Protein AF-0000000078515546 (afdb_homodimer)

Secondary structure (DSSP, 8-state):
-----GGG-S--S-GGGGGS-S-GGGHHHHHHHHHHHHHTTTTS-HHHHHHHHHHHHHHHHHHS-HHHHHHIIIIIIHHHHHHHHHHHHHTHHHHHHHH-SS-EEHHHHHHHHT--HHHHHHHHHHHHHTTSSEEEETTEEEPPHHHHHTTSHHHHHHIIIIIITTHHHHHTHHHHHHHTTS-----TTS-HHHHHHT----HHHHHHHTT-HHHHHHHHTTTTTTPPPTTSTTT--HIIIIITT----TTSEEEEEET-TT-HHHHHHHHH-TT--SEEEEEE-HHHHHH--S--TTEEEEE--TTSPPSS-S-SEEEEES-GGGS-HHHHHHHHHHHHHHPPTTT-EEEEEE--B-SSS--HHHHHHHHHIIIIIS--PPBHHHHHIIIIIIT-EEEEEEEE--TTS-EEEEEEE-/-----GGG-S--S-GGGGGS-S-GGGHHHHHHHHHHHHHTTTTS-HHHHHHHHHHHHHHHHHHS-HHHHHHIIIIIIHHHHHHHHHHHHHTHHHHHHHH-SS-EEHHHHHHHHT--HHHHHHHHHHHHHTTSSEEEETTEEE--HHHHHTTSHHHHTHIIIIIITTHHHHHTHHHHHHHTTS-----TTS-HHHHHHT--S-HHHHHHHTT-HHHHHHHHTTTTTTPPPTTSTTT--HIIIIITT----TTSEEEEEET-TT-HHHHHHHHH-TT--SEEEEEE-HHHHHH--S--TTEEEEE--TTSPPSS-S-SEEEEES-GGGS-HHHHHHHHHHHHHHPPTTT-EEEEEE--B-SSS--HHHHHHHHHIIIIIS--PPBHHHHHIIIIIIT-EEEEEEEE--TTS-EEEEEEE-

Sequence (836 aa):
MAAENARYTSCPVDLLIATRPNSAEAIPDLLKEITKGVDNLTTRSEEDRKDLVVKCRALARAIETPRETMVDHCWGQVGAIGAIGFGVDSGLWVLMAQNGDGPQKVIDLAMSLGIDPRLLSRLMRHVSAMGLLIEVGEDEYQPTNYTKALSLPQIGHGYLGITACTGAANLKFHEFSRKRGWVNPKDPWDTSLMYAYGTDKHIFSWVHDSGYGTHLNDYLGGYNLGRPLWMDPGVYPVNERLIDGADSSPDAPFLVDIGGNVGHDLVRFQSRYPNAPGKLILQDLPMMIHQIKDLDPAIVRMEYDFNNEQPVKGARAYYIHSTLHNWSDDVCEIILVRVKEAMKPGYSRLLINENVVPNTGAHWETTGLDMLMLALFSSEQRTSTAWYDLVERRAGLKIVKVWSAGKGVESVIECELVMAAENARYTSCPVDLLIATRPNSAEAIPDLLKEITKGVDNLTTRSEEDRKDLVVKCRALARAIETPRETMVDHCWGQVGAIGAIGFGVDSGLWVLMAQNGDGPQKVIDLAMSLGIDPRLLSRLMRHVSAMGLLIEVGEDEYQPTNYTKALSLPQIGHGYLGITACTGAANLKFHEFSRKRGWVNPKDPWDTSLMYAYGTDKHIFSWVHDSGYGTHLNDYLGGYNLGRPLWMDPGVYPVNERLIDGADSSPDAPFLVDIGGNVGHDLVRFQSRYPNAPGKLILQDLPMMIHQIKDLDPAIVRMEYDFNNEQPVKGARAYYIHSTLHNWSDDVCEIILVRVKEAMKPGYSRLLINENVVPNTGAHWETTGLDMLMLALFSSEQRTSTAWYDLVERRAGLKIVKVWSAGKGVESVIECELV

Radius of gyration: 29.11 Å; Cα contacts (8 Å, |Δi|>4): 1709; chains: 2; bounding box: 59×93×64 Å

Organism: Penicillium expansum (NCBI:txid27334)

Nearest PDB structures (foldseek):
  8xte-assembly3_D  TM=9.065E-01  e=1.631E-32  Penicillium brevicompactum
  5w7s-assembly1_A-2  TM=8.600E-01  e=2.924E-27  Penicillium oxalicum
  5w7p-assembly1_A-2  TM=8.550E-01  e=5.383E-27  Penicillium oxalicum
  5w7r-assembly1_A-2  TM=8.543E-01  e=9.911E-27  Penicillium oxalicum
  7y3h-assembly1_A  TM=8.578E-01  e=3.754E-26  Apiospora montagnei NRRL 25634

Structure (mmCIF, N/CA/C/O backbone):
data_AF-0000000078515546-model_v1
#
loop_
_entity.id
_entity.type
_entity.pdbx_description
1 polymer 'O-methyltransferase, family 2'
#
loop_
_atom_site.group_PDB
_atom_site.id
_atom_site.type_symbol
_atom_site.label_atom_id
_atom_site.label_alt_id
_atom_site.label_comp_id
_atom_site.label_asym_id
_atom_site.label_entity_id
_atom_site.label_seq_id
_atom_site.pdbx_PDB_ins_code
_atom_site.Cartn_x
_atom_site.Cartn_y
_atom_site.Cartn_z
_atom_site.occupancy
_atom_site.B_iso_or_equiv
_atom_site.auth_seq_id
_atom_site.auth_comp_id
_atom_site.auth_asym_id
_atom_site.auth_atom_id
_atom_site.pdbx_PDB_model_num
ATOM 1 N N . MET A 1 1 ? -25.719 7.445 -14.164 1 22.53 1 MET A N 1
ATOM 2 C CA . MET A 1 1 ? -26.281 7.898 -12.891 1 22.53 1 MET A CA 1
ATOM 3 C C . MET A 1 1 ? -26 6.879 -11.789 1 22.53 1 MET A C 1
ATOM 5 O O . MET A 1 1 ? -26.5 5.75 -11.844 1 22.53 1 MET A O 1
ATOM 9 N N . ALA A 1 2 ? -24.859 6.887 -11.352 1 31.5 2 ALA A N 1
ATOM 10 C CA . ALA A 1 2 ? -24.531 5.852 -10.367 1 31.5 2 ALA A CA 1
ATOM 11 C C . ALA A 1 2 ? -25.672 5.676 -9.367 1 31.5 2 ALA A C 1
ATOM 13 O O . ALA A 1 2 ? -26.094 6.637 -8.719 1 31.5 2 ALA A O 1
ATOM 14 N N . ALA A 1 3 ? -26.469 4.863 -9.562 1 31.58 3 ALA A N 1
ATOM 15 C CA . ALA A 1 3 ? -27.484 4.535 -8.555 1 31.58 3 ALA A CA 1
ATOM 16 C C . ALA A 1 3 ? -26.875 4.488 -7.16 1 31.58 3 ALA A C 1
ATOM 18 O O . ALA A 1 3 ? -26.047 3.621 -6.863 1 31.58 3 ALA A O 1
ATOM 19 N N . GLU A 1 4 ? -26.391 5.504 -6.527 1 38.75 4 GLU A N 1
ATOM 20 C CA . GLU A 1 4 ? -25.953 5.66 -5.145 1 38.75 4 GLU A CA 1
ATOM 21 C C . GLU A 1 4 ? -26.797 4.824 -4.195 1 38.75 4 GLU A C 1
ATOM 23 O O . GLU A 1 4 ? -28.016 5.02 -4.105 1 38.75 4 GLU A O 1
ATOM 28 N N . ASN A 1 5 ? -26.656 3.564 -4.168 1 37.47 5 ASN A N 1
ATOM 29 C CA . ASN A 1 5 ? -27.453 2.826 -3.203 1 37.47 5 ASN A CA 1
ATOM 30 C C . ASN A 1 5 ? -27.625 3.6 -1.897 1 37.47 5 ASN A C 1
ATOM 32 O O . ASN A 1 5 ? -26.734 3.557 -1.035 1 37.47 5 ASN A O 1
ATOM 36 N N . ALA A 1 6 ? -28.344 4.629 -1.863 1 43.19 6 ALA A N 1
ATOM 37 C CA . ALA A 1 6 ? -28.797 5.547 -0.817 1 43.19 6 ALA A CA 1
ATOM 38 C C . ALA A 1 6 ? -29.062 4.801 0.487 1 43.19 6 ALA A C 1
ATOM 40 O O . ALA A 1 6 ? -29.141 5.41 1.554 1 43.19 6 ALA A O 1
ATOM 41 N N . ARG A 1 7 ? -29.453 3.635 0.302 1 46.84 7 ARG A N 1
ATOM 42 C CA . ARG A 1 7 ? -29.953 2.881 1.452 1 46.84 7 ARG A CA 1
ATOM 43 C C . ARG A 1 7 ? -28.859 2.697 2.494 1 46.84 7 ARG A C 1
ATOM 45 O O . ARG A 1 7 ? -29.141 2.443 3.666 1 46.84 7 ARG A O 1
ATOM 52 N N . TYR A 1 8 ? -27.594 2.666 2.129 1 49.03 8 TYR A N 1
ATOM 53 C CA . TYR A 1 8 ? -26.562 2.371 3.119 1 49.03 8 TYR A CA 1
ATOM 54 C C . TYR A 1 8 ? -25.703 3.598 3.393 1 49.03 8 TYR A C 1
ATOM 56 O O . TYR A 1 8 ? -24.469 3.521 3.348 1 49.03 8 TYR A O 1
ATOM 64 N N . THR A 1 9 ? -26.375 4.762 3.383 1 50.5 9 THR A N 1
ATOM 65 C CA . THR A 1 9 ? -25.688 6.023 3.621 1 50.5 9 THR A CA 1
ATOM 66 C C . THR A 1 9 ? -25.656 6.352 5.109 1 50.5 9 THR A C 1
ATOM 68 O O . THR A 1 9 ? -24.969 7.281 5.535 1 50.5 9 THR A O 1
ATOM 71 N N . SER A 1 10 ? -26.438 5.551 5.898 1 58.41 10 SER A N 1
ATOM 72 C CA . SER A 1 10 ? -26.469 5.949 7.301 1 58.41 10 SER A CA 1
ATOM 73 C C . SER A 1 10 ? -25.219 5.453 8.031 1 58.41 10 SER A C 1
ATOM 75 O O . SER A 1 10 ? -24.672 4.398 7.699 1 58.41 10 SER A O 1
ATOM 77 N N . CYS A 1 11 ? -24.578 6.312 8.828 1 65.56 11 CYS A N 1
ATOM 78 C CA . CYS A 1 11 ? -23.422 5.977 9.664 1 65.56 11 CYS A CA 1
ATOM 79 C C . CYS A 1 11 ? -23.859 5.207 10.906 1 65.56 11 CYS A C 1
ATOM 81 O O . CYS A 1 11 ? -24.25 5.809 11.906 1 65.56 11 CYS A O 1
ATOM 83 N N . PRO A 1 12 ? -23.719 3.869 10.812 1 77.94 12 PRO A N 1
ATOM 84 C CA . PRO A 1 12 ? -24.297 3.031 11.875 1 77.94 12 PRO A CA 1
ATOM 85 C C . PRO A 1 12 ? -23.406 2.975 13.117 1 77.94 12 PRO A C 1
ATOM 87 O O . PRO A 1 12 ? -23.766 2.312 14.102 1 77.94 12 PRO A O 1
ATOM 90 N N . VAL A 1 13 ? -22.297 3.635 13.023 1 88.19 13 VAL A N 1
ATOM 91 C CA . VAL A 1 13 ? -21.406 3.502 14.18 1 88.19 13 VAL A CA 1
ATOM 92 C C . VAL A 1 13 ? -21.016 4.887 14.695 1 88.19 13 VAL A C 1
ATOM 94 O O . VAL A 1 13 ? -21.125 5.875 13.961 1 88.19 13 VAL A O 1
ATOM 97 N N . ASP A 1 14 ? -20.594 4.84 15.945 1 89.81 14 ASP A N 1
ATOM 98 C CA . ASP A 1 14 ? -20.141 6.066 16.594 1 89.81 14 ASP A CA 1
ATOM 99 C C . ASP A 1 14 ? -18.75 6.465 16.094 1 89.81 14 ASP A C 1
ATOM 101 O O . ASP A 1 14 ? -17.891 5.602 15.883 1 89.81 14 ASP A O 1
ATOM 105 N N . LEU A 1 15 ? -18.578 7.742 16.031 1 88.81 15 LEU A N 1
ATOM 106 C CA . LEU A 1 15 ? -17.312 8.297 15.547 1 88.81 15 LEU A CA 1
ATOM 107 C C . LEU A 1 15 ? -16.156 7.859 16.422 1 88.81 15 LEU A C 1
ATOM 109 O O . LEU A 1 15 ? -15.016 7.754 15.961 1 88.81 15 LEU A O 1
ATOM 113 N N . LEU A 1 16 ? -16.438 7.559 17.625 1 89.44 16 LEU A N 1
ATOM 114 C CA . LEU A 1 16 ? -15.414 7.207 18.594 1 89.44 16 LEU A CA 1
ATOM 115 C C . LEU A 1 16 ? -14.742 5.887 18.234 1 89.44 16 LEU A C 1
ATOM 117 O O . LEU A 1 16 ? -13.625 5.613 18.656 1 89.44 16 LEU A O 1
ATOM 121 N N . ILE A 1 17 ? -15.414 5.098 17.422 1 93.38 17 ILE A N 1
ATOM 122 C CA . ILE A 1 17 ? -14.875 3.801 17.031 1 93.38 17 ILE A CA 1
ATOM 123 C C . ILE A 1 17 ? -13.578 3.994 16.266 1 93.38 17 ILE A C 1
ATOM 125 O O . ILE A 1 17 ? -12.703 3.127 16.281 1 93.38 17 ILE A O 1
ATOM 129 N N . ALA A 1 18 ? -13.453 5.156 15.602 1 92.12 18 ALA A N 1
AT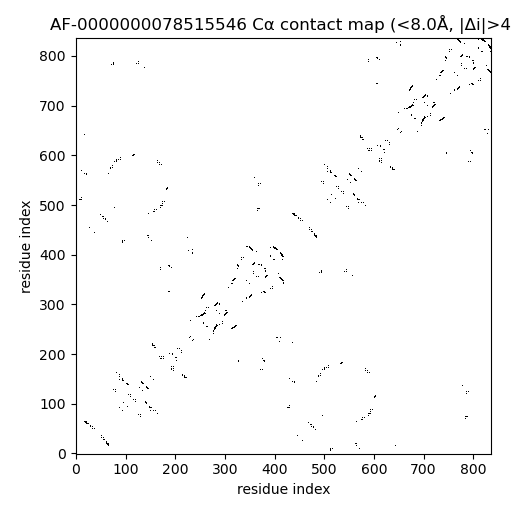OM 130 C CA . ALA A 1 18 ? -12.312 5.441 14.742 1 92.12 18 ALA A CA 1
ATOM 131 C C . ALA A 1 18 ? -11.039 5.617 15.562 1 92.12 18 ALA A C 1
ATOM 133 O O . ALA A 1 18 ? -9.93 5.551 15.023 1 92.12 18 ALA A O 1
ATOM 134 N N . THR A 1 19 ? -11.148 5.801 16.922 1 90.44 19 THR A N 1
ATOM 135 C CA . THR A 1 19 ? -9.992 6.148 17.75 1 90.44 19 THR A CA 1
ATOM 136 C C . THR A 1 19 ? -9.766 5.105 18.828 1 90.44 19 THR A C 1
ATOM 138 O O . THR A 1 19 ? -8.977 5.328 19.766 1 90.44 19 THR A O 1
ATOM 141 N N . ARG A 1 20 ? -10.477 4 18.734 1 91.88 20 ARG A N 1
ATOM 142 C CA . ARG A 1 20 ? -10.25 2.848 19.594 1 91.88 20 ARG A CA 1
ATOM 143 C C . ARG A 1 20 ? -9.461 1.765 18.875 1 91.88 20 ARG A C 1
ATOM 145 O O . ARG A 1 20 ? -9.508 1.674 17.641 1 91.88 20 ARG A O 1
ATOM 152 N N . PRO A 1 21 ? -8.734 0.963 19.703 1 93.44 21 PRO A N 1
ATOM 153 C CA . PRO A 1 21 ? -7.992 -0.11 19.031 1 93.44 21 PRO A CA 1
ATOM 154 C C . PRO A 1 21 ? -8.891 -1.02 18.203 1 93.44 21 PRO A C 1
ATOM 156 O O . PRO A 1 21 ? -10.055 -1.228 18.531 1 93.44 21 PRO A O 1
ATOM 159 N N . ASN A 1 22 ? -8.367 -1.566 17.156 1 95.31 22 ASN A N 1
ATOM 160 C CA . ASN A 1 22 ? -9.125 -2.404 16.234 1 95.31 22 ASN A CA 1
ATOM 161 C C . ASN A 1 22 ? -9.641 -3.668 16.922 1 95.31 22 ASN A C 1
ATOM 163 O O . ASN A 1 22 ? -10.742 -4.129 16.641 1 95.31 22 ASN A O 1
ATOM 167 N N . SER A 1 23 ? -8.82 -4.297 17.75 1 93.69 23 SER A N 1
ATOM 168 C CA . SER A 1 23 ? -9.172 -5.543 18.422 1 93.69 23 SER A CA 1
ATOM 169 C C . SER A 1 23 ? -8.375 -5.715 19.719 1 93.69 23 SER A C 1
ATOM 171 O O . SER A 1 23 ? -7.586 -6.656 19.844 1 93.69 23 SER A O 1
ATOM 173 N N . ALA A 1 24 ? -8.727 -4.922 20.734 1 91.38 24 ALA A N 1
ATOM 174 C CA . ALA A 1 24 ? -7.988 -4.91 22 1 91.38 24 ALA A CA 1
ATOM 175 C C . ALA A 1 24 ? -8.016 -6.285 22.656 1 91.38 24 ALA A C 1
ATOM 177 O O . ALA A 1 24 ? -7.047 -6.695 23.297 1 91.38 24 ALA A O 1
ATOM 178 N N . GLU A 1 25 ? -9.062 -6.961 22.484 1 91.94 25 GLU A N 1
ATOM 179 C CA . GLU A 1 25 ? -9.266 -8.242 23.156 1 91.94 25 GLU A CA 1
ATOM 180 C C . GLU A 1 25 ? -8.312 -9.305 22.625 1 91.94 25 GLU A C 1
ATOM 182 O O . GLU A 1 25 ? -8.07 -10.32 23.297 1 91.94 25 GLU A O 1
ATOM 187 N N . ALA A 1 26 ? -7.766 -9.125 21.453 1 94.62 26 ALA A N 1
ATOM 188 C CA . ALA A 1 26 ? -6.906 -10.117 20.812 1 94.62 26 ALA A CA 1
ATOM 189 C C . ALA A 1 26 ? -5.461 -9.969 21.266 1 94.62 26 ALA A C 1
ATOM 191 O O . ALA A 1 26 ? -4.637 -10.859 21.047 1 94.62 26 ALA A O 1
ATOM 192 N N . ILE A 1 27 ? -5.07 -8.883 21.938 1 95.69 27 ILE A N 1
ATOM 193 C CA . ILE A 1 27 ? -3.691 -8.461 22.156 1 95.69 27 ILE A CA 1
ATOM 194 C C . ILE A 1 27 ? -2.979 -9.461 23.062 1 95.69 27 ILE A C 1
ATOM 196 O O . ILE A 1 27 ? -1.901 -9.961 22.719 1 95.69 27 ILE A O 1
ATOM 200 N N . PRO A 1 28 ? -3.578 -9.938 24.188 1 94.69 28 PRO A N 1
ATOM 201 C CA . PRO A 1 28 ? -2.85 -10.844 25.078 1 94.69 28 PRO A CA 1
ATOM 202 C C . PRO A 1 28 ? -2.551 -12.195 24.438 1 94.69 28 PRO A C 1
ATOM 204 O O . PRO A 1 28 ? -1.434 -12.703 24.547 1 94.69 28 PRO A O 1
ATOM 207 N N . ASP A 1 29 ? -3.498 -12.727 23.734 1 96.56 29 ASP A N 1
ATOM 208 C CA . ASP A 1 29 ? -3.303 -14.023 23.094 1 96.56 29 ASP A CA 1
ATOM 209 C C . ASP A 1 29 ? -2.271 -13.93 21.984 1 96.56 29 ASP A C 1
ATOM 211 O O . ASP A 1 29 ? -1.454 -14.844 21.812 1 96.56 29 ASP A O 1
ATOM 215 N N . LEU A 1 30 ? -2.305 -12.891 21.219 1 96.88 30 LEU A N 1
ATOM 216 C CA . LEU A 1 30 ? -1.338 -12.695 20.141 1 96.88 30 LEU A CA 1
ATOM 217 C C . LEU A 1 30 ? 0.078 -12.578 20.703 1 96.88 30 LEU A C 1
ATOM 219 O O . LEU A 1 30 ? 1.013 -13.172 20.156 1 96.88 30 LEU A O 1
ATOM 223 N N . LEU A 1 31 ? 0.209 -11.852 21.797 1 97.06 31 LEU A N 1
ATOM 224 C CA . LEU A 1 31 ? 1.527 -11.703 22.391 1 97.06 31 LEU A CA 1
ATOM 225 C C . LEU A 1 31 ? 2.062 -13.047 22.875 1 97.06 31 LEU A C 1
ATOM 227 O O . LEU A 1 31 ? 3.244 -13.352 22.688 1 97.06 31 LEU A O 1
ATOM 231 N N . LYS A 1 32 ? 1.206 -13.828 23.484 1 96.75 32 LYS A N 1
ATOM 232 C CA . LYS A 1 32 ? 1.599 -15.148 23.953 1 96.75 32 LYS A CA 1
ATOM 233 C C . LYS A 1 32 ? 2.082 -16.016 22.781 1 96.75 32 LYS A C 1
ATOM 235 O O . LYS A 1 32 ? 3.117 -16.688 22.891 1 96.75 32 LYS A O 1
ATOM 240 N N . GLU A 1 33 ? 1.379 -16.031 21.703 1 96.44 33 GLU A N 1
ATOM 241 C CA . GLU A 1 33 ? 1.727 -16.828 20.531 1 96.44 33 GLU A CA 1
ATOM 242 C C . GLU A 1 33 ? 3.021 -16.344 19.891 1 96.44 33 GLU A C 1
ATOM 244 O O . GLU A 1 33 ? 3.834 -17.141 19.438 1 96.44 33 GLU A O 1
ATOM 249 N N . ILE A 1 34 ? 3.197 -15.055 19.859 1 97 34 ILE A N 1
ATOM 250 C CA . ILE A 1 34 ? 4.395 -14.469 19.266 1 97 34 ILE A CA 1
ATOM 251 C C . ILE A 1 34 ? 5.617 -14.828 20.109 1 97 34 ILE A C 1
ATOM 253 O O . ILE A 1 34 ? 6.66 -15.203 19.578 1 97 34 ILE A O 1
ATOM 257 N N . THR A 1 35 ? 5.449 -14.734 21.406 1 96 35 THR A N 1
ATOM 258 C CA . THR A 1 35 ? 6.551 -15.078 22.297 1 96 35 THR A CA 1
ATOM 259 C C . THR A 1 35 ? 6.973 -16.531 22.109 1 96 35 THR A C 1
ATOM 261 O O . THR A 1 35 ? 8.164 -16.828 21.969 1 96 35 THR A O 1
ATOM 264 N N . LYS A 1 36 ? 6.012 -17.375 22.031 1 93.88 36 LYS A N 1
ATOM 265 C CA . LYS A 1 36 ? 6.289 -18.781 21.781 1 93.88 36 LYS A CA 1
ATOM 266 C C . LYS A 1 36 ? 6.945 -19 20.422 1 93.88 36 LYS A C 1
ATOM 268 O O . LYS A 1 36 ? 7.855 -19.812 20.281 1 93.88 36 LYS A O 1
ATOM 273 N N . GLY A 1 37 ? 6.449 -18.297 19.422 1 93.06 37 GLY A N 1
ATOM 274 C CA . GLY A 1 37 ? 6.98 -18.422 18.078 1 93.06 37 GLY A CA 1
ATOM 275 C C . GLY A 1 37 ? 8.422 -17.953 17.953 1 93.06 37 GLY A C 1
ATOM 276 O O . GLY A 1 37 ? 9.227 -18.594 17.281 1 93.06 37 GLY A O 1
ATOM 277 N N . VAL A 1 38 ? 8.773 -16.859 18.578 1 92.25 38 VAL A N 1
ATOM 278 C CA . VAL A 1 38 ? 10.125 -16.312 18.516 1 92.25 38 VAL A CA 1
ATOM 279 C C . VAL A 1 38 ? 11.094 -17.266 19.219 1 92.25 38 VAL A C 1
ATOM 281 O O . VAL A 1 38 ? 12.219 -17.469 18.734 1 92.25 38 VAL A O 1
ATOM 284 N N . ASP A 1 39 ? 10.703 -17.844 20.25 1 87.81 39 ASP A N 1
ATOM 285 C CA . ASP A 1 39 ? 11.547 -18.766 21 1 87.81 39 ASP A CA 1
ATOM 286 C C . ASP A 1 39 ? 11.898 -20 20.172 1 87.81 39 ASP A C 1
ATOM 288 O O . ASP A 1 39 ? 12.953 -20.609 20.359 1 87.81 39 ASP A O 1
ATOM 292 N N . ASN A 1 40 ? 11.102 -20.281 19.172 1 83.31 40 ASN A N 1
ATOM 293 C CA . ASN A 1 40 ? 11.297 -21.5 18.391 1 83.31 40 ASN A CA 1
ATOM 294 C C . ASN A 1 40 ? 11.703 -21.172 16.953 1 83.31 40 ASN A C 1
ATOM 296 O O . ASN A 1 40 ? 11.617 -22.031 16.078 1 83.31 40 ASN A O 1
ATOM 300 N N . LEU A 1 41 ? 12.062 -19.953 16.672 1 82.5 41 LEU A N 1
ATOM 301 C CA . LEU A 1 41 ? 12.297 -19.484 15.312 1 82.5 41 LEU A CA 1
ATOM 302 C C . LEU A 1 41 ? 13.477 -20.219 14.688 1 82.5 41 LEU A C 1
ATOM 304 O O . LEU A 1 41 ? 13.484 -20.484 13.484 1 82.5 41 LEU A O 1
ATOM 308 N N . THR A 1 42 ? 14.477 -20.594 15.422 1 73.94 42 THR A N 1
ATOM 309 C CA . THR A 1 42 ? 15.68 -21.234 14.883 1 73.94 42 THR A CA 1
ATOM 310 C C . THR A 1 42 ? 15.445 -22.719 14.641 1 73.94 42 THR A C 1
ATOM 312 O O . THR A 1 42 ? 16.172 -23.359 13.875 1 73.94 42 THR A O 1
ATOM 315 N N . THR A 1 43 ? 14.531 -23.25 15.227 1 71.19 43 THR A N 1
ATOM 316 C CA . THR A 1 43 ? 14.336 -24.703 15.133 1 71.19 43 THR A CA 1
ATOM 317 C C . THR A 1 43 ? 13.109 -25.031 14.289 1 71.19 43 THR A C 1
ATOM 319 O O . THR A 1 43 ? 12.859 -26.188 13.977 1 71.19 43 THR A O 1
ATOM 322 N N . ARG A 1 44 ? 12.562 -24.016 13.812 1 68.38 44 ARG A N 1
ATOM 323 C CA . ARG A 1 44 ? 11.266 -24.297 13.211 1 68.38 44 ARG A CA 1
ATOM 324 C C . ARG A 1 44 ? 11.32 -24.141 11.695 1 68.38 44 ARG A C 1
ATOM 326 O O . ARG A 1 44 ? 12.344 -23.734 11.148 1 68.38 44 ARG A O 1
ATOM 333 N N . SER A 1 45 ? 10.227 -24.594 11.125 1 81 45 SER A N 1
ATOM 334 C CA . SER A 1 45 ? 10.047 -24.672 9.68 1 81 45 SER A CA 1
ATOM 335 C C . SER A 1 45 ? 9.75 -23.297 9.078 1 81 45 SER A C 1
ATOM 337 O O . SER A 1 45 ? 9.461 -22.359 9.812 1 81 45 SER A O 1
ATOM 339 N N . GLU A 1 46 ? 10.023 -23.141 7.848 1 86.19 46 GLU A N 1
ATOM 340 C CA . GLU A 1 46 ? 9.656 -21.953 7.086 1 86.19 46 GLU A CA 1
ATOM 341 C C . GLU A 1 46 ? 8.18 -21.625 7.266 1 86.19 46 GLU A C 1
ATOM 343 O O . GLU A 1 46 ? 7.805 -20.438 7.301 1 86.19 46 GLU A O 1
ATOM 348 N N . GLU A 1 47 ? 7.414 -22.562 7.445 1 85.56 47 GLU A N 1
ATOM 349 C CA . GLU A 1 47 ? 5.988 -22.359 7.672 1 85.56 47 GLU A CA 1
ATOM 350 C C . GLU A 1 47 ? 5.738 -21.688 9.023 1 85.56 47 GLU A C 1
ATOM 352 O O . GLU A 1 47 ? 4.859 -20.828 9.141 1 85.56 47 GLU A O 1
ATOM 357 N N . ASP A 1 48 ? 6.504 -22.109 9.961 1 90 48 ASP A N 1
ATOM 358 C CA . ASP A 1 48 ? 6.379 -21.5 11.281 1 90 48 ASP A CA 1
ATOM 359 C C . ASP A 1 48 ? 6.785 -20.031 11.25 1 90 48 ASP A C 1
ATOM 361 O O . ASP A 1 48 ? 6.16 -19.188 11.914 1 90 48 ASP A O 1
ATOM 365 N N . ARG A 1 49 ? 7.836 -19.797 10.508 1 92.75 49 ARG A N 1
ATOM 366 C CA . ARG A 1 49 ? 8.281 -18.422 10.383 1 92.75 49 ARG A CA 1
ATOM 367 C C . ARG A 1 49 ? 7.203 -17.562 9.727 1 92.75 49 ARG A C 1
ATOM 369 O O . ARG A 1 49 ? 6.914 -16.453 10.195 1 92.75 49 ARG A O 1
ATOM 376 N N . LYS A 1 50 ? 6.605 -18.062 8.688 1 92.44 50 LYS A N 1
ATOM 377 C CA . LYS A 1 50 ? 5.559 -17.344 7.977 1 92.44 50 LYS A CA 1
ATOM 378 C C . LYS A 1 50 ? 4.363 -17.078 8.883 1 92.44 50 LYS A C 1
ATOM 380 O O . LYS A 1 50 ? 3.783 -15.984 8.852 1 92.44 50 LYS A O 1
ATOM 385 N N . ASP A 1 51 ? 4.023 -18.047 9.695 1 93.31 51 ASP A N 1
ATOM 386 C CA . ASP A 1 51 ? 2.926 -17.875 10.641 1 93.31 51 ASP A CA 1
ATOM 387 C C . ASP A 1 51 ? 3.244 -16.797 11.672 1 93.31 51 ASP A C 1
ATOM 389 O O . ASP A 1 51 ? 2.365 -16.031 12.07 1 93.31 51 ASP A O 1
ATOM 393 N N . LEU A 1 52 ? 4.473 -16.859 12.117 1 95.25 52 LEU A N 1
ATOM 394 C CA . LEU A 1 52 ? 4.91 -15.867 13.102 1 95.25 52 LEU A CA 1
ATOM 395 C C . LEU A 1 52 ? 4.805 -14.453 12.531 1 95.25 52 LEU A C 1
ATOM 397 O O . LEU A 1 52 ? 4.367 -13.539 13.227 1 95.25 52 LEU A O 1
ATOM 401 N N . VAL A 1 53 ? 5.168 -14.25 11.25 1 96 53 VAL A N 1
ATOM 402 C CA . VAL A 1 53 ? 5.066 -12.945 10.602 1 96 53 VAL A CA 1
ATOM 403 C C . VAL A 1 53 ? 3.615 -12.477 10.602 1 96 53 VAL A C 1
ATOM 405 O O . VAL A 1 53 ? 3.328 -11.32 10.938 1 96 53 VAL A O 1
ATOM 408 N N . VAL A 1 54 ? 2.695 -13.359 10.281 1 95.88 54 VAL A N 1
ATOM 409 C CA . VAL A 1 54 ? 1.274 -13.039 10.219 1 95.88 54 VAL A CA 1
ATOM 410 C C . VAL A 1 54 ? 0.776 -12.617 11.602 1 95.88 54 VAL A C 1
ATOM 412 O O . VAL A 1 54 ? 0.012 -11.656 11.727 1 95.88 54 VAL A O 1
ATOM 415 N N . LYS A 1 55 ? 1.212 -13.312 12.625 1 96.75 55 LYS A N 1
ATOM 416 C CA . LYS A 1 55 ? 0.797 -13 13.992 1 96.75 55 LYS A CA 1
ATOM 417 C C . LYS A 1 55 ? 1.355 -11.648 14.438 1 96.75 55 LYS A C 1
ATOM 419 O O . LYS A 1 55 ? 0.686 -10.898 15.148 1 96.75 55 LYS A O 1
ATOM 424 N N . CYS A 1 56 ? 2.562 -11.359 14.078 1 97.56 56 CYS A N 1
ATOM 425 C CA . CYS A 1 56 ? 3.152 -10.062 14.398 1 97.56 56 CYS A CA 1
ATOM 426 C C . CYS A 1 56 ? 2.379 -8.93 13.734 1 97.56 56 CYS A C 1
ATOM 428 O O . CYS A 1 56 ? 2.096 -7.91 14.367 1 97.56 56 CYS A O 1
ATOM 430 N N . ARG A 1 57 ? 2.029 -9.094 12.477 1 97.62 57 ARG A N 1
ATOM 431 C CA . ARG A 1 57 ? 1.21 -8.102 11.781 1 97.62 57 ARG A CA 1
ATOM 432 C C . ARG A 1 57 ? -0.141 -7.938 12.469 1 97.62 57 ARG A C 1
ATOM 434 O O . ARG A 1 57 ? -0.645 -6.816 12.594 1 97.62 57 ARG A O 1
ATOM 441 N N . ALA A 1 58 ? -0.682 -9.078 12.867 1 97.19 58 ALA A N 1
ATOM 442 C CA . ALA A 1 58 ? -1.983 -9.055 13.523 1 97.19 58 ALA A CA 1
ATOM 443 C C . ALA A 1 58 ? -1.92 -8.273 14.836 1 97.19 58 ALA A C 1
ATOM 445 O O . ALA A 1 58 ? -2.871 -7.578 15.203 1 97.19 58 ALA A O 1
ATOM 446 N N . LEU A 1 59 ? -0.866 -8.438 15.578 1 97.69 59 LEU A N 1
ATOM 447 C CA . LEU A 1 59 ? -0.71 -7.715 16.828 1 97.69 59 LEU A CA 1
ATOM 448 C C . LEU A 1 59 ? -0.664 -6.211 16.594 1 97.69 59 LEU A C 1
ATOM 450 O O . LEU A 1 59 ? -1.326 -5.445 17.312 1 97.69 59 LEU A O 1
ATOM 454 N N . ALA A 1 60 ? 0.123 -5.785 15.633 1 97.56 60 ALA A N 1
ATOM 455 C CA . ALA A 1 60 ? 0.164 -4.367 15.281 1 97.56 60 ALA A CA 1
ATOM 456 C C . ALA A 1 60 ? -1.227 -3.848 14.93 1 97.56 60 ALA A C 1
ATOM 458 O O . ALA A 1 60 ? -1.646 -2.797 15.422 1 97.56 60 ALA A O 1
ATOM 459 N N . ARG A 1 61 ? -1.943 -4.598 14.102 1 97.25 61 ARG A N 1
ATOM 460 C CA . ARG A 1 61 ? -3.279 -4.207 13.672 1 97.25 61 ARG A CA 1
ATOM 461 C C . ARG A 1 61 ? -4.238 -4.125 14.852 1 97.25 61 ARG A C 1
ATOM 463 O O . ARG A 1 61 ? -5.09 -3.234 14.906 1 97.25 61 ARG A O 1
ATOM 470 N N . ALA A 1 62 ? -4.078 -5.051 15.711 1 96.81 62 ALA A N 1
ATOM 471 C CA . ALA A 1 62 ? -4.969 -5.09 16.875 1 96.81 62 ALA A CA 1
ATOM 472 C C . ALA A 1 62 ? -4.816 -3.834 17.719 1 96.81 62 ALA A C 1
ATOM 474 O O . ALA A 1 62 ? -5.793 -3.336 18.281 1 96.81 62 ALA A O 1
ATOM 475 N N . ILE A 1 63 ? -3.652 -3.303 17.797 1 96.44 63 ILE A N 1
ATOM 476 C CA . ILE A 1 63 ? -3.346 -2.176 18.672 1 96.44 63 ILE A CA 1
ATOM 477 C C . ILE A 1 63 ? -3.672 -0.865 17.969 1 96.44 63 ILE A C 1
ATOM 479 O O . ILE A 1 63 ? -4.062 0.115 18.609 1 96.44 63 ILE A O 1
ATOM 483 N N . GLU A 1 64 ? -3.6 -0.809 16.672 1 96 64 GLU A N 1
ATOM 484 C CA . GLU A 1 64 ? -3.898 0.372 15.867 1 96 64 GLU A CA 1
ATOM 485 C C . GLU A 1 64 ? -5.359 0.784 16.016 1 96 64 GLU A C 1
ATOM 487 O O . GLU A 1 64 ? -6.219 -0.052 16.297 1 96 64 GLU A O 1
ATOM 492 N N . THR A 1 65 ? -5.559 2.088 15.797 1 95 65 THR A N 1
ATOM 493 C CA . THR A 1 65 ? -6.93 2.555 15.641 1 95 65 THR A CA 1
ATOM 494 C C . THR A 1 65 ? -7.352 2.512 14.172 1 95 65 THR A C 1
ATOM 496 O O . THR A 1 65 ? -6.504 2.504 13.273 1 95 65 THR A O 1
ATOM 499 N N . PRO A 1 66 ? -8.703 2.443 13.906 1 96 66 PRO A N 1
ATOM 500 C CA . PRO A 1 66 ? -9.188 2.492 12.516 1 96 66 PRO A CA 1
ATOM 501 C C . PRO A 1 66 ? -8.648 3.699 11.75 1 96 66 PRO A C 1
ATOM 503 O O . PRO A 1 66 ? -8.297 3.58 10.578 1 96 66 PRO A O 1
ATOM 506 N N . ARG A 1 67 ? -8.531 4.828 12.375 1 94.81 67 ARG A N 1
ATOM 507 C CA . ARG A 1 67 ? -7.98 6.02 11.727 1 94.81 67 ARG A CA 1
ATOM 508 C C . ARG A 1 67 ? -6.523 5.801 11.336 1 94.81 67 ARG A C 1
ATOM 510 O O . ARG A 1 67 ? -6.121 6.141 10.219 1 94.81 67 ARG A O 1
ATOM 517 N N . GLU A 1 68 ? -5.77 5.238 12.219 1 94.81 68 GLU A N 1
ATOM 518 C CA . GLU A 1 68 ? -4.355 4.984 11.945 1 94.81 68 GLU A CA 1
ATOM 519 C C . GLU A 1 68 ? -4.191 3.98 10.805 1 94.81 68 GLU A C 1
ATOM 521 O O . GLU A 1 68 ? -3.297 4.125 9.969 1 94.81 68 GLU A O 1
ATOM 526 N N . THR A 1 69 ? -5.043 2.912 10.766 1 96.88 69 THR A N 1
ATOM 527 C CA . THR A 1 69 ? -4.996 1.932 9.688 1 96.88 69 THR A CA 1
ATOM 528 C C . THR A 1 69 ? -5.293 2.592 8.344 1 96.88 69 THR A C 1
ATOM 530 O O . THR A 1 69 ? -4.598 2.34 7.355 1 96.88 69 THR A O 1
ATOM 533 N N . MET A 1 70 ? -6.312 3.443 8.336 1 96.5 70 MET A N 1
ATOM 534 C CA . MET A 1 70 ? -6.672 4.16 7.117 1 96.5 70 MET A CA 1
ATOM 535 C C . MET A 1 70 ? -5.523 5.059 6.656 1 96.5 70 MET A C 1
ATOM 537 O O . MET A 1 70 ? -5.18 5.07 5.477 1 96.5 70 MET A O 1
ATOM 541 N N . VAL A 1 71 ? -4.875 5.754 7.551 1 95.69 71 VAL A N 1
ATOM 542 C CA . VAL A 1 71 ? -3.785 6.668 7.227 1 95.69 71 VAL A CA 1
ATOM 543 C C . VAL A 1 71 ? -2.57 5.875 6.75 1 95.69 71 VAL A C 1
ATOM 545 O O . VAL A 1 71 ? -1.862 6.301 5.836 1 95.69 71 VAL A O 1
ATOM 548 N N . ASP A 1 72 ? -2.348 4.766 7.406 1 96.69 72 ASP A N 1
ATOM 549 C CA . ASP A 1 72 ? -1.24 3.916 6.977 1 96.69 72 ASP A CA 1
ATOM 550 C C . ASP A 1 72 ? -1.423 3.465 5.531 1 96.69 72 ASP A C 1
ATOM 552 O O . ASP A 1 72 ? -0.469 3.467 4.75 1 96.69 72 ASP A O 1
ATOM 556 N N . HIS A 1 73 ? -2.639 3.088 5.168 1 97.19 73 HIS A N 1
ATOM 557 C CA . HIS A 1 73 ? -2.939 2.645 3.811 1 97.19 73 HIS A CA 1
ATOM 558 C C . HIS A 1 73 ? -2.824 3.795 2.816 1 97.19 73 HIS A C 1
ATOM 560 O O . HIS A 1 73 ? -2.148 3.672 1.792 1 97.19 73 HIS A O 1
ATOM 566 N N . CYS A 1 74 ? -3.418 4.922 3.18 1 95.88 74 CYS A N 1
ATOM 567 C CA . CYS A 1 74 ? -3.635 5.992 2.213 1 95.88 74 CYS A CA 1
ATOM 568 C C . CYS A 1 74 ? -2.387 6.855 2.07 1 95.88 74 CYS A C 1
ATOM 570 O O . CYS A 1 74 ? -2.143 7.43 1.008 1 95.88 74 CYS A O 1
ATOM 572 N N . TRP A 1 75 ? -1.597 6.965 3.188 1 96.12 75 TRP A N 1
ATOM 573 C CA . TRP A 1 75 ? -0.41 7.812 3.18 1 96.12 75 TRP A CA 1
ATOM 574 C C . TRP A 1 75 ? 0.861 6.977 3.256 1 96.12 75 TRP A C 1
ATOM 576 O O . TRP A 1 75 ? 1.701 7.027 2.354 1 96.12 75 TRP A O 1
ATOM 586 N N . GLY A 1 76 ? 0.928 6.203 4.32 1 97 76 GLY A N 1
ATOM 587 C CA . GLY A 1 76 ? 2.152 5.496 4.66 1 97 76 GLY A CA 1
ATOM 588 C C . GLY A 1 76 ? 2.605 4.535 3.574 1 97 76 GLY A C 1
ATOM 589 O O . GLY A 1 76 ? 3.689 4.695 3.012 1 97 76 GLY A O 1
ATOM 590 N N . GLN A 1 77 ? 1.723 3.596 3.234 1 97.62 77 GLN A N 1
ATOM 591 C CA . GLN A 1 77 ? 2.094 2.51 2.332 1 97.62 77 GLN A CA 1
ATOM 592 C C . GLN A 1 77 ? 2.271 3.018 0.904 1 97.62 77 GLN A C 1
ATOM 594 O O . GLN A 1 77 ? 3.277 2.727 0.255 1 97.62 77 GLN A O 1
ATOM 599 N N . VAL A 1 78 ? 1.369 3.809 0.408 1 97 78 VAL A N 1
ATOM 600 C CA . VAL A 1 78 ? 1.446 4.316 -0.957 1 97 78 VAL A CA 1
ATOM 601 C C . VAL A 1 78 ? 2.688 5.195 -1.112 1 97 78 VAL A C 1
ATOM 603 O O . VAL A 1 78 ? 3.395 5.105 -2.119 1 97 78 VAL A O 1
ATOM 606 N N . GLY A 1 79 ? 2.943 5.98 -0.086 1 98 79 GLY A N 1
ATOM 607 C CA . GLY A 1 79 ? 4.141 6.809 -0.095 1 98 79 GLY A CA 1
ATOM 608 C C . GLY A 1 79 ? 5.422 6 -0.096 1 98 79 GLY A C 1
ATOM 609 O O . GLY A 1 79 ? 6.367 6.32 -0.823 1 98 79 GLY A O 1
ATOM 610 N N . ALA A 1 80 ? 5.449 4.957 0.692 1 98.44 80 ALA A N 1
ATOM 611 C CA . ALA A 1 80 ? 6.645 4.117 0.787 1 98.44 80 ALA A CA 1
ATOM 612 C C . ALA A 1 80 ? 6.922 3.408 -0.536 1 98.44 80 ALA A C 1
ATOM 614 O O . ALA A 1 80 ? 8.07 3.344 -0.983 1 98.44 80 ALA A O 1
ATOM 615 N N . ILE A 1 81 ? 5.887 2.908 -1.154 1 98.19 81 ILE A N 1
ATOM 616 C CA . ILE A 1 81 ? 6.031 2.201 -2.422 1 98.19 81 ILE A CA 1
ATOM 617 C C . ILE A 1 81 ? 6.59 3.15 -3.48 1 98.19 81 ILE A C 1
ATOM 619 O O . ILE A 1 81 ? 7.508 2.791 -4.223 1 98.19 81 ILE A O 1
ATOM 623 N N . GLY A 1 82 ? 6.066 4.355 -3.52 1 98.12 82 GLY A N 1
ATOM 624 C CA . GLY A 1 82 ? 6.586 5.355 -4.438 1 98.12 82 GLY A CA 1
ATOM 625 C C . GLY A 1 82 ? 8.039 5.711 -4.18 1 98.12 82 GLY A C 1
ATOM 626 O O . GLY A 1 82 ? 8.836 5.816 -5.113 1 98.12 82 GLY A O 1
ATOM 627 N N . ALA A 1 83 ? 8.375 5.891 -2.91 1 98.62 83 ALA A N 1
ATOM 628 C CA . ALA A 1 83 ? 9.734 6.27 -2.535 1 98.62 83 ALA A CA 1
ATOM 629 C C . ALA A 1 83 ? 10.727 5.156 -2.871 1 98.62 83 ALA A C 1
ATOM 631 O O . ALA A 1 83 ? 11.844 5.426 -3.309 1 98.62 83 ALA A O 1
ATOM 632 N N . ILE A 1 84 ? 10.336 3.957 -2.641 1 98.62 84 ILE A N 1
ATOM 633 C CA . ILE A 1 84 ? 11.18 2.814 -2.969 1 98.62 84 ILE A CA 1
ATOM 634 C C . ILE A 1 84 ? 11.391 2.746 -4.48 1 98.62 84 ILE A C 1
ATOM 636 O O . ILE A 1 84 ? 12.516 2.533 -4.945 1 98.62 84 ILE A O 1
ATOM 640 N N . GLY A 1 85 ? 10.281 2.902 -5.242 1 98.12 85 GLY A N 1
ATOM 641 C CA . GLY A 1 85 ? 10.414 2.943 -6.691 1 98.12 85 GLY A CA 1
ATOM 642 C C . GLY A 1 85 ? 11.352 4.027 -7.176 1 98.12 85 GLY A C 1
ATOM 643 O O . GLY A 1 85 ? 12.141 3.809 -8.102 1 98.12 85 GLY A O 1
ATOM 644 N N . PHE A 1 86 ? 11.297 5.184 -6.551 1 98.5 86 PHE A N 1
ATOM 645 C CA . PHE A 1 86 ? 12.211 6.273 -6.848 1 98.5 86 PHE A CA 1
ATOM 646 C C . PHE A 1 86 ? 13.656 5.832 -6.656 1 98.5 86 PHE A C 1
ATOM 648 O O . PHE A 1 86 ? 14.523 6.125 -7.488 1 98.5 86 PHE A O 1
ATOM 655 N N . GLY A 1 87 ? 13.922 5.172 -5.551 1 98.31 87 GLY A N 1
ATOM 656 C CA . GLY A 1 87 ? 15.266 4.68 -5.273 1 98.31 87 GLY A CA 1
ATOM 657 C C . GLY A 1 87 ? 15.742 3.662 -6.289 1 98.31 87 GLY A C 1
ATOM 658 O O . GLY A 1 87 ? 16.922 3.633 -6.633 1 98.31 87 GLY A O 1
ATOM 659 N N . VAL A 1 88 ? 14.836 2.822 -6.742 1 97.5 88 VAL A N 1
ATOM 660 C CA . VAL A 1 88 ? 15.18 1.841 -7.766 1 97.5 88 VAL A CA 1
ATOM 661 C C . VAL A 1 88 ? 15.562 2.557 -9.062 1 97.5 88 VAL A C 1
ATOM 663 O O . VAL A 1 88 ? 16.609 2.266 -9.648 1 97.5 88 VAL A O 1
ATOM 666 N N . ASP A 1 89 ? 14.758 3.475 -9.453 1 97.31 89 ASP A N 1
ATOM 667 C CA . ASP A 1 89 ? 14.969 4.18 -10.719 1 97.31 89 ASP A CA 1
ATOM 668 C C . ASP A 1 89 ? 16.234 5.027 -10.672 1 97.31 89 ASP A C 1
ATOM 670 O O . ASP A 1 89 ? 16.953 5.121 -11.664 1 97.31 89 ASP A O 1
ATOM 674 N N . SER A 1 90 ? 16.547 5.633 -9.539 1 97.81 90 SER A N 1
ATOM 675 C CA . SER A 1 90 ? 17.656 6.574 -9.422 1 97.81 90 SER A CA 1
ATOM 676 C C . SER A 1 90 ? 18.984 5.848 -9.164 1 97.81 90 SER A C 1
ATOM 678 O O . SER A 1 90 ? 20.047 6.438 -9.281 1 97.81 90 SER A O 1
ATOM 680 N N . GLY A 1 91 ? 18.875 4.578 -8.719 1 97.19 91 GLY A N 1
ATOM 681 C CA . GLY A 1 91 ? 20.078 3.82 -8.406 1 97.19 91 GLY A CA 1
ATOM 682 C C . GLY A 1 91 ? 20.469 3.904 -6.945 1 97.19 91 GLY A C 1
ATOM 683 O O . GLY A 1 91 ? 21.547 3.438 -6.559 1 97.19 91 GLY A O 1
ATOM 684 N N . LEU A 1 92 ? 19.641 4.43 -6.105 1 98.19 92 LEU A N 1
ATOM 685 C CA . LEU A 1 92 ? 19.938 4.672 -4.699 1 98.19 92 LEU A CA 1
ATOM 686 C C . LEU A 1 92 ? 20.266 3.367 -3.982 1 98.19 92 LEU A C 1
ATOM 688 O O . LEU A 1 92 ? 21.281 3.279 -3.275 1 98.19 92 LEU A O 1
ATOM 692 N N . TRP A 1 93 ? 19.453 2.389 -4.172 1 97.94 93 TRP A N 1
ATOM 693 C CA . TRP A 1 93 ? 19.609 1.145 -3.426 1 97.94 93 TRP A CA 1
ATOM 694 C C . TRP A 1 93 ? 20.875 0.408 -3.859 1 97.94 93 TRP A C 1
ATOM 696 O O . TRP A 1 93 ? 21.562 -0.188 -3.033 1 97.94 93 TRP A O 1
ATOM 706 N N . VAL A 1 94 ? 21.141 0.432 -5.145 1 97.19 94 VAL A N 1
ATOM 707 C CA . VAL A 1 94 ? 22.359 -0.176 -5.656 1 97.19 94 VAL A CA 1
ATOM 708 C C . VAL A 1 94 ? 23.578 0.517 -5.043 1 97.19 94 VAL A C 1
ATOM 710 O O . VAL A 1 94 ? 24.5 -0.145 -4.566 1 97.19 94 VAL A O 1
ATOM 713 N N . LEU A 1 95 ? 23.578 1.831 -5.043 1 97.69 95 LEU A N 1
ATOM 714 C CA . LEU A 1 95 ? 24.688 2.596 -4.473 1 97.69 95 LEU A CA 1
ATOM 715 C C . LEU A 1 95 ? 24.875 2.268 -2.994 1 97.69 95 LEU A C 1
ATOM 717 O O . LEU A 1 95 ? 26 2.064 -2.535 1 97.69 95 LEU A O 1
ATOM 721 N N . MET A 1 96 ? 23.781 2.254 -2.254 1 97.62 96 MET A N 1
ATOM 722 C CA . MET A 1 96 ? 23.875 1.971 -0.824 1 97.62 96 MET A CA 1
ATOM 723 C C . MET A 1 96 ? 24.438 0.579 -0.58 1 97.62 96 MET A C 1
ATOM 725 O O . MET A 1 96 ? 25.266 0.388 0.324 1 97.62 96 MET A O 1
ATOM 729 N N . ALA A 1 97 ? 23.969 -0.356 -1.357 1 96.75 97 ALA A N 1
ATOM 730 C CA . ALA A 1 97 ? 24.484 -1.715 -1.216 1 96.75 97 ALA A CA 1
ATOM 731 C C . ALA A 1 97 ? 25.969 -1.768 -1.507 1 96.75 97 ALA A C 1
ATOM 733 O O . ALA A 1 97 ? 26.734 -2.447 -0.805 1 96.75 97 ALA A O 1
ATOM 734 N N . GLN A 1 98 ? 26.422 -1.088 -2.525 1 96.19 98 GLN A N 1
ATOM 735 C CA . GLN A 1 98 ? 27.828 -1.035 -2.898 1 96.19 98 GLN A CA 1
ATOM 736 C C . GLN A 1 98 ? 28.672 -0.411 -1.79 1 96.19 98 GLN A C 1
ATOM 738 O O . GLN A 1 98 ? 29.828 -0.804 -1.579 1 96.19 98 GLN A O 1
ATOM 743 N N . ASN A 1 99 ? 28.078 0.542 -1.116 1 96.25 99 ASN A N 1
ATOM 744 C CA . ASN A 1 99 ? 28.781 1.261 -0.063 1 96.25 99 ASN A CA 1
ATOM 745 C C . ASN A 1 99 ? 28.938 0.409 1.194 1 96.25 99 ASN A C 1
ATOM 747 O O . ASN A 1 99 ? 29.672 0.768 2.109 1 96.25 99 ASN A O 1
ATOM 751 N N . GLY A 1 100 ? 28.219 -0.67 1.323 1 94.06 100 GLY A N 1
ATOM 752 C CA . GLY A 1 100 ? 28.375 -1.572 2.453 1 94.06 100 GLY A CA 1
ATOM 753 C C . GLY A 1 100 ? 27.328 -1.35 3.539 1 94.06 100 GLY A C 1
ATOM 754 O O . GLY A 1 100 ? 26.328 -0.674 3.314 1 94.06 100 GLY A O 1
ATOM 755 N N . ASP A 1 101 ? 27.562 -1.881 4.715 1 94.25 101 ASP A N 1
ATOM 756 C CA . ASP A 1 101 ? 26.547 -2 5.754 1 94.25 101 ASP A CA 1
ATOM 757 C C . ASP A 1 101 ? 26.609 -0.827 6.727 1 94.25 101 ASP A C 1
ATOM 759 O O . ASP A 1 101 ? 25.688 -0.607 7.508 1 94.25 101 ASP A O 1
ATOM 763 N N . GLY A 1 102 ? 27.594 -0.067 6.66 1 96.19 102 GLY A N 1
ATOM 764 C CA . GLY A 1 102 ? 27.797 1.018 7.609 1 96.19 102 GLY A CA 1
ATOM 765 C C . GLY A 1 102 ? 26.875 2.197 7.359 1 96.19 102 GLY A C 1
ATOM 766 O O . GLY A 1 102 ? 26.125 2.211 6.379 1 96.19 102 GLY A O 1
ATOM 767 N N . PRO A 1 103 ? 26.906 3.184 8.273 1 98.12 103 PRO A N 1
ATOM 768 C CA . PRO A 1 103 ? 26.094 4.395 8.117 1 98.12 103 PRO A CA 1
ATOM 769 C C . PRO A 1 103 ? 26.438 5.188 6.863 1 98.12 103 PRO A C 1
ATOM 771 O O . PRO A 1 103 ? 27.625 5.312 6.516 1 98.12 103 PRO A O 1
ATOM 774 N N . GLN A 1 104 ? 25.469 5.664 6.234 1 98.62 104 GLN A N 1
ATOM 775 C CA . GLN A 1 104 ? 25.625 6.453 5.02 1 98.62 104 GLN A CA 1
ATOM 776 C C . GLN A 1 104 ? 24.844 7.762 5.102 1 98.62 104 GLN A C 1
ATOM 778 O O . GLN A 1 104 ? 23.656 7.762 5.441 1 98.62 104 GLN A O 1
ATOM 783 N N . LYS A 1 105 ? 25.453 8.812 4.77 1 98.75 105 LYS A N 1
ATOM 784 C CA . LYS A 1 105 ? 24.844 10.133 4.848 1 98.75 105 LYS A CA 1
ATOM 785 C C . LYS A 1 105 ? 24.078 10.453 3.57 1 98.75 105 LYS A C 1
ATOM 787 O O . LYS A 1 105 ? 24.531 10.164 2.467 1 98.75 105 LYS A O 1
ATOM 792 N N . VAL A 1 106 ? 23 11.125 3.727 1 98.75 106 VAL A N 1
ATOM 793 C CA . VAL A 1 106 ? 22.125 11.469 2.611 1 98.75 106 VAL A CA 1
ATOM 794 C C . VAL A 1 106 ? 22.859 12.406 1.654 1 98.75 106 VAL A C 1
ATOM 796 O O . VAL A 1 106 ? 22.75 12.266 0.434 1 98.75 106 VAL A O 1
ATOM 799 N N . ILE A 1 107 ? 23.578 13.32 2.195 1 98.56 107 ILE A N 1
ATOM 800 C CA . ILE A 1 107 ? 24.25 14.32 1.368 1 98.56 107 ILE A CA 1
ATOM 801 C C . ILE A 1 107 ? 25.25 13.641 0.448 1 98.56 107 ILE A C 1
ATOM 803 O O . ILE A 1 107 ? 25.406 14.031 -0.712 1 98.56 107 ILE A O 1
ATOM 807 N N . ASP A 1 108 ? 25.969 12.648 0.878 1 98.69 108 ASP A N 1
ATOM 808 C CA . ASP A 1 108 ? 26.938 11.922 0.069 1 98.69 108 ASP A CA 1
ATOM 809 C C . ASP A 1 108 ? 26.25 11.102 -1.021 1 98.69 108 ASP A C 1
ATOM 811 O O . ASP A 1 108 ? 26.703 11.07 -2.164 1 98.69 108 ASP A O 1
ATOM 815 N N . LEU A 1 109 ? 25.203 10.477 -0.64 1 98.69 109 LEU A N 1
ATOM 816 C CA . LEU A 1 109 ? 24.422 9.703 -1.604 1 98.69 109 LEU A CA 1
ATOM 817 C C . LEU A 1 109 ? 23.844 10.609 -2.686 1 98.69 109 LEU A C 1
ATOM 819 O O . LEU A 1 109 ? 23.906 10.289 -3.873 1 98.69 109 LEU A O 1
ATOM 823 N N . ALA A 1 110 ? 23.297 11.719 -2.262 1 98.75 110 ALA A N 1
ATOM 824 C CA . ALA A 1 110 ? 22.688 12.68 -3.18 1 98.75 110 ALA A CA 1
ATOM 825 C C . ALA A 1 110 ? 23.719 13.188 -4.191 1 98.75 110 ALA A C 1
ATOM 827 O O . ALA A 1 110 ? 23.422 13.266 -5.391 1 98.75 110 ALA A O 1
ATOM 828 N N . MET A 1 111 ? 24.844 13.508 -3.742 1 98.31 111 MET A N 1
ATOM 829 C CA . MET A 1 111 ? 25.906 14.008 -4.609 1 98.31 111 MET A CA 1
ATOM 830 C C . MET A 1 111 ? 26.344 12.945 -5.617 1 98.31 111 MET A C 1
ATOM 832 O O . MET A 1 111 ? 26.5 13.242 -6.801 1 98.31 111 MET A O 1
ATOM 836 N N . SER A 1 112 ? 26.5 11.766 -5.176 1 97.75 112 SER A N 1
ATOM 837 C CA . SER A 1 112 ? 26.938 10.672 -6.043 1 97.75 112 SER A CA 1
ATOM 838 C C . SER A 1 112 ? 25.906 10.406 -7.141 1 97.75 112 SER A C 1
ATOM 840 O O . SER A 1 112 ? 26.266 10.031 -8.258 1 97.75 112 SER A O 1
ATOM 842 N N . LEU A 1 113 ? 24.656 10.656 -6.84 1 97.94 113 LEU A N 1
ATOM 843 C CA . LEU A 1 113 ? 23.594 10.266 -7.75 1 97.94 113 LEU A CA 1
ATOM 844 C C . LEU A 1 113 ? 23.094 11.461 -8.547 1 97.94 113 LEU A C 1
ATOM 846 O O . LEU A 1 113 ? 22.297 11.305 -9.484 1 97.94 113 LEU A O 1
ATOM 850 N N . GLY A 1 114 ? 23.547 12.625 -8.18 1 98.12 114 GLY A N 1
ATOM 851 C CA . GLY A 1 114 ? 23.031 13.828 -8.812 1 98.12 114 GLY A CA 1
ATOM 852 C C . GLY A 1 114 ? 21.609 14.133 -8.438 1 98.12 114 GLY A C 1
ATOM 853 O O . GLY A 1 114 ? 20.812 14.555 -9.281 1 98.12 114 GLY A O 1
ATOM 854 N N . ILE A 1 115 ? 21.203 13.828 -7.238 1 98.62 115 ILE A N 1
ATOM 855 C CA . ILE A 1 115 ? 19.859 14.094 -6.719 1 98.62 115 ILE A CA 1
ATOM 856 C C . ILE A 1 115 ? 19.906 15.266 -5.75 1 98.62 115 ILE A C 1
ATOM 858 O O . ILE A 1 115 ? 20.844 15.398 -4.957 1 98.62 115 ILE A O 1
ATOM 862 N N . ASP A 1 116 ? 18.875 16.141 -5.824 1 98.56 116 ASP A N 1
ATOM 863 C CA . ASP A 1 116 ? 18.734 17.203 -4.832 1 98.56 116 ASP A CA 1
ATOM 864 C C . ASP A 1 116 ? 18.734 16.625 -3.416 1 98.56 116 ASP A C 1
ATOM 866 O O . ASP A 1 116 ? 17.906 15.758 -3.094 1 98.56 116 ASP A O 1
ATOM 870 N N . PRO A 1 117 ? 19.656 17.109 -2.551 1 98.19 117 PRO A N 1
ATOM 871 C CA . PRO A 1 117 ? 19.75 16.531 -1.207 1 98.19 117 PRO A CA 1
ATOM 872 C C . PRO A 1 117 ? 18.453 16.672 -0.409 1 98.19 117 PRO A C 1
ATOM 874 O O . PRO A 1 117 ? 18.125 15.781 0.386 1 98.19 117 PRO A O 1
ATOM 877 N N . ARG A 1 118 ? 17.734 17.719 -0.557 1 97.06 118 ARG A N 1
ATOM 878 C CA . ARG A 1 118 ? 16.469 17.906 0.153 1 97.06 118 ARG A CA 1
ATOM 879 C C . ARG A 1 118 ? 15.453 16.844 -0.267 1 97.06 118 ARG A C 1
ATOM 881 O O . ARG A 1 118 ? 14.75 16.281 0.577 1 97.06 118 ARG A O 1
ATOM 888 N N . LEU A 1 119 ? 15.391 16.672 -1.534 1 98.38 119 LEU A N 1
ATOM 889 C CA . LEU A 1 119 ? 14.484 15.664 -2.055 1 98.38 119 LEU A CA 1
ATOM 890 C C . LEU A 1 119 ? 14.828 14.281 -1.502 1 98.38 119 LEU A C 1
ATOM 892 O O . LEU A 1 119 ? 13.953 13.57 -1.008 1 98.38 119 LEU A O 1
ATOM 896 N N . LEU A 1 120 ? 16.109 13.922 -1.61 1 98.81 120 LEU A N 1
ATOM 897 C CA . LEU A 1 120 ? 16.516 12.594 -1.165 1 98.81 120 LEU A CA 1
ATOM 898 C C . LEU A 1 120 ? 16.297 12.43 0.334 1 98.81 120 LEU A C 1
ATOM 900 O O . LEU A 1 120 ? 15.922 11.352 0.796 1 98.81 120 LEU A O 1
ATOM 904 N N . SER A 1 121 ? 16.531 13.469 1.096 1 98.62 121 SER A N 1
ATOM 905 C CA . SER A 1 121 ? 16.312 13.453 2.537 1 98.62 121 SER A CA 1
ATOM 906 C C . SER A 1 121 ? 14.859 13.102 2.869 1 98.62 121 SER A C 1
ATOM 908 O O . SER A 1 121 ? 14.602 12.273 3.74 1 98.62 121 SER A O 1
ATOM 910 N N . ARG A 1 122 ? 13.93 13.711 2.248 1 98.5 122 ARG A N 1
ATOM 911 C CA . ARG A 1 122 ? 12.508 13.5 2.494 1 98.5 122 ARG A CA 1
ATOM 912 C C . ARG A 1 122 ? 12.109 12.062 2.189 1 98.5 122 ARG A C 1
ATOM 914 O O . ARG A 1 122 ? 11.398 11.43 2.973 1 98.5 122 ARG A O 1
ATOM 921 N N . LEU A 1 123 ? 12.578 11.562 1.041 1 98.75 123 LEU A N 1
ATOM 922 C CA . LEU A 1 123 ? 12.242 10.203 0.627 1 98.75 123 LEU A CA 1
ATOM 923 C C . LEU A 1 123 ? 12.82 9.18 1.599 1 98.75 123 LEU A C 1
ATOM 925 O O . LEU A 1 123 ? 12.109 8.273 2.049 1 98.75 123 LEU A O 1
ATOM 929 N N . MET A 1 124 ? 14.07 9.367 1.976 1 98.81 124 MET A N 1
ATOM 930 C CA . MET A 1 124 ? 14.734 8.406 2.855 1 98.81 124 MET A CA 1
ATOM 931 C C . MET A 1 124 ? 14.18 8.492 4.273 1 98.81 124 MET A C 1
ATOM 933 O O . MET A 1 124 ? 14.102 7.488 4.98 1 98.81 124 MET A O 1
ATOM 937 N N . ARG A 1 125 ? 13.781 9.688 4.684 1 98.56 125 ARG A N 1
ATOM 938 C CA . ARG A 1 125 ? 13.141 9.859 5.984 1 98.56 125 ARG A CA 1
ATOM 939 C C . ARG A 1 125 ? 11.867 9.023 6.078 1 98.56 125 ARG A C 1
ATOM 941 O O . ARG A 1 125 ? 11.625 8.367 7.098 1 98.56 125 ARG A O 1
ATOM 948 N N . HIS A 1 126 ? 11.062 9.039 5.047 1 98.69 126 HIS A N 1
ATOM 949 C CA . HIS A 1 126 ? 9.828 8.25 5.07 1 98.69 126 HIS A CA 1
ATOM 950 C C . HIS A 1 126 ? 10.133 6.758 5.039 1 98.69 126 HIS A C 1
ATOM 952 O O . HIS A 1 126 ? 9.516 5.98 5.773 1 98.69 126 HIS A O 1
ATOM 958 N N . VAL A 1 127 ? 11.062 6.336 4.164 1 98.75 127 VAL A N 1
ATOM 959 C CA . VAL A 1 127 ? 11.438 4.93 4.086 1 98.75 127 VAL A CA 1
ATOM 960 C C . VAL A 1 127 ? 11.922 4.441 5.449 1 98.75 127 VAL A C 1
ATOM 962 O O . VAL A 1 127 ? 11.562 3.344 5.887 1 98.75 127 VAL A O 1
ATOM 965 N N . SER A 1 128 ? 12.648 5.273 6.117 1 98.31 128 SER A N 1
ATOM 966 C CA . SER A 1 128 ? 13.133 4.945 7.453 1 98.31 128 SER A CA 1
ATOM 967 C C . SER A 1 128 ? 11.984 4.902 8.461 1 98.31 128 SER A C 1
ATOM 969 O O . SER A 1 128 ? 11.906 3.98 9.273 1 98.31 128 SER A O 1
ATOM 971 N N . ALA A 1 129 ? 11.102 5.902 8.414 1 97.75 129 ALA A N 1
ATOM 972 C CA . ALA A 1 129 ? 9.977 5.973 9.344 1 97.75 129 ALA A CA 1
ATOM 973 C C . ALA A 1 129 ? 9.07 4.75 9.203 1 97.75 129 ALA A C 1
ATOM 975 O O . ALA A 1 129 ? 8.453 4.316 10.172 1 97.75 129 ALA A O 1
ATOM 976 N N . MET A 1 130 ? 9.047 4.16 8.023 1 97.81 130 MET A N 1
ATOM 977 C CA . MET A 1 130 ? 8.242 2.969 7.758 1 97.81 130 MET A CA 1
ATOM 978 C C . MET A 1 130 ? 8.992 1.705 8.164 1 97.81 130 MET A C 1
ATOM 980 O O . MET A 1 130 ? 8.508 0.593 7.957 1 97.81 130 MET A O 1
ATOM 984 N N . GLY A 1 131 ? 10.188 1.854 8.656 1 96.5 131 GLY A N 1
ATOM 985 C CA . GLY A 1 131 ? 10.93 0.74 9.227 1 96.5 131 GLY A CA 1
ATOM 986 C C . GLY A 1 131 ? 11.766 -0.007 8.211 1 96.5 131 GLY A C 1
ATOM 987 O O . GLY A 1 131 ? 12.172 -1.146 8.445 1 96.5 131 GLY A O 1
ATOM 988 N N . LEU A 1 132 ? 12.086 0.596 7.074 1 97.69 132 LEU A N 1
ATOM 989 C CA . LEU A 1 132 ? 12.75 -0.122 5.992 1 97.69 132 LEU A CA 1
ATOM 990 C C . LEU A 1 132 ? 14.234 0.233 5.926 1 97.69 132 LEU A C 1
ATOM 992 O O . LEU A 1 132 ? 15.016 -0.464 5.273 1 97.69 132 LEU A O 1
ATOM 996 N N . LEU A 1 133 ? 14.641 1.297 6.57 1 97.19 133 LEU A N 1
ATOM 997 C CA . LEU A 1 133 ? 16 1.734 6.828 1 97.19 133 LEU A CA 1
ATOM 998 C C . LEU A 1 133 ? 16.234 1.95 8.32 1 97.19 133 LEU A C 1
ATOM 1000 O O . LEU A 1 133 ? 15.289 2.182 9.07 1 97.19 133 LEU A O 1
ATOM 1004 N N . ILE A 1 134 ? 17.484 1.879 8.672 1 96.81 134 ILE A N 1
ATOM 1005 C CA . ILE A 1 134 ? 17.828 2.141 10.07 1 96.81 134 ILE A CA 1
ATOM 1006 C C . ILE A 1 134 ? 18.406 3.543 10.203 1 96.81 134 ILE A C 1
ATOM 1008 O O . ILE A 1 134 ? 19.484 3.83 9.664 1 96.81 134 ILE A O 1
ATOM 1012 N N . GLU A 1 135 ? 17.703 4.41 10.867 1 97.88 135 GLU A N 1
ATOM 1013 C CA . GLU A 1 135 ? 18.219 5.75 11.133 1 97.88 135 GLU A CA 1
ATOM 1014 C C . GLU A 1 135 ? 19.25 5.73 12.266 1 97.88 135 GLU A C 1
ATOM 1016 O O . GLU A 1 135 ? 18.969 5.207 13.344 1 97.88 135 GLU A O 1
ATOM 1021 N N . VAL A 1 136 ? 20.422 6.27 12.023 1 97.75 136 VAL A N 1
ATOM 1022 C CA . VAL A 1 136 ? 21.453 6.273 13.055 1 97.75 136 VAL A CA 1
ATOM 1023 C C . VAL A 1 136 ? 21.828 7.711 13.398 1 97.75 136 VAL A C 1
ATOM 1025 O O . VAL A 1 136 ? 22.625 7.945 14.312 1 97.75 136 VAL A O 1
ATOM 1028 N N . GLY A 1 137 ? 21.359 8.656 12.734 1 97.88 137 GLY A N 1
ATOM 1029 C CA . GLY A 1 137 ? 21.531 10.086 12.922 1 97.88 137 GLY A CA 1
ATOM 1030 C C . GLY A 1 137 ? 20.719 10.922 11.961 1 97.88 137 GLY A C 1
ATOM 1031 O O . GLY A 1 137 ? 19.969 10.375 11.148 1 97.88 137 GLY A O 1
ATOM 1032 N N . GLU A 1 138 ? 20.812 12.18 12.133 1 97.44 138 GLU A N 1
ATOM 1033 C CA . GLU A 1 138 ? 20.094 13.047 11.203 1 97.44 138 GLU A CA 1
ATOM 1034 C C . GLU A 1 138 ? 20.547 12.828 9.766 1 97.44 138 GLU A C 1
ATOM 1036 O O . GLU A 1 138 ? 21.734 12.992 9.461 1 97.44 138 GLU A O 1
ATOM 1041 N N . ASP A 1 139 ? 19.703 12.406 8.93 1 97.94 139 ASP A N 1
ATOM 1042 C CA . ASP A 1 139 ? 19.969 12.156 7.52 1 97.94 139 ASP A CA 1
ATOM 1043 C C . ASP A 1 139 ? 21.125 11.18 7.344 1 97.94 139 ASP A C 1
ATOM 1045 O O . ASP A 1 139 ? 22 11.383 6.496 1 97.94 139 ASP A O 1
ATOM 1049 N N . GLU A 1 140 ? 21.141 10.258 8.133 1 98.69 140 GLU A N 1
ATOM 1050 C CA . GLU A 1 140 ? 22.141 9.195 8.117 1 98.69 140 GLU A CA 1
ATOM 1051 C C . GLU A 1 140 ? 21.516 7.836 8.398 1 98.69 140 GLU A C 1
ATOM 1053 O O . GLU A 1 140 ? 20.859 7.652 9.43 1 98.69 140 GLU A O 1
ATOM 1058 N N . TYR A 1 141 ? 21.734 6.922 7.473 1 98.5 141 TYR A N 1
ATOM 1059 C CA . TYR A 1 141 ? 21 5.668 7.539 1 98.5 141 TYR A CA 1
ATOM 1060 C C . TYR A 1 141 ? 21.906 4.477 7.258 1 98.5 141 TYR A C 1
ATOM 1062 O O . TYR A 1 141 ? 22.906 4.609 6.543 1 98.5 141 TYR A O 1
ATOM 1070 N N . GLN A 1 142 ? 21.609 3.352 7.859 1 97.81 142 GLN A N 1
ATOM 1071 C CA . GLN A 1 142 ? 22.188 2.059 7.527 1 97.81 142 GLN A CA 1
ATOM 1072 C C . GLN A 1 142 ? 21.219 1.199 6.73 1 97.81 142 GLN A C 1
ATOM 1074 O O . GLN A 1 142 ? 20.016 1.203 7 1 97.81 142 GLN A O 1
ATOM 1079 N N . PRO A 1 143 ? 21.781 0.474 5.742 1 96.44 143 PRO A N 1
ATOM 1080 C CA . PRO A 1 143 ? 20.906 -0.403 4.969 1 96.44 143 PRO A CA 1
ATOM 1081 C C . PRO A 1 143 ? 20.453 -1.635 5.758 1 96.44 143 PRO A C 1
ATOM 1083 O O . PRO A 1 143 ? 21.078 -1.985 6.762 1 96.44 143 PRO A O 1
ATOM 1086 N N . THR A 1 144 ? 19.344 -2.207 5.441 1 96.69 144 THR A N 1
ATOM 1087 C CA . THR A 1 144 ? 18.859 -3.512 5.883 1 96.69 144 THR A CA 1
ATOM 1088 C C . THR A 1 144 ? 19.016 -4.547 4.77 1 96.69 144 THR A C 1
ATOM 1090 O O . THR A 1 144 ? 19.359 -4.203 3.637 1 96.69 144 THR A O 1
ATOM 1093 N N . ASN A 1 145 ? 18.781 -5.867 5.121 1 97 145 ASN A N 1
ATOM 1094 C CA . ASN A 1 145 ? 18.766 -6.859 4.055 1 97 145 ASN A CA 1
ATOM 1095 C C . ASN A 1 145 ? 17.766 -6.508 2.961 1 97 145 ASN A C 1
ATOM 1097 O O . ASN A 1 145 ? 18 -6.777 1.783 1 97 145 ASN A O 1
ATOM 1101 N N . TYR A 1 146 ? 16.719 -5.887 3.375 1 97.5 146 TYR A N 1
ATOM 1102 C CA . TYR A 1 146 ? 15.703 -5.52 2.404 1 97.5 146 TYR A CA 1
ATOM 1103 C C . TYR A 1 146 ? 16.219 -4.469 1.431 1 97.5 146 TYR A C 1
ATOM 1105 O O . TYR A 1 146 ? 16.125 -4.645 0.213 1 97.5 146 TYR A O 1
ATOM 1113 N N . THR A 1 147 ? 16.734 -3.377 1.949 1 97.5 147 THR A N 1
ATOM 1114 C CA . THR A 1 147 ? 17.172 -2.307 1.06 1 97.5 147 THR A CA 1
ATOM 1115 C C . THR A 1 147 ? 18.375 -2.752 0.231 1 97.5 147 THR A C 1
ATOM 1117 O O . THR A 1 147 ? 18.531 -2.326 -0.915 1 97.5 147 THR A O 1
ATOM 1120 N N . LYS A 1 148 ? 19.188 -3.637 0.754 1 97.12 148 LYS A N 1
ATOM 1121 C CA . LYS A 1 148 ? 20.25 -4.223 -0.052 1 97.12 148 LYS A CA 1
ATOM 1122 C C . LYS A 1 148 ? 19.688 -5.086 -1.174 1 97.12 148 LYS A C 1
ATOM 1124 O O . LYS A 1 148 ? 20.156 -5.016 -2.314 1 97.12 148 LYS A O 1
ATOM 1129 N N . ALA A 1 149 ? 18.656 -5.828 -0.845 1 96 149 ALA A N 1
ATOM 1130 C CA . ALA A 1 149 ? 18.047 -6.73 -1.817 1 96 149 ALA A CA 1
ATOM 1131 C C . ALA A 1 149 ? 17.375 -5.953 -2.945 1 96 149 ALA A C 1
ATOM 1133 O O . ALA A 1 149 ? 17.188 -6.473 -4.047 1 96 149 ALA A O 1
ATOM 1134 N N . LEU A 1 150 ? 17.031 -4.723 -2.709 1 97 150 LEU A N 1
ATOM 1135 C CA . LEU A 1 150 ? 16.438 -3.887 -3.746 1 97 150 LEU A CA 1
ATOM 1136 C C . LEU A 1 150 ? 17.422 -3.629 -4.875 1 97 150 LEU A C 1
ATOM 1138 O O . LEU A 1 150 ? 17.031 -3.199 -5.961 1 97 150 LEU A O 1
ATOM 1142 N N . SER A 1 151 ? 18.703 -3.859 -4.613 1 96.31 151 SER A N 1
ATOM 1143 C CA . SER A 1 151 ? 19.703 -3.734 -5.664 1 96.31 151 SER A CA 1
ATOM 1144 C C . SER A 1 151 ? 19.625 -4.891 -6.656 1 96.31 151 SER A C 1
ATOM 1146 O O . SER A 1 151 ? 20.172 -4.82 -7.754 1 96.31 151 SER A O 1
ATOM 1148 N N . LEU A 1 152 ? 18.984 -5.992 -6.246 1 94.31 152 LEU A N 1
ATOM 1149 C CA . LEU A 1 152 ? 18.719 -7.102 -7.16 1 94.31 152 LEU A CA 1
ATOM 1150 C C . LEU A 1 152 ? 17.594 -6.758 -8.133 1 94.31 152 LEU A C 1
ATOM 1152 O O . LEU A 1 152 ? 16.5 -6.406 -7.707 1 94.31 152 LEU A O 1
ATOM 1156 N N . PRO A 1 153 ? 17.797 -6.883 -9.414 1 92.44 153 PRO A N 1
ATOM 1157 C CA . PRO A 1 153 ? 16.734 -6.594 -10.375 1 92.44 153 PRO A CA 1
ATOM 1158 C C . PRO A 1 153 ? 15.469 -7.398 -10.102 1 92.44 153 PRO A C 1
ATOM 1160 O O . PRO A 1 153 ? 14.359 -6.875 -10.242 1 92.44 153 PRO A O 1
ATOM 1163 N 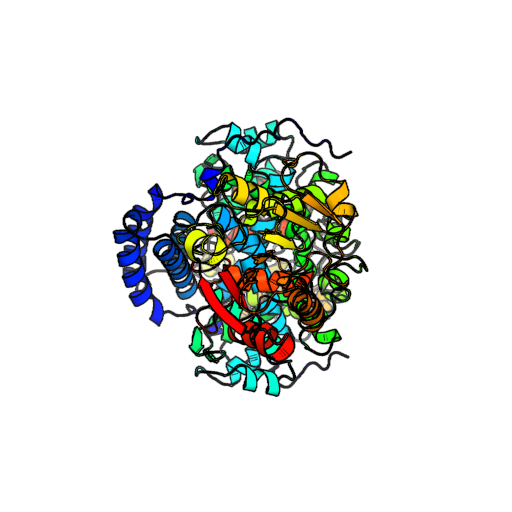N . GLN A 1 154 ? 15.594 -8.625 -9.648 1 90.38 154 GLN A N 1
ATOM 1164 C CA . GLN A 1 154 ? 14.461 -9.516 -9.391 1 90.38 154 GLN A CA 1
ATOM 1165 C C . GLN A 1 154 ? 13.57 -8.969 -8.281 1 90.38 154 GLN A C 1
ATOM 1167 O O . GLN A 1 154 ? 12.391 -9.305 -8.203 1 90.38 154 GLN A O 1
ATOM 1172 N N . ILE A 1 155 ? 14.172 -8.133 -7.426 1 94.62 155 ILE A N 1
ATOM 1173 C CA . ILE A 1 155 ? 13.43 -7.605 -6.285 1 94.62 155 ILE A CA 1
ATOM 1174 C C . ILE A 1 155 ? 13.031 -6.16 -6.559 1 94.62 155 ILE A C 1
ATOM 1176 O O . ILE A 1 155 ? 11.836 -5.84 -6.602 1 94.62 155 ILE A O 1
ATOM 1180 N N . GLY A 1 156 ? 14.008 -5.348 -6.891 1 95.94 156 GLY A N 1
ATOM 1181 C CA . GLY A 1 156 ? 13.75 -3.93 -7.082 1 95.94 156 GLY A CA 1
ATOM 1182 C C . GLY A 1 156 ? 12.844 -3.637 -8.258 1 95.94 156 GLY A C 1
ATOM 1183 O O . GLY A 1 156 ? 11.969 -2.773 -8.172 1 95.94 156 GLY A O 1
ATOM 1184 N N . HIS A 1 157 ? 12.938 -4.297 -9.32 1 94.75 157 HIS A N 1
ATOM 1185 C CA . HIS A 1 157 ? 12.227 -3.994 -10.555 1 94.75 157 HIS A CA 1
ATOM 1186 C C . HIS A 1 157 ? 10.742 -4.305 -10.43 1 94.75 157 HIS A C 1
ATOM 1188 O O . HIS A 1 157 ? 9.938 -3.863 -11.25 1 94.75 157 HIS A O 1
ATOM 1194 N N . GLY A 1 158 ? 10.383 -5.035 -9.406 1 94.38 158 GLY A N 1
ATOM 1195 C CA . GLY A 1 158 ? 8.961 -5.23 -9.141 1 94.38 158 GLY A CA 1
ATOM 1196 C C . GLY A 1 158 ? 8.219 -3.93 -8.891 1 94.38 158 GLY A C 1
ATOM 1197 O O . GLY A 1 158 ? 7.078 -3.768 -9.328 1 94.38 158 GLY A O 1
ATOM 1198 N N . TYR A 1 159 ? 8.859 -2.971 -8.266 1 97.12 159 TYR A N 1
ATOM 1199 C CA . TYR A 1 159 ? 8.234 -1.697 -7.93 1 97.12 159 TYR A CA 1
ATOM 1200 C C . TYR A 1 159 ? 7.996 -0.857 -9.18 1 97.12 159 TYR A C 1
ATOM 1202 O O . TYR A 1 159 ? 7.098 -0.012 -9.203 1 97.12 159 TYR A O 1
ATOM 1210 N N . LEU A 1 160 ? 8.773 -1.079 -10.203 1 96.12 160 LEU A N 1
ATOM 1211 C CA . LEU A 1 160 ? 8.625 -0.332 -11.445 1 96.12 160 LEU A CA 1
ATOM 1212 C C . LEU A 1 160 ? 7.75 -1.099 -12.438 1 96.12 160 LEU A C 1
ATOM 1214 O O . LEU A 1 160 ? 6.832 -0.531 -13.031 1 96.12 160 LEU A O 1
ATOM 1218 N N . GLY A 1 161 ? 7.941 -2.375 -12.508 1 93.38 161 GLY A N 1
ATOM 1219 C CA . GLY A 1 161 ? 7.266 -3.191 -13.5 1 93.38 161 GLY A CA 1
ATOM 1220 C C . GLY A 1 161 ? 5.852 -3.568 -13.102 1 93.38 161 GLY A C 1
ATOM 1221 O O . GLY A 1 161 ? 5.012 -3.855 -13.953 1 93.38 161 GLY A O 1
ATOM 1222 N N . ILE A 1 162 ? 5.52 -3.547 -11.82 1 93.38 162 ILE A N 1
ATOM 1223 C CA . ILE A 1 162 ? 4.215 -4.012 -11.359 1 93.38 162 ILE A CA 1
ATOM 1224 C C . ILE A 1 162 ? 3.441 -2.846 -10.75 1 93.38 162 ILE A C 1
ATOM 1226 O O . ILE A 1 162 ? 2.221 -2.754 -10.898 1 93.38 162 ILE A O 1
ATOM 1230 N N . THR A 1 163 ? 4.062 -1.905 -10.031 1 94.69 163 THR A N 1
ATOM 1231 C CA . THR A 1 163 ? 3.322 -0.883 -9.297 1 94.69 163 THR A CA 1
ATOM 1232 C C . THR A 1 163 ? 3.285 0.424 -10.086 1 94.69 163 THR A C 1
ATOM 1234 O O . THR A 1 163 ? 2.209 0.931 -10.406 1 94.69 163 THR A O 1
ATOM 1237 N N . ALA A 1 164 ? 4.402 0.885 -10.57 1 95.06 164 ALA A N 1
ATOM 1238 C CA . ALA A 1 164 ? 4.496 2.201 -11.203 1 95.06 164 ALA A CA 1
ATOM 1239 C C . ALA A 1 164 ? 3.588 2.291 -12.422 1 95.06 164 ALA A C 1
ATOM 1241 O O . ALA A 1 164 ? 2.928 3.311 -12.641 1 95.06 164 ALA A O 1
ATOM 1242 N N . CYS A 1 165 ? 3.479 1.225 -13.164 1 92.88 165 CYS A N 1
ATOM 1243 C CA . CYS A 1 165 ? 2.781 1.338 -14.438 1 92.88 165 CYS A CA 1
ATOM 1244 C C . CYS A 1 165 ? 1.449 0.6 -14.398 1 92.88 165 CYS A C 1
ATOM 1246 O O . CYS A 1 165 ? 0.682 0.644 -15.367 1 92.88 165 CYS A O 1
ATOM 1248 N N . THR A 1 166 ? 1.122 -0.111 -13.336 1 95.62 166 THR A N 1
ATOM 1249 C CA . THR A 1 166 ? -0.122 -0.873 -13.344 1 95.62 166 THR A CA 1
ATOM 1250 C C . THR A 1 166 ? -0.909 -0.646 -12.055 1 95.62 166 THR A C 1
ATOM 1252 O O . THR A 1 166 ? -2.053 -1.089 -11.938 1 95.62 166 THR A O 1
ATOM 1255 N N . GLY A 1 167 ? -0.325 0.011 -11.094 1 94.69 167 GLY A N 1
ATOM 1256 C CA . GLY A 1 167 ? -0.897 0.112 -9.758 1 94.69 167 GLY A CA 1
ATOM 1257 C C . GLY A 1 167 ? -2.293 0.707 -9.75 1 94.69 167 GLY A C 1
ATOM 1258 O O . GLY A 1 167 ? -3.119 0.355 -8.906 1 94.69 167 GLY A O 1
ATOM 1259 N N . ALA A 1 168 ? -2.602 1.614 -10.719 1 94.44 168 ALA A N 1
ATOM 1260 C CA . ALA A 1 168 ? -3.916 2.248 -10.773 1 94.44 168 ALA A CA 1
ATOM 1261 C C . ALA A 1 168 ? -5.004 1.227 -11.086 1 94.44 168 ALA A C 1
ATOM 1263 O O . ALA A 1 168 ? -6.184 1.461 -10.812 1 94.44 168 ALA A O 1
ATOM 1264 N N . ALA A 1 169 ? -4.648 0.116 -11.664 1 96.81 169 ALA A N 1
ATOM 1265 C CA . ALA A 1 169 ? -5.625 -0.915 -12.016 1 96.81 169 ALA A CA 1
ATOM 1266 C C . ALA A 1 169 ? -6.363 -1.41 -10.773 1 96.81 169 ALA A C 1
ATOM 1268 O O . ALA A 1 169 ? -7.594 -1.521 -10.781 1 96.81 169 ALA A O 1
ATOM 1269 N N . ASN A 1 170 ? -5.621 -1.668 -9.711 1 97.12 170 ASN A N 1
ATOM 1270 C CA . ASN A 1 170 ? -6.234 -2.117 -8.469 1 97.12 170 ASN A CA 1
ATOM 1271 C C . ASN A 1 170 ? -6.984 -0.986 -7.773 1 97.12 170 ASN A C 1
ATOM 1273 O O . ASN A 1 170 ? -8.094 -1.185 -7.27 1 97.12 170 ASN A O 1
ATOM 1277 N N . LEU A 1 171 ? -6.402 0.175 -7.766 1 96.5 171 LEU A N 1
ATOM 1278 C CA . LEU A 1 171 ? -6.938 1.301 -7.008 1 96.5 171 LEU A CA 1
ATOM 1279 C C . LEU A 1 171 ? -8.258 1.781 -7.609 1 96.5 171 LEU A C 1
ATOM 1281 O O . LEU A 1 171 ? -9.125 2.287 -6.891 1 96.5 171 LEU A O 1
ATOM 1285 N N . LYS A 1 172 ? -8.453 1.566 -8.898 1 95.44 172 LYS A N 1
ATOM 1286 C CA . LYS A 1 172 ? -9.656 2.023 -9.594 1 95.44 172 LYS A CA 1
ATOM 1287 C C . LYS A 1 172 ? -10.578 0.853 -9.914 1 95.44 172 LYS A C 1
ATOM 1289 O O . LYS A 1 172 ? -11.547 1.008 -10.664 1 95.44 172 LYS A O 1
ATOM 1294 N N . PHE A 1 173 ? -10.336 -0.269 -9.367 1 98.19 173 PHE A N 1
ATOM 1295 C CA . PHE A 1 173 ? -11.102 -1.456 -9.719 1 98.19 173 PHE A CA 1
ATOM 1296 C C . PHE A 1 173 ? -12.586 -1.248 -9.422 1 98.19 173 PHE A C 1
ATOM 1298 O O . PHE A 1 173 ? -13.445 -1.738 -10.156 1 98.19 173 PHE A O 1
ATOM 1305 N N . HIS A 1 174 ? -12.922 -0.513 -8.344 1 98.06 174 HIS A N 1
ATOM 1306 C CA . HIS A 1 174 ? -14.312 -0.288 -7.961 1 98.06 174 HIS A CA 1
ATOM 1307 C C . HIS A 1 174 ? -15.094 0.378 -9.094 1 98.06 174 HIS A C 1
ATOM 1309 O O . HIS A 1 174 ? -16.234 0.008 -9.367 1 98.06 174 HIS A O 1
ATOM 1315 N N . GLU A 1 175 ? -14.523 1.333 -9.781 1 97.31 175 GLU A N 1
ATOM 1316 C CA . GLU A 1 175 ? -15.195 2.006 -10.898 1 97.31 175 GLU A CA 1
ATOM 1317 C C . GLU A 1 175 ? -15.43 1.045 -12.062 1 97.31 175 GLU A C 1
ATOM 1319 O O . GLU A 1 175 ? -16.516 1.013 -12.633 1 97.31 175 GLU A O 1
ATOM 1324 N N . PHE A 1 176 ? -14.352 0.355 -12.398 1 98.12 176 PHE A N 1
ATOM 1325 C CA . PHE A 1 176 ? -14.445 -0.652 -13.445 1 98.12 176 PHE A CA 1
ATOM 1326 C C . PHE A 1 176 ? -15.57 -1.635 -13.156 1 98.12 176 PHE A C 1
ATOM 1328 O O . PHE A 1 176 ? -16.406 -1.904 -14.031 1 98.12 176 PHE A O 1
ATOM 1335 N N . SER A 1 177 ? -15.586 -2.109 -11.93 1 98.5 177 SER A N 1
ATOM 1336 C CA . SER A 1 177 ? -16.578 -3.1 -11.523 1 98.5 177 SER A CA 1
ATOM 1337 C C . SER A 1 177 ? -17.984 -2.518 -11.562 1 98.5 177 SER A C 1
ATOM 1339 O O . SER A 1 177 ? -18.906 -3.152 -12.07 1 98.5 177 SER A O 1
ATOM 1341 N N . ARG A 1 178 ? -18.172 -1.343 -10.984 1 97.88 178 ARG A N 1
ATOM 1342 C CA . ARG A 1 178 ? -19.484 -0.684 -10.984 1 97.88 178 ARG A CA 1
ATOM 1343 C C . ARG A 1 178 ? -20.016 -0.533 -12.406 1 97.88 178 ARG A C 1
ATOM 1345 O O . ARG A 1 178 ? -21.172 -0.847 -12.672 1 97.88 178 ARG A O 1
ATOM 1352 N N . LYS A 1 179 ? -19.203 -0.114 -13.32 1 97.5 179 LYS A N 1
ATOM 1353 C CA . LYS A 1 179 ? -19.594 0.108 -14.711 1 97.5 179 LYS A CA 1
ATOM 1354 C C . LYS A 1 179 ? -19.953 -1.209 -15.398 1 97.5 179 LYS A C 1
ATOM 1356 O O . LYS A 1 179 ? -20.688 -1.223 -16.391 1 97.5 179 LYS A O 1
ATOM 1361 N N . ARG A 1 180 ? -19.469 -2.285 -14.875 1 97.75 180 ARG A N 1
ATOM 1362 C CA . ARG A 1 180 ? -19.719 -3.594 -15.469 1 97.75 180 ARG A CA 1
ATOM 1363 C C . ARG A 1 180 ? -20.781 -4.355 -14.672 1 97.75 180 ARG A C 1
ATOM 1365 O O . ARG A 1 180 ? -21 -5.551 -14.906 1 97.75 180 ARG A O 1
ATOM 1372 N N . GLY A 1 181 ? -21.406 -3.715 -13.688 1 97.69 181 GLY A N 1
ATOM 1373 C CA . GLY A 1 181 ? -22.516 -4.297 -12.969 1 97.69 181 GLY A CA 1
ATOM 1374 C C . GLY A 1 181 ? -22.094 -5.211 -11.836 1 97.69 181 GLY A C 1
ATOM 1375 O O . GLY A 1 181 ? -22.797 -6.18 -11.523 1 97.69 181 GLY A O 1
ATOM 1376 N N . TRP A 1 182 ? -20.906 -5.055 -11.266 1 98.25 182 TRP A N 1
ATOM 1377 C CA . TRP A 1 182 ? -20.406 -5.754 -10.086 1 98.25 182 TRP A CA 1
ATOM 1378 C C . TRP A 1 182 ? -20.344 -7.258 -10.328 1 98.25 182 TRP A C 1
ATOM 1380 O O . TRP A 1 182 ? -20.75 -8.047 -9.461 1 98.25 182 TRP A O 1
ATOM 1390 N N . VAL A 1 183 ? -19.891 -7.605 -11.508 1 98.12 183 VAL A N 1
ATOM 1391 C CA . VAL A 1 183 ? -19.75 -9.016 -11.844 1 98.12 183 VAL A CA 1
ATOM 1392 C C . VAL A 1 183 ? -18.266 -9.414 -11.781 1 98.12 183 VAL A C 1
ATOM 1394 O O . VAL A 1 183 ? -17.391 -8.57 -11.906 1 98.12 183 VAL A O 1
ATOM 1397 N N . ASN A 1 184 ? -18 -10.711 -11.562 1 97.81 184 ASN A N 1
ATOM 1398 C CA . ASN A 1 184 ? -16.625 -11.211 -11.664 1 97.81 184 ASN A CA 1
ATOM 1399 C C . ASN A 1 184 ? -16.125 -11.18 -13.109 1 97.81 184 ASN A C 1
ATOM 1401 O O . ASN A 1 184 ? -16.672 -11.859 -13.977 1 97.81 184 ASN A O 1
ATOM 1405 N N . PRO A 1 185 ? -15.117 -10.391 -13.375 1 97.25 185 PRO A N 1
ATOM 1406 C CA . PRO A 1 185 ? -14.695 -10.25 -14.766 1 97.25 185 PRO A CA 1
ATOM 1407 C C . PRO A 1 185 ? -14 -11.508 -15.305 1 97.25 185 PRO A C 1
ATOM 1409 O O . PRO A 1 185 ? -13.289 -12.188 -14.562 1 97.25 185 PRO A O 1
ATOM 1412 N N . LYS A 1 186 ? -14.188 -11.758 -16.578 1 94.94 186 LYS A N 1
ATOM 1413 C CA . LYS A 1 186 ? -13.672 -12.992 -17.172 1 94.94 186 LYS A CA 1
ATOM 1414 C C . LYS A 1 186 ? -13.008 -12.719 -18.516 1 94.94 186 LYS A C 1
ATOM 1416 O O . LYS A 1 186 ? -12.453 -13.633 -19.141 1 94.94 186 LYS A O 1
ATOM 1421 N N . ASP A 1 187 ? -13.055 -11.484 -19.062 1 94.38 187 ASP A N 1
ATOM 1422 C CA . ASP A 1 187 ? -12.531 -11.141 -20.375 1 94.38 187 ASP A CA 1
ATOM 1423 C C . ASP A 1 187 ? -11.156 -10.484 -20.266 1 94.38 187 ASP A C 1
ATOM 1425 O O . ASP A 1 187 ? -11.047 -9.336 -19.828 1 94.38 187 ASP A O 1
ATOM 1429 N N . PRO A 1 188 ? -10.117 -11.156 -20.719 1 90.81 188 PRO A N 1
ATOM 1430 C CA . PRO A 1 188 ? -8.766 -10.586 -20.625 1 90.81 188 PRO A CA 1
ATOM 1431 C C . PRO A 1 188 ? -8.578 -9.352 -21.484 1 90.81 188 PRO A C 1
ATOM 1433 O O . PRO A 1 188 ? -7.57 -8.648 -21.359 1 90.81 188 PRO A O 1
ATOM 1436 N N . TRP A 1 189 ? -9.547 -9.047 -22.328 1 93.06 189 TRP A N 1
ATOM 1437 C CA . TRP A 1 189 ? -9.469 -7.863 -23.172 1 93.06 189 TRP A CA 1
ATOM 1438 C C . TRP A 1 189 ? -10.336 -6.738 -22.609 1 93.06 189 TRP A C 1
ATOM 1440 O O . TRP A 1 189 ? -10.547 -5.719 -23.266 1 93.06 189 TRP A O 1
ATOM 1450 N N . ASP A 1 190 ? -10.906 -6.988 -21.516 1 96.94 190 ASP A N 1
ATOM 1451 C CA . ASP A 1 190 ? -11.625 -6 -20.719 1 96.94 190 ASP A CA 1
ATOM 1452 C C . ASP A 1 190 ? -11.219 -6.078 -19.25 1 96.94 190 ASP A C 1
ATOM 1454 O O . ASP A 1 190 ? -11.836 -6.801 -18.469 1 96.94 190 ASP A O 1
ATOM 1458 N N . THR A 1 191 ? -10.219 -5.281 -18.875 1 97.56 191 THR A N 1
ATOM 1459 C CA . THR A 1 191 ? -9.641 -5.355 -17.547 1 97.56 191 THR A CA 1
ATOM 1460 C C . THR A 1 191 ? -9.664 -3.988 -16.875 1 97.56 191 THR A C 1
ATOM 1462 O O . THR A 1 191 ? -9.828 -2.965 -17.531 1 97.56 191 THR A O 1
ATOM 1465 N N . SER A 1 192 ? -9.523 -4.031 -15.562 1 98 192 SER A N 1
ATOM 1466 C CA . SER A 1 192 ? -9.391 -2.793 -14.797 1 98 192 SER A CA 1
ATOM 1467 C C . SER A 1 192 ? -8.156 -2.008 -15.227 1 98 192 SER A C 1
ATOM 1469 O O . SER A 1 192 ? -8.164 -0.774 -15.219 1 98 192 SER A O 1
ATOM 1471 N N . LEU A 1 193 ? -7.082 -2.678 -15.617 1 97.31 193 LEU A N 1
ATOM 1472 C CA . LEU A 1 193 ? -5.902 -2.01 -16.156 1 97.31 193 LEU A CA 1
ATOM 1473 C C . LEU A 1 193 ? -6.266 -1.175 -17.391 1 97.31 193 LEU A C 1
ATOM 1475 O O . LEU A 1 193 ? -5.918 0.005 -17.469 1 97.31 193 LEU A O 1
ATOM 1479 N N . MET A 1 194 ? -6.938 -1.784 -18.328 1 96.94 194 MET A N 1
ATOM 1480 C CA . MET A 1 194 ? -7.34 -1.097 -19.547 1 96.94 194 MET A CA 1
ATOM 1481 C C . MET A 1 194 ? -8.234 0.099 -19.234 1 96.94 194 MET A C 1
ATOM 1483 O O . MET A 1 194 ? -8.062 1.175 -19.812 1 96.94 194 MET A O 1
ATOM 1487 N N . TYR A 1 195 ? -9.07 -0.105 -18.344 1 96.62 195 TYR A N 1
ATOM 1488 C CA . TYR A 1 195 ? -9.961 0.971 -17.922 1 96.62 195 TYR A CA 1
ATOM 1489 C C . TYR A 1 195 ? -9.18 2.109 -17.281 1 96.62 195 TYR A C 1
ATOM 1491 O O . TYR A 1 195 ? -9.352 3.273 -17.656 1 96.62 195 TYR A O 1
ATOM 1499 N N . ALA A 1 196 ? -8.344 1.776 -16.312 1 95.06 196 ALA A N 1
ATOM 1500 C CA . ALA A 1 196 ? -7.637 2.764 -15.5 1 95.06 196 ALA A CA 1
ATOM 1501 C C . ALA A 1 196 ? -6.707 3.615 -16.359 1 95.06 196 ALA A C 1
ATOM 1503 O O . ALA A 1 196 ? -6.5 4.797 -16.078 1 95.06 196 ALA A O 1
ATOM 1504 N N . TYR A 1 197 ? -6.207 3.047 -17.406 1 93.5 197 TYR A N 1
ATOM 1505 C CA . TYR A 1 197 ? -5.199 3.762 -18.172 1 93.5 197 TYR A CA 1
ATOM 1506 C C . TYR A 1 197 ? -5.727 4.109 -19.562 1 93.5 197 TYR A C 1
ATOM 1508 O O . TYR A 1 197 ? -4.996 4.66 -20.391 1 93.5 197 TYR A O 1
ATOM 1516 N N . GLY A 1 198 ? -6.969 3.811 -19.812 1 93.88 198 GLY A N 1
ATOM 1517 C CA . GLY A 1 198 ? -7.578 4.148 -21.094 1 93.88 198 GLY A CA 1
ATOM 1518 C C . GLY A 1 198 ? -6.879 3.504 -22.281 1 93.88 198 GLY A C 1
ATOM 1519 O O . GLY A 1 198 ? -6.648 4.152 -23.297 1 93.88 198 GLY A O 1
ATOM 1520 N N . THR A 1 199 ? -6.453 2.279 -22.109 1 95.5 199 THR A N 1
ATOM 1521 C CA . THR A 1 199 ? -5.719 1.582 -23.156 1 95.5 199 THR A CA 1
ATOM 1522 C C . THR A 1 199 ? -6.48 0.346 -23.625 1 95.5 199 THR A C 1
ATOM 1524 O O . THR A 1 199 ? -7.387 -0.126 -22.938 1 95.5 199 THR A O 1
ATOM 1527 N N . ASP A 1 200 ? -6.148 -0.085 -24.812 1 95.75 200 ASP A N 1
ATOM 1528 C CA . ASP A 1 200 ? -6.715 -1.328 -25.328 1 95.75 200 ASP A CA 1
ATOM 1529 C C . ASP A 1 200 ? -5.684 -2.453 -25.297 1 95.75 200 ASP A C 1
ATOM 1531 O O . ASP A 1 200 ? -5.93 -3.541 -25.828 1 95.75 200 ASP A O 1
ATOM 1535 N N . LYS A 1 201 ? -4.594 -2.141 -24.672 1 93.81 201 LYS A N 1
ATOM 1536 C CA . LYS A 1 201 ? -3.502 -3.107 -24.672 1 93.81 201 LYS A CA 1
ATOM 1537 C C . LYS A 1 201 ? -3.607 -4.062 -23.484 1 93.81 201 LYS A C 1
ATOM 1539 O O . LYS A 1 201 ? -4 -3.656 -22.391 1 93.81 201 LYS A O 1
ATOM 1544 N N . HIS A 1 202 ? -3.117 -5.258 -23.781 1 91.25 202 HIS A N 1
ATOM 1545 C CA . HIS A 1 202 ? -2.957 -6.211 -22.703 1 91.25 202 HIS A CA 1
ATOM 1546 C C . HIS A 1 202 ? -1.769 -5.848 -21.812 1 91.25 202 HIS A C 1
ATOM 1548 O O . HIS A 1 202 ? -0.925 -5.035 -22.203 1 91.25 202 HIS A O 1
ATOM 1554 N N . ILE A 1 203 ? -1.718 -6.445 -20.641 1 92.19 203 ILE A N 1
ATOM 1555 C CA . ILE A 1 203 ? -0.782 -6.035 -19.609 1 92.19 203 ILE A CA 1
ATOM 1556 C C . ILE A 1 203 ? 0.645 -6.07 -20.156 1 92.19 203 ILE A C 1
ATOM 1558 O O . ILE A 1 203 ? 1.411 -5.125 -19.969 1 92.19 203 ILE A O 1
ATOM 1562 N N . PHE A 1 204 ? 1.089 -7.09 -20.812 1 87.69 204 PHE A N 1
ATOM 1563 C CA . PHE A 1 204 ? 2.471 -7.242 -21.25 1 87.69 204 PHE A CA 1
ATOM 1564 C C . PHE A 1 204 ? 2.828 -6.18 -22.281 1 87.69 204 PHE A C 1
ATOM 1566 O O . PHE A 1 204 ? 3.883 -5.547 -22.188 1 87.69 204 PHE A O 1
ATOM 1573 N N . SER A 1 205 ? 1.956 -5.984 -23.266 1 90.94 205 SER A N 1
ATOM 1574 C CA . SER A 1 205 ? 2.18 -4.934 -24.25 1 90.94 205 SER A CA 1
ATOM 1575 C C . SER A 1 205 ? 2.172 -3.553 -23.609 1 90.94 205 SER A C 1
ATOM 1577 O O . SER A 1 205 ? 2.986 -2.695 -23.953 1 90.94 205 SER A O 1
ATOM 1579 N N . TRP A 1 206 ? 1.287 -3.398 -22.703 1 94.62 206 TRP A N 1
ATOM 1580 C CA . TRP A 1 206 ? 1.183 -2.115 -22.016 1 94.62 206 TRP A CA 1
ATOM 1581 C C . TRP A 1 206 ? 2.463 -1.803 -21.25 1 94.62 206 TRP A C 1
ATOM 1583 O O . TRP A 1 206 ? 3.027 -0.714 -21.391 1 94.62 206 TRP A O 1
ATOM 1593 N N . VAL A 1 207 ? 2.926 -2.713 -20.469 1 94.12 207 VAL A N 1
ATOM 1594 C CA . VAL A 1 207 ? 4.102 -2.504 -19.641 1 94.12 207 VAL A CA 1
ATOM 1595 C C . VAL A 1 207 ? 5.332 -2.289 -20.516 1 94.12 207 VAL A C 1
ATOM 1597 O O . VAL A 1 207 ? 6.176 -1.442 -20.219 1 94.12 207 VAL A O 1
ATOM 1600 N N . HIS A 1 208 ? 5.402 -3.012 -21.578 1 90.56 208 HIS A N 1
ATOM 1601 C CA . HIS A 1 208 ? 6.504 -2.848 -22.531 1 90.56 208 HIS A CA 1
ATOM 1602 C C . HIS A 1 208 ? 6.484 -1.464 -23.172 1 90.56 208 HIS A C 1
ATOM 1604 O O . HIS A 1 208 ? 7.504 -0.771 -23.188 1 90.56 208 HIS A O 1
ATOM 1610 N N . ASP A 1 209 ? 5.344 -1.096 -23.641 1 93.19 209 ASP A N 1
ATOM 1611 C CA . ASP A 1 209 ? 5.207 0.199 -24.312 1 93.19 209 ASP A CA 1
ATOM 1612 C C . ASP A 1 209 ? 5.441 1.345 -23.328 1 93.19 209 ASP A C 1
ATOM 1614 O O . ASP A 1 209 ? 5.828 2.443 -23.719 1 93.19 209 ASP A O 1
ATOM 1618 N N . SER A 1 210 ? 5.211 1.06 -22.109 1 93.56 210 SER A N 1
ATOM 1619 C CA . SER A 1 210 ? 5.395 2.076 -21.078 1 93.56 210 SER A CA 1
ATOM 1620 C C . SER A 1 210 ? 6.859 2.182 -20.656 1 93.56 210 SER A C 1
ATOM 1622 O O . SER A 1 210 ? 7.211 2.994 -19.797 1 93.56 210 SER A O 1
ATOM 1624 N N . GLY A 1 211 ? 7.699 1.322 -21.203 1 93.75 211 GLY A N 1
ATOM 1625 C CA . GLY A 1 211 ? 9.133 1.414 -20.953 1 93.75 211 GLY A CA 1
ATOM 1626 C C . GLY A 1 211 ? 9.594 0.529 -19.812 1 93.75 211 GLY A C 1
ATOM 1627 O O . GLY A 1 211 ? 10.742 0.636 -19.375 1 93.75 211 GLY A O 1
ATOM 1628 N N . TYR A 1 212 ? 8.695 -0.44 -19.359 1 94.94 212 TYR A N 1
ATOM 1629 C CA . TYR A 1 212 ? 9.047 -1.212 -18.172 1 94.94 212 TYR A CA 1
ATOM 1630 C C . TYR A 1 212 ? 9.094 -2.703 -18.484 1 94.94 212 TYR A C 1
ATOM 1632 O O . TYR A 1 212 ? 9.008 -3.537 -17.594 1 94.94 212 TYR A O 1
ATOM 1640 N N . GLY A 1 213 ? 9.172 -3.051 -19.719 1 90.25 213 GLY A N 1
ATOM 1641 C CA . GLY A 1 213 ? 9.203 -4.449 -20.109 1 90.25 213 GLY A CA 1
ATOM 1642 C C . GLY A 1 213 ? 10.305 -5.238 -19.422 1 90.25 213 GLY A C 1
ATOM 1643 O O . GLY A 1 213 ? 10.062 -6.32 -18.891 1 90.25 213 GLY A O 1
ATOM 1644 N N . THR A 1 214 ? 11.531 -4.66 -19.422 1 89.19 214 THR A N 1
ATOM 1645 C CA . THR A 1 214 ? 12.672 -5.32 -18.781 1 89.19 214 THR A CA 1
ATOM 1646 C C . THR A 1 214 ? 12.445 -5.453 -17.281 1 89.19 214 THR A C 1
ATOM 1648 O O . THR A 1 214 ? 12.789 -6.473 -16.688 1 89.19 214 THR A O 1
ATOM 1651 N N . HIS A 1 215 ? 11.852 -4.465 -16.703 1 93.38 215 HIS A N 1
ATOM 1652 C CA . HIS A 1 215 ? 11.57 -4.488 -15.273 1 93.38 215 HIS A CA 1
ATOM 1653 C C . HIS A 1 215 ? 10.609 -5.613 -14.922 1 93.38 215 HIS A C 1
ATOM 1655 O O . HIS A 1 215 ? 10.844 -6.363 -13.969 1 93.38 215 HIS A O 1
ATOM 1661 N N . LEU A 1 216 ? 9.555 -5.691 -15.703 1 91.31 216 LEU A N 1
ATOM 1662 C CA . LEU A 1 216 ? 8.586 -6.75 -15.461 1 91.31 216 LEU A CA 1
ATOM 1663 C C . LEU A 1 216 ? 9.227 -8.125 -15.625 1 91.31 216 LEU A C 1
ATOM 1665 O O . LEU A 1 216 ? 9.016 -9.023 -14.805 1 91.31 216 LEU A O 1
ATOM 1669 N N . ASN A 1 217 ? 10.016 -8.25 -16.625 1 84.19 217 ASN A N 1
ATOM 1670 C CA . ASN A 1 217 ? 10.68 -9.523 -16.891 1 84.19 217 ASN A CA 1
ATOM 1671 C C . ASN A 1 217 ? 11.602 -9.914 -15.734 1 84.19 217 ASN A C 1
ATOM 1673 O O . ASN A 1 217 ? 11.641 -11.078 -15.336 1 84.19 217 ASN A O 1
ATOM 1677 N N . ASP A 1 218 ? 12.414 -8.977 -15.281 1 87.94 218 ASP A N 1
ATOM 1678 C CA . ASP A 1 218 ? 13.297 -9.234 -14.148 1 87.94 218 ASP A CA 1
ATOM 1679 C C . ASP A 1 218 ? 12.508 -9.672 -12.922 1 87.94 218 ASP A C 1
ATOM 1681 O O . ASP A 1 218 ? 12.883 -10.633 -12.242 1 87.94 218 ASP A O 1
ATOM 1685 N N . TYR A 1 219 ? 11.438 -9.031 -12.719 1 90.75 219 TYR A N 1
ATOM 1686 C CA . TYR A 1 219 ? 10.578 -9.352 -11.586 1 90.75 219 TYR A CA 1
ATOM 1687 C C . TYR A 1 219 ? 10.016 -10.766 -11.711 1 90.75 219 TYR A C 1
ATOM 1689 O O . TYR A 1 219 ? 10.023 -11.531 -10.742 1 90.75 219 TYR A O 1
ATOM 1697 N N . LEU A 1 220 ? 9.469 -11.07 -12.812 1 81.88 220 LEU A N 1
ATOM 1698 C CA . LEU A 1 220 ? 8.883 -12.391 -13.031 1 81.88 220 LEU A CA 1
ATOM 1699 C C . LEU A 1 220 ? 9.922 -13.484 -12.844 1 81.88 220 LEU A C 1
ATOM 1701 O O . LEU A 1 220 ? 9.586 -14.609 -12.469 1 81.88 220 LEU A O 1
ATOM 1705 N N . GLY A 1 221 ? 11.164 -13.125 -13.055 1 74.88 221 GLY A N 1
ATOM 1706 C CA . GLY A 1 221 ? 12.25 -14.078 -12.859 1 74.88 221 GLY A CA 1
ATOM 1707 C C . GLY A 1 221 ? 12.602 -14.281 -11.398 1 74.88 221 GLY A C 1
ATOM 1708 O O . GLY A 1 221 ? 13.297 -15.242 -11.055 1 74.88 221 GLY A O 1
ATOM 1709 N N . GLY A 1 222 ? 12.094 -13.375 -10.508 1 76.44 222 GLY A N 1
ATOM 1710 C CA . GLY A 1 222 ? 12.555 -13.406 -9.125 1 76.44 222 GLY A CA 1
ATOM 1711 C C . GLY A 1 222 ? 11.43 -13.516 -8.117 1 76.44 222 GLY A C 1
ATOM 1712 O O . GLY A 1 222 ? 11.672 -13.75 -6.934 1 76.44 222 GLY A O 1
ATOM 1713 N N . TYR A 1 223 ? 10.164 -13.406 -8.562 1 75.5 223 TYR A N 1
ATOM 1714 C CA . TYR A 1 223 ? 9.078 -13.289 -7.594 1 75.5 223 TYR A CA 1
ATOM 1715 C C . TYR A 1 223 ? 8.914 -14.578 -6.797 1 75.5 223 TYR A C 1
ATOM 1717 O O . TYR A 1 223 ? 8.344 -14.57 -5.707 1 75.5 223 TYR A O 1
ATOM 1725 N N . ASN A 1 224 ? 9.492 -15.711 -7.324 1 77.25 224 ASN A N 1
ATOM 1726 C CA . ASN A 1 224 ? 9.352 -17 -6.652 1 77.25 224 ASN A CA 1
ATOM 1727 C C . ASN A 1 224 ? 10.664 -17.453 -6.02 1 77.25 224 ASN A C 1
ATOM 1729 O O . ASN A 1 224 ? 10.828 -18.625 -5.699 1 77.25 224 ASN A O 1
ATOM 1733 N N . LEU A 1 225 ? 11.547 -16.5 -5.836 1 82.44 225 LEU A N 1
ATOM 1734 C CA . LEU A 1 225 ? 12.812 -16.812 -5.188 1 82.44 225 LEU A CA 1
ATOM 1735 C C . LEU A 1 225 ? 12.578 -17.438 -3.816 1 82.44 225 LEU A C 1
ATOM 1737 O O . LEU A 1 225 ? 11.742 -16.969 -3.049 1 82.44 225 LEU A O 1
ATOM 1741 N N . GLY A 1 226 ? 13.281 -18.5 -3.611 1 78.75 226 GLY A N 1
ATOM 1742 C CA . GLY A 1 226 ? 13.234 -19.141 -2.307 1 78.75 226 GLY A CA 1
ATOM 1743 C C . GLY A 1 226 ? 12.078 -20.125 -2.164 1 78.75 226 GLY A C 1
ATOM 1744 O O . GLY A 1 226 ? 11.945 -20.781 -1.138 1 78.75 226 GLY A O 1
ATOM 1745 N N . ARG A 1 227 ? 11.305 -20.25 -3.164 1 84.5 227 ARG A N 1
ATOM 1746 C CA . ARG A 1 227 ? 10.18 -21.188 -3.111 1 84.5 227 ARG A CA 1
ATOM 1747 C C . ARG A 1 227 ? 10.594 -22.562 -3.605 1 84.5 227 ARG A C 1
ATOM 1749 O O . ARG A 1 227 ? 11.484 -22.688 -4.441 1 84.5 227 ARG A O 1
ATOM 1756 N N . PRO A 1 228 ? 9.922 -23.531 -3.053 1 88.31 228 PRO A N 1
ATOM 1757 C CA . PRO A 1 228 ? 10.203 -24.875 -3.553 1 88.31 228 PRO A CA 1
ATOM 1758 C C . PRO A 1 228 ? 9.812 -25.062 -5.02 1 88.31 228 PRO A C 1
ATOM 1760 O O . PRO A 1 228 ? 8.859 -24.422 -5.488 1 88.31 228 PRO A O 1
ATOM 1763 N N . LEU A 1 229 ? 10.633 -25.891 -5.641 1 90.19 229 LEU A N 1
ATOM 1764 C CA . LEU A 1 229 ? 10.305 -26.266 -7.016 1 90.19 229 LEU A CA 1
ATOM 1765 C C . LEU A 1 229 ? 9.336 -27.438 -7.047 1 90.19 229 LEU A C 1
ATOM 1767 O O . LEU A 1 229 ? 9.336 -28.281 -6.145 1 90.19 229 LEU A O 1
ATOM 1771 N N . TRP A 1 230 ? 8.578 -27.484 -8.125 1 94.19 230 TRP A N 1
ATOM 1772 C CA . TRP A 1 230 ? 7.57 -28.531 -8.219 1 94.19 230 TRP A CA 1
ATOM 1773 C C . TRP A 1 230 ? 8.219 -29.906 -8.172 1 94.19 230 TRP A C 1
ATOM 1775 O O . TRP A 1 230 ? 7.629 -30.859 -7.656 1 94.19 230 TRP A O 1
ATOM 1785 N N . MET A 1 231 ? 9.461 -29.969 -8.641 1 95 231 MET A N 1
ATOM 1786 C CA . MET A 1 231 ? 10.133 -31.25 -8.828 1 95 231 MET A CA 1
ATOM 1787 C C . MET A 1 231 ? 10.938 -31.625 -7.582 1 95 231 MET A C 1
ATOM 1789 O O . MET A 1 231 ? 11.578 -32.688 -7.547 1 95 231 MET A O 1
ATOM 1793 N N . ASP A 1 232 ? 10.906 -30.734 -6.598 1 92.56 232 ASP A N 1
ATOM 1794 C CA . ASP A 1 232 ? 11.547 -31.094 -5.336 1 92.56 232 ASP A CA 1
ATOM 1795 C C . ASP A 1 232 ? 10.867 -32.312 -4.715 1 92.56 232 ASP A C 1
ATOM 1797 O O . ASP A 1 232 ? 9.633 -32.406 -4.688 1 92.56 232 ASP A O 1
ATOM 1801 N N . PRO A 1 233 ? 11.719 -33.281 -4.227 1 89.56 233 PRO A N 1
ATOM 1802 C CA . PRO A 1 233 ? 11.141 -34.5 -3.648 1 89.56 233 PRO A CA 1
ATOM 1803 C C . PRO A 1 233 ? 10.164 -34.219 -2.512 1 89.56 233 PRO A C 1
ATOM 1805 O O . PRO A 1 233 ? 9.227 -34.969 -2.285 1 89.56 233 PRO A O 1
ATOM 1808 N N . GLY A 1 234 ? 10.352 -33.188 -1.869 1 88.44 234 GLY A N 1
ATOM 1809 C CA . GLY A 1 234 ? 9.461 -32.812 -0.781 1 88.44 234 GLY A CA 1
ATOM 1810 C C . GLY A 1 234 ? 8.156 -32.219 -1.258 1 88.44 234 GLY A C 1
ATOM 1811 O O . GLY A 1 234 ? 7.227 -32.031 -0.469 1 88.44 234 GLY A O 1
ATOM 1812 N N . VAL A 1 235 ? 8.039 -31.984 -2.529 1 94.12 235 VAL A N 1
ATOM 1813 C CA . VAL A 1 235 ? 6.836 -31.391 -3.105 1 94.12 235 VAL A CA 1
ATOM 1814 C C . VAL A 1 235 ? 6.098 -32.438 -3.943 1 94.12 235 VAL A C 1
ATOM 1816 O O . VAL A 1 235 ? 5.094 -33 -3.504 1 94.12 235 VAL A O 1
ATOM 1819 N N . TYR A 1 236 ? 6.703 -32.906 -4.926 1 97 236 TYR A N 1
ATOM 1820 C CA . TYR A 1 236 ? 6.133 -33.906 -5.824 1 97 236 TYR A CA 1
ATOM 1821 C C . TYR A 1 236 ? 7.102 -35.062 -6.043 1 97 236 TYR A C 1
ATOM 1823 O O . TYR A 1 236 ? 8.258 -34.844 -6.41 1 97 236 TYR A O 1
ATOM 1831 N N . PRO A 1 237 ? 6.695 -36.25 -5.824 1 97.06 237 PRO A N 1
ATOM 1832 C CA . PRO A 1 237 ? 7.586 -37.406 -5.965 1 97.06 237 PRO A CA 1
ATOM 1833 C C . PRO A 1 237 ? 7.77 -37.844 -7.418 1 97.06 237 PRO A C 1
ATOM 1835 O O . PRO A 1 237 ? 7.215 -38.875 -7.84 1 97.06 237 PRO A O 1
ATOM 1838 N N . VAL A 1 238 ? 8.648 -37.219 -8.086 1 97.75 238 VAL A N 1
ATOM 1839 C CA . VAL A 1 238 ? 8.875 -37.375 -9.516 1 97.75 238 VAL A CA 1
ATOM 1840 C C . VAL A 1 238 ? 9.281 -38.812 -9.812 1 97.75 238 VAL A C 1
ATOM 1842 O O . VAL A 1 238 ? 8.781 -39.438 -10.766 1 97.75 238 VAL A O 1
ATOM 1845 N N . ASN A 1 239 ? 10.195 -39.406 -9.047 1 96.69 239 ASN A N 1
ATOM 1846 C CA . ASN A 1 239 ? 10.672 -40.75 -9.289 1 96.69 239 ASN A CA 1
ATOM 1847 C C . ASN A 1 239 ? 9.523 -41.75 -9.25 1 96.69 239 ASN A C 1
ATOM 1849 O O . ASN A 1 239 ? 9.305 -42.5 -10.211 1 96.69 239 ASN A O 1
ATOM 1853 N N . GLU A 1 240 ? 8.781 -41.656 -8.234 1 96.31 240 GLU A N 1
ATOM 1854 C CA . GLU A 1 240 ? 7.715 -42.625 -8.008 1 96.31 240 GLU A CA 1
ATOM 1855 C C . GLU A 1 240 ? 6.547 -42.375 -8.961 1 96.31 240 GLU A C 1
ATOM 1857 O O . GLU A 1 240 ? 5.934 -43.344 -9.438 1 96.31 240 GLU A O 1
ATOM 1862 N N . ARG A 1 241 ? 6.289 -41.156 -9.289 1 96.69 241 ARG A N 1
ATOM 1863 C CA . ARG A 1 241 ? 5.047 -40.844 -9.992 1 96.69 241 ARG A CA 1
ATOM 1864 C C . ARG A 1 241 ? 5.27 -40.75 -11.492 1 96.69 241 ARG A C 1
ATOM 1866 O O . ARG A 1 241 ? 4.344 -40.969 -12.281 1 96.69 241 ARG A O 1
ATOM 1873 N N . LEU A 1 242 ? 6.496 -40.469 -11.922 1 97.69 242 LEU A N 1
ATOM 1874 C CA . LEU A 1 242 ? 6.719 -40.219 -13.344 1 97.69 242 LEU A CA 1
ATOM 1875 C C . LEU A 1 242 ? 7.773 -41.188 -13.891 1 97.69 242 LEU A C 1
ATOM 1877 O O . LEU A 1 242 ? 7.535 -41.875 -14.883 1 97.69 242 LEU A O 1
ATOM 1881 N N . ILE A 1 243 ? 8.859 -41.25 -13.273 1 97.19 243 ILE A N 1
ATOM 1882 C CA . ILE A 1 243 ? 9.984 -42 -13.836 1 97.19 243 ILE A CA 1
ATOM 1883 C C . ILE A 1 243 ? 9.703 -43.5 -13.766 1 97.19 243 ILE A C 1
ATOM 1885 O O . ILE A 1 243 ? 9.906 -44.219 -14.75 1 97.19 243 ILE A O 1
ATOM 1889 N N . ASP A 1 244 ? 9.234 -43.875 -12.617 1 96.19 244 ASP A N 1
ATOM 1890 C CA . ASP A 1 244 ? 8.898 -45.281 -12.484 1 96.19 244 ASP A CA 1
ATOM 1891 C C . ASP A 1 244 ? 7.777 -45.656 -13.445 1 96.19 244 ASP A C 1
ATOM 1893 O O . ASP A 1 244 ? 6.703 -45.062 -13.422 1 96.19 244 ASP A O 1
ATOM 1897 N N . GLY A 1 245 ? 8.008 -46.625 -14.344 1 95 245 GLY A N 1
ATOM 1898 C CA . GLY A 1 245 ? 6.992 -47.125 -15.258 1 95 245 GLY A CA 1
ATOM 1899 C C . GLY A 1 245 ? 6.938 -46.375 -16.562 1 95 245 GLY A C 1
ATOM 1900 O O . GLY A 1 245 ? 6.145 -46.688 -17.453 1 95 245 GLY A O 1
ATOM 1901 N N . ALA A 1 246 ? 7.789 -45.438 -16.688 1 97.31 246 ALA A N 1
ATOM 1902 C CA . ALA A 1 246 ? 7.801 -44.656 -17.922 1 97.31 246 ALA A CA 1
ATOM 1903 C C . ALA A 1 246 ? 8.383 -45.469 -19.078 1 97.31 246 ALA A C 1
ATOM 1905 O O . ALA A 1 246 ? 9.234 -46.344 -18.875 1 97.31 246 ALA A O 1
ATOM 1906 N N . ASP A 1 247 ? 7.883 -45.156 -20.234 1 96.5 247 ASP A N 1
ATOM 1907 C CA . ASP A 1 247 ? 8.5 -45.688 -21.453 1 96.5 247 ASP A CA 1
ATOM 1908 C C . ASP A 1 247 ? 9.953 -45.219 -21.578 1 96.5 247 ASP A C 1
ATOM 1910 O O . ASP A 1 247 ? 10.234 -44.031 -21.641 1 96.5 247 ASP A O 1
ATOM 1914 N N . SER A 1 248 ? 10.859 -46.156 -21.625 1 92.81 248 SER A N 1
ATOM 1915 C CA . SER A 1 248 ? 12.281 -45.844 -21.562 1 92.81 248 SER A CA 1
ATOM 1916 C C . SER A 1 248 ? 12.852 -45.625 -22.969 1 92.81 248 SER A C 1
ATOM 1918 O O . SER A 1 248 ? 14.055 -45.406 -23.125 1 92.81 248 SER A O 1
ATOM 1920 N N . SER A 1 249 ? 12.008 -45.719 -23.938 1 94.69 249 SER A N 1
ATOM 1921 C CA . SER A 1 249 ? 12.492 -45.469 -25.297 1 94.69 249 SER A CA 1
ATOM 1922 C C . SER A 1 249 ? 13.016 -44.031 -25.422 1 94.69 249 SER A C 1
ATOM 1924 O O . SER A 1 249 ? 12.414 -43.094 -24.906 1 94.69 249 SER A O 1
ATOM 1926 N N . PRO A 1 250 ? 14.109 -43.906 -26.109 1 91.81 250 PRO A N 1
ATOM 1927 C CA . PRO A 1 250 ? 14.734 -42.594 -26.219 1 91.81 250 PRO A CA 1
ATOM 1928 C C . PRO A 1 250 ? 13.844 -41.562 -26.938 1 91.81 250 PRO A C 1
ATOM 1930 O O . PRO A 1 250 ? 13.961 -40.375 -26.703 1 91.81 250 PRO A O 1
ATOM 1933 N N . ASP A 1 251 ? 12.961 -42.062 -27.719 1 93.81 251 ASP A N 1
ATOM 1934 C CA . ASP A 1 251 ? 12.141 -41.125 -28.516 1 93.81 251 ASP A CA 1
ATOM 1935 C C . ASP A 1 251 ? 10.789 -40.906 -27.844 1 93.81 251 ASP A C 1
ATOM 1937 O O . ASP A 1 251 ? 10.008 -40.062 -28.297 1 93.81 251 ASP A O 1
ATOM 1941 N N . ALA A 1 252 ? 10.539 -41.625 -26.734 1 97.06 252 ALA A N 1
ATOM 1942 C CA . ALA A 1 252 ? 9.258 -41.469 -26.047 1 97.06 252 ALA A CA 1
ATOM 1943 C C . ALA A 1 252 ? 9.148 -40.094 -25.406 1 97.06 252 ALA A C 1
ATOM 1945 O O . ALA A 1 252 ? 10.102 -39.594 -24.797 1 97.06 252 ALA A O 1
ATOM 1946 N N . PRO A 1 253 ? 8.039 -39.438 -25.672 1 98.25 253 PRO A N 1
ATOM 1947 C CA . PRO A 1 253 ? 7.859 -38.156 -24.969 1 98.25 253 PRO A CA 1
ATOM 1948 C C . PRO A 1 253 ? 7.68 -38.344 -23.453 1 98.25 253 PRO A C 1
ATOM 1950 O O . PRO A 1 253 ? 6.695 -38.938 -23.016 1 98.25 253 PRO A O 1
ATOM 1953 N N . PHE A 1 254 ? 8.586 -37.812 -22.703 1 98.31 254 PHE A N 1
ATOM 1954 C CA . PHE A 1 254 ? 8.539 -37.969 -21.25 1 98.31 254 PHE A CA 1
ATOM 1955 C C . PHE A 1 254 ? 7.812 -36.812 -20.594 1 98.31 254 PHE A C 1
ATOM 1957 O O . PHE A 1 254 ? 6.789 -37 -19.938 1 98.31 254 PHE A O 1
ATOM 1964 N N . LEU A 1 255 ? 8.266 -35.594 -20.719 1 98.62 255 LEU A N 1
ATOM 1965 C CA . LEU A 1 255 ? 7.703 -34.406 -20.125 1 98.62 255 LEU A CA 1
ATOM 1966 C C . LEU A 1 255 ? 7.484 -33.312 -21.172 1 98.62 255 LEU A C 1
ATOM 1968 O O . LEU A 1 255 ? 8.438 -32.875 -21.828 1 98.62 255 LEU A O 1
ATOM 1972 N N . VAL A 1 256 ? 6.277 -32.969 -21.391 1 98.69 256 VAL A N 1
ATOM 1973 C CA . VAL A 1 256 ? 5.906 -31.906 -22.312 1 98.69 256 VAL A CA 1
ATOM 1974 C C . VAL A 1 256 ? 5.516 -30.656 -21.516 1 98.69 256 VAL A C 1
ATOM 1976 O O . VAL A 1 256 ? 4.457 -30.625 -20.891 1 98.69 256 VAL A O 1
ATOM 1979 N N . ASP A 1 257 ? 6.32 -29.656 -21.531 1 98.44 257 ASP A N 1
ATOM 1980 C CA . ASP A 1 257 ? 6.07 -28.391 -20.859 1 98.44 257 ASP A CA 1
ATOM 1981 C C . ASP A 1 257 ? 5.281 -27.438 -21.766 1 98.44 257 ASP A C 1
ATOM 1983 O O . ASP A 1 257 ? 5.848 -26.797 -22.656 1 98.44 257 ASP A O 1
ATOM 1987 N N . ILE A 1 258 ? 4.016 -27.344 -21.5 1 98 258 ILE A N 1
ATOM 1988 C CA . ILE A 1 258 ? 3.109 -26.547 -22.328 1 98 258 ILE A CA 1
ATOM 1989 C C . ILE A 1 258 ? 3.105 -25.109 -21.828 1 98 258 ILE A C 1
ATOM 1991 O O . ILE A 1 258 ? 2.809 -24.844 -20.656 1 98 258 ILE A O 1
ATOM 1995 N N . GLY A 1 259 ? 3.332 -24.156 -22.734 1 94.5 259 GLY A N 1
ATOM 1996 C CA . GLY A 1 259 ? 3.469 -22.766 -22.328 1 94.5 259 GLY A CA 1
ATOM 1997 C C . GLY A 1 259 ? 4.688 -22.516 -21.453 1 94.5 259 GLY A C 1
ATOM 1998 O O . GLY A 1 259 ? 4.609 -21.797 -20.453 1 94.5 259 GLY A O 1
ATOM 1999 N N . GLY A 1 260 ? 5.816 -23.125 -21.781 1 92.69 260 GLY A N 1
ATOM 2000 C CA . GLY A 1 260 ? 6.977 -23.172 -20.906 1 92.69 260 GLY A CA 1
ATOM 2001 C C . GLY A 1 260 ? 7.902 -21.984 -21.078 1 92.69 260 GLY A C 1
ATOM 2002 O O . GLY A 1 260 ? 8.953 -21.922 -20.438 1 92.69 260 GLY A O 1
ATOM 2003 N N . ASN A 1 261 ? 7.488 -21.031 -21.953 1 88.81 261 ASN A N 1
ATOM 2004 C CA . ASN A 1 261 ? 8.281 -19.844 -22.188 1 88.81 261 ASN A CA 1
ATOM 2005 C C . ASN A 1 261 ? 9.688 -20.188 -22.688 1 88.81 261 ASN A C 1
ATOM 2007 O O . ASN A 1 261 ? 9.844 -20.938 -23.656 1 88.81 261 ASN A O 1
ATOM 2011 N N . VAL A 1 262 ? 10.797 -19.812 -21.922 1 86.5 262 VAL A N 1
ATOM 2012 C CA . VAL A 1 262 ? 12.148 -20.031 -22.422 1 86.5 262 VAL A CA 1
ATOM 2013 C C . VAL A 1 262 ? 12.703 -21.344 -21.859 1 86.5 262 VAL A C 1
ATOM 2015 O O . VAL A 1 262 ? 13.883 -21.656 -22.031 1 86.5 262 VAL A O 1
ATOM 2018 N N . GLY A 1 263 ? 11.938 -22.062 -21.109 1 91.19 263 GLY A N 1
ATOM 2019 C CA . GLY A 1 263 ? 12.258 -23.453 -20.797 1 91.19 263 GLY A CA 1
ATOM 2020 C C . GLY A 1 263 ? 12.969 -23.609 -19.469 1 91.19 263 GLY A C 1
ATOM 2021 O O . GLY A 1 263 ? 13.617 -24.625 -19.219 1 91.19 263 GLY A O 1
ATOM 2022 N N . HIS A 1 264 ? 12.789 -22.688 -18.484 1 87.19 264 HIS A N 1
ATOM 2023 C CA . HIS A 1 264 ? 13.484 -22.75 -17.203 1 87.19 264 HIS A CA 1
ATOM 2024 C C . HIS A 1 264 ? 13.117 -24 -16.438 1 87.19 264 HIS A C 1
ATOM 2026 O O . HIS A 1 264 ? 13.984 -24.641 -15.836 1 87.19 264 HIS A O 1
ATOM 2032 N N . ASP A 1 265 ? 11.875 -24.391 -16.453 1 93 265 ASP A N 1
ATOM 2033 C CA . ASP A 1 265 ? 11.438 -25.562 -15.695 1 93 265 ASP A CA 1
ATOM 2034 C C . ASP A 1 265 ? 12.086 -26.828 -16.234 1 93 265 ASP A C 1
ATOM 2036 O O . ASP A 1 265 ? 12.516 -27.688 -15.461 1 93 265 ASP A O 1
ATOM 2040 N N . LEU A 1 266 ? 12.188 -26.922 -17.516 1 96.19 266 LEU A N 1
ATOM 2041 C CA . LEU A 1 266 ? 12.766 -28.125 -18.109 1 96.19 266 LEU A CA 1
ATOM 2042 C C . LEU A 1 266 ? 14.266 -28.188 -17.875 1 96.19 266 LEU A C 1
ATOM 2044 O O . LEU A 1 266 ? 14.828 -29.266 -17.656 1 96.19 266 LEU A O 1
ATOM 2048 N N . VAL A 1 267 ? 14.898 -27.031 -17.922 1 94.19 267 VAL A N 1
ATOM 2049 C CA . VAL A 1 267 ? 16.328 -26.969 -17.641 1 94.19 267 VAL A CA 1
ATOM 2050 C C . VAL A 1 267 ? 16.594 -27.438 -16.219 1 94.19 267 VAL A C 1
ATOM 2052 O O . VAL A 1 267 ? 17.5 -28.234 -15.977 1 94.19 267 VAL A O 1
ATOM 2055 N N . ARG A 1 268 ? 15.844 -26.938 -15.305 1 92.75 268 ARG A N 1
ATOM 2056 C CA . ARG A 1 268 ? 15.992 -27.344 -13.914 1 92.75 268 ARG A CA 1
ATOM 2057 C C . ARG A 1 268 ? 15.695 -28.828 -13.742 1 92.75 268 ARG A C 1
ATOM 2059 O O . ARG A 1 268 ? 16.375 -29.516 -12.984 1 92.75 268 ARG A O 1
ATOM 2066 N N . PHE A 1 269 ? 14.68 -29.297 -14.438 1 96.38 269 PHE A N 1
ATOM 2067 C CA . PHE A 1 269 ? 14.32 -30.703 -14.367 1 96.38 269 PHE A CA 1
ATOM 2068 C C . PHE A 1 269 ? 15.453 -31.578 -14.891 1 96.38 269 PHE A C 1
ATOM 2070 O O . PHE A 1 269 ? 15.82 -32.562 -14.258 1 96.38 269 PHE A O 1
ATOM 2077 N N . GLN A 1 270 ? 15.938 -31.188 -16.016 1 95.94 270 GLN A N 1
ATOM 2078 C CA . GLN A 1 270 ? 17.047 -31.922 -16.625 1 95.94 270 GLN A CA 1
ATOM 2079 C C . GLN A 1 270 ? 18.234 -31.984 -15.68 1 95.94 270 GLN A C 1
ATOM 2081 O O . GLN A 1 270 ? 18.906 -33.031 -15.578 1 95.94 270 GLN A O 1
ATOM 2086 N N . SER A 1 271 ? 18.484 -30.875 -15.078 1 94.56 271 SER A N 1
ATOM 2087 C CA . SER A 1 271 ? 19.594 -30.812 -14.125 1 94.56 271 SER A CA 1
ATOM 2088 C C . SER A 1 271 ? 19.344 -31.719 -12.922 1 94.56 271 SER A C 1
ATOM 2090 O O . SER A 1 271 ? 20.266 -32.375 -12.438 1 94.56 271 SER A O 1
ATOM 2092 N N . ARG A 1 272 ? 18.172 -31.797 -12.453 1 94.56 272 ARG A N 1
ATOM 2093 C CA . ARG A 1 272 ? 17.828 -32.531 -11.25 1 94.56 272 ARG A CA 1
ATOM 2094 C C . ARG A 1 272 ? 17.672 -34.031 -11.555 1 94.56 272 ARG A C 1
ATOM 2096 O O . ARG A 1 272 ? 17.984 -34.875 -10.719 1 94.56 272 ARG A O 1
ATOM 2103 N N . TYR A 1 273 ? 17.172 -34.312 -12.703 1 95.44 273 TYR A N 1
ATOM 2104 C CA . TYR A 1 273 ? 16.938 -35.688 -13.133 1 95.44 273 TYR A CA 1
ATOM 2105 C C . TYR A 1 273 ? 17.609 -35.969 -14.477 1 95.44 273 TYR A C 1
ATOM 2107 O O . TYR A 1 273 ? 16.922 -36.281 -15.453 1 95.44 273 TYR A O 1
ATOM 2115 N N . PRO A 1 274 ? 18.906 -35.969 -14.469 1 93.44 274 PRO A N 1
ATOM 2116 C CA . PRO A 1 274 ? 19.641 -36.094 -15.734 1 93.44 274 PRO A CA 1
ATOM 2117 C C . PRO A 1 274 ? 19.406 -37.438 -16.406 1 93.44 274 PRO A C 1
ATOM 2119 O O . PRO A 1 274 ? 19.609 -37.562 -17.625 1 93.44 274 PRO A O 1
ATOM 2122 N N . ASN A 1 275 ? 18.938 -38.406 -15.664 1 91.69 275 ASN A N 1
ATOM 2123 C CA . ASN A 1 275 ? 18.781 -39.75 -16.219 1 91.69 275 ASN A CA 1
ATOM 2124 C C . ASN A 1 275 ? 17.312 -40.062 -16.516 1 91.69 275 ASN A C 1
ATOM 2126 O O . ASN A 1 275 ? 16.953 -41.219 -16.734 1 91.69 275 ASN A O 1
ATOM 2130 N N . ALA A 1 276 ? 16.438 -39.031 -16.438 1 93.56 276 ALA A N 1
ATOM 2131 C CA . ALA A 1 276 ? 15.031 -39.281 -16.797 1 93.56 276 ALA A CA 1
ATOM 2132 C C . ALA A 1 276 ? 14.906 -39.812 -18.219 1 93.56 276 ALA A C 1
ATOM 2134 O O . ALA A 1 276 ? 15.648 -39.375 -19.109 1 93.56 276 ALA A O 1
ATOM 2135 N N . PRO A 1 277 ? 14 -40.719 -18.344 1 93.75 277 PRO A N 1
ATOM 2136 C CA . PRO A 1 277 ? 13.859 -41.312 -19.688 1 93.75 277 PRO A CA 1
ATOM 2137 C C . PRO A 1 277 ? 13.172 -40.375 -20.672 1 93.75 277 PRO A C 1
ATOM 2139 O O . PRO A 1 277 ? 12.508 -39.438 -20.25 1 93.75 277 PRO A O 1
ATOM 2142 N N . GLY A 1 278 ? 13.391 -40.688 -21.953 1 93.81 278 GLY A N 1
ATOM 2143 C CA . GLY A 1 278 ? 12.609 -40.094 -23.016 1 93.81 278 GLY A CA 1
ATOM 2144 C C . GLY A 1 278 ? 12.984 -38.625 -23.281 1 93.81 278 GLY A C 1
ATOM 2145 O O . GLY A 1 278 ? 14.102 -38.219 -22.969 1 93.81 278 GLY A O 1
ATOM 2146 N N . LYS A 1 279 ? 12.062 -37.938 -23.969 1 97 279 LYS A N 1
ATOM 2147 C CA . LYS A 1 279 ? 12.336 -36.594 -24.453 1 97 279 LYS A CA 1
ATOM 2148 C C . LYS A 1 279 ? 11.664 -35.531 -23.594 1 97 279 LYS A C 1
ATOM 2150 O O . LYS A 1 279 ? 10.539 -35.719 -23.125 1 97 279 LYS A O 1
ATOM 2155 N N . LEU A 1 280 ? 12.391 -34.5 -23.344 1 98.06 280 LEU A N 1
ATOM 2156 C CA . LEU A 1 280 ? 11.836 -33.281 -22.781 1 98.06 280 LEU A CA 1
ATOM 2157 C C . LEU A 1 280 ? 11.438 -32.281 -23.891 1 98.06 280 LEU A C 1
ATOM 2159 O O . LEU A 1 280 ? 12.25 -31.984 -24.766 1 98.06 280 LEU A O 1
ATOM 2163 N N . ILE A 1 281 ? 10.234 -31.891 -23.891 1 98.5 281 ILE A N 1
ATOM 2164 C CA . ILE A 1 281 ? 9.719 -31.078 -24.984 1 98.5 281 ILE A CA 1
ATOM 2165 C C . ILE A 1 281 ? 9.18 -29.75 -24.438 1 98.5 281 ILE A C 1
ATOM 2167 O O . ILE A 1 281 ? 8.359 -29.734 -23.531 1 98.5 281 ILE A O 1
ATOM 2171 N N . LEU A 1 282 ? 9.656 -28.656 -24.969 1 98.38 282 LEU A N 1
ATOM 2172 C CA . LEU A 1 282 ? 9.211 -27.312 -24.625 1 98.38 282 LEU A CA 1
ATOM 2173 C C . LEU A 1 282 ? 8.242 -26.781 -25.672 1 98.38 282 LEU A C 1
ATOM 2175 O O . LEU A 1 282 ? 8.586 -26.672 -26.844 1 98.38 282 LEU A O 1
ATOM 2179 N N . GLN A 1 283 ? 7.062 -26.484 -25.25 1 98.06 283 GLN A N 1
ATOM 2180 C CA . GLN A 1 283 ? 6.062 -25.938 -26.156 1 98.06 283 GLN A CA 1
ATOM 2181 C C . GLN A 1 283 ? 5.695 -24.5 -25.766 1 98.06 283 GLN A C 1
ATOM 2183 O O . GLN A 1 283 ? 5.492 -24.203 -24.578 1 98.06 283 GLN A O 1
ATOM 2188 N N . ASP A 1 284 ? 5.668 -23.609 -26.641 1 95.56 284 ASP A N 1
ATOM 2189 C CA . ASP A 1 284 ? 5.141 -22.266 -26.516 1 95.56 284 ASP A CA 1
ATOM 2190 C C . ASP A 1 284 ? 4.84 -21.656 -27.891 1 95.56 284 ASP A C 1
ATOM 2192 O O . ASP A 1 284 ? 5.043 -22.312 -28.922 1 95.56 284 ASP A O 1
ATOM 2196 N N . LEU A 1 285 ? 4.242 -20.469 -27.922 1 92.69 285 LEU A N 1
ATOM 2197 C CA . LEU A 1 285 ? 3.961 -19.797 -29.172 1 92.69 285 LEU A CA 1
ATOM 2198 C C . LEU A 1 285 ? 5.246 -19.547 -29.969 1 92.69 285 LEU A C 1
ATOM 2200 O O . LEU A 1 285 ? 6.328 -19.453 -29.375 1 92.69 285 LEU A O 1
ATOM 2204 N N . PRO A 1 286 ? 5.141 -19.375 -31.266 1 92.94 286 PRO A N 1
ATOM 2205 C CA . PRO A 1 286 ? 6.316 -19.203 -32.125 1 92.94 286 PRO A CA 1
ATOM 2206 C C . PRO A 1 286 ? 7.207 -18.047 -31.672 1 92.94 286 PRO A C 1
ATOM 2208 O O . PRO A 1 286 ? 8.43 -18.188 -31.609 1 92.94 286 PRO A O 1
ATOM 2211 N N . MET A 1 287 ? 6.629 -16.984 -31.328 1 85.62 287 MET A N 1
ATOM 2212 C CA . MET A 1 287 ? 7.41 -15.812 -30.938 1 85.62 287 MET A CA 1
ATOM 2213 C C . MET A 1 287 ? 8.289 -16.109 -29.734 1 85.62 287 MET A C 1
ATOM 2215 O O . MET A 1 287 ? 9.398 -15.586 -29.625 1 85.62 287 MET A O 1
ATOM 2219 N N . MET A 1 288 ? 7.805 -16.906 -28.844 1 85.62 288 MET A N 1
ATOM 2220 C CA . MET A 1 288 ? 8.57 -17.266 -27.656 1 85.62 288 MET A CA 1
ATOM 2221 C C . MET A 1 288 ? 9.664 -18.266 -28 1 85.62 288 MET A C 1
ATOM 2223 O O . MET A 1 288 ? 10.805 -18.125 -27.562 1 85.62 288 MET A O 1
ATOM 2227 N N . ILE A 1 289 ? 9.336 -19.25 -28.781 1 92.19 289 ILE A N 1
ATOM 2228 C CA . ILE A 1 289 ? 10.273 -20.312 -29.125 1 92.19 289 ILE A CA 1
ATOM 2229 C C . ILE A 1 289 ? 11.438 -19.719 -29.922 1 92.19 289 ILE A C 1
ATOM 2231 O O . ILE A 1 289 ? 12.594 -20.078 -29.688 1 92.19 289 ILE A O 1
ATOM 2235 N N . HIS A 1 290 ? 11.141 -18.75 -30.75 1 90.75 290 HIS A N 1
ATOM 2236 C CA . HIS A 1 290 ? 12.148 -18.188 -31.656 1 90.75 290 HIS A CA 1
ATOM 2237 C C . HIS A 1 290 ? 13.125 -17.297 -30.891 1 90.75 290 HIS A C 1
ATOM 223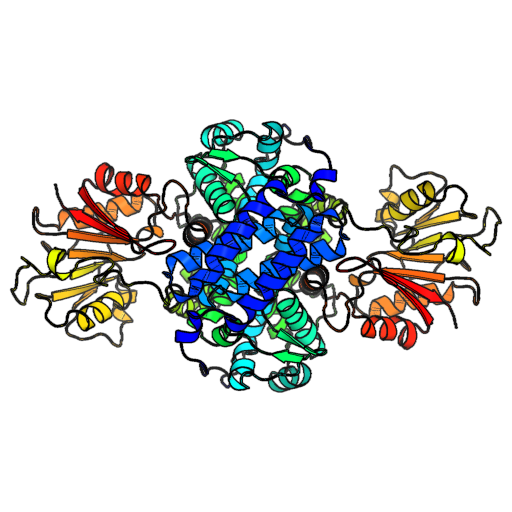9 O O . HIS A 1 290 ? 14.258 -17.094 -31.344 1 90.75 290 HIS A O 1
ATOM 2245 N N . GLN A 1 291 ? 12.703 -16.844 -29.812 1 83.69 291 GLN A N 1
ATOM 2246 C CA . GLN A 1 291 ? 13.555 -15.914 -29.094 1 83.69 291 GLN A CA 1
ATOM 2247 C C . GLN A 1 291 ? 14.547 -16.656 -28.203 1 83.69 291 GLN A C 1
ATOM 2249 O O . GLN A 1 291 ? 15.492 -16.062 -27.672 1 83.69 291 GLN A O 1
ATOM 2254 N N . ILE A 1 292 ? 14.391 -17.969 -28.094 1 89.38 292 ILE A N 1
ATOM 2255 C CA . ILE A 1 292 ? 15.258 -18.766 -27.234 1 89.38 292 ILE A CA 1
ATOM 2256 C C . ILE A 1 292 ? 16.641 -18.891 -27.859 1 89.38 292 ILE A C 1
ATOM 2258 O O . ILE A 1 292 ? 16.797 -19.422 -28.953 1 89.38 292 ILE A O 1
ATOM 2262 N N . LYS A 1 293 ? 17.609 -18.312 -27.219 1 86.06 293 LYS A N 1
ATOM 2263 C CA . LYS A 1 293 ? 18.969 -18.359 -27.75 1 86.06 293 LYS A CA 1
ATOM 2264 C C . LYS A 1 293 ? 19.766 -19.516 -27.141 1 86.06 293 LYS A C 1
ATOM 2266 O O . LYS A 1 293 ? 20.469 -20.234 -27.844 1 86.06 293 LYS A O 1
ATOM 2271 N N . ASP A 1 294 ? 19.594 -19.641 -25.844 1 88.06 294 ASP A N 1
ATOM 2272 C CA . ASP A 1 294 ? 20.391 -20.641 -25.109 1 88.06 294 ASP A CA 1
ATOM 2273 C C . ASP A 1 294 ? 19.469 -21.672 -24.438 1 88.06 294 ASP A C 1
ATOM 2275 O O . ASP A 1 294 ? 18.734 -21.328 -23.516 1 88.06 294 ASP A O 1
ATOM 2279 N N . LEU A 1 295 ? 19.328 -22.891 -24.984 1 92.12 295 LEU A N 1
ATOM 2280 C CA . LEU A 1 295 ? 18.625 -24.031 -24.422 1 92.12 295 LEU A CA 1
ATOM 2281 C C . LEU A 1 295 ? 19.328 -25.328 -24.781 1 92.12 295 LEU A C 1
ATOM 2283 O O . LEU A 1 295 ? 19.781 -25.5 -25.906 1 92.12 295 LEU A O 1
ATOM 2287 N N . ASP A 1 296 ? 19.531 -26.125 -23.797 1 93.06 296 ASP A N 1
ATOM 2288 C CA . ASP A 1 296 ? 20.141 -27.422 -24.031 1 93.06 296 ASP A CA 1
ATOM 2289 C C . ASP A 1 296 ? 19.531 -28.109 -25.25 1 93.06 296 ASP A C 1
ATOM 2291 O O . ASP A 1 296 ? 18.297 -28.234 -25.344 1 93.06 296 ASP A O 1
ATOM 2295 N N . PRO A 1 297 ? 20.312 -28.484 -26.156 1 91.31 297 PRO A N 1
ATOM 2296 C CA . PRO A 1 297 ? 19.797 -29.109 -27.391 1 91.31 297 PRO A CA 1
ATOM 2297 C C . PRO A 1 297 ? 19 -30.375 -27.125 1 91.31 297 PRO A C 1
ATOM 2299 O O . PRO A 1 297 ? 18.203 -30.797 -27.969 1 91.31 297 PRO A O 1
ATOM 2302 N N . ALA A 1 298 ? 19.234 -30.969 -26.016 1 91.94 298 ALA A N 1
ATOM 2303 C CA . ALA A 1 298 ? 18.5 -32.188 -25.656 1 91.94 298 ALA A CA 1
ATOM 2304 C C . ALA A 1 298 ? 17.031 -31.859 -25.406 1 91.94 298 ALA A C 1
ATOM 2306 O O . ALA A 1 298 ? 16.188 -32.75 -25.453 1 91.94 298 ALA A O 1
ATOM 2307 N N . ILE A 1 299 ? 16.703 -30.641 -25.125 1 96.94 299 ILE A N 1
ATOM 2308 C CA . ILE A 1 299 ? 15.32 -30.203 -24.938 1 96.94 299 ILE A CA 1
ATOM 2309 C C . ILE A 1 299 ? 14.719 -29.812 -26.281 1 96.94 299 ILE A C 1
ATOM 2311 O O . ILE A 1 299 ? 15.203 -28.891 -26.938 1 96.94 299 ILE A O 1
ATOM 2315 N N . VAL A 1 300 ? 13.727 -30.516 -26.688 1 97.31 300 VAL A N 1
ATOM 2316 C CA . VAL A 1 300 ? 13.117 -30.312 -27.984 1 97.31 300 VAL A CA 1
ATOM 2317 C C . VAL A 1 300 ? 12.227 -29.062 -27.953 1 97.31 300 VAL A C 1
ATOM 2319 O O . VAL A 1 300 ? 11.312 -28.969 -27.141 1 97.31 300 VAL A O 1
ATOM 2322 N N . ARG A 1 301 ? 12.477 -28.094 -28.781 1 97.12 301 ARG A N 1
ATOM 2323 C CA . ARG A 1 301 ? 11.648 -26.906 -28.938 1 97.12 301 ARG A CA 1
ATOM 2324 C C . ARG A 1 301 ? 10.5 -27.172 -29.906 1 97.12 301 ARG A C 1
ATOM 2326 O O . ARG A 1 301 ? 10.711 -27.719 -31 1 97.12 301 ARG A O 1
ATOM 2333 N N . MET A 1 302 ? 9.383 -26.781 -29.547 1 97.88 302 MET A N 1
ATOM 2334 C CA . MET A 1 302 ? 8.234 -27.016 -30.406 1 97.88 302 MET A CA 1
ATOM 2335 C C . MET A 1 302 ? 7.266 -25.844 -30.359 1 97.88 302 MET A C 1
ATOM 2337 O O . MET A 1 302 ? 6.801 -25.453 -29.281 1 97.88 302 MET A O 1
ATOM 2341 N N . GLU A 1 303 ? 6.992 -25.219 -31.516 1 97.38 303 GLU A N 1
ATOM 2342 C CA . GLU A 1 303 ? 5.949 -24.203 -31.609 1 97.38 303 GLU A CA 1
ATOM 2343 C C . GLU A 1 303 ? 4.562 -24.812 -31.391 1 97.38 303 GLU A C 1
ATOM 2345 O O . GLU A 1 303 ? 4.227 -25.828 -31.984 1 97.38 303 GLU A O 1
ATOM 2350 N N . TYR A 1 304 ? 3.789 -24.172 -30.484 1 97.25 304 TYR A N 1
ATOM 2351 C CA . TYR A 1 304 ? 2.484 -24.75 -30.172 1 97.25 304 TYR A CA 1
ATOM 2352 C C . TYR A 1 304 ? 1.568 -23.703 -29.547 1 97.25 304 TYR A C 1
ATOM 2354 O O . TYR A 1 304 ? 1.996 -22.922 -28.703 1 97.25 304 TYR A O 1
ATOM 2362 N N . ASP A 1 305 ? 0.407 -23.625 -30.109 1 95.44 305 ASP A N 1
ATOM 2363 C CA . ASP A 1 305 ? -0.72 -22.906 -29.531 1 95.44 305 ASP A CA 1
ATOM 2364 C C . ASP A 1 305 ? -1.688 -23.859 -28.844 1 95.44 305 ASP A C 1
ATOM 2366 O O . ASP A 1 305 ? -2.295 -24.719 -29.484 1 95.44 305 ASP A O 1
ATOM 2370 N N . PHE A 1 306 ? -1.896 -23.672 -27.562 1 94.81 306 PHE A N 1
ATOM 2371 C CA . PHE A 1 306 ? -2.627 -24.656 -26.766 1 94.81 306 PHE A CA 1
ATOM 2372 C C . PHE A 1 306 ? -4.102 -24.672 -27.156 1 94.81 306 PHE A C 1
ATOM 2374 O O . PHE A 1 306 ? -4.863 -25.516 -26.688 1 94.81 306 PHE A O 1
ATOM 2381 N N . ASN A 1 307 ? -4.555 -23.812 -28.031 1 92.75 307 ASN A N 1
ATOM 2382 C CA . ASN A 1 307 ? -5.906 -23.875 -28.578 1 92.75 307 ASN A CA 1
ATOM 2383 C C . ASN A 1 307 ? -6.023 -24.938 -29.656 1 92.75 307 ASN A C 1
ATOM 2385 O O . ASN A 1 307 ? -7.133 -25.344 -30.031 1 92.75 307 ASN A O 1
ATOM 2389 N N . ASN A 1 308 ? -4.934 -25.344 -30.125 1 96.06 308 ASN A N 1
ATOM 2390 C CA . ASN A 1 308 ? -4.902 -26.359 -31.172 1 96.06 308 ASN A CA 1
ATOM 2391 C C . ASN A 1 308 ? -4.742 -27.75 -30.578 1 96.06 308 ASN A C 1
ATOM 2393 O O . ASN A 1 308 ? -4.484 -27.906 -29.391 1 96.06 308 ASN A O 1
ATOM 2397 N N . GLU A 1 309 ? -4.91 -28.656 -31.5 1 97.44 309 GLU A N 1
ATOM 2398 C CA . GLU A 1 309 ? -4.688 -30.031 -31.094 1 97.44 309 GLU A CA 1
ATOM 2399 C C . GLU A 1 309 ? -3.256 -30.234 -30.594 1 97.44 309 GLU A C 1
ATOM 2401 O O . GLU A 1 309 ? -2.309 -29.734 -31.203 1 97.44 309 GLU A O 1
ATOM 2406 N N . GLN A 1 310 ? -3.141 -30.938 -29.453 1 98.38 310 GLN A N 1
ATOM 2407 C CA . GLN A 1 310 ? -1.823 -31.266 -28.906 1 98.38 310 GLN A CA 1
ATOM 2408 C C . GLN A 1 310 ? -1.095 -32.25 -29.812 1 98.38 310 GLN A C 1
ATOM 2410 O O . GLN A 1 310 ? -1.536 -33.406 -29.969 1 98.38 310 GLN A O 1
ATOM 2415 N N . PRO A 1 311 ? -0.008 -31.828 -30.359 1 98.06 311 PRO A N 1
ATOM 2416 C CA . PRO A 1 311 ? 0.666 -32.688 -31.344 1 98.06 311 PRO A CA 1
ATOM 2417 C C . PRO A 1 311 ? 1.417 -33.844 -30.703 1 98.06 311 PRO A C 1
ATOM 2419 O O . PRO A 1 311 ? 1.658 -34.875 -31.359 1 98.06 311 PRO A O 1
ATOM 2422 N N . VAL A 1 312 ? 1.888 -33.719 -29.516 1 98.56 312 VAL A N 1
ATOM 2423 C CA . VAL A 1 312 ? 2.605 -34.781 -28.828 1 98.56 312 VAL A CA 1
ATOM 2424 C C . VAL A 1 312 ? 1.613 -35.719 -28.109 1 98.56 312 VAL A C 1
ATOM 2426 O O . VAL A 1 312 ? 0.957 -35.281 -27.156 1 98.56 312 VAL A O 1
ATOM 2429 N N . LYS A 1 313 ? 1.562 -36.906 -28.578 1 98.12 313 LYS A N 1
ATOM 2430 C CA . LYS A 1 313 ? 0.589 -37.875 -28.031 1 98.12 313 LYS A CA 1
ATOM 2431 C C . LYS A 1 313 ? 1.25 -38.844 -27.047 1 98.12 313 LYS A C 1
ATOM 2433 O O . LYS A 1 313 ? 2.41 -39.219 -27.234 1 98.12 313 LYS A O 1
ATOM 2438 N N . GLY A 1 314 ? 0.495 -39.156 -25.969 1 98 314 GLY A N 1
ATOM 2439 C CA . GLY A 1 314 ? 0.867 -40.25 -25.062 1 98 314 GLY A CA 1
ATOM 2440 C C . GLY A 1 314 ? 2.111 -39.938 -24.25 1 98 314 GLY A C 1
ATOM 2441 O O . GLY A 1 314 ? 2.879 -40.844 -23.922 1 98 314 GLY A O 1
ATOM 2442 N N . ALA A 1 315 ? 2.355 -38.719 -23.984 1 98.44 315 ALA A N 1
ATOM 2443 C CA . ALA A 1 315 ? 3.498 -38.375 -23.125 1 98.44 315 ALA A CA 1
ATOM 2444 C C . ALA A 1 315 ? 3.318 -38.938 -21.719 1 98.44 315 ALA A C 1
ATOM 2446 O O . ALA A 1 315 ? 2.189 -39.156 -21.281 1 98.44 315 ALA A O 1
ATOM 2447 N N . ARG A 1 316 ? 4.5 -39.219 -21.031 1 98.44 316 ARG A N 1
ATOM 2448 C CA . ARG A 1 316 ? 4.418 -39.625 -19.641 1 98.44 316 ARG A CA 1
ATOM 2449 C C . ARG A 1 316 ? 3.73 -38.562 -18.797 1 98.44 316 ARG A C 1
ATOM 2451 O O . ARG A 1 316 ? 2.906 -38.875 -17.938 1 98.44 316 ARG A O 1
ATOM 2458 N N . ALA A 1 317 ? 4.141 -37.25 -19.062 1 98.62 317 ALA A N 1
ATOM 2459 C CA . ALA A 1 317 ? 3.521 -36.156 -18.344 1 98.62 317 ALA A CA 1
ATOM 2460 C C . ALA A 1 317 ? 3.385 -34.938 -19.234 1 98.62 317 ALA A C 1
ATOM 2462 O O . ALA A 1 317 ? 4.289 -34.625 -20.016 1 98.62 317 ALA A O 1
ATOM 2463 N N . TYR A 1 318 ? 2.256 -34.344 -19.203 1 98.75 318 TYR A N 1
ATOM 2464 C CA . TYR A 1 318 ? 2.035 -32.969 -19.641 1 98.75 318 TYR A CA 1
ATOM 2465 C C . TYR A 1 318 ? 2.076 -32 -18.469 1 98.75 318 TYR A C 1
ATOM 2467 O O . TYR A 1 318 ? 1.537 -32.281 -17.406 1 98.75 318 TYR A O 1
ATOM 2475 N N . TYR A 1 319 ? 2.787 -30.891 -18.641 1 98.56 319 TYR A N 1
ATOM 2476 C CA . TYR A 1 319 ? 3.076 -29.984 -17.547 1 98.56 319 TYR A CA 1
ATOM 2477 C C . TYR A 1 319 ? 2.678 -28.562 -17.906 1 98.56 319 TYR A C 1
ATOM 2479 O O . TYR A 1 319 ? 3.047 -28.047 -18.969 1 98.56 319 TYR A O 1
ATOM 2487 N N . ILE A 1 320 ? 1.854 -27.969 -17.078 1 97.81 320 ILE A N 1
ATOM 2488 C CA . ILE A 1 320 ? 1.453 -26.578 -17.219 1 97.81 320 ILE A CA 1
ATOM 2489 C C . ILE A 1 320 ? 1.775 -25.812 -15.945 1 97.81 320 ILE A C 1
ATOM 2491 O O . ILE A 1 320 ? 1.303 -26.172 -14.867 1 97.81 320 ILE A O 1
ATOM 2495 N N . HIS A 1 321 ? 2.625 -24.797 -16.125 1 95.19 321 HIS A N 1
ATOM 2496 C CA . HIS A 1 321 ? 3.09 -24.047 -14.961 1 95.19 321 HIS A CA 1
ATOM 2497 C C . HIS A 1 321 ? 2.709 -22.578 -15.062 1 95.19 321 HIS A C 1
ATOM 2499 O O . HIS A 1 321 ? 3.143 -21.875 -15.984 1 95.19 321 HIS A O 1
ATOM 2505 N N . SER A 1 322 ? 1.905 -22.062 -14.062 1 91.38 322 SER A N 1
ATOM 2506 C CA . SER A 1 322 ? 1.569 -20.641 -13.953 1 91.38 322 SER A CA 1
ATOM 2507 C C . SER A 1 322 ? 1.058 -20.078 -15.273 1 91.38 322 SER A C 1
ATOM 2509 O O . SER A 1 322 ? 1.545 -19.062 -15.75 1 91.38 322 SER A O 1
ATOM 2511 N N . THR A 1 323 ? 0.2 -20.766 -15.914 1 93.19 323 THR A N 1
ATOM 2512 C CA . THR A 1 323 ? -0.384 -20.391 -17.203 1 93.19 323 THR A CA 1
ATOM 2513 C C . THR A 1 323 ? -1.901 -20.266 -17.094 1 93.19 323 THR A C 1
ATOM 2515 O O . THR A 1 323 ? -2.49 -19.297 -17.562 1 93.19 323 THR A O 1
ATOM 2518 N N . LEU A 1 324 ? -2.508 -21.188 -16.406 1 95.88 324 LEU A N 1
ATOM 2519 C CA . LEU A 1 324 ? -3.963 -21.266 -16.375 1 95.88 324 LEU A CA 1
ATOM 2520 C C . LEU A 1 324 ? -4.559 -20.109 -15.57 1 95.88 324 LEU A C 1
ATOM 2522 O O . LEU A 1 324 ? -5.68 -19.672 -15.836 1 95.88 324 LEU A O 1
ATOM 2526 N N . HIS A 1 325 ? -3.832 -19.594 -14.594 1 94.62 325 HIS A N 1
ATOM 2527 C CA . HIS A 1 325 ? -4.336 -18.484 -13.789 1 94.62 325 HIS A CA 1
ATOM 2528 C C . HIS A 1 325 ? -4.48 -17.219 -14.625 1 94.62 325 HIS A C 1
ATOM 2530 O O . HIS A 1 325 ? -5.129 -16.266 -14.195 1 94.62 325 HIS A O 1
ATOM 2536 N N . ASN A 1 326 ? -3.967 -17.172 -15.805 1 92.19 326 ASN A N 1
ATOM 2537 C CA . ASN A 1 326 ? -4.082 -16.016 -16.688 1 92.19 326 ASN A CA 1
ATOM 2538 C C . ASN A 1 326 ? -5.402 -16.031 -17.453 1 92.19 326 ASN A C 1
ATOM 2540 O O . ASN A 1 326 ? -5.738 -15.055 -18.125 1 92.19 326 ASN A O 1
ATOM 2544 N N . TRP A 1 327 ? -6.156 -17.094 -17.344 1 94 327 TRP A N 1
ATOM 2545 C CA . TRP A 1 327 ? -7.289 -17.297 -18.234 1 94 327 TRP A CA 1
ATOM 2546 C C . TRP A 1 327 ? -8.555 -17.609 -17.453 1 94 327 TRP A C 1
ATOM 2548 O O . TRP A 1 327 ? -8.492 -18.141 -16.328 1 94 327 TRP A O 1
ATOM 2558 N N . SER A 1 328 ? -9.695 -17.328 -18.109 1 93.38 328 SER A N 1
ATOM 2559 C CA . SER A 1 328 ? -10.992 -17.703 -17.547 1 93.38 328 SER A CA 1
ATOM 2560 C C . SER A 1 328 ? -11.18 -19.219 -17.578 1 93.38 328 SER A C 1
ATOM 2562 O O . SER A 1 328 ? -10.453 -19.938 -18.281 1 93.38 328 SER A O 1
ATOM 2564 N N . ASP A 1 329 ? -12.148 -19.703 -16.859 1 95 329 ASP A N 1
ATOM 2565 C CA . ASP A 1 329 ? -12.445 -21.141 -16.828 1 95 329 ASP A CA 1
ATOM 2566 C C . ASP A 1 329 ? -12.805 -21.656 -18.219 1 95 329 ASP A C 1
ATOM 2568 O O . ASP A 1 329 ? -12.492 -22.797 -18.562 1 95 329 ASP A O 1
ATOM 2572 N N . ASP A 1 330 ? -13.438 -20.812 -18.984 1 94.12 330 ASP A N 1
ATOM 2573 C CA . ASP A 1 330 ? -13.82 -21.219 -20.344 1 94.12 330 ASP A CA 1
ATOM 2574 C C . ASP A 1 330 ? -12.586 -21.516 -21.203 1 94.12 330 ASP A C 1
ATOM 2576 O O . ASP A 1 330 ? -12.539 -22.516 -21.906 1 94.12 330 ASP A O 1
ATOM 2580 N N . VAL A 1 331 ? -11.641 -20.688 -21.109 1 93.69 331 VAL A N 1
ATOM 2581 C CA . VAL A 1 331 ? -10.406 -20.859 -21.875 1 93.69 331 VAL A CA 1
ATOM 2582 C C . VAL A 1 331 ? -9.609 -22.031 -21.297 1 93.69 331 VAL A C 1
ATOM 2584 O O . VAL A 1 331 ? -9.055 -22.844 -22.031 1 93.69 331 VAL A O 1
ATOM 2587 N N . CYS A 1 332 ? -9.547 -22.156 -20.016 1 97.06 332 CYS A N 1
ATOM 2588 C CA . CYS A 1 332 ? -8.828 -23.234 -19.375 1 97.06 332 CYS A CA 1
ATOM 2589 C C . CYS A 1 332 ? -9.414 -24.594 -19.75 1 97.06 332 CYS A C 1
ATOM 2591 O O . CYS A 1 332 ? -8.68 -25.562 -19.922 1 97.06 332 CYS A O 1
ATOM 2593 N N . GLU A 1 333 ? -10.719 -24.625 -19.859 1 97.06 333 GLU A N 1
ATOM 2594 C CA . GLU A 1 333 ? -11.375 -25.859 -20.281 1 97.06 333 GLU A CA 1
ATOM 2595 C C . GLU A 1 333 ? -10.875 -26.297 -21.656 1 97.06 333 GLU A C 1
ATOM 2597 O O . GLU A 1 333 ? -10.602 -27.469 -21.875 1 97.06 333 GLU A O 1
ATOM 2602 N N . ILE A 1 334 ? -10.773 -25.359 -22.562 1 96.38 334 ILE A N 1
ATOM 2603 C CA . ILE A 1 334 ? -10.281 -25.656 -23.906 1 96.38 334 ILE A CA 1
ATOM 2604 C C . ILE A 1 334 ? -8.875 -26.234 -23.828 1 96.38 334 ILE A C 1
ATOM 2606 O O . ILE A 1 334 ? -8.594 -27.281 -24.422 1 96.38 334 ILE A O 1
ATOM 2610 N N . ILE A 1 335 ? -8.031 -25.625 -23.031 1 97 335 ILE A N 1
ATOM 2611 C CA . ILE A 1 335 ? -6.641 -26.047 -22.891 1 97 335 ILE A CA 1
ATOM 2612 C C . ILE A 1 335 ? -6.59 -27.469 -22.312 1 97 335 ILE A C 1
ATOM 2614 O O . ILE A 1 335 ? -5.891 -28.328 -22.859 1 97 335 ILE A O 1
ATOM 2618 N N . LEU A 1 336 ? -7.324 -27.703 -21.281 1 98.19 336 LEU A N 1
ATOM 2619 C CA . LEU A 1 336 ? -7.285 -28.984 -20.562 1 98.19 336 LEU A CA 1
ATOM 2620 C C . LEU A 1 336 ? -7.867 -30.094 -21.422 1 98.19 336 LEU A C 1
ATOM 2622 O O . LEU A 1 336 ? -7.383 -31.234 -21.391 1 98.19 336 LEU A O 1
ATOM 2626 N N . VAL A 1 337 ? -8.875 -29.797 -22.188 1 97.5 337 VAL A N 1
ATOM 2627 C CA . VAL A 1 337 ? -9.484 -30.797 -23.078 1 97.5 337 VAL A CA 1
ATOM 2628 C C . VAL A 1 337 ? -8.5 -31.188 -24.172 1 97.5 337 VAL A C 1
ATOM 2630 O O . VAL A 1 337 ? -8.398 -32.375 -24.531 1 97.5 337 VAL A O 1
ATOM 2633 N N . ARG A 1 338 ? -7.785 -30.188 -24.703 1 97.62 338 ARG A N 1
ATOM 2634 C CA . ARG A 1 338 ? -6.777 -30.484 -25.703 1 97.62 338 ARG A CA 1
ATOM 2635 C C . ARG A 1 338 ? -5.703 -31.422 -25.156 1 97.62 338 ARG A C 1
ATOM 2637 O O . ARG A 1 338 ? -5.23 -32.312 -25.844 1 97.62 338 ARG A O 1
ATOM 2644 N N . VAL A 1 339 ? -5.289 -31.234 -23.922 1 98.25 339 VAL A N 1
ATOM 2645 C CA . VAL A 1 339 ? -4.301 -32.094 -23.281 1 98.25 339 VAL A CA 1
ATOM 2646 C C . VAL A 1 339 ? -4.895 -33.469 -23.062 1 98.25 339 VAL A C 1
ATOM 2648 O O . VAL A 1 339 ? -4.246 -34.5 -23.344 1 98.25 339 VAL A O 1
ATOM 2651 N N . LYS A 1 340 ? -6.094 -33.5 -22.562 1 98.12 340 LYS A N 1
ATOM 2652 C CA . LYS A 1 340 ? -6.797 -34.75 -22.297 1 98.12 340 LYS A CA 1
ATOM 2653 C C . LYS A 1 340 ? -6.82 -35.625 -23.531 1 98.12 340 LYS A C 1
ATOM 2655 O O . LYS A 1 340 ? -6.582 -36.844 -23.453 1 98.12 340 LYS A O 1
ATOM 2660 N N . GLU A 1 341 ? -7.098 -35.031 -24.656 1 98 341 GLU A N 1
ATOM 2661 C CA . GLU A 1 341 ? -7.188 -35.75 -25.922 1 98 341 GLU A CA 1
ATOM 2662 C C . GLU A 1 341 ? -5.863 -36.406 -26.281 1 98 341 GLU A C 1
ATOM 2664 O O . GLU A 1 341 ? -5.836 -37.406 -26.984 1 98 341 GLU A O 1
ATOM 2669 N N . ALA A 1 342 ? -4.809 -35.875 -25.797 1 98.44 342 ALA A N 1
ATOM 2670 C CA . ALA A 1 342 ? -3.479 -36.375 -26.156 1 98.44 342 ALA A CA 1
ATOM 2671 C C . ALA A 1 342 ? -2.984 -37.375 -25.141 1 98.44 342 ALA A C 1
ATOM 2673 O O . ALA A 1 342 ? -2.016 -38.094 -25.406 1 98.44 342 ALA A O 1
ATOM 2674 N N . MET A 1 343 ? -3.6 -37.531 -24.031 1 98.5 343 MET A N 1
ATOM 2675 C CA . MET A 1 343 ? -3.162 -38.375 -22.938 1 98.5 343 MET A CA 1
ATOM 2676 C C . MET A 1 343 ? -3.453 -39.844 -23.25 1 98.5 343 MET A C 1
ATOM 2678 O O . MET A 1 343 ? -4.426 -40.156 -23.938 1 98.5 343 MET A O 1
ATOM 2682 N N . LYS A 1 344 ? -2.572 -40.656 -22.75 1 97.88 344 LYS A N 1
ATOM 2683 C CA . LYS A 1 344 ? -2.775 -42.125 -22.797 1 97.88 344 LYS A CA 1
ATOM 2684 C C . LYS A 1 344 ? -3.365 -42.625 -21.484 1 97.88 344 LYS A C 1
ATOM 2686 O O . LYS A 1 344 ? -2.744 -42.5 -20.422 1 97.88 344 LYS A O 1
ATOM 2691 N N . PRO A 1 345 ? -4.605 -43.219 -21.594 1 96.38 345 PRO A N 1
ATOM 2692 C CA . PRO A 1 345 ? -5.227 -43.719 -20.359 1 96.38 345 PRO A CA 1
ATOM 2693 C C . PRO A 1 345 ? -4.32 -44.656 -19.578 1 96.38 345 PRO A C 1
ATOM 2695 O O . PRO A 1 345 ? -3.68 -45.531 -20.172 1 96.38 345 PRO A O 1
ATOM 2698 N N . GLY A 1 346 ? -4.234 -44.469 -18.297 1 95.56 346 GLY A N 1
ATOM 2699 C CA . GLY A 1 346 ? -3.475 -45.344 -17.422 1 95.56 346 GLY A CA 1
ATOM 2700 C C . GLY A 1 346 ? -1.984 -45.062 -17.438 1 95.56 346 GLY A C 1
ATOM 2701 O O . GLY A 1 346 ? -1.222 -45.656 -16.688 1 95.56 346 GLY A O 1
ATOM 2702 N N . TYR A 1 347 ? -1.605 -44.125 -18.203 1 97.5 347 TYR A N 1
ATOM 2703 C CA . TYR A 1 347 ? -0.176 -43.875 -18.359 1 97.5 347 TYR A CA 1
ATOM 2704 C C . TYR A 1 347 ? 0.135 -42.406 -18.188 1 97.5 347 TYR A C 1
ATOM 2706 O O . TYR A 1 347 ? 0.897 -42 -17.297 1 97.5 347 TYR A O 1
ATOM 2714 N N . SER A 1 348 ? -0.481 -41.594 -19 1 98.44 348 SER A N 1
ATOM 2715 C CA . SER A 1 348 ? -0.182 -40.156 -19.016 1 98.44 348 SER A CA 1
ATOM 2716 C C . SER A 1 348 ? -0.682 -39.469 -17.766 1 98.44 348 SER A C 1
ATOM 2718 O O . SER A 1 348 ? -1.735 -39.844 -17.219 1 98.44 348 SER A O 1
ATOM 2720 N N . ARG A 1 349 ? 0.09 -38.5 -17.297 1 98.25 349 ARG A N 1
ATOM 2721 C CA . ARG A 1 349 ? -0.314 -37.562 -16.234 1 98.25 349 ARG A CA 1
ATOM 2722 C C . ARG A 1 349 ? -0.333 -36.125 -16.734 1 98.25 349 ARG A C 1
ATOM 2724 O O . ARG A 1 349 ? 0.456 -35.75 -17.609 1 98.25 349 ARG A O 1
ATOM 2731 N N . LEU A 1 350 ? -1.279 -35.438 -16.25 1 98.75 350 LEU A N 1
ATOM 2732 C CA . LEU A 1 350 ? -1.236 -33.969 -16.375 1 98.75 350 LEU A CA 1
ATOM 2733 C C . LEU A 1 350 ? -0.868 -33.344 -15.031 1 98.75 350 LEU A C 1
ATOM 2735 O O . LEU A 1 350 ? -1.514 -33.594 -14.016 1 98.75 350 LEU A O 1
ATOM 2739 N N . LEU A 1 351 ? 0.217 -32.594 -15.039 1 98.69 351 LEU A N 1
ATOM 2740 C CA . LEU A 1 351 ? 0.659 -31.844 -13.867 1 98.69 351 LEU A CA 1
ATOM 2741 C C . LEU A 1 351 ? 0.38 -30.359 -14.031 1 98.69 351 LEU A C 1
ATOM 2743 O O . LEU A 1 351 ? 0.938 -29.719 -14.922 1 98.69 351 LEU A O 1
ATOM 2747 N N . ILE A 1 352 ? -0.48 -29.875 -13.188 1 98.31 352 ILE A N 1
ATOM 2748 C CA . ILE A 1 352 ? -0.777 -28.453 -13.133 1 98.31 352 ILE A CA 1
ATOM 2749 C C . ILE A 1 352 ? -0.088 -27.828 -11.922 1 98.31 352 ILE A C 1
ATOM 2751 O O . ILE A 1 352 ? -0.453 -28.109 -10.781 1 98.31 352 ILE A O 1
ATOM 2755 N N . ASN A 1 353 ? 0.984 -27.047 -12.211 1 96.56 353 ASN A N 1
ATOM 2756 C CA . ASN A 1 353 ? 1.713 -26.344 -11.156 1 96.56 353 ASN A CA 1
ATOM 2757 C C . ASN A 1 353 ? 1.206 -24.922 -10.984 1 96.56 353 ASN A C 1
ATOM 2759 O O . ASN A 1 353 ? 1.681 -24 -11.648 1 96.56 353 ASN A O 1
ATOM 2763 N N . GLU A 1 354 ? 0.271 -24.734 -10.102 1 95.62 354 GLU A N 1
ATOM 2764 C CA . GLU A 1 354 ? -0.446 -23.484 -9.852 1 95.62 354 GLU A CA 1
ATOM 2765 C C . GLU A 1 354 ? -0.705 -23.297 -8.359 1 95.62 354 GLU A C 1
ATOM 2767 O O . GLU A 1 354 ? -0.589 -24.234 -7.574 1 95.62 354 GLU A O 1
ATOM 2772 N N . ASN A 1 355 ? -1.067 -22.016 -8.055 1 94.81 355 ASN A N 1
ATOM 2773 C CA . ASN A 1 355 ? -1.57 -21.766 -6.707 1 94.81 355 ASN A CA 1
ATOM 2774 C C . ASN A 1 355 ? -2.936 -22.422 -6.492 1 94.81 355 ASN A C 1
ATOM 2776 O O . ASN A 1 355 ? -3.781 -22.406 -7.387 1 94.81 355 ASN A O 1
ATOM 2780 N N . VAL A 1 356 ? -3.074 -23.062 -5.383 1 96.5 356 VAL A N 1
ATOM 2781 C CA . VAL A 1 356 ? -4.363 -23.562 -4.93 1 96.5 356 VAL A CA 1
ATOM 2782 C C . VAL A 1 356 ? -4.797 -22.828 -3.664 1 96.5 356 VAL A C 1
ATOM 2784 O O . VAL A 1 356 ? -4.238 -23.062 -2.586 1 96.5 356 VAL A O 1
ATOM 2787 N N . VAL A 1 357 ? -5.766 -22 -3.799 1 96.5 357 VAL A N 1
ATOM 2788 C CA . VAL A 1 357 ? -6.242 -21.234 -2.658 1 96.5 357 VAL A CA 1
ATOM 2789 C C . VAL A 1 357 ? -7.105 -22.109 -1.76 1 96.5 357 VAL A C 1
ATOM 2791 O O . VAL A 1 357 ? -8.117 -22.656 -2.203 1 96.5 357 VAL A O 1
ATOM 2794 N N . PRO A 1 358 ? -6.727 -22.281 -0.512 1 95.56 358 PRO A N 1
ATOM 2795 C CA . PRO A 1 358 ? -7.609 -23.031 0.38 1 95.56 358 PRO A CA 1
ATOM 2796 C C . PRO A 1 358 ? -8.938 -22.328 0.635 1 95.56 358 PRO A C 1
ATOM 2798 O O . PRO A 1 358 ? -9.016 -21.094 0.544 1 95.56 358 PRO A O 1
ATOM 2801 N N . ASN A 1 359 ? -9.906 -23.109 0.983 1 94.38 359 ASN A N 1
ATOM 2802 C CA . ASN A 1 359 ? -11.234 -22.531 1.191 1 94.38 359 ASN A CA 1
ATOM 2803 C C . ASN A 1 359 ? -11.289 -21.703 2.463 1 94.38 359 ASN A C 1
ATOM 2805 O O . ASN A 1 359 ? -12.164 -20.844 2.613 1 94.38 359 ASN A O 1
ATOM 2809 N N . THR A 1 360 ? -10.469 -21.969 3.426 1 96 360 THR A N 1
ATOM 2810 C CA . THR A 1 360 ? -10.289 -21.172 4.629 1 96 360 THR A CA 1
ATOM 2811 C C . THR A 1 360 ? -8.805 -20.984 4.938 1 96 360 THR A C 1
ATOM 2813 O O . THR A 1 360 ? -7.973 -21.781 4.504 1 96 360 THR A O 1
ATOM 2816 N N . GLY A 1 361 ? -8.547 -19.891 5.566 1 95.38 361 GLY A N 1
ATOM 2817 C CA . GLY A 1 361 ? -7.184 -19.672 6.02 1 95.38 361 GLY A CA 1
ATOM 2818 C C . GLY A 1 361 ? -6.215 -19.406 4.887 1 95.38 361 GLY A C 1
ATOM 2819 O O . GLY A 1 361 ? -5.051 -19.812 4.941 1 95.38 361 GLY A O 1
ATOM 2820 N N . ALA A 1 362 ? -6.676 -18.812 3.777 1 96.44 362 ALA A N 1
ATOM 2821 C CA . ALA A 1 362 ? -5.816 -18.516 2.637 1 96.44 362 ALA A CA 1
ATOM 2822 C C . ALA A 1 362 ? -4.691 -17.562 3.033 1 96.44 362 ALA A C 1
ATOM 2824 O O . ALA A 1 362 ? -4.906 -16.625 3.805 1 96.44 362 ALA A O 1
ATOM 2825 N N . HIS A 1 363 ? -3.475 -17.812 2.533 1 96.19 363 HIS A N 1
ATOM 2826 C CA . HIS A 1 363 ? -2.307 -16.984 2.809 1 96.19 363 HIS A CA 1
ATOM 2827 C C . HIS A 1 363 ? -2.367 -15.68 2.037 1 96.19 363 HIS A C 1
ATOM 2829 O O . HIS A 1 363 ? -2.814 -15.648 0.888 1 96.19 363 HIS A O 1
ATOM 2835 N N . TRP A 1 364 ? -1.859 -14.625 2.592 1 97.25 364 TRP A N 1
ATOM 2836 C CA . TRP A 1 364 ? -1.988 -13.281 2.031 1 97.25 364 TRP A CA 1
ATOM 2837 C C . TRP A 1 364 ? -1.253 -13.172 0.7 1 97.25 364 TRP A C 1
ATOM 2839 O O . TRP A 1 364 ? -1.658 -12.414 -0.181 1 97.25 364 TRP A O 1
ATOM 2849 N N . GLU A 1 365 ? -0.171 -13.867 0.531 1 95.38 365 GLU A N 1
ATOM 2850 C CA . GLU A 1 365 ? 0.571 -13.812 -0.725 1 95.38 365 GLU A CA 1
ATOM 2851 C C . GLU A 1 365 ? -0.273 -14.336 -1.886 1 95.38 365 GLU A C 1
ATOM 2853 O O . GLU A 1 365 ? -0.295 -13.734 -2.961 1 95.38 365 GLU A O 1
ATOM 2858 N N . THR A 1 366 ? -0.944 -15.43 -1.655 1 95.94 366 THR A N 1
ATOM 2859 C CA . THR A 1 366 ? -1.77 -16.031 -2.695 1 95.94 366 THR A CA 1
ATOM 2860 C C . THR A 1 366 ? -2.982 -15.156 -3 1 95.94 366 THR A C 1
ATOM 2862 O O . THR A 1 366 ? -3.352 -14.984 -4.164 1 95.94 366 THR A O 1
ATOM 2865 N N . THR A 1 367 ? -3.609 -14.656 -1.961 1 98 367 THR A N 1
ATOM 2866 C CA . THR A 1 367 ? -4.773 -13.812 -2.191 1 98 367 THR A CA 1
ATOM 2867 C C . THR A 1 367 ? -4.359 -12.469 -2.793 1 98 367 THR A C 1
ATOM 2869 O O . THR A 1 367 ? -5.105 -11.875 -3.574 1 98 367 THR A O 1
ATOM 2872 N N . GLY A 1 368 ? -3.168 -11.969 -2.434 1 97.62 368 GLY A N 1
ATOM 2873 C CA . GLY A 1 368 ? -2.631 -10.797 -3.094 1 97.62 368 GLY A CA 1
ATOM 2874 C C . GLY A 1 368 ? -2.393 -11 -4.578 1 97.62 368 GLY A C 1
ATOM 2875 O O . GLY A 1 368 ? -2.699 -10.117 -5.387 1 97.62 368 GLY A O 1
ATOM 2876 N N . LEU A 1 369 ? -1.835 -12.109 -4.895 1 96.38 369 LEU A N 1
ATOM 2877 C CA . LEU A 1 369 ? -1.661 -12.469 -6.297 1 96.38 369 LEU A CA 1
ATOM 2878 C C . LEU A 1 369 ? -3.004 -12.516 -7.016 1 96.38 369 LEU A C 1
ATOM 2880 O O . LEU A 1 369 ? -3.105 -12.125 -8.18 1 96.38 369 LEU A O 1
ATOM 2884 N N . ASP A 1 370 ? -4 -13.008 -6.332 1 97.88 370 ASP A N 1
ATOM 2885 C CA . ASP A 1 370 ? -5.336 -13.047 -6.926 1 97.88 370 ASP A CA 1
ATOM 2886 C C . ASP A 1 370 ? -5.84 -11.641 -7.246 1 97.88 370 ASP A C 1
ATOM 2888 O O . ASP A 1 370 ? -6.535 -11.445 -8.242 1 97.88 370 ASP A O 1
ATOM 2892 N N . MET A 1 371 ? -5.531 -10.672 -6.402 1 98.25 371 MET A N 1
ATOM 2893 C CA . MET A 1 371 ? -5.918 -9.297 -6.688 1 98.25 371 MET A CA 1
ATOM 2894 C C . MET A 1 371 ? -5.254 -8.797 -7.969 1 98.25 371 MET A C 1
ATOM 2896 O O . MET A 1 371 ? -5.867 -8.07 -8.75 1 98.25 371 MET A O 1
ATOM 2900 N N . LEU A 1 372 ? -4.047 -9.188 -8.156 1 96.56 372 LEU A N 1
ATOM 2901 C CA . LEU A 1 372 ? -3.35 -8.82 -9.383 1 96.56 372 LEU A CA 1
ATOM 2902 C C . LEU A 1 372 ? -4.012 -9.461 -10.602 1 96.56 372 LEU A C 1
ATOM 2904 O O . LEU A 1 372 ? -4.238 -8.797 -11.617 1 96.56 372 LEU A O 1
ATOM 2908 N N . MET A 1 373 ? -4.316 -10.719 -10.453 1 96.94 373 MET A N 1
ATOM 2909 C CA . MET A 1 373 ? -4.965 -11.414 -11.555 1 96.94 373 MET A CA 1
ATOM 2910 C C . MET A 1 373 ? -6.312 -10.781 -11.883 1 96.94 373 MET A C 1
ATOM 2912 O O . MET A 1 373 ? -6.68 -10.664 -13.055 1 96.94 373 MET A O 1
ATOM 2916 N N . LEU A 1 374 ? -7.016 -10.438 -10.875 1 97.94 374 LEU A N 1
ATOM 2917 C CA . LEU A 1 374 ? -8.312 -9.797 -11.016 1 97.94 374 LEU A CA 1
ATOM 2918 C C . LEU A 1 374 ? -8.195 -8.484 -11.789 1 97.94 374 LEU A C 1
ATOM 2920 O O . LEU A 1 374 ? -8.922 -8.266 -12.766 1 97.94 374 LEU A O 1
ATOM 2924 N N . ALA A 1 375 ? -7.266 -7.645 -11.414 1 97.56 375 ALA A N 1
ATOM 2925 C CA . ALA A 1 375 ? -7.164 -6.281 -11.938 1 97.56 375 ALA A CA 1
ATOM 2926 C C . ALA A 1 375 ? -6.465 -6.262 -13.297 1 97.56 375 ALA A C 1
ATOM 2928 O O . ALA A 1 375 ? -6.852 -5.504 -14.188 1 97.56 375 ALA A O 1
ATOM 2929 N N . LEU A 1 376 ? -5.492 -7.129 -13.492 1 96.56 376 LEU A N 1
ATOM 2930 C CA . LEU A 1 376 ? -4.613 -7.004 -14.656 1 96.56 376 LEU A CA 1
ATOM 2931 C C . LEU A 1 376 ? -5.039 -7.965 -15.758 1 96.56 376 LEU A C 1
ATOM 2933 O O . LEU A 1 376 ? -4.785 -7.707 -16.938 1 96.56 376 LEU A O 1
ATOM 2937 N N . PHE A 1 377 ? -5.742 -9.078 -15.352 1 95.88 377 PHE A N 1
ATOM 2938 C CA . PHE A 1 377 ? -5.977 -10.125 -16.328 1 95.88 377 PHE A CA 1
ATOM 2939 C C . PHE A 1 377 ? -7.457 -10.469 -16.422 1 95.88 377 PHE A C 1
ATOM 2941 O O . PHE A 1 377 ? -7.879 -11.219 -17.297 1 95.88 377 PHE A O 1
ATOM 2948 N N . SER A 1 378 ? -8.289 -9.859 -15.516 1 96.88 378 SER A N 1
ATOM 2949 C CA . SER A 1 378 ? -9.672 -10.328 -15.398 1 96.88 378 SER A CA 1
ATOM 2950 C C . SER A 1 378 ? -9.727 -11.852 -15.297 1 96.88 378 SER A C 1
ATOM 2952 O O . SER A 1 378 ? -10.508 -12.492 -16 1 96.88 378 SER A O 1
ATOM 2954 N N . SER A 1 379 ? -8.875 -12.336 -14.477 1 96.81 379 SER A N 1
ATOM 2955 C CA . SER A 1 379 ? -8.758 -13.758 -14.172 1 96.81 379 SER A CA 1
ATOM 2956 C C . SER A 1 379 ? -8.625 -13.992 -12.672 1 96.81 379 SER A C 1
ATOM 2958 O O . SER A 1 379 ? -9.047 -13.156 -11.867 1 96.81 379 SER A O 1
ATOM 2960 N N . GLU A 1 380 ? -8.133 -15.273 -12.281 1 96.88 380 GLU A N 1
ATOM 2961 C CA . GLU A 1 380 ? -8.227 -15.555 -10.852 1 96.88 380 GLU A CA 1
ATOM 2962 C C . GLU A 1 380 ? -7.227 -16.625 -10.43 1 96.88 380 GLU A C 1
ATOM 2964 O O . GLU A 1 380 ? -6.762 -17.406 -11.266 1 96.88 380 GLU A O 1
ATOM 2969 N N . GLN A 1 381 ? -6.809 -16.547 -9.156 1 97 381 GLN A N 1
ATOM 2970 C CA . GLN A 1 381 ? -6.301 -17.734 -8.477 1 97 381 GLN A CA 1
ATOM 2971 C C . GLN A 1 381 ? -7.445 -18.609 -7.984 1 97 381 GLN A C 1
ATOM 2973 O O . GLN A 1 381 ? -8.352 -18.125 -7.305 1 97 381 GLN A O 1
ATOM 2978 N N . ARG A 1 382 ? -7.363 -19.828 -8.242 1 97.38 382 ARG A N 1
ATOM 2979 C CA . ARG A 1 382 ? -8.516 -20.688 -8.016 1 97.38 382 ARG A CA 1
ATOM 2980 C C . ARG A 1 382 ? -8.422 -21.391 -6.668 1 97.38 382 ARG A C 1
ATOM 2982 O O . ARG A 1 382 ? -7.336 -21.797 -6.246 1 97.38 382 ARG A O 1
ATOM 2989 N N . THR A 1 383 ? -9.57 -21.5 -6.027 1 96.5 383 THR A N 1
ATOM 2990 C CA . THR A 1 383 ? -9.672 -22.297 -4.809 1 96.5 383 THR A CA 1
ATOM 2991 C C . THR A 1 383 ? -9.578 -23.781 -5.133 1 96.5 383 THR A C 1
ATOM 2993 O O . THR A 1 383 ? -9.68 -24.188 -6.293 1 96.5 383 THR A O 1
ATOM 2996 N N . SER A 1 384 ? -9.391 -24.562 -4.066 1 95.25 384 SER A N 1
ATOM 2997 C CA . SER A 1 384 ? -9.414 -26.016 -4.227 1 95.25 384 SER A CA 1
ATOM 2998 C C . SER A 1 384 ? -10.711 -26.484 -4.883 1 95.25 384 SER A C 1
ATOM 3000 O O . SER A 1 384 ? -10.688 -27.281 -5.824 1 95.25 384 SER A O 1
ATOM 3002 N N . THR A 1 385 ? -11.82 -25.938 -4.461 1 95.94 385 THR A N 1
ATOM 3003 C CA . THR A 1 385 ? -13.125 -26.281 -5.008 1 95.94 385 THR A CA 1
ATOM 3004 C C . THR A 1 385 ? -13.211 -25.922 -6.488 1 95.94 385 THR A C 1
ATOM 3006 O O . THR A 1 385 ? -13.711 -26.703 -7.301 1 95.94 385 THR A O 1
ATOM 3009 N N . ALA A 1 386 ? -12.703 -24.781 -6.809 1 96.19 386 ALA A N 1
ATOM 3010 C CA . ALA A 1 386 ? -12.75 -24.312 -8.195 1 96.19 386 ALA A CA 1
ATOM 3011 C C . ALA A 1 386 ? -11.883 -25.188 -9.094 1 96.19 386 ALA A C 1
ATOM 3013 O O . ALA A 1 386 ? -12.234 -25.422 -10.25 1 96.19 386 ALA A O 1
ATOM 3014 N N . TRP A 1 387 ? -10.758 -25.641 -8.602 1 97.44 387 TRP A N 1
ATOM 3015 C CA . TRP A 1 387 ? -9.898 -26.516 -9.375 1 97.44 387 TRP A CA 1
ATOM 3016 C C . TRP A 1 387 ? -10.594 -27.844 -9.656 1 97.44 387 TRP A C 1
ATOM 3018 O O . TRP A 1 387 ? -10.547 -28.359 -10.781 1 97.44 387 TRP A O 1
ATOM 3028 N N . TYR A 1 388 ? -11.195 -28.406 -8.664 1 97.44 388 TYR A N 1
ATOM 3029 C CA . TYR A 1 388 ? -11.922 -29.656 -8.867 1 97.44 388 TYR A CA 1
ATOM 3030 C C . TYR A 1 388 ? -13.031 -29.484 -9.898 1 97.44 388 TYR A C 1
ATOM 3032 O O . TYR A 1 388 ? -13.219 -30.344 -10.758 1 97.44 388 TYR A O 1
ATOM 3040 N N . ASP A 1 389 ? -13.711 -28.391 -9.766 1 97.19 389 ASP A N 1
ATOM 3041 C CA . ASP A 1 389 ? -14.773 -28.109 -10.734 1 97.19 389 ASP A CA 1
ATOM 3042 C C . ASP A 1 389 ? -14.211 -28.016 -12.148 1 97.19 389 ASP A C 1
ATOM 3044 O O . ASP A 1 389 ? -14.734 -28.625 -13.078 1 97.19 389 ASP A O 1
ATOM 3048 N N . LEU A 1 390 ? -13.133 -27.234 -12.312 1 97.88 390 LEU A N 1
ATOM 3049 C CA . LEU A 1 390 ? -12.539 -27 -13.625 1 97.88 390 LEU A CA 1
ATOM 3050 C C . LEU A 1 390 ? -11.969 -28.297 -14.211 1 97.88 390 LEU A C 1
ATOM 3052 O O . LEU A 1 390 ? -12.242 -28.625 -15.367 1 97.88 390 LEU A O 1
ATOM 3056 N N . VAL A 1 391 ? -11.25 -29.062 -13.422 1 98.31 391 VAL A N 1
ATOM 3057 C CA . VAL A 1 391 ? -10.484 -30.203 -13.914 1 98.31 391 VAL A CA 1
ATOM 3058 C C . VAL A 1 391 ? -11.414 -31.406 -14.094 1 98.31 391 VAL A C 1
ATOM 3060 O O . VAL A 1 391 ? -11.375 -32.062 -15.133 1 98.31 391 VAL A O 1
ATOM 3063 N N . GLU A 1 392 ? -12.242 -31.672 -13.094 1 98 392 GLU A N 1
ATOM 3064 C CA . GLU A 1 392 ? -13.039 -32.906 -13.133 1 98 392 GLU A CA 1
ATOM 3065 C C . GLU A 1 392 ? -14.359 -32.688 -13.859 1 98 392 GLU A C 1
ATOM 3067 O O . GLU A 1 392 ? -14.68 -33.375 -14.812 1 98 392 GLU A O 1
ATOM 3072 N N . ARG A 1 393 ? -15.047 -31.688 -13.484 1 96.75 393 ARG A N 1
ATOM 3073 C CA . ARG A 1 393 ? -16.375 -31.5 -14.039 1 96.75 393 ARG A CA 1
ATOM 3074 C C . ARG A 1 393 ? -16.297 -30.938 -15.461 1 96.75 393 ARG A C 1
ATOM 3076 O O . ARG A 1 393 ? -16.969 -31.438 -16.375 1 96.75 393 ARG A O 1
ATOM 3083 N N . ARG A 1 394 ? -15.539 -29.969 -15.656 1 96.69 394 ARG A N 1
ATOM 3084 C CA . ARG A 1 394 ? -15.523 -29.297 -16.953 1 96.69 394 ARG A CA 1
ATOM 3085 C C . ARG A 1 394 ? -14.633 -30.031 -17.938 1 96.69 394 ARG A C 1
ATOM 3087 O O . ARG A 1 394 ? -15.055 -30.328 -19.062 1 96.69 394 ARG A O 1
ATOM 3094 N N . ALA A 1 395 ? -13.43 -30.359 -17.516 1 97.31 395 ALA A N 1
ATOM 3095 C CA . ALA A 1 395 ? -12.453 -30.906 -18.453 1 97.31 395 ALA A CA 1
ATOM 3096 C C . ALA A 1 395 ? -12.57 -32.438 -18.531 1 97.31 395 ALA A C 1
ATOM 3098 O O . ALA A 1 395 ? -12.062 -33.062 -19.469 1 97.31 395 ALA A O 1
ATOM 3099 N N . GLY A 1 396 ? -13.156 -33.031 -17.531 1 97.31 396 GLY A N 1
ATOM 3100 C CA . GLY A 1 396 ? -13.375 -34.469 -17.562 1 97.31 396 GLY A CA 1
ATOM 3101 C C . GLY A 1 396 ? -12.133 -35.25 -17.188 1 97.31 396 GLY A C 1
ATOM 3102 O O . GLY A 1 396 ? -11.93 -36.375 -17.703 1 97.31 396 GLY A O 1
ATOM 3103 N N . LEU A 1 397 ? -11.242 -34.75 -16.484 1 98.38 397 LEU A N 1
ATOM 3104 C CA . LEU A 1 397 ? -10.086 -35.438 -15.93 1 98.38 397 LEU A CA 1
ATOM 3105 C C . LEU A 1 397 ? -10.312 -35.75 -14.453 1 98.38 397 LEU A C 1
ATOM 3107 O O . LEU A 1 397 ? -11.281 -35.281 -13.852 1 98.38 397 LEU A O 1
ATOM 3111 N N . LYS A 1 398 ? -9.492 -36.562 -13.938 1 98.12 398 LYS A N 1
ATOM 3112 C CA . LYS A 1 398 ? -9.555 -36.875 -12.516 1 98.12 398 LYS A CA 1
ATOM 3113 C C . LYS A 1 398 ? -8.344 -36.344 -11.773 1 98.12 398 LYS A C 1
ATOM 3115 O O . LYS A 1 398 ? -7.203 -36.531 -12.195 1 98.12 398 LYS A O 1
ATOM 3120 N N . ILE A 1 399 ? -8.586 -35.656 -10.711 1 98.5 399 ILE A N 1
ATOM 3121 C CA . ILE A 1 399 ? -7.492 -35.219 -9.844 1 98.5 399 ILE A CA 1
ATOM 3122 C C . ILE A 1 399 ? -7.07 -36.375 -8.945 1 98.5 399 ILE A C 1
ATOM 3124 O O . ILE A 1 399 ? -7.855 -36.844 -8.117 1 98.5 399 ILE A O 1
ATOM 3128 N N . VAL A 1 400 ? -5.871 -36.781 -9.133 1 98 400 VAL A N 1
ATOM 3129 C CA . VAL A 1 400 ? -5.316 -37.875 -8.32 1 98 400 VAL A CA 1
ATOM 3130 C C . VAL A 1 400 ? -4.973 -37.344 -6.93 1 98 400 VAL A C 1
ATOM 3132 O O . VAL A 1 400 ? -5.305 -37.969 -5.922 1 98 400 VAL A O 1
ATOM 3135 N N . LYS A 1 401 ? -4.289 -36.281 -6.906 1 97.44 401 LYS A N 1
ATOM 3136 C CA . LYS A 1 401 ? -3.844 -35.656 -5.66 1 97.44 401 LYS A CA 1
ATOM 3137 C C . LYS A 1 401 ? -3.324 -34.25 -5.902 1 97.44 401 LYS A C 1
ATOM 3139 O O . LYS A 1 401 ? -2.797 -33.938 -6.977 1 97.44 401 LYS A O 1
ATOM 3144 N N . VAL A 1 402 ? -3.531 -33.375 -4.992 1 97.25 402 VAL A N 1
ATOM 3145 C CA . VAL A 1 402 ? -2.908 -32.062 -4.965 1 97.25 402 VAL A CA 1
ATOM 3146 C C . VAL A 1 402 ? -1.73 -32.062 -3.992 1 97.25 402 VAL A C 1
ATOM 3148 O O . VAL A 1 402 ? -1.921 -32.188 -2.779 1 97.25 402 VAL A O 1
ATOM 3151 N N . TRP A 1 403 ? -0.544 -31.984 -4.547 1 96.25 403 TRP A N 1
ATOM 3152 C CA . TRP A 1 403 ? 0.663 -31.922 -3.727 1 96.25 403 TRP A CA 1
ATOM 3153 C C . TRP A 1 403 ? 0.992 -30.484 -3.346 1 96.25 403 TRP A C 1
ATOM 3155 O O . TRP A 1 403 ? 1.374 -29.688 -4.199 1 96.25 403 TRP A O 1
ATOM 3165 N N . SER A 1 404 ? 0.876 -30.234 -2.107 1 90.5 404 SER A N 1
ATOM 3166 C CA . SER A 1 404 ? 1.094 -28.875 -1.647 1 90.5 404 SER A CA 1
ATOM 3167 C C . SER A 1 404 ? 2.541 -28.656 -1.212 1 90.5 404 SER A C 1
ATOM 3169 O O . SER A 1 404 ? 3.145 -29.531 -0.598 1 90.5 404 SER A O 1
ATOM 3171 N N . ALA A 1 405 ? 3.1 -27.484 -1.574 1 85 405 ALA A N 1
ATOM 3172 C CA . ALA A 1 405 ? 4.441 -27.109 -1.126 1 85 405 ALA A CA 1
ATOM 3173 C C . ALA A 1 405 ? 4.375 -26.188 0.084 1 85 405 ALA A C 1
ATOM 3175 O O . ALA A 1 405 ? 5.395 -25.641 0.516 1 85 405 ALA A O 1
ATOM 3176 N N . GLY A 1 406 ? 3.199 -25.969 0.627 1 84.19 406 GLY A N 1
ATOM 3177 C CA . GLY A 1 406 ? 3.061 -25.109 1.79 1 84.19 406 GLY A CA 1
ATOM 3178 C C . GLY A 1 406 ? 2.268 -23.844 1.506 1 84.19 406 GLY A C 1
ATOM 3179 O O . GLY A 1 406 ? 1.661 -23.703 0.44 1 84.19 406 GLY A O 1
ATOM 3180 N N . LYS A 1 407 ? 2.312 -22.875 2.457 1 81.25 407 LYS A N 1
ATOM 3181 C CA . LYS A 1 407 ? 1.497 -21.672 2.381 1 81.25 407 LYS A CA 1
ATOM 3182 C C . LYS A 1 407 ? 2.111 -20.656 1.424 1 81.25 407 LYS A C 1
ATOM 3184 O O . LYS A 1 407 ? 3.32 -20.422 1.45 1 81.25 407 LYS A O 1
ATOM 3189 N N . GLY A 1 408 ? 1.199 -20.141 0.559 1 82.5 408 GLY A N 1
ATOM 3190 C CA . GLY A 1 408 ? 1.604 -19.031 -0.279 1 82.5 408 GLY A CA 1
ATOM 3191 C C . GLY A 1 408 ? 2.416 -19.453 -1.487 1 82.5 408 GLY A C 1
ATOM 3192 O O . GLY A 1 408 ? 2.984 -18.609 -2.188 1 82.5 408 GLY A O 1
ATOM 3193 N N . VAL A 1 409 ? 2.52 -20.734 -1.647 1 86.75 409 VAL A N 1
ATOM 3194 C CA . VAL A 1 409 ? 3.312 -21.219 -2.777 1 86.75 409 VAL A CA 1
ATOM 3195 C C . VAL A 1 409 ? 2.461 -22.125 -3.66 1 86.75 409 VAL A C 1
ATOM 3197 O O . VAL A 1 409 ? 1.362 -22.516 -3.271 1 86.75 409 VAL A O 1
ATOM 3200 N N . GLU A 1 410 ? 2.951 -22.359 -4.82 1 91.88 410 GLU A N 1
ATOM 3201 C CA . GLU A 1 410 ? 2.236 -23.188 -5.793 1 91.88 410 GLU A CA 1
ATOM 3202 C C . GLU A 1 410 ? 2.168 -24.641 -5.336 1 91.88 410 GLU A C 1
ATOM 3204 O O . GLU A 1 410 ? 2.98 -25.078 -4.52 1 91.88 410 GLU A O 1
ATOM 3209 N N . SER A 1 411 ? 1.19 -25.297 -5.824 1 95.38 411 SER A N 1
ATOM 3210 C CA . SER A 1 411 ? 0.985 -26.734 -5.652 1 95.38 411 SER A CA 1
ATOM 3211 C C . SER A 1 411 ? 1.034 -27.453 -6.988 1 95.38 411 SER A C 1
ATOM 3213 O O . SER A 1 411 ? 0.979 -26.828 -8.047 1 95.38 411 SER A O 1
ATOM 3215 N N . VAL A 1 412 ? 1.265 -28.75 -6.883 1 97.62 412 VAL A N 1
ATOM 3216 C CA . VAL A 1 412 ? 1.179 -29.594 -8.07 1 97.62 412 VAL A CA 1
ATOM 3217 C C . VAL A 1 412 ? -0.123 -30.391 -8.047 1 97.62 412 VAL A C 1
ATOM 3219 O O . VAL A 1 412 ? -0.324 -31.234 -7.168 1 97.62 412 VAL A O 1
ATOM 3222 N N . ILE A 1 413 ? -0.994 -30.094 -8.961 1 98.31 413 ILE A N 1
ATOM 3223 C CA . ILE A 1 413 ? -2.215 -30.875 -9.148 1 98.31 413 ILE A CA 1
ATOM 3224 C C . ILE A 1 413 ? -1.968 -31.984 -10.172 1 98.31 413 ILE A C 1
ATOM 3226 O O . ILE A 1 413 ? -1.766 -31.703 -11.352 1 98.31 413 ILE A O 1
ATOM 3230 N N . GLU A 1 414 ? -1.918 -33.219 -9.695 1 98.62 414 GLU A N 1
ATOM 3231 C CA . GLU A 1 414 ? -1.767 -34.344 -10.609 1 98.62 414 GLU A CA 1
ATOM 3232 C C . GLU A 1 414 ? -3.123 -34.844 -11.094 1 98.62 414 GLU A C 1
ATOM 3234 O O . GLU A 1 414 ? -3.992 -35.188 -10.281 1 98.62 414 GLU A O 1
ATOM 3239 N N . CYS A 1 415 ? -3.219 -34.906 -12.391 1 98.62 415 CYS A N 1
ATOM 3240 C CA . CYS A 1 415 ? -4.457 -35.344 -13.008 1 98.62 415 CYS A CA 1
ATOM 3241 C C . CYS A 1 415 ? -4.215 -36.562 -13.898 1 98.62 415 CYS A C 1
ATOM 3243 O O . CYS A 1 415 ? -3.1 -36.781 -14.383 1 98.62 415 CYS A O 1
ATOM 3245 N N . GLU A 1 416 ? -5.227 -37.344 -14.078 1 98.12 416 GLU A N 1
ATOM 3246 C CA . GLU A 1 416 ? -5.152 -38.469 -14.984 1 98.12 416 GLU A CA 1
ATOM 3247 C C . GLU A 1 416 ? -6.445 -38.625 -15.781 1 98.12 416 GLU A C 1
ATOM 3249 O O . GLU A 1 416 ? -7.457 -38 -15.461 1 98.12 416 GLU A O 1
ATOM 3254 N N . LEU A 1 417 ? -6.297 -39.344 -16.875 1 95.38 417 LEU A N 1
ATOM 3255 C CA . LEU A 1 417 ? -7.453 -39.656 -17.703 1 95.38 417 LEU A CA 1
ATOM 3256 C C . LEU A 1 417 ? -8.266 -40.812 -17.078 1 95.38 417 LEU A C 1
ATOM 3258 O O . LEU A 1 417 ? -7.695 -41.812 -16.641 1 95.38 417 LEU A O 1
ATOM 3262 N N . VAL A 1 418 ? -9.656 -40.625 -16.828 1 82.44 418 VAL A N 1
ATOM 3263 C CA . VAL A 1 418 ? -10.555 -41.656 -16.344 1 82.44 418 VAL A CA 1
ATOM 3264 C C . VAL A 1 418 ? -11 -42.531 -17.5 1 82.44 418 VAL A C 1
ATOM 3266 O O . VAL A 1 418 ? -11.117 -42.062 -18.641 1 82.44 418 VAL A O 1
ATOM 3269 N N . MET B 1 1 ? 16.641 10.148 -23.719 1 22.75 1 MET B N 1
ATOM 3270 C CA . MET B 1 1 ? 17.562 9.031 -23.547 1 22.75 1 MET B CA 1
ATOM 3271 C C . MET B 1 1 ? 17.922 8.859 -22.078 1 22.75 1 MET B C 1
ATOM 3273 O O . MET B 1 1 ? 18.578 9.734 -21.484 1 22.75 1 MET B O 1
ATOM 3277 N N . ALA B 1 2 ? 17.016 8.367 -21.359 1 31.69 2 ALA B N 1
ATOM 3278 C CA . ALA B 1 2 ? 17.266 8.32 -19.922 1 31.69 2 ALA B CA 1
ATOM 3279 C C . ALA B 1 2 ? 18.688 7.875 -19.625 1 31.69 2 ALA B C 1
ATOM 3281 O O . ALA B 1 2 ? 19.141 6.824 -20.094 1 31.69 2 ALA B O 1
ATOM 3282 N N . ALA B 1 3 ? 19.469 8.727 -19.453 1 33 3 ALA B N 1
ATOM 3283 C CA . ALA B 1 3 ? 20.844 8.438 -19.062 1 33 3 ALA B CA 1
ATOM 3284 C C . ALA B 1 3 ? 20.891 7.32 -18.031 1 33 3 ALA B C 1
ATOM 3286 O O . ALA B 1 3 ? 20.484 7.508 -16.875 1 33 3 ALA B O 1
ATOM 3287 N N . GLU B 1 4 ? 20.562 6.078 -18.219 1 38.66 4 GLU B N 1
ATOM 3288 C CA . GLU B 1 4 ? 20.688 4.871 -17.406 1 38.66 4 GLU B CA 1
ATOM 3289 C C . GLU B 1 4 ? 21.984 4.871 -16.609 1 38.66 4 GLU B C 1
ATOM 3291 O O . GLU B 1 4 ? 23.078 4.895 -17.203 1 38.66 4 GLU B O 1
ATOM 3296 N N . ASN B 1 5 ? 22.094 5.637 -15.633 1 37.47 5 ASN B N 1
ATOM 3297 C CA . ASN B 1 5 ? 23.344 5.57 -14.883 1 37.47 5 ASN B CA 1
ATOM 3298 C C . ASN B 1 5 ? 23.859 4.133 -14.773 1 37.47 5 ASN B C 1
ATOM 3300 O O . ASN B 1 5 ? 23.406 3.379 -13.906 1 37.47 5 ASN B O 1
ATOM 3304 N N . ALA B 1 6 ? 24.312 3.543 -15.766 1 43.53 6 ALA B N 1
ATOM 3305 C CA . ALA B 1 6 ? 24.938 2.252 -16.016 1 43.53 6 ALA B CA 1
ATOM 3306 C C . ALA B 1 6 ? 25.844 1.846 -14.852 1 43.53 6 ALA B C 1
ATOM 3308 O O . ALA B 1 6 ? 26.219 0.676 -14.727 1 43.53 6 ALA B O 1
ATOM 3309 N N . ARG B 1 7 ? 26.359 2.83 -14.281 1 46.41 7 ARG B N 1
ATOM 3310 C CA . ARG B 1 7 ? 27.406 2.584 -13.297 1 46.41 7 ARG B CA 1
ATOM 3311 C C . ARG B 1 7 ? 26.875 1.748 -12.133 1 46.41 7 ARG B C 1
ATOM 3313 O O . ARG B 1 7 ? 27.656 1.122 -11.406 1 46.41 7 ARG B O 1
ATOM 3320 N N . TYR B 1 8 ? 25.609 1.8 -11.797 1 49.12 8 TYR B N 1
ATOM 3321 C CA . TYR B 1 8 ? 25.141 1.084 -10.617 1 49.12 8 TYR B CA 1
ATOM 3322 C C . TYR B 1 8 ? 24.25 -0.089 -11 1 49.12 8 TYR B C 1
ATOM 3324 O O . TYR B 1 8 ? 23.156 -0.25 -10.461 1 49.12 8 TYR B O 1
ATOM 3332 N N . THR B 1 9 ? 24.609 -0.728 -12.133 1 50.28 9 THR B N 1
ATOM 3333 C CA . THR B 1 9 ? 23.844 -1.864 -12.625 1 50.28 9 THR B CA 1
ATOM 3334 C C . THR B 1 9 ? 24.359 -3.168 -12.023 1 50.28 9 THR B C 1
ATOM 3336 O O . THR B 1 9 ? 23.734 -4.219 -12.188 1 50.28 9 THR B O 1
ATOM 3339 N N . SER B 1 10 ? 25.516 -3.064 -11.312 1 57.38 10 SER B N 1
ATOM 3340 C CA . SER B 1 10 ? 26.031 -4.344 -10.828 1 57.38 10 SER B CA 1
ATOM 3341 C C . SER B 1 10 ? 25.297 -4.789 -9.562 1 57.38 10 SER B C 1
ATOM 3343 O O . SER B 1 10 ? 24.859 -3.953 -8.766 1 57.38 10 SER B O 1
ATOM 3345 N N . CYS B 1 11 ? 24.859 -6.059 -9.492 1 64.81 11 CYS B N 1
ATOM 3346 C CA . CYS B 1 11 ? 24.219 -6.664 -8.336 1 64.81 11 CYS B CA 1
ATOM 3347 C C . CYS B 1 11 ? 25.25 -6.984 -7.25 1 64.81 11 CYS B C 1
ATOM 3349 O O . CYS B 1 11 ? 25.875 -8.039 -7.277 1 64.81 11 CYS B O 1
ATOM 3351 N N . PRO B 1 12 ? 25.328 -6.066 -6.266 1 76.69 12 PRO B N 1
ATOM 3352 C CA . PRO B 1 12 ? 26.422 -6.176 -5.297 1 76.69 12 PRO B CA 1
ATOM 3353 C C . PRO B 1 12 ? 26.141 -7.211 -4.211 1 76.69 12 PRO B C 1
ATOM 3355 O O . PRO B 1 12 ? 26.969 -7.426 -3.326 1 76.69 12 PRO B O 1
ATOM 3358 N N . VAL B 1 13 ? 24.969 -7.793 -4.305 1 87.62 13 VAL B N 1
ATOM 3359 C CA . VAL B 1 13 ? 24.672 -8.711 -3.209 1 87.62 13 VAL B CA 1
ATOM 3360 C C . VAL B 1 13 ? 24.266 -10.07 -3.771 1 87.62 13 VAL B C 1
ATOM 3362 O O . VAL B 1 13 ? 23.875 -10.172 -4.938 1 87.62 13 VAL B O 1
ATOM 3365 N N . ASP B 1 14 ? 24.391 -11.023 -2.867 1 89.62 14 ASP B N 1
ATOM 3366 C CA . ASP B 1 14 ? 24 -12.383 -3.215 1 89.62 14 ASP B CA 1
ATOM 3367 C C . ASP B 1 14 ? 22.484 -12.539 -3.232 1 89.62 14 ASP B C 1
ATOM 3369 O O . ASP B 1 14 ? 21.781 -11.961 -2.395 1 89.62 14 ASP B O 1
ATOM 3373 N N . LEU B 1 15 ? 22.047 -13.367 -4.137 1 88.75 15 LEU B N 1
ATOM 3374 C CA . LEU B 1 15 ? 20.625 -13.609 -4.312 1 88.75 15 LEU B CA 1
ATOM 3375 C C . LEU B 1 15 ? 20 -14.172 -3.037 1 88.75 15 LEU B C 1
ATOM 3377 O O . LEU B 1 15 ? 18.812 -13.969 -2.773 1 88.75 15 LEU B O 1
ATOM 3381 N N . LEU B 1 16 ? 20.797 -14.805 -2.26 1 89.38 16 LEU B N 1
ATOM 3382 C CA . LEU B 1 16 ? 20.312 -15.469 -1.052 1 89.38 16 LEU B CA 1
ATOM 3383 C C . LEU B 1 16 ? 19.812 -14.453 -0.032 1 89.38 16 LEU B C 1
ATOM 3385 O O . LEU B 1 16 ? 19.031 -14.789 0.853 1 89.38 16 LEU B O 1
ATOM 3389 N N . ILE B 1 17 ? 20.266 -13.227 -0.176 1 93.38 17 ILE B N 1
ATOM 3390 C CA . ILE B 1 17 ? 19.859 -12.188 0.768 1 93.38 17 ILE B CA 1
ATOM 3391 C C . ILE B 1 17 ? 18.359 -11.984 0.706 1 93.38 17 ILE B C 1
ATOM 3393 O O . ILE B 1 17 ? 17.734 -11.586 1.694 1 93.38 17 ILE B O 1
ATOM 3397 N N . ALA B 1 18 ? 17.766 -12.297 -0.462 1 92.06 18 ALA B N 1
ATOM 3398 C CA . ALA B 1 18 ? 16.344 -12.07 -0.695 1 92.06 18 ALA B CA 1
ATOM 3399 C C . ALA B 1 18 ? 15.492 -13.023 0.142 1 92.06 18 ALA B C 1
ATOM 3401 O O . ALA B 1 18 ? 14.297 -12.797 0.329 1 92.06 18 ALA B O 1
ATOM 3402 N N . THR B 1 19 ? 16.109 -14.117 0.718 1 90.44 19 THR B N 1
ATOM 3403 C CA . THR B 1 19 ? 15.328 -15.156 1.383 1 90.44 19 THR B CA 1
ATOM 3404 C C . THR B 1 19 ? 15.75 -15.289 2.844 1 90.44 19 THR B C 1
ATOM 3406 O O . THR B 1 19 ? 15.367 -16.25 3.516 1 90.44 19 THR B O 1
ATOM 3409 N N . ARG B 1 20 ? 16.562 -14.359 3.316 1 91.94 20 ARG B N 1
ATOM 3410 C CA . ARG B 1 20 ? 16.906 -14.266 4.727 1 91.94 20 ARG B CA 1
ATOM 3411 C C . ARG B 1 20 ? 16.109 -13.164 5.422 1 91.94 20 ARG B C 1
ATOM 3413 O O . ARG B 1 20 ? 15.68 -12.203 4.777 1 91.94 20 ARG B O 1
ATOM 3420 N N . PRO B 1 21 ? 15.93 -13.367 6.75 1 93.62 21 PRO B N 1
ATOM 3421 C CA . PRO B 1 21 ? 15.195 -12.312 7.453 1 93.62 21 PRO B CA 1
ATOM 3422 C C . PRO B 1 21 ? 15.836 -10.938 7.285 1 93.62 21 PRO B C 1
ATOM 3424 O O . PRO B 1 21 ? 17.062 -10.828 7.164 1 93.62 21 PRO B O 1
ATOM 3427 N N . ASN B 1 22 ? 15.055 -9.914 7.309 1 95.5 22 ASN B N 1
ATOM 3428 C CA . ASN B 1 22 ? 15.523 -8.555 7.098 1 95.5 22 ASN B CA 1
ATOM 3429 C C . ASN B 1 22 ? 16.484 -8.109 8.195 1 95.5 22 ASN B C 1
ATOM 3431 O O . ASN B 1 22 ? 17.453 -7.391 7.926 1 95.5 22 ASN B O 1
ATOM 3435 N N . SER B 1 23 ? 16.203 -8.453 9.445 1 93.75 23 SER B N 1
ATOM 3436 C CA . SER B 1 23 ? 17.016 -8.055 10.586 1 93.75 23 SER B CA 1
ATOM 3437 C C . SER B 1 23 ? 16.844 -9.031 11.75 1 93.75 23 SER B C 1
ATOM 3439 O O . SER B 1 23 ? 16.375 -8.641 12.82 1 93.75 23 SER B O 1
ATOM 3441 N N . ALA B 1 24 ? 17.422 -10.219 11.609 1 91.44 24 ALA B N 1
ATOM 3442 C CA . ALA B 1 24 ? 17.25 -11.281 12.594 1 91.44 24 ALA B CA 1
ATOM 3443 C C . ALA B 1 24 ? 17.797 -10.852 13.953 1 91.44 24 ALA B C 1
ATOM 3445 O O . ALA B 1 24 ? 17.25 -11.219 15 1 91.44 24 ALA B O 1
ATOM 3446 N N . GLU B 1 25 ? 18.797 -10.102 13.945 1 92 25 GLU B N 1
ATOM 3447 C CA . GLU B 1 25 ? 19.484 -9.711 15.172 1 92 25 GLU B CA 1
ATOM 3448 C C . GLU B 1 25 ? 18.609 -8.789 16.031 1 92 25 GLU B C 1
ATOM 3450 O O . GLU B 1 25 ? 18.844 -8.656 17.234 1 92 25 GLU B O 1
ATOM 3455 N N . ALA B 1 26 ? 17.625 -8.148 15.445 1 94.56 26 ALA B N 1
ATOM 3456 C CA . ALA B 1 26 ? 16.781 -7.188 16.156 1 94.56 26 ALA B CA 1
ATOM 3457 C C . ALA B 1 26 ? 15.633 -7.887 16.875 1 94.56 26 ALA B C 1
ATOM 3459 O O . ALA B 1 26 ? 14.977 -7.289 17.734 1 94.56 26 ALA B O 1
ATOM 3460 N N . ILE B 1 27 ? 15.344 -9.156 16.625 1 95.69 27 ILE B N 1
ATOM 3461 C CA . ILE B 1 27 ? 14.117 -9.852 16.984 1 95.69 27 ILE B CA 1
ATOM 3462 C C . ILE B 1 27 ? 14.023 -9.977 18.5 1 95.69 27 ILE B C 1
ATOM 3464 O O . ILE B 1 27 ? 13.008 -9.602 19.094 1 95.69 27 ILE B O 1
ATOM 3468 N N . PRO B 1 28 ? 15.094 -10.367 19.234 1 94.75 28 PRO B N 1
ATOM 3469 C CA . PRO B 1 28 ? 14.961 -10.547 20.688 1 94.75 28 PRO B CA 1
ATOM 3470 C C . PRO B 1 28 ? 14.68 -9.234 21.422 1 94.75 28 PRO B C 1
ATOM 3472 O O . PRO B 1 28 ? 13.82 -9.188 22.297 1 94.75 28 PRO B O 1
ATOM 3475 N N . ASP B 1 29 ? 15.359 -8.203 21.031 1 96.56 29 ASP B N 1
ATOM 3476 C CA . ASP B 1 29 ? 15.172 -6.918 21.703 1 96.56 29 ASP B CA 1
ATOM 3477 C C . ASP B 1 29 ? 13.781 -6.355 21.406 1 96.56 29 ASP B C 1
ATOM 3479 O O . ASP B 1 29 ? 13.141 -5.781 22.297 1 96.56 29 ASP B O 1
ATOM 3483 N N . LEU B 1 30 ? 13.312 -6.484 20.219 1 96.81 30 LEU B N 1
ATOM 3484 C CA . LEU B 1 30 ? 11.984 -6.016 19.859 1 96.81 30 LEU B CA 1
ATOM 3485 C C . LEU B 1 30 ? 10.906 -6.758 20.641 1 96.81 30 LEU B C 1
ATOM 3487 O O . LEU B 1 30 ? 9.961 -6.145 21.141 1 96.81 30 LEU B O 1
ATOM 3491 N N . LEU B 1 31 ? 11.094 -8.062 20.781 1 97 31 LEU B N 1
ATOM 3492 C CA . LEU B 1 31 ? 10.117 -8.852 21.547 1 97 31 LEU B CA 1
ATOM 3493 C C . LEU B 1 31 ? 10.078 -8.398 23 1 97 31 LEU B C 1
ATOM 3495 O O . LEU B 1 31 ? 9 -8.289 23.578 1 97 31 LEU B O 1
ATOM 3499 N N . LYS B 1 32 ? 11.227 -8.164 23.578 1 96.75 32 LYS B N 1
ATOM 3500 C CA . LYS B 1 32 ? 11.305 -7.699 24.953 1 96.75 32 LYS B CA 1
ATOM 3501 C C . LYS B 1 32 ? 10.57 -6.371 25.125 1 96.75 32 LYS B C 1
ATOM 3503 O O . LYS B 1 32 ? 9.805 -6.199 26.078 1 96.75 32 LYS B O 1
ATOM 3508 N N . GLU B 1 33 ? 10.773 -5.457 24.234 1 96.44 33 GLU B N 1
ATOM 3509 C CA . GLU B 1 33 ? 10.148 -4.141 24.312 1 96.44 33 GLU B CA 1
ATOM 3510 C C . GLU B 1 33 ? 8.641 -4.238 24.109 1 96.44 33 GLU B C 1
ATOM 3512 O O . GLU B 1 33 ? 7.871 -3.52 24.75 1 96.44 33 GLU B O 1
ATOM 3517 N N . ILE B 1 34 ? 8.227 -5.082 23.219 1 96.94 34 ILE B N 1
ATOM 3518 C CA . ILE B 1 34 ? 6.809 -5.27 22.938 1 96.94 34 ILE B CA 1
ATOM 3519 C C . ILE B 1 34 ? 6.113 -5.867 24.156 1 96.94 34 ILE B C 1
ATOM 3521 O O . ILE B 1 34 ? 5.027 -5.426 24.531 1 96.94 34 ILE B O 1
ATOM 3525 N N . THR B 1 35 ? 6.762 -6.84 24.75 1 95.94 35 THR B N 1
ATOM 3526 C CA . THR B 1 35 ? 6.188 -7.469 25.938 1 95.94 35 THR B CA 1
ATOM 3527 C C . THR B 1 35 ? 5.996 -6.445 27.047 1 95.94 35 THR B C 1
ATOM 3529 O O . THR B 1 35 ? 4.926 -6.371 27.656 1 95.94 35 THR B O 1
ATOM 3532 N N . LYS B 1 36 ? 6.988 -5.648 27.234 1 93.88 36 LYS B N 1
ATOM 3533 C CA . LYS B 1 36 ? 6.902 -4.594 28.234 1 93.88 36 LYS B CA 1
ATOM 3534 C C . LYS B 1 36 ? 5.809 -3.588 27.891 1 93.88 36 LYS B C 1
ATOM 3536 O O . LYS B 1 36 ? 5.086 -3.115 28.766 1 93.88 36 LYS B O 1
ATOM 3541 N N . GLY B 1 37 ? 5.73 -3.221 26.609 1 93.06 37 GLY B N 1
ATOM 3542 C CA . GLY B 1 37 ? 4.738 -2.26 26.156 1 93.06 37 GLY B CA 1
ATOM 3543 C C . GLY B 1 37 ? 3.312 -2.748 26.328 1 93.06 37 GLY B C 1
ATOM 3544 O O . GLY B 1 37 ? 2.434 -1.984 26.734 1 93.06 37 GLY B O 1
ATOM 3545 N N . VAL B 1 38 ? 3.047 -3.994 26.016 1 92.19 38 VAL B N 1
ATOM 3546 C CA . VAL B 1 38 ? 1.71 -4.57 26.125 1 92.19 38 VAL B CA 1
ATOM 3547 C C . VAL B 1 38 ? 1.286 -4.621 27.578 1 92.19 38 VAL B C 1
ATOM 3549 O O . VAL B 1 38 ? 0.127 -4.359 27.906 1 92.19 38 VAL B O 1
ATOM 3552 N N . ASP B 1 39 ? 2.166 -4.91 28.438 1 87.88 39 ASP B N 1
ATOM 3553 C CA . ASP B 1 39 ? 1.877 -5.008 29.859 1 87.88 39 ASP B CA 1
ATOM 3554 C C . ASP B 1 39 ? 1.459 -3.654 30.422 1 87.88 39 ASP B C 1
ATOM 3556 O O . ASP B 1 39 ? 0.698 -3.59 31.391 1 87.88 39 ASP B O 1
ATOM 3560 N N . ASN B 1 40 ? 1.827 -2.602 29.766 1 83.06 40 ASN B N 1
ATOM 3561 C CA . ASN B 1 40 ? 1.567 -1.262 30.281 1 83.06 40 ASN B CA 1
ATOM 3562 C C . ASN B 1 40 ? 0.565 -0.512 29.406 1 83.06 40 ASN B C 1
ATOM 3564 O O . ASN B 1 40 ? 0.442 0.71 29.5 1 83.06 40 ASN B O 1
ATOM 3568 N N . LEU B 1 41 ? -0.092 -1.184 28.5 1 82.25 41 LEU B N 1
ATOM 3569 C CA . LEU B 1 41 ? -0.938 -0.545 27.5 1 82.25 41 LEU B CA 1
ATOM 3570 C C . LEU B 1 41 ? -2.113 0.17 28.156 1 82.25 41 LEU B C 1
ATOM 3572 O O . LEU B 1 41 ? -2.547 1.224 27.688 1 82.25 41 LEU B O 1
ATOM 3576 N N . THR B 1 42 ? -2.639 -0.294 29.234 1 73.44 42 THR B N 1
ATOM 3577 C CA . THR B 1 42 ? -3.812 0.288 29.875 1 73.44 42 THR B CA 1
ATOM 3578 C C . THR B 1 42 ? -3.422 1.49 30.734 1 73.44 42 THR B C 1
ATOM 3580 O O . THR B 1 42 ? -4.262 2.334 31.047 1 73.44 42 THR B O 1
ATOM 3583 N N . THR B 1 43 ? -2.275 1.593 31.078 1 71.06 43 THR B N 1
ATOM 3584 C CA . THR B 1 43 ? -1.869 2.648 31.984 1 71.06 43 THR B CA 1
ATOM 3585 C C . THR B 1 43 ? -1.047 3.711 31.266 1 71.06 43 THR B C 1
ATOM 3587 O O . THR B 1 43 ? -0.72 4.75 31.844 1 71.06 43 THR B O 1
ATOM 3590 N N . ARG B 1 44 ? -0.95 3.506 30.031 1 68.38 44 ARG B N 1
ATOM 3591 C CA . ARG B 1 44 ? 0.025 4.375 29.391 1 68.38 44 ARG B CA 1
ATOM 3592 C C . ARG B 1 44 ? -0.661 5.363 28.453 1 68.38 44 ARG B C 1
ATOM 3594 O O . ARG B 1 44 ? -1.878 5.309 28.266 1 68.38 44 ARG B O 1
ATOM 3601 N N . SER B 1 45 ? 0.182 6.262 28.031 1 81.12 45 SER B N 1
ATOM 3602 C CA . SER B 1 45 ? -0.22 7.398 27.203 1 81.12 45 SER B CA 1
ATOM 3603 C C . SER B 1 45 ? -0.448 6.977 25.766 1 81.12 45 SER B C 1
ATOM 3605 O O . SER B 1 45 ? -0.066 5.875 25.359 1 81.12 45 SER B O 1
ATOM 3607 N N . GLU B 1 46 ? -1.213 7.715 25.078 1 86.06 46 GLU B N 1
ATOM 3608 C CA . GLU B 1 46 ? -1.406 7.547 23.641 1 86.06 46 GLU B CA 1
ATOM 3609 C C . GLU B 1 46 ? -0.069 7.469 22.906 1 86.06 46 GLU B C 1
ATOM 3611 O O . GLU B 1 46 ? 0.065 6.738 21.922 1 86.06 46 GLU B O 1
ATOM 3616 N N . GLU B 1 47 ? 0.865 8.109 23.391 1 85.44 47 GLU B N 1
ATOM 3617 C CA . GLU B 1 47 ? 2.199 8.07 22.797 1 85.44 47 GLU B CA 1
ATOM 3618 C C . GLU B 1 47 ? 2.836 6.695 22.969 1 85.44 47 GLU B C 1
ATOM 3620 O O . GLU B 1 47 ? 3.518 6.207 22.062 1 85.44 47 GLU B O 1
ATOM 3625 N N . ASP B 1 48 ? 2.596 6.152 24.094 1 89.94 48 ASP B N 1
ATOM 3626 C CA . ASP B 1 48 ? 3.123 4.816 24.344 1 89.94 48 ASP B CA 1
ATOM 3627 C C . ASP B 1 48 ? 2.477 3.787 23.422 1 89.94 48 ASP B C 1
ATOM 3629 O O . ASP B 1 48 ? 3.145 2.871 22.938 1 89.94 48 ASP B O 1
ATOM 3633 N N . ARG B 1 49 ? 1.202 3.977 23.266 1 92.69 49 ARG B N 1
ATOM 3634 C CA . ARG B 1 49 ? 0.498 3.072 22.359 1 92.69 49 ARG B CA 1
ATOM 3635 C C . ARG B 1 49 ? 1.046 3.178 20.938 1 92.69 49 ARG B C 1
ATOM 3637 O O . ARG B 1 49 ? 1.286 2.162 20.281 1 92.69 49 ARG B O 1
ATOM 3644 N N . LYS B 1 50 ? 1.262 4.383 20.484 1 92.38 50 LYS B N 1
ATOM 3645 C CA . LYS B 1 50 ? 1.786 4.609 19.156 1 92.38 50 LYS B CA 1
ATOM 3646 C C . LYS B 1 50 ? 3.174 3.994 18.984 1 92.38 50 LYS B C 1
ATOM 3648 O O . LYS B 1 50 ? 3.482 3.406 17.953 1 92.38 50 LYS B O 1
ATOM 3653 N N . ASP B 1 51 ? 3.977 4.113 20.016 1 93.25 51 ASP B N 1
ATOM 3654 C CA . ASP B 1 51 ? 5.312 3.523 20 1 93.25 51 ASP B CA 1
ATOM 3655 C C . ASP B 1 51 ? 5.238 2 19.922 1 93.25 51 ASP B C 1
ATOM 3657 O O . ASP B 1 51 ? 6.047 1.369 19.234 1 93.25 51 ASP B O 1
ATOM 3661 N N . LEU B 1 52 ? 4.32 1.485 20.688 1 95.25 52 LEU B N 1
ATOM 3662 C CA . LEU B 1 52 ? 4.133 0.038 20.688 1 95.25 52 LEU B CA 1
ATOM 3663 C C . LEU B 1 52 ? 3.746 -0.462 19.297 1 95.25 52 LEU B C 1
ATOM 3665 O O . LEU B 1 52 ? 4.246 -1.492 18.844 1 95.25 52 LEU B O 1
ATOM 3669 N N . VAL B 1 53 ? 2.871 0.253 18.578 1 96 53 VAL B N 1
ATOM 3670 C CA . VAL B 1 53 ? 2.463 -0.119 17.234 1 96 53 VAL B CA 1
ATOM 3671 C C . VAL B 1 53 ? 3.686 -0.164 16.312 1 96 53 VAL B C 1
ATOM 3673 O O . VAL B 1 53 ? 3.861 -1.115 15.555 1 96 53 VAL B O 1
ATOM 3676 N N . VAL B 1 54 ? 4.551 0.832 16.406 1 95.81 54 VAL B N 1
ATOM 3677 C CA . VAL B 1 54 ? 5.742 0.929 15.578 1 95.81 54 VAL B CA 1
ATOM 3678 C C . VAL B 1 54 ? 6.664 -0.258 15.852 1 95.81 54 VAL B C 1
ATOM 3680 O O . VAL B 1 54 ? 7.223 -0.843 14.922 1 95.81 54 VAL B O 1
ATOM 3683 N N . LYS B 1 55 ? 6.809 -0.622 17.094 1 96.75 55 LYS B N 1
ATOM 3684 C CA . LYS B 1 55 ? 7.664 -1.743 17.469 1 96.75 55 LYS B CA 1
ATOM 3685 C C . LYS B 1 55 ? 7.094 -3.064 16.969 1 96.75 55 LYS B C 1
ATOM 3687 O O . LYS B 1 55 ? 7.84 -3.955 16.562 1 96.75 55 LYS B O 1
ATOM 3692 N N . CYS B 1 56 ? 5.812 -3.227 17.031 1 97.56 56 CYS B N 1
ATOM 3693 C CA . CYS B 1 56 ? 5.172 -4.426 16.516 1 97.56 56 CYS B CA 1
ATOM 3694 C C . CYS B 1 56 ? 5.395 -4.551 15.008 1 97.56 56 CYS B C 1
ATOM 3696 O O . CYS B 1 56 ? 5.711 -5.633 14.508 1 97.56 56 CYS B O 1
ATOM 3698 N N . ARG B 1 57 ? 5.234 -3.459 14.281 1 97.62 57 ARG B N 1
ATOM 3699 C CA . ARG B 1 57 ? 5.516 -3.465 12.852 1 97.62 57 ARG B CA 1
ATOM 3700 C C . ARG B 1 57 ? 6.973 -3.828 12.578 1 97.62 57 ARG B C 1
ATOM 3702 O O . ARG B 1 57 ? 7.266 -4.57 11.633 1 97.62 57 ARG B O 1
ATOM 3709 N N . ALA B 1 58 ? 7.82 -3.258 13.414 1 97.12 58 ALA B N 1
ATOM 3710 C CA . ALA B 1 58 ? 9.25 -3.512 13.25 1 97.12 58 ALA B CA 1
ATOM 3711 C C . ALA B 1 58 ? 9.57 -4.992 13.445 1 97.12 58 ALA B C 1
ATOM 3713 O O . ALA B 1 58 ? 10.445 -5.539 12.766 1 97.12 58 ALA B O 1
ATOM 3714 N N . LEU B 1 59 ? 8.945 -5.613 14.391 1 97.62 59 LEU B N 1
ATOM 3715 C CA . LEU B 1 59 ? 9.172 -7.035 14.641 1 97.62 59 LEU B CA 1
ATOM 3716 C C . LEU B 1 59 ? 8.758 -7.867 13.43 1 97.62 59 LEU B C 1
ATOM 3718 O O . LEU B 1 59 ? 9.492 -8.766 13.008 1 97.62 59 LEU B O 1
ATOM 3722 N N . ALA B 1 60 ? 7.594 -7.594 12.883 1 97.5 60 ALA B N 1
ATOM 3723 C CA . ALA B 1 60 ? 7.152 -8.289 11.68 1 97.5 60 ALA B CA 1
ATOM 3724 C C . ALA B 1 60 ? 8.172 -8.117 10.547 1 97.5 60 ALA B C 1
ATOM 3726 O O . ALA B 1 60 ? 8.547 -9.094 9.898 1 97.5 60 ALA B O 1
ATOM 3727 N N . ARG B 1 61 ? 8.625 -6.887 10.352 1 97.19 61 ARG B N 1
ATOM 3728 C CA . ARG B 1 61 ? 9.578 -6.582 9.289 1 97.19 61 ARG B CA 1
ATOM 3729 C C . ARG B 1 61 ? 10.898 -7.32 9.516 1 97.19 61 ARG B C 1
ATOM 3731 O O . ARG B 1 61 ? 11.516 -7.797 8.562 1 97.19 61 ARG B O 1
ATOM 3738 N N . ALA B 1 62 ? 11.266 -7.363 10.734 1 96.81 62 ALA B N 1
ATOM 3739 C CA . ALA B 1 62 ? 12.531 -8.008 11.062 1 96.81 62 ALA B CA 1
ATOM 3740 C C . ALA B 1 62 ? 12.508 -9.492 10.688 1 96.81 62 ALA B C 1
ATOM 3742 O O . ALA B 1 62 ? 13.516 -10.047 10.258 1 96.81 62 ALA B O 1
ATOM 3743 N N . ILE B 1 63 ? 11.391 -10.109 10.812 1 96.44 63 ILE B N 1
ATOM 3744 C CA . ILE B 1 63 ? 11.258 -11.547 10.602 1 96.44 63 ILE B CA 1
ATOM 3745 C C . ILE B 1 63 ? 11.023 -11.844 9.125 1 96.44 63 ILE B C 1
ATOM 3747 O O . ILE B 1 63 ? 11.438 -12.883 8.617 1 96.44 63 ILE B O 1
ATOM 3751 N N . GLU B 1 64 ? 10.43 -10.961 8.391 1 95.94 64 GLU B N 1
ATOM 3752 C CA . GLU B 1 64 ? 10.156 -11.109 6.961 1 95.94 64 GLU B CA 1
ATOM 3753 C C . GLU B 1 64 ? 11.453 -11.211 6.16 1 95.94 64 GLU B C 1
ATOM 3755 O O . GLU B 1 64 ? 12.492 -10.703 6.582 1 95.94 64 GLU B O 1
ATOM 3760 N N . THR B 1 65 ? 11.297 -11.867 5.004 1 94.88 65 THR B N 1
ATOM 3761 C CA . THR B 1 65 ? 12.383 -11.812 4.031 1 94.88 65 THR B CA 1
ATOM 3762 C C . THR B 1 65 ? 12.188 -10.641 3.072 1 94.88 65 THR B C 1
ATOM 3764 O O . THR B 1 65 ? 11.078 -10.141 2.912 1 94.88 65 THR B O 1
ATOM 3767 N N . PRO B 1 66 ? 13.312 -10.148 2.438 1 95.88 66 PRO B N 1
ATOM 3768 C CA . PRO B 1 66 ? 13.188 -9.094 1.437 1 95.88 66 PRO B CA 1
ATOM 3769 C C . PRO B 1 66 ? 12.172 -9.43 0.343 1 95.88 66 PRO B C 1
ATOM 3771 O O . PRO B 1 66 ? 11.414 -8.555 -0.087 1 95.88 66 PRO B O 1
ATOM 3774 N N . ARG B 1 67 ? 12.109 -10.656 -0.079 1 94.69 67 ARG B N 1
ATOM 3775 C CA . ARG B 1 67 ? 11.141 -11.07 -1.087 1 94.69 67 ARG B CA 1
ATOM 3776 C C . ARG B 1 67 ? 9.711 -10.906 -0.575 1 94.69 67 ARG B C 1
ATOM 3778 O O . ARG B 1 67 ? 8.852 -10.391 -1.286 1 94.69 67 ARG B O 1
ATOM 3785 N N . GLU B 1 68 ? 9.484 -11.32 0.63 1 94.75 68 GLU B N 1
ATOM 3786 C CA . GLU B 1 68 ? 8.156 -11.211 1.22 1 94.75 68 GLU B CA 1
ATOM 3787 C C . GLU B 1 68 ? 7.738 -9.75 1.379 1 94.75 68 GLU B C 1
ATOM 3789 O O . GLU B 1 68 ? 6.578 -9.398 1.155 1 94.75 68 GLU B O 1
ATOM 3794 N N . THR B 1 69 ? 8.688 -8.859 1.797 1 96.81 69 THR B N 1
ATOM 3795 C CA . THR B 1 69 ? 8.398 -7.438 1.924 1 96.81 69 THR B CA 1
ATOM 3796 C C . THR B 1 69 ? 8.016 -6.84 0.574 1 96.81 69 THR B C 1
ATOM 3798 O O . THR B 1 69 ? 7.043 -6.082 0.48 1 96.81 69 THR B O 1
ATOM 3801 N N . MET B 1 70 ? 8.773 -7.207 -0.449 1 96.38 70 MET B N 1
ATOM 3802 C CA . MET B 1 70 ? 8.477 -6.727 -1.796 1 96.38 70 MET B CA 1
ATOM 3803 C C . MET B 1 70 ? 7.098 -7.195 -2.252 1 96.38 70 MET B C 1
ATOM 3805 O O . MET B 1 70 ? 6.316 -6.406 -2.783 1 96.38 70 MET B O 1
ATOM 3809 N N . VAL B 1 71 ? 6.742 -8.422 -2.004 1 95.62 71 VAL B N 1
ATOM 3810 C CA . VAL B 1 71 ? 5.465 -8.992 -2.418 1 95.62 71 VAL B CA 1
ATOM 3811 C C . VAL B 1 71 ? 4.332 -8.344 -1.624 1 95.62 71 VAL B C 1
ATOM 3813 O O . VAL B 1 71 ? 3.252 -8.094 -2.164 1 95.62 71 VAL B O 1
ATOM 3816 N N . ASP B 1 72 ? 4.594 -8.133 -0.366 1 96.62 72 ASP B N 1
ATOM 3817 C CA . ASP B 1 72 ? 3.586 -7.465 0.453 1 96.62 72 ASP B CA 1
ATOM 3818 C C . ASP B 1 72 ? 3.258 -6.078 -0.101 1 96.62 72 ASP B C 1
ATOM 3820 O O . ASP B 1 72 ? 2.09 -5.691 -0.163 1 96.62 72 ASP B O 1
ATOM 3824 N N . HIS B 1 73 ? 4.277 -5.344 -0.511 1 97.12 73 HIS B N 1
ATOM 3825 C CA . HIS B 1 73 ? 4.09 -4.008 -1.064 1 97.12 73 HIS B CA 1
ATOM 3826 C C . HIS B 1 73 ? 3.381 -4.062 -2.414 1 97.12 73 HIS B C 1
ATOM 3828 O O . HIS B 1 73 ? 2.387 -3.363 -2.627 1 97.12 73 HIS B O 1
ATOM 3834 N N . CYS B 1 74 ? 3.846 -4.957 -3.266 1 95.88 74 CYS B N 1
ATOM 3835 C CA . CYS B 1 74 ? 3.457 -4.922 -4.672 1 95.88 74 CYS B CA 1
ATOM 3836 C C . CYS B 1 74 ? 2.125 -5.625 -4.887 1 95.88 74 CYS B C 1
ATOM 3838 O O . CYS B 1 74 ? 1.377 -5.281 -5.805 1 95.88 74 CYS B O 1
ATOM 3840 N N . TRP B 1 75 ? 1.838 -6.652 -4.023 1 96.06 75 TRP B N 1
ATOM 3841 C CA . TRP B 1 75 ? 0.614 -7.43 -4.176 1 96.06 75 TRP B CA 1
ATOM 3842 C C . TRP B 1 75 ? -0.346 -7.168 -3.021 1 96.06 75 TRP B C 1
ATOM 3844 O O . TRP B 1 75 ? -1.469 -6.703 -3.232 1 96.06 75 TRP B O 1
ATOM 3854 N N . GLY B 1 76 ? 0.163 -7.445 -1.842 1 96.94 76 GLY B N 1
ATOM 3855 C CA . GLY B 1 76 ? -0.674 -7.449 -0.652 1 96.94 76 GLY B CA 1
ATOM 3856 C C . GLY B 1 76 ? -1.335 -6.109 -0.385 1 96.94 76 GLY B C 1
ATOM 3857 O O . GLY B 1 76 ? -2.562 -6.004 -0.392 1 96.94 76 GLY B O 1
ATOM 3858 N N . GLN B 1 77 ? -0.509 -5.078 -0.243 1 97.62 77 GLN B N 1
ATOM 3859 C CA . GLN B 1 77 ? -1.002 -3.773 0.188 1 97.62 77 GLN B CA 1
ATOM 3860 C C . GLN B 1 77 ? -1.818 -3.104 -0.913 1 97.62 77 GLN B C 1
ATOM 3862 O O . GLN B 1 77 ? -2.928 -2.625 -0.666 1 97.62 77 GLN B O 1
ATOM 3867 N N . VAL B 1 78 ? -1.344 -3.1 -2.121 1 96.94 78 VAL B N 1
ATOM 3868 C CA . VAL B 1 78 ? -2.049 -2.459 -3.225 1 96.94 78 VAL B CA 1
ATOM 3869 C C . VAL B 1 78 ? -3.389 -3.156 -3.457 1 96.94 78 VAL B C 1
ATOM 3871 O O . VAL B 1 78 ? -4.406 -2.498 -3.676 1 96.94 78 VAL B O 1
ATOM 3874 N N . GLY B 1 79 ? -3.357 -4.465 -3.352 1 97.94 79 GLY B N 1
ATOM 3875 C CA . GLY B 1 79 ? -4.59 -5.227 -3.484 1 97.94 79 GLY B CA 1
ATOM 3876 C C . GLY B 1 79 ? -5.598 -4.93 -2.391 1 97.94 79 GLY B C 1
ATOM 3877 O O . GLY B 1 79 ? -6.789 -4.785 -2.66 1 97.94 79 GLY B O 1
ATOM 3878 N N . ALA B 1 80 ? -5.113 -4.82 -1.173 1 98.38 80 ALA B N 1
ATOM 3879 C CA . ALA B 1 80 ? -5.996 -4.555 -0.039 1 98.38 80 ALA B CA 1
ATOM 3880 C C . ALA B 1 80 ? -6.641 -3.176 -0.155 1 98.38 80 ALA B C 1
ATOM 3882 O O . ALA B 1 80 ? -7.836 -3.018 0.096 1 98.38 80 ALA B O 1
ATOM 3883 N N . ILE B 1 81 ? -5.863 -2.205 -0.547 1 98.25 81 ILE B N 1
ATOM 3884 C CA . ILE B 1 81 ? -6.363 -0.841 -0.689 1 98.25 81 ILE B CA 1
ATOM 3885 C C . ILE B 1 81 ? -7.457 -0.802 -1.752 1 98.25 81 ILE B C 1
ATOM 3887 O O . ILE B 1 81 ? -8.508 -0.193 -1.547 1 98.25 81 ILE B O 1
ATOM 3891 N N . GLY B 1 82 ? -7.227 -1.481 -2.861 1 98.12 82 GLY B N 1
ATOM 3892 C CA . GLY B 1 82 ? -8.242 -1.568 -3.9 1 98.12 82 GLY B CA 1
ATOM 3893 C C . GLY B 1 82 ? -9.516 -2.258 -3.438 1 98.12 82 GLY B C 1
ATOM 3894 O O . GLY B 1 82 ? -10.617 -1.793 -3.723 1 98.12 82 GLY B O 1
ATOM 3895 N N . ALA B 1 83 ? -9.344 -3.357 -2.723 1 98.62 83 ALA B N 1
ATOM 3896 C CA . ALA B 1 83 ? -10.492 -4.129 -2.25 1 98.62 83 ALA B CA 1
ATOM 3897 C C . ALA B 1 83 ? -11.312 -3.332 -1.239 1 98.62 83 ALA B C 1
ATOM 3899 O O . ALA B 1 83 ? -12.539 -3.398 -1.238 1 98.62 83 ALA B O 1
ATOM 3900 N N . ILE B 1 84 ? -10.648 -2.635 -0.393 1 98.62 84 ILE B N 1
ATOM 3901 C CA . ILE B 1 84 ? -11.328 -1.796 0.587 1 98.62 84 ILE B CA 1
ATOM 3902 C C . ILE B 1 84 ? -12.102 -0.693 -0.128 1 98.62 84 ILE B C 1
ATOM 3904 O O . ILE B 1 84 ? -13.258 -0.42 0.209 1 98.62 84 ILE B O 1
ATOM 3908 N N . GLY B 1 85 ? -11.438 -0.04 -1.114 1 98.12 85 GLY B N 1
ATOM 3909 C CA . GLY B 1 85 ? -12.133 0.961 -1.907 1 98.12 85 GLY B CA 1
ATOM 3910 C C . GLY B 1 85 ? -13.375 0.422 -2.594 1 98.12 85 GLY B C 1
ATOM 3911 O O . GLY B 1 85 ? -14.406 1.096 -2.641 1 98.12 85 GLY B O 1
ATOM 3912 N N . PHE B 1 86 ? -13.289 -0.793 -3.096 1 98.5 86 PHE B N 1
ATOM 3913 C CA . PHE B 1 86 ? -14.438 -1.465 -3.691 1 98.5 86 PHE B CA 1
ATOM 3914 C C . PHE B 1 86 ? -15.578 -1.578 -2.689 1 98.5 86 PHE B C 1
ATOM 3916 O O . PHE B 1 86 ? -16.734 -1.324 -3.029 1 98.5 86 PHE B O 1
ATOM 3923 N N . GLY B 1 87 ? -15.25 -1.981 -1.481 1 98.31 87 GLY B N 1
ATOM 3924 C CA . GLY B 1 87 ? -16.266 -2.104 -0.441 1 98.31 87 GLY B CA 1
ATOM 3925 C C . 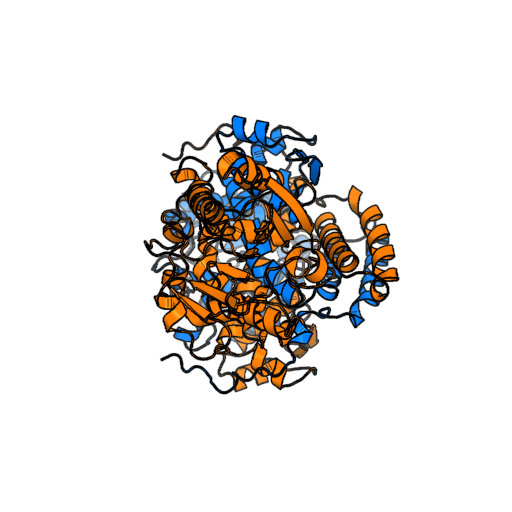GLY B 1 87 ? -16.906 -0.781 -0.077 1 98.31 87 GLY B C 1
ATOM 3926 O O . GLY B 1 87 ? -18.094 -0.728 0.22 1 98.31 87 GLY B O 1
ATOM 3927 N N . VAL B 1 88 ? -16.109 0.269 -0.083 1 97.5 88 VAL B N 1
ATOM 3928 C CA . VAL B 1 88 ? -16.641 1.599 0.193 1 97.5 88 VAL B CA 1
ATOM 3929 C C . VAL B 1 88 ? -17.625 1.998 -0.898 1 97.5 88 VAL B C 1
ATOM 3931 O O . VAL B 1 88 ? -18.75 2.426 -0.604 1 97.5 88 VAL B O 1
ATOM 3934 N N . ASP B 1 89 ? -17.234 1.824 -2.107 1 97.31 89 ASP B N 1
ATOM 3935 C CA . ASP B 1 89 ? -18.047 2.238 -3.244 1 97.31 89 ASP B CA 1
ATOM 3936 C C . ASP B 1 89 ? -19.328 1.408 -3.332 1 97.31 89 ASP B C 1
ATOM 3938 O O . ASP B 1 89 ? -20.391 1.932 -3.666 1 97.31 89 ASP B O 1
ATOM 3942 N N . SER B 1 90 ? -19.281 0.124 -3.014 1 97.75 90 SER B N 1
ATOM 3943 C CA . SER B 1 90 ? -20.422 -0.784 -3.189 1 97.75 90 SER B CA 1
ATOM 3944 C C . SER B 1 90 ? -21.359 -0.732 -1.993 1 97.75 90 SER B C 1
ATOM 3946 O O . SER B 1 90 ? -22.484 -1.237 -2.061 1 97.75 90 SER B O 1
ATOM 3948 N N . GLY B 1 91 ? -20.844 -0.198 -0.862 1 97.12 91 GLY B N 1
ATOM 3949 C CA . GLY B 1 91 ? -21.656 -0.143 0.342 1 97.12 91 GLY B CA 1
ATOM 3950 C C . GLY B 1 91 ? -21.453 -1.336 1.256 1 97.12 91 GLY B C 1
ATOM 3951 O O . GLY B 1 91 ? -22.188 -1.509 2.234 1 97.12 91 GLY B O 1
ATOM 3952 N N . LEU B 1 92 ? -20.469 -2.143 1.011 1 98.12 92 LEU B N 1
ATOM 3953 C CA . LEU B 1 92 ? -20.234 -3.381 1.742 1 98.12 92 LEU B CA 1
ATOM 3954 C C . LEU B 1 92 ? -20 -3.1 3.225 1 98.12 92 LEU B C 1
ATOM 3956 O O . LEU B 1 92 ? -20.609 -3.74 4.082 1 98.12 92 LEU B O 1
ATOM 3960 N N . TRP B 1 93 ? -19.156 -2.164 3.502 1 97.94 93 TRP B N 1
ATOM 3961 C CA . TRP B 1 93 ? -18.781 -1.914 4.891 1 97.94 93 TRP B CA 1
ATOM 3962 C C . TRP B 1 93 ? -19.953 -1.343 5.68 1 97.94 93 TRP B C 1
ATOM 3964 O O . TRP B 1 93 ? -20.141 -1.676 6.852 1 97.94 93 TRP B O 1
ATOM 3974 N N . VAL B 1 94 ? -20.719 -0.471 5.051 1 97.19 94 VAL B N 1
ATOM 3975 C CA . VAL B 1 94 ? -21.906 0.075 5.695 1 97.19 94 VAL B CA 1
ATOM 3976 C C . VAL B 1 94 ? -22.875 -1.053 6.016 1 97.19 94 VAL B C 1
ATOM 3978 O O . VAL B 1 94 ? -23.406 -1.132 7.129 1 97.19 94 VAL B O 1
ATOM 3981 N N . LEU B 1 95 ? -23.125 -1.929 5.07 1 97.69 95 LEU B N 1
ATOM 3982 C CA . LEU B 1 95 ? -24.031 -3.051 5.273 1 97.69 95 LEU B CA 1
ATOM 3983 C C . LEU B 1 95 ? -23.547 -3.941 6.414 1 97.69 95 LEU B C 1
ATOM 3985 O O . LEU B 1 95 ? -24.344 -4.348 7.266 1 97.69 95 LEU B O 1
ATOM 3989 N N . MET B 1 96 ? -22.266 -4.266 6.406 1 97.62 96 MET B N 1
ATOM 3990 C CA . MET B 1 96 ? -21.734 -5.137 7.449 1 97.62 96 MET B CA 1
ATOM 3991 C C . MET B 1 96 ? -21.891 -4.5 8.82 1 97.62 96 MET B C 1
ATOM 3993 O O . MET B 1 96 ? -22.234 -5.18 9.789 1 97.62 96 MET B O 1
ATOM 3997 N N . ALA B 1 97 ? -21.594 -3.227 8.875 1 96.75 97 ALA B N 1
ATOM 3998 C CA . ALA B 1 97 ? -21.75 -2.525 10.148 1 96.75 97 ALA B CA 1
ATOM 3999 C C . ALA B 1 97 ? -23.203 -2.553 10.617 1 96.75 97 ALA B C 1
ATOM 4001 O O . ALA B 1 97 ? -23.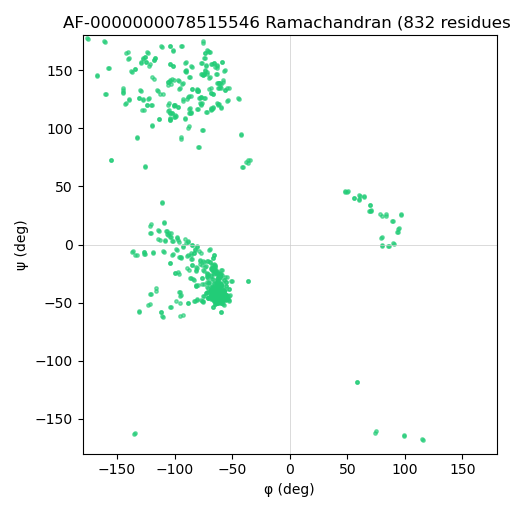484 -2.748 11.805 1 96.75 97 ALA B O 1
ATOM 4002 N N . GLN B 1 98 ? -24.141 -2.346 9.734 1 96.12 98 GLN B N 1
ATOM 4003 C CA . GLN B 1 98 ? -25.562 -2.367 10.047 1 96.12 98 GLN B CA 1
ATOM 4004 C C . GLN B 1 98 ? -26 -3.74 10.547 1 96.12 98 GLN B C 1
ATOM 4006 O O . GLN B 1 98 ? -26.875 -3.844 11.406 1 96.12 98 GLN B O 1
ATOM 4011 N N . ASN B 1 99 ? -25.359 -4.75 10 1 96.25 99 ASN B N 1
ATOM 4012 C CA . ASN B 1 99 ? -25.719 -6.121 10.352 1 96.25 99 ASN B CA 1
ATOM 4013 C C . ASN B 1 99 ? -25.188 -6.492 11.734 1 96.25 99 ASN B C 1
ATOM 4015 O O . ASN B 1 99 ? -25.578 -7.527 12.289 1 96.25 99 ASN B O 1
ATOM 4019 N N . GLY B 1 100 ? -24.297 -5.746 12.305 1 94 100 GLY B N 1
ATOM 4020 C CA . GLY B 1 100 ? -23.828 -5.996 13.656 1 94 100 GLY B CA 1
ATOM 4021 C C . GLY B 1 100 ? -22.5 -6.746 13.695 1 94 100 GLY B C 1
ATOM 4022 O O . GLY B 1 100 ? -21.812 -6.828 12.68 1 94 100 GLY B O 1
ATOM 4023 N N . ASP B 1 101 ? -22.156 -7.301 14.82 1 94.31 101 ASP B N 1
ATOM 4024 C CA . ASP B 1 101 ? -20.797 -7.793 15.086 1 94.31 101 ASP B CA 1
ATOM 4025 C C . ASP B 1 101 ? -20.703 -9.289 14.797 1 94.31 101 ASP B C 1
ATOM 4027 O O . ASP B 1 101 ? -19.594 -9.836 14.711 1 94.31 101 ASP B O 1
ATOM 4031 N N . GLY B 1 102 ? -21.75 -9.914 14.594 1 96.19 102 GLY B N 1
ATOM 4032 C CA . GLY B 1 102 ? -21.75 -11.359 14.414 1 96.19 102 GLY B CA 1
ATOM 4033 C C . GLY B 1 102 ? -21.234 -11.789 13.047 1 96.19 102 GLY B C 1
ATOM 4034 O O . GLY B 1 102 ? -20.969 -10.945 12.195 1 96.19 102 GLY B O 1
ATOM 4035 N N . PRO B 1 103 ? -21.109 -13.117 12.859 1 98.19 103 PRO B N 1
ATOM 4036 C CA . PRO B 1 103 ? -20.656 -13.656 11.578 1 98.19 103 PRO B CA 1
ATOM 4037 C C . PRO B 1 103 ? -21.609 -13.328 10.43 1 98.19 103 PRO B C 1
ATOM 4039 O O . PRO B 1 103 ? -22.828 -13.375 10.609 1 98.19 103 PRO B O 1
ATOM 4042 N N . GLN B 1 104 ? -21.062 -13 9.336 1 98.62 104 GLN B N 1
ATOM 4043 C CA . GLN B 1 104 ? -21.844 -12.672 8.148 1 98.62 104 GLN B CA 1
ATOM 4044 C C . GLN B 1 104 ? -21.344 -13.453 6.934 1 98.62 104 GLN B C 1
ATOM 4046 O O . GLN B 1 104 ? -20.141 -13.477 6.652 1 98.62 104 GLN B O 1
ATOM 4051 N N . LYS B 1 105 ? -22.219 -14.023 6.23 1 98.75 105 LYS B N 1
ATOM 4052 C CA . LYS B 1 105 ? -21.875 -14.844 5.066 1 98.75 105 LYS B CA 1
ATOM 4053 C C . LYS B 1 105 ? -21.75 -13.984 3.812 1 98.75 105 LYS B C 1
ATOM 4055 O O . LYS B 1 105 ? -22.547 -13.078 3.59 1 98.75 105 LYS B O 1
ATOM 4060 N N . VAL B 1 106 ? -20.844 -14.352 2.99 1 98.75 106 VAL B N 1
ATOM 4061 C CA . VAL B 1 106 ? -20.562 -13.602 1.769 1 98.75 106 VAL B CA 1
ATOM 4062 C C . VAL B 1 106 ? -21.766 -13.664 0.833 1 98.75 106 VAL B C 1
ATOM 4064 O O . VAL B 1 106 ? -22.125 -12.664 0.206 1 98.75 106 VAL B O 1
ATOM 4067 N N . ILE B 1 107 ? -22.375 -14.789 0.754 1 98.56 107 ILE B N 1
ATOM 4068 C CA . ILE B 1 107 ? -23.484 -14.977 -0.175 1 98.56 107 ILE B CA 1
ATOM 4069 C C . ILE B 1 107 ? -24.641 -14.039 0.203 1 98.56 107 ILE B C 1
ATOM 4071 O O . ILE B 1 107 ? -25.297 -13.484 -0.671 1 98.56 107 ILE B O 1
ATOM 4075 N N . ASP B 1 108 ? -24.922 -13.836 1.463 1 98.69 108 ASP B N 1
ATOM 4076 C CA . ASP B 1 108 ? -25.984 -12.945 1.923 1 98.69 108 ASP B CA 1
ATOM 4077 C C . ASP B 1 108 ? -25.641 -11.484 1.633 1 98.69 108 ASP B C 1
ATOM 4079 O O . ASP B 1 108 ? -26.5 -10.719 1.193 1 98.69 108 ASP B O 1
ATOM 4083 N N . LEU B 1 109 ? -24.438 -11.156 1.888 1 98.69 109 LEU B N 1
ATOM 4084 C CA . LEU B 1 109 ? -23.984 -9.797 1.601 1 98.69 109 LEU B CA 1
ATOM 4085 C C . LEU B 1 109 ? -24.047 -9.508 0.106 1 98.69 109 LEU B C 1
ATOM 4087 O O . LEU B 1 109 ? -24.516 -8.438 -0.299 1 98.69 109 LEU B O 1
ATOM 4091 N N . ALA B 1 110 ? -23.594 -10.438 -0.684 1 98.75 110 ALA B N 1
ATOM 4092 C CA . ALA B 1 110 ? -23.594 -10.297 -2.137 1 98.75 110 ALA B CA 1
ATOM 4093 C C . ALA B 1 110 ? -25 -10.086 -2.668 1 98.75 110 ALA B C 1
ATOM 4095 O O . ALA B 1 110 ? -25.234 -9.203 -3.504 1 98.75 110 ALA B O 1
ATOM 4096 N N . MET B 1 111 ? -25.906 -10.828 -2.189 1 98.31 111 MET B N 1
ATOM 4097 C CA . MET B 1 111 ? -27.297 -10.727 -2.617 1 98.31 111 MET B CA 1
ATOM 4098 C C . MET B 1 111 ? -27.875 -9.367 -2.242 1 98.31 111 MET B C 1
ATOM 4100 O O . MET B 1 111 ? -28.547 -8.727 -3.055 1 98.31 111 MET B O 1
ATOM 4104 N N . SER B 1 112 ? -27.625 -8.938 -1.073 1 97.75 112 SER B N 1
ATOM 4105 C CA . SER B 1 112 ? -28.156 -7.664 -0.596 1 97.75 112 SER B CA 1
ATOM 4106 C C . SER B 1 112 ? -27.625 -6.5 -1.421 1 97.75 112 SER B C 1
ATOM 4108 O O . SER B 1 112 ? -28.328 -5.504 -1.626 1 97.75 112 SER B O 1
ATOM 4110 N N . LEU B 1 113 ? -26.438 -6.66 -1.937 1 97.88 113 LEU B N 1
ATOM 4111 C CA . LEU B 1 113 ? -25.75 -5.539 -2.584 1 97.88 113 LEU B CA 1
ATOM 4112 C C . LEU B 1 113 ? -25.844 -5.656 -4.102 1 97.88 113 LEU B C 1
ATOM 4114 O O . LEU B 1 113 ? -25.469 -4.727 -4.824 1 97.88 113 LEU B O 1
ATOM 4118 N N . GLY B 1 114 ? -26.328 -6.781 -4.562 1 98.12 114 GLY B N 1
ATOM 4119 C CA . GLY B 1 114 ? -26.344 -7.02 -5.996 1 98.12 114 GLY B CA 1
ATOM 4120 C C . GLY B 1 114 ? -24.953 -7.238 -6.578 1 98.12 114 GLY B C 1
ATOM 4121 O O . GLY B 1 114 ? -24.656 -6.758 -7.672 1 98.12 114 GLY B O 1
ATOM 4122 N N . ILE B 1 115 ? -24.078 -7.836 -5.848 1 98.56 115 ILE B N 1
ATOM 4123 C CA . ILE B 1 115 ? -22.719 -8.141 -6.273 1 98.56 115 ILE B CA 1
ATOM 4124 C C . ILE B 1 115 ? -22.578 -9.633 -6.57 1 98.56 115 ILE B C 1
ATOM 4126 O O . ILE B 1 115 ? -23.141 -10.461 -5.848 1 98.56 115 ILE B O 1
ATOM 4130 N N . ASP B 1 116 ? -21.844 -9.961 -7.637 1 98.56 116 ASP B N 1
ATOM 4131 C CA . ASP B 1 116 ? -21.516 -11.359 -7.906 1 98.56 116 ASP B CA 1
ATOM 4132 C C . ASP B 1 116 ? -20.844 -12.008 -6.699 1 98.56 116 ASP B C 1
ATOM 4134 O O . ASP B 1 116 ? -19.828 -11.523 -6.215 1 98.56 116 ASP B O 1
ATOM 4138 N N . PRO B 1 117 ? -21.422 -13.125 -6.199 1 98.19 117 PRO B N 1
ATOM 4139 C CA . PRO B 1 117 ? -20.859 -13.734 -4.988 1 98.19 117 PRO B CA 1
ATOM 4140 C C . PRO B 1 117 ? -19.406 -14.172 -5.156 1 98.19 117 PRO B C 1
ATOM 4142 O O . PRO B 1 117 ? -18.625 -14.102 -4.203 1 98.19 117 PRO B O 1
ATOM 4145 N N . ARG B 1 118 ? -19.031 -14.625 -6.285 1 97.12 118 ARG B N 1
ATOM 4146 C CA . ARG B 1 118 ? -17.641 -15.023 -6.523 1 97.12 118 ARG B CA 1
ATOM 4147 C C . ARG B 1 118 ? -16.703 -13.836 -6.398 1 97.12 118 ARG B C 1
ATOM 4149 O O . ARG B 1 118 ? -15.625 -13.953 -5.793 1 97.12 118 ARG B O 1
ATOM 4156 N N . LEU B 1 119 ? -17.109 -12.789 -7.012 1 98.38 119 LEU B N 1
ATOM 4157 C CA . LEU B 1 119 ? -16.297 -11.57 -6.926 1 98.38 119 LEU B CA 1
ATOM 4158 C C . LEU B 1 119 ? -16.141 -11.125 -5.477 1 98.38 119 LEU B C 1
ATOM 4160 O O . LEU B 1 119 ? -15.023 -10.852 -5.027 1 98.38 119 LEU B O 1
ATOM 4164 N N . LEU B 1 120 ? -17.266 -11.039 -4.766 1 98.81 120 LEU B N 1
ATOM 4165 C CA . LEU B 1 120 ? -17.219 -10.562 -3.387 1 98.81 120 LEU B CA 1
ATOM 4166 C C . LEU B 1 120 ? -16.391 -11.508 -2.516 1 98.81 120 LEU B C 1
ATOM 4168 O O . LEU B 1 120 ? -15.672 -11.055 -1.62 1 98.81 120 LEU B O 1
ATOM 4172 N N . SER B 1 121 ? -16.5 -12.789 -2.756 1 98.62 121 SER B N 1
ATOM 4173 C CA . SER B 1 121 ? -15.727 -13.781 -2.023 1 98.62 121 SER B CA 1
ATOM 4174 C C . SER B 1 121 ? -14.227 -13.531 -2.158 1 98.62 121 SER B C 1
ATOM 4176 O O . SER B 1 121 ? -13.492 -13.562 -1.167 1 98.62 121 SER B O 1
ATOM 4178 N N . ARG B 1 122 ? -13.742 -13.312 -3.316 1 98.5 122 ARG B N 1
ATOM 4179 C CA . ARG B 1 122 ? -12.328 -13.078 -3.59 1 98.5 122 ARG B CA 1
ATOM 4180 C C . ARG B 1 122 ? -11.828 -11.836 -2.871 1 98.5 122 ARG B C 1
ATOM 4182 O O . ARG B 1 122 ? -10.758 -11.859 -2.252 1 98.5 122 ARG B O 1
ATOM 4189 N N . LEU B 1 123 ? -12.609 -10.758 -2.965 1 98.75 123 LEU B N 1
ATOM 4190 C CA . LEU B 1 123 ? -12.219 -9.5 -2.344 1 98.75 123 LEU B CA 1
ATOM 4191 C C . LEU B 1 123 ? -12.164 -9.633 -0.826 1 98.75 123 LEU B C 1
ATOM 4193 O O . LEU B 1 123 ? -11.188 -9.234 -0.197 1 98.75 123 LEU B O 1
ATOM 4197 N N . MET B 1 124 ? -13.18 -10.258 -0.247 1 98.81 124 MET B N 1
ATOM 4198 C CA . MET B 1 124 ? -13.25 -10.391 1.206 1 98.81 124 MET B CA 1
ATOM 4199 C C . MET B 1 124 ? -12.203 -11.375 1.715 1 98.81 124 MET B C 1
ATOM 4201 O O . MET B 1 124 ? -11.664 -11.211 2.812 1 98.81 124 MET B O 1
ATOM 4205 N N . ARG B 1 125 ? -11.898 -12.391 0.922 1 98.56 125 ARG B N 1
ATOM 4206 C CA . ARG B 1 125 ? -10.836 -13.328 1.273 1 98.56 125 ARG B CA 1
ATOM 4207 C C . ARG B 1 125 ? -9.5 -12.609 1.43 1 98.56 125 ARG B C 1
ATOM 4209 O O . ARG B 1 125 ? -8.758 -12.875 2.373 1 98.56 125 ARG B O 1
ATOM 4216 N N . HIS B 1 126 ? -9.195 -11.727 0.52 1 98.69 126 HIS B N 1
ATOM 4217 C CA . HIS B 1 126 ? -7.934 -10.992 0.615 1 98.69 126 HIS B CA 1
ATOM 4218 C C . HIS B 1 126 ? -7.941 -10.039 1.804 1 98.69 126 HIS B C 1
ATOM 4220 O O . HIS B 1 126 ? -6.953 -9.945 2.537 1 98.69 126 HIS B O 1
ATOM 4226 N N . VAL B 1 127 ? -9.055 -9.289 1.986 1 98.75 127 VAL B N 1
ATOM 4227 C CA . VAL B 1 127 ? -9.164 -8.375 3.113 1 98.75 127 VAL B CA 1
ATOM 4228 C C . VAL B 1 127 ? -8.961 -9.133 4.422 1 98.75 127 VAL B C 1
ATOM 4230 O O . VAL B 1 127 ? -8.266 -8.656 5.324 1 98.75 127 VAL B O 1
ATOM 4233 N N . SER B 1 128 ? -9.492 -10.297 4.48 1 98.38 128 SER B N 1
ATOM 4234 C CA . SER B 1 128 ? -9.336 -11.141 5.66 1 98.38 128 SER B CA 1
ATOM 4235 C C . SER B 1 128 ? -7.902 -11.633 5.805 1 98.38 128 SER B C 1
ATOM 4237 O O . SER B 1 128 ? -7.336 -11.602 6.898 1 98.38 128 SER B O 1
ATOM 4239 N N . ALA B 1 129 ? -7.316 -12.102 4.691 1 97.81 129 ALA B N 1
ATOM 4240 C CA . ALA B 1 129 ? -5.949 -12.617 4.719 1 97.81 129 ALA B CA 1
ATOM 4241 C C . ALA B 1 129 ? -4.969 -11.539 5.172 1 97.81 129 ALA B C 1
ATOM 4243 O O . ALA B 1 129 ? -3.941 -11.844 5.785 1 97.81 129 ALA B O 1
ATOM 4244 N N . MET B 1 130 ? -5.297 -10.289 4.938 1 97.88 130 MET B N 1
ATOM 4245 C CA . MET B 1 130 ? -4.461 -9.164 5.34 1 97.88 130 MET B CA 1
ATOM 4246 C C . MET B 1 130 ? -4.742 -8.758 6.781 1 97.88 130 MET B C 1
ATOM 4248 O O . MET B 1 130 ? -4.184 -7.781 7.277 1 97.88 130 MET B O 1
ATOM 4252 N N . GLY B 1 131 ? -5.656 -9.43 7.422 1 96.62 131 GLY B N 1
ATOM 4253 C CA . GLY B 1 131 ? -5.887 -9.242 8.844 1 96.62 131 GLY B CA 1
ATOM 4254 C C . GLY B 1 131 ? -6.91 -8.164 9.148 1 96.62 131 GLY B C 1
ATOM 4255 O O . GLY B 1 131 ? -6.969 -7.66 10.273 1 96.62 131 GLY B O 1
ATOM 4256 N N . LEU B 1 132 ? -7.758 -7.805 8.203 1 97.75 132 LEU B N 1
ATOM 4257 C CA . LEU B 1 132 ? -8.648 -6.66 8.375 1 97.75 132 LEU B CA 1
ATOM 4258 C C . LEU B 1 132 ? -10.078 -7.125 8.664 1 97.75 132 LEU B C 1
ATOM 4260 O O . LEU B 1 132 ? -10.906 -6.332 9.109 1 97.75 132 LEU B O 1
ATOM 4264 N N . LEU B 1 133 ? -10.383 -8.375 8.406 1 97.25 133 LEU B N 1
ATOM 4265 C CA . LEU B 1 133 ? -11.594 -9.102 8.773 1 97.25 133 LEU B CA 1
ATOM 4266 C C . LEU B 1 133 ? -11.25 -10.367 9.547 1 97.25 133 LEU B C 1
ATOM 4268 O O . LEU B 1 133 ? -10.148 -10.898 9.422 1 97.25 133 LEU B O 1
ATOM 4272 N N . ILE B 1 134 ? -12.219 -10.805 10.297 1 96.94 134 ILE B N 1
ATOM 4273 C CA . ILE B 1 134 ? -12.023 -12.055 11.023 1 96.94 134 ILE B CA 1
ATOM 4274 C C . ILE B 1 134 ? -12.758 -13.188 10.312 1 96.94 134 ILE B C 1
ATOM 4276 O O . ILE B 1 134 ? -13.984 -13.18 10.219 1 96.94 134 ILE B O 1
ATOM 4280 N N . GLU B 1 135 ? -12.016 -14.117 9.773 1 97.88 135 GLU B N 1
ATOM 4281 C CA . GLU B 1 135 ? -12.625 -15.289 9.156 1 97.88 135 GLU B CA 1
ATOM 4282 C C . GLU B 1 135 ? -13.094 -16.297 10.211 1 97.88 135 GLU B C 1
ATOM 4284 O O . GLU B 1 135 ? -12.32 -16.672 11.094 1 97.88 135 GLU B O 1
ATOM 4289 N N . VAL B 1 136 ? -14.344 -16.688 10.141 1 97.75 136 VAL B N 1
ATOM 4290 C CA . VAL B 1 136 ? -14.867 -17.625 11.133 1 97.75 136 VAL B CA 1
ATOM 4291 C C . VAL B 1 136 ? -15.336 -18.906 10.43 1 97.75 136 VAL B C 1
ATOM 4293 O O . VAL B 1 136 ? -15.75 -19.859 11.086 1 97.75 136 VAL B O 1
ATOM 4296 N N . GLY B 1 137 ? -15.352 -18.953 9.188 1 97.94 137 GLY B N 1
ATOM 4297 C CA . GLY B 1 137 ? -15.703 -20.062 8.328 1 97.94 137 GLY B CA 1
ATOM 4298 C C . GLY B 1 137 ? -15.5 -19.766 6.852 1 97.94 137 GLY B C 1
ATOM 4299 O O . GLY B 1 137 ? -15.039 -18.672 6.492 1 97.94 137 GLY B O 1
ATOM 4300 N N . GLU B 1 138 ? -15.742 -20.75 6.078 1 97.5 138 GLU B N 1
ATOM 4301 C CA . GLU B 1 138 ? -15.617 -20.516 4.641 1 97.5 138 GLU B CA 1
ATOM 4302 C C . GLU B 1 138 ? -16.562 -19.422 4.176 1 97.5 138 GLU B C 1
ATOM 4304 O O . GLU B 1 138 ? -17.781 -19.516 4.352 1 97.5 138 GLU B O 1
ATOM 4309 N N . ASP B 1 139 ? -16.047 -18.375 3.674 1 98 139 ASP B N 1
ATOM 4310 C CA . ASP B 1 139 ? -16.797 -17.234 3.164 1 98 139 ASP B CA 1
ATOM 4311 C C . ASP B 1 139 ? -17.734 -16.672 4.234 1 98 139 ASP B C 1
ATOM 4313 O O . ASP B 1 139 ? -18.891 -16.359 3.955 1 98 139 ASP B O 1
ATOM 4317 N N . GLU B 1 140 ? -17.266 -16.641 5.359 1 98.69 140 GLU B N 1
ATOM 4318 C CA . GLU B 1 140 ? -17.984 -16.094 6.516 1 98.69 140 GLU B CA 1
ATOM 4319 C C . GLU B 1 140 ? -17.047 -15.289 7.414 1 98.69 140 GLU B C 1
ATOM 4321 O O . GLU B 1 140 ? -16.016 -15.797 7.867 1 98.69 140 GLU B O 1
ATOM 4326 N N . TYR B 1 141 ? -17.453 -14.047 7.652 1 98.5 141 TYR B N 1
ATOM 4327 C CA . TYR B 1 141 ? -16.531 -13.133 8.312 1 98.5 141 TYR B CA 1
ATOM 4328 C C . TYR B 1 141 ? -17.25 -12.305 9.375 1 98.5 141 TYR B C 1
ATOM 4330 O O . TYR B 1 141 ? -18.453 -12.062 9.273 1 98.5 141 TYR B O 1
ATOM 4338 N N . GLN B 1 142 ? -16.516 -11.953 10.414 1 97.81 142 GLN B N 1
ATOM 4339 C CA . GLN B 1 142 ? -16.938 -10.969 11.398 1 97.81 142 GLN B CA 1
ATOM 4340 C C . GLN B 1 142 ? -16.219 -9.641 11.188 1 97.81 142 GLN B C 1
ATOM 4342 O O . GLN B 1 142 ? -15.031 -9.617 10.852 1 97.81 142 GLN B O 1
ATOM 4347 N N . PRO B 1 143 ? -16.984 -8.547 11.383 1 96.38 143 PRO B N 1
ATOM 4348 C CA . PRO B 1 143 ? -16.344 -7.242 11.234 1 96.38 143 PRO B CA 1
ATOM 4349 C C . PRO B 1 143 ? -15.398 -6.918 12.391 1 96.38 143 PRO B C 1
ATOM 4351 O O . PRO B 1 143 ? -15.484 -7.535 13.453 1 96.38 143 PRO B O 1
ATOM 4354 N N . THR B 1 144 ? -14.414 -6.102 12.188 1 96.69 144 THR B N 1
ATOM 4355 C CA . THR B 1 144 ? -13.562 -5.473 13.195 1 96.69 144 THR B CA 1
ATOM 4356 C C . THR B 1 144 ? -13.938 -4.004 13.383 1 96.69 144 THR B C 1
ATOM 4358 O O . THR B 1 144 ? -14.766 -3.471 12.633 1 96.69 144 THR B O 1
ATOM 4361 N N . ASN B 1 145 ? -13.352 -3.348 14.438 1 97 145 ASN B N 1
ATOM 4362 C CA . ASN B 1 145 ? -13.578 -1.912 14.562 1 97 145 ASN B CA 1
ATOM 4363 C C . ASN B 1 145 ? -13.172 -1.167 13.289 1 97 145 ASN B C 1
ATOM 4365 O O . ASN B 1 145 ? -13.805 -0.178 12.922 1 97 145 ASN B O 1
ATOM 4369 N N . TYR B 1 146 ? -12.188 -1.688 12.664 1 97.56 146 TYR B N 1
ATOM 4370 C CA . TYR B 1 146 ? -11.719 -1.033 11.445 1 97.56 146 TYR B CA 1
ATOM 4371 C C . TYR B 1 146 ? -12.766 -1.112 10.344 1 97.56 146 TYR B C 1
ATOM 4373 O O . TYR B 1 146 ? -13.133 -0.094 9.75 1 97.56 146 TYR B O 1
ATOM 4381 N N . THR B 1 147 ? -13.227 -2.303 10.047 1 97.5 147 THR B N 1
ATOM 4382 C CA . THR B 1 147 ? -14.172 -2.443 8.938 1 97.5 147 THR B CA 1
ATOM 4383 C C . THR B 1 147 ? -15.5 -1.771 9.281 1 97.5 147 THR B C 1
ATOM 4385 O O . THR B 1 147 ? -16.172 -1.244 8.391 1 97.5 147 THR B O 1
ATOM 4388 N N . LYS B 1 148 ? -15.859 -1.716 10.539 1 97.12 148 LYS B N 1
ATOM 4389 C CA . LYS B 1 148 ? -17.031 -0.938 10.938 1 97.12 148 LYS B CA 1
ATOM 4390 C C . LYS B 1 148 ? -16.797 0.553 10.711 1 97.12 148 LYS B C 1
ATOM 4392 O O . LYS B 1 148 ? -17.688 1.252 10.203 1 97.12 148 LYS B O 1
ATOM 4397 N N . ALA B 1 149 ? -15.609 0.995 11.031 1 96.06 149 ALA B N 1
ATOM 4398 C CA . ALA B 1 149 ? -15.281 2.412 10.906 1 96.06 149 ALA B CA 1
ATOM 4399 C C . ALA B 1 149 ? -15.266 2.844 9.438 1 96.06 149 ALA B C 1
ATOM 4401 O O . ALA B 1 149 ? -15.445 4.023 9.133 1 96.06 149 ALA B O 1
ATOM 4402 N N . LEU B 1 150 ? -15.102 1.919 8.539 1 97 150 LEU B N 1
ATOM 4403 C CA . LEU B 1 150 ? -15.125 2.234 7.117 1 97 150 LEU B CA 1
ATOM 4404 C C . LEU B 1 150 ? -16.516 2.703 6.691 1 97 150 LEU B C 1
ATOM 4406 O O . LEU B 1 150 ? -16.672 3.283 5.613 1 97 150 LEU B O 1
ATOM 4410 N N . SER B 1 151 ? -17.516 2.438 7.512 1 96.25 151 SER B N 1
ATOM 4411 C CA . SER B 1 151 ? -18.844 2.936 7.234 1 96.25 151 SER B CA 1
ATOM 4412 C C . SER B 1 151 ? -18.953 4.438 7.484 1 96.25 151 SER B C 1
ATOM 4414 O O . SER B 1 151 ? -19.891 5.086 7.035 1 96.25 151 SER B O 1
ATOM 4416 N N . LEU B 1 152 ? -18.016 4.984 8.258 1 94.31 152 LEU B N 1
ATOM 4417 C CA . LEU B 1 152 ? -17.922 6.43 8.453 1 94.31 152 LEU B CA 1
ATOM 4418 C C . LEU B 1 152 ? -17.359 7.113 7.207 1 94.31 152 LEU B C 1
ATOM 4420 O O . LEU B 1 152 ? -16.266 6.777 6.754 1 94.31 152 LEU B O 1
ATOM 4424 N N . PRO B 1 153 ? -18.031 8.094 6.664 1 92.38 153 PRO B N 1
ATOM 4425 C CA . PRO B 1 153 ? -17.516 8.789 5.488 1 92.38 153 PRO B CA 1
ATOM 4426 C C . PRO B 1 153 ? -16.109 9.359 5.711 1 92.38 153 PRO B C 1
ATOM 4428 O O . PRO B 1 153 ? -15.273 9.312 4.812 1 92.38 153 PRO B O 1
ATOM 4431 N N . GLN B 1 154 ? -15.812 9.828 6.906 1 90.38 154 GLN B N 1
ATOM 4432 C CA . GLN B 1 154 ? -14.531 10.438 7.246 1 90.38 154 GLN B CA 1
ATOM 4433 C C . GLN B 1 154 ? -13.391 9.422 7.117 1 90.38 154 GLN B C 1
ATOM 4435 O O . GLN B 1 154 ? -12.234 9.805 6.926 1 90.38 154 GLN B O 1
ATOM 4440 N N . ILE B 1 155 ? -13.75 8.141 7.238 1 94.62 155 ILE B N 1
ATOM 4441 C CA . ILE B 1 155 ? -12.734 7.094 7.203 1 94.62 155 ILE B CA 1
ATOM 4442 C C . ILE B 1 155 ? -12.75 6.41 5.836 1 94.62 155 ILE B C 1
ATOM 4444 O O . ILE B 1 155 ? -11.75 6.445 5.109 1 94.62 155 ILE B O 1
ATOM 4448 N N . GLY B 1 156 ? -13.906 5.945 5.441 1 96.06 156 GLY B N 1
ATOM 4449 C CA . GLY B 1 156 ? -14.023 5.188 4.207 1 96.06 156 GLY B CA 1
ATOM 4450 C C . GLY B 1 156 ? -13.719 6.016 2.971 1 96.06 156 GLY B C 1
ATOM 4451 O O . GLY B 1 156 ? -13.055 5.539 2.045 1 96.06 156 GLY B O 1
ATOM 4452 N N . HIS B 1 157 ? -14.102 7.203 2.889 1 94.69 157 HIS B N 1
ATOM 4453 C CA . HIS B 1 157 ? -14.016 8.023 1.688 1 94.69 157 HIS B CA 1
ATOM 4454 C C . HIS B 1 157 ? -12.57 8.414 1.39 1 94.69 157 HIS B C 1
ATOM 4456 O O . HIS B 1 157 ? -12.258 8.867 0.287 1 94.69 157 HIS B O 1
ATOM 4462 N N . GLY B 1 158 ? -11.695 8.227 2.35 1 94.38 158 GLY B N 1
ATOM 4463 C CA . GLY B 1 158 ? -10.281 8.414 2.072 1 94.38 158 GLY B CA 1
ATOM 4464 C C . GLY B 1 158 ? -9.758 7.508 0.975 1 94.38 158 GLY B C 1
ATOM 4465 O O . GLY B 1 158 ? -8.93 7.922 0.162 1 94.38 158 GLY B O 1
ATOM 4466 N N . TYR B 1 159 ? -10.273 6.305 0.87 1 97.19 159 TYR B N 1
ATOM 4467 C CA . TYR B 1 159 ? -9.812 5.328 -0.11 1 97.19 159 TYR B CA 1
ATOM 4468 C C . TYR B 1 159 ? -10.25 5.715 -1.516 1 97.19 159 TYR B C 1
ATOM 4470 O O . TYR B 1 159 ? -9.641 5.301 -2.502 1 97.19 159 TYR B O 1
ATOM 4478 N N . LEU B 1 160 ? -11.305 6.488 -1.617 1 96.19 160 LEU B N 1
ATOM 4479 C CA . LEU B 1 160 ? -11.797 6.93 -2.918 1 96.19 160 LEU B CA 1
ATOM 4480 C C . LEU B 1 160 ? -11.266 8.32 -3.256 1 96.19 160 LEU B C 1
ATOM 4482 O O . LEU B 1 160 ? -10.758 8.547 -4.359 1 96.19 160 LEU B O 1
ATOM 4486 N N . GLY B 1 161 ? -11.234 9.188 -2.297 1 93.31 161 GLY B N 1
ATOM 4487 C CA . GLY B 1 161 ? -10.867 10.578 -2.521 1 93.31 161 GLY B CA 1
ATOM 4488 C C . GLY B 1 161 ? -9.367 10.789 -2.576 1 93.31 161 GLY B C 1
ATOM 4489 O O . GLY B 1 161 ? -8.891 11.766 -3.172 1 93.31 161 GLY B O 1
ATOM 4490 N N . ILE B 1 162 ? -8.57 9.914 -2.01 1 93.5 162 ILE B N 1
ATOM 4491 C CA . ILE B 1 162 ? -7.129 10.109 -1.936 1 93.5 162 ILE B CA 1
ATOM 4492 C C . ILE B 1 162 ? -6.418 9.023 -2.74 1 93.5 162 ILE B C 1
ATOM 4494 O O . ILE B 1 162 ? -5.434 9.305 -3.43 1 93.5 162 ILE B O 1
ATOM 4498 N N . THR B 1 163 ? -6.836 7.77 -2.713 1 94.81 163 THR B N 1
ATOM 4499 C CA . THR B 1 163 ? -6.074 6.688 -3.326 1 94.81 163 THR B CA 1
ATOM 4500 C C . THR B 1 163 ? -6.578 6.402 -4.738 1 94.81 163 THR B C 1
ATOM 4502 O O . THR B 1 163 ? -5.82 6.512 -5.707 1 94.81 163 THR B O 1
ATOM 4505 N N . ALA B 1 164 ? -7.852 6.23 -4.906 1 95.25 164 ALA B N 1
ATOM 4506 C CA . ALA B 1 164 ? -8.414 5.805 -6.184 1 95.25 164 ALA B CA 1
ATOM 4507 C C . ALA B 1 164 ? -8.117 6.828 -7.281 1 95.25 164 ALA B C 1
ATOM 4509 O O . ALA B 1 164 ? -7.809 6.457 -8.414 1 95.25 164 ALA B O 1
ATOM 4510 N N . CYS B 1 165 ? -8.125 8.078 -6.938 1 93.38 165 CYS B N 1
ATOM 4511 C CA . CYS B 1 165 ? -8.062 9.086 -7.988 1 93.38 165 CYS B CA 1
ATOM 4512 C C . CYS B 1 165 ? -6.707 9.789 -7.984 1 93.38 165 CYS B C 1
ATOM 4514 O O . CYS B 1 165 ? -6.418 10.594 -8.875 1 93.38 165 CYS B O 1
ATOM 4516 N N . THR B 1 166 ? -5.836 9.531 -7.02 1 95.75 166 THR B N 1
ATOM 4517 C CA . THR B 1 166 ? -4.582 10.273 -6.988 1 95.75 166 THR B CA 1
ATOM 4518 C C . THR B 1 166 ? -3.404 9.336 -6.75 1 95.75 166 THR B C 1
ATOM 4520 O O . THR B 1 166 ? -2.246 9.75 -6.824 1 95.75 166 THR B O 1
ATOM 4523 N N . GLY B 1 167 ? -3.66 8.086 -6.441 1 94.88 167 GLY B N 1
ATOM 4524 C CA . GLY B 1 167 ? -2.631 7.156 -6 1 94.88 167 GLY B CA 1
ATOM 4525 C C . GLY B 1 167 ? -1.492 7.012 -6.988 1 94.88 167 GLY B C 1
ATOM 4526 O O . GLY B 1 167 ? -0.345 6.785 -6.598 1 94.88 167 GLY B O 1
ATOM 4527 N N . ALA B 1 168 ? -1.781 7.168 -8.312 1 94.56 168 ALA B N 1
ATOM 4528 C CA . ALA B 1 168 ? -0.743 7.027 -9.328 1 94.56 168 ALA B CA 1
ATOM 4529 C C . ALA B 1 168 ? 0.302 8.133 -9.203 1 94.56 168 ALA B C 1
ATOM 4531 O O . ALA B 1 168 ? 1.428 7.988 -9.688 1 94.56 168 ALA B O 1
ATOM 4532 N N . ALA B 1 169 ? -0.038 9.227 -8.586 1 96.88 169 ALA B N 1
ATOM 4533 C CA . ALA B 1 169 ? 0.891 10.344 -8.422 1 96.88 169 ALA B CA 1
ATOM 4534 C C . ALA B 1 169 ? 2.141 9.906 -7.664 1 96.88 169 ALA B C 1
ATOM 4536 O O . ALA B 1 169 ? 3.264 10.211 -8.07 1 96.88 169 ALA B O 1
ATOM 4537 N N . ASN B 1 170 ? 1.938 9.164 -6.582 1 97.19 170 ASN B N 1
ATOM 4538 C CA . ASN B 1 170 ? 3.07 8.672 -5.805 1 97.19 170 ASN B CA 1
ATOM 4539 C C . ASN B 1 170 ? 3.809 7.551 -6.535 1 97.19 170 ASN B C 1
ATOM 4541 O O . ASN B 1 170 ? 5.039 7.523 -6.551 1 97.19 170 ASN B O 1
ATOM 4545 N N . LEU B 1 171 ? 3.08 6.672 -7.141 1 96.5 171 LEU B N 1
ATOM 4546 C CA . LEU B 1 171 ? 3.65 5.477 -7.746 1 96.5 171 LEU B CA 1
ATOM 4547 C C . LEU B 1 171 ? 4.508 5.832 -8.953 1 96.5 171 LEU B C 1
ATOM 4549 O O . LEU B 1 171 ? 5.477 5.133 -9.266 1 96.5 171 LEU B O 1
ATOM 4553 N N . LYS B 1 172 ? 4.215 6.957 -9.594 1 95.38 172 LYS B N 1
ATOM 4554 C CA . LYS B 1 172 ? 4.938 7.379 -10.789 1 95.38 172 LYS B CA 1
ATOM 4555 C C . LYS B 1 172 ? 5.859 8.555 -10.492 1 95.38 172 LYS B C 1
ATOM 4557 O O . LYS B 1 172 ? 6.406 9.172 -11.406 1 95.38 172 LYS B O 1
ATOM 4562 N N . PHE B 1 173 ? 6.059 8.852 -9.273 1 98.19 173 PHE B N 1
ATOM 4563 C CA . PHE B 1 173 ? 6.832 10.031 -8.914 1 98.19 173 PHE B CA 1
ATOM 4564 C C . PHE B 1 173 ? 8.242 9.953 -9.484 1 98.19 173 PHE B C 1
ATOM 4566 O O . PHE B 1 173 ? 8.82 10.969 -9.883 1 98.19 173 PHE B O 1
ATOM 4573 N N . HIS B 1 174 ? 8.844 8.758 -9.547 1 98.06 174 HIS B N 1
ATOM 4574 C CA . HIS B 1 174 ? 10.203 8.586 -10.039 1 98.06 174 HIS B CA 1
ATOM 4575 C C . HIS B 1 174 ? 10.336 9.109 -11.469 1 98.06 174 HIS B C 1
ATOM 4577 O O . HIS B 1 174 ? 11.328 9.758 -11.812 1 98.06 174 HIS B O 1
ATOM 4583 N N . GLU B 1 175 ? 9.391 8.875 -12.328 1 97.31 175 GLU B N 1
ATOM 4584 C CA . GLU B 1 175 ? 9.43 9.359 -13.711 1 97.31 175 GLU B CA 1
ATOM 4585 C C . GLU B 1 175 ? 9.352 10.883 -13.758 1 97.31 175 GLU B C 1
ATOM 4587 O O . GLU B 1 175 ? 10.117 11.523 -14.492 1 97.31 175 GLU B O 1
ATOM 4592 N N . PHE B 1 176 ? 8.375 11.391 -13.023 1 98.06 176 PHE B N 1
ATOM 4593 C CA . PHE B 1 176 ? 8.219 12.836 -12.914 1 98.06 176 PHE B CA 1
ATOM 4594 C C . PHE B 1 176 ? 9.531 13.484 -12.492 1 98.06 176 PHE B C 1
ATOM 4596 O O . PHE B 1 176 ? 9.984 14.453 -13.109 1 98.06 176 PHE B O 1
ATOM 4603 N N . SER B 1 177 ? 10.109 12.906 -11.461 1 98.5 177 SER B N 1
ATOM 4604 C CA . SER B 1 177 ? 11.344 13.445 -10.906 1 98.5 177 SER B CA 1
ATOM 4605 C C . SER B 1 177 ? 12.492 13.352 -11.906 1 98.5 177 SER B C 1
ATOM 4607 O O . SER B 1 177 ? 13.242 14.312 -12.094 1 98.5 177 SER B O 1
ATOM 4609 N N . ARG B 1 178 ? 12.672 12.195 -12.508 1 97.94 178 ARG B N 1
ATOM 4610 C CA . ARG B 1 178 ? 13.719 11.992 -13.508 1 97.94 178 ARG B CA 1
ATOM 4611 C C . ARG B 1 178 ? 13.617 13.023 -14.625 1 97.94 178 ARG B C 1
ATOM 4613 O O . ARG B 1 178 ? 14.609 13.641 -15.008 1 97.94 178 ARG B O 1
ATOM 4620 N N . LYS B 1 179 ? 12.453 13.258 -15.125 1 97.56 179 LYS B N 1
ATOM 4621 C CA . LYS B 1 179 ? 12.219 14.188 -16.219 1 97.56 179 LYS B CA 1
ATOM 4622 C C . LYS B 1 179 ? 12.492 15.625 -15.797 1 97.56 179 LYS B C 1
ATOM 4624 O O . LYS B 1 179 ? 12.766 16.484 -16.641 1 97.56 179 LYS B O 1
ATOM 4629 N N . ARG B 1 180 ? 12.477 15.875 -14.531 1 97.75 180 ARG B N 1
ATOM 4630 C CA . ARG B 1 180 ? 12.711 17.219 -14.023 1 97.75 180 ARG B CA 1
ATOM 4631 C C . ARG B 1 180 ? 14.109 17.359 -13.438 1 97.75 180 ARG B C 1
ATOM 4633 O O . ARG B 1 180 ? 14.43 18.359 -12.797 1 97.75 180 ARG B O 1
ATOM 4640 N N . GLY B 1 181 ? 14.945 16.328 -13.586 1 97.69 181 GLY B N 1
ATOM 4641 C CA . GLY B 1 181 ? 16.344 16.391 -13.203 1 97.69 181 GLY B CA 1
ATOM 4642 C C . GLY B 1 181 ? 16.578 16.109 -11.727 1 97.69 181 GLY B C 1
ATOM 4643 O O . GLY B 1 181 ? 17.5 16.656 -11.117 1 97.69 181 GLY B O 1
ATOM 4644 N N . TRP B 1 182 ? 15.703 15.359 -11.055 1 98.25 182 TRP B N 1
ATOM 4645 C CA . TRP B 1 182 ? 15.852 14.875 -9.688 1 98.25 182 TRP B CA 1
ATOM 4646 C C . TRP B 1 182 ? 15.984 16.031 -8.703 1 98.25 182 TRP B C 1
ATOM 4648 O O . TRP B 1 182 ? 16.828 16 -7.809 1 98.25 182 TRP B O 1
ATOM 4658 N N . VAL B 1 183 ? 15.164 17.031 -8.922 1 98.12 183 VAL B N 1
ATOM 4659 C CA . VAL B 1 183 ? 15.156 18.188 -8.023 1 98.12 183 VAL B CA 1
ATOM 4660 C C . VAL B 1 183 ? 13.93 18.125 -7.117 1 98.12 183 VAL B C 1
ATOM 4662 O O . VAL B 1 183 ? 12.93 17.484 -7.453 1 98.12 183 VAL B O 1
ATOM 4665 N N . ASN B 1 184 ? 14.008 18.766 -5.953 1 97.81 184 ASN B N 1
ATOM 4666 C CA . ASN B 1 184 ? 12.828 18.922 -5.105 1 97.81 184 ASN B CA 1
ATOM 4667 C C . ASN B 1 184 ? 11.797 19.859 -5.742 1 97.81 184 ASN B C 1
ATOM 4669 O O . ASN B 1 184 ? 12.07 21.047 -5.953 1 97.81 184 ASN B O 1
ATOM 4673 N N . PRO B 1 185 ? 10.641 19.344 -6.055 1 97.25 185 PRO B N 1
ATOM 4674 C CA . PRO B 1 185 ? 9.68 20.188 -6.773 1 97.25 185 PRO B CA 1
ATOM 4675 C C . PRO B 1 185 ? 9.078 21.281 -5.895 1 97.25 185 PRO B C 1
ATOM 4677 O O . PRO B 1 185 ? 8.867 21.062 -4.695 1 97.25 185 PRO B O 1
ATOM 4680 N N . LYS B 1 186 ? 8.766 22.406 -6.504 1 94.94 186 LYS B N 1
ATOM 4681 C CA . LYS B 1 186 ? 8.297 23.562 -5.738 1 94.94 186 LYS B CA 1
ATOM 4682 C C . LYS B 1 186 ? 7.117 24.234 -6.43 1 94.94 186 LYS B C 1
ATOM 4684 O O . LYS B 1 186 ? 6.539 25.188 -5.895 1 94.94 186 LYS B O 1
ATOM 4689 N N . ASP B 1 187 ? 6.73 23.828 -7.648 1 94.38 187 ASP B N 1
ATOM 4690 C CA . ASP B 1 187 ? 5.676 24.453 -8.438 1 94.38 187 ASP B CA 1
ATOM 4691 C C . ASP B 1 187 ? 4.359 23.688 -8.312 1 94.38 187 ASP B C 1
ATOM 4693 O O . ASP B 1 187 ? 4.227 22.594 -8.836 1 94.38 187 ASP B O 1
ATOM 4697 N N . PRO B 1 188 ? 3.369 24.266 -7.664 1 90.81 188 PRO B N 1
ATOM 4698 C CA . PRO B 1 188 ? 2.094 23.578 -7.48 1 90.81 188 PRO B CA 1
ATOM 4699 C C . PRO B 1 188 ? 1.35 23.344 -8.797 1 90.81 188 PRO B C 1
ATOM 4701 O O . PRO B 1 188 ? 0.364 22.609 -8.836 1 90.81 188 PRO B O 1
ATOM 4704 N N . TRP B 1 189 ? 1.835 23.938 -9.867 1 93.12 189 TRP B N 1
ATOM 4705 C CA . TRP B 1 189 ? 1.215 23.75 -11.172 1 93.12 189 TRP B CA 1
ATOM 4706 C C . TRP B 1 189 ? 2.01 22.75 -12.016 1 93.12 189 TRP B C 1
ATOM 4708 O O . TRP B 1 189 ? 1.756 22.609 -13.211 1 93.12 189 TRP B O 1
ATOM 4718 N N . ASP B 1 190 ? 2.994 22.234 -11.453 1 96.94 190 ASP B N 1
ATOM 4719 C CA . ASP B 1 190 ? 3.777 21.141 -12.008 1 96.94 190 ASP B CA 1
ATOM 4720 C C . ASP B 1 190 ? 4.004 20.047 -10.961 1 96.94 190 ASP B C 1
ATOM 4722 O O . ASP B 1 190 ? 5.004 20.062 -10.242 1 96.94 190 ASP B O 1
ATOM 4726 N N . THR B 1 191 ? 3.109 19.062 -10.938 1 97.56 191 THR B N 1
ATOM 4727 C CA . THR B 1 191 ? 3.135 18.031 -9.898 1 97.56 191 THR B CA 1
ATOM 4728 C C . THR B 1 191 ? 3.17 16.641 -10.523 1 97.56 191 THR B C 1
ATOM 4730 O O . THR B 1 191 ? 2.859 16.484 -11.703 1 97.56 191 THR B O 1
ATOM 4733 N N . SER B 1 192 ? 3.572 15.695 -9.703 1 98 192 SER B N 1
ATOM 4734 C CA . SER B 1 192 ? 3.527 14.297 -10.117 1 98 192 SER B CA 1
ATOM 4735 C C . SER B 1 192 ? 2.102 13.867 -10.438 1 98 192 SER B C 1
ATOM 4737 O O . SER B 1 192 ? 1.885 13.039 -11.328 1 98 192 SER B O 1
ATOM 4739 N N . LEU B 1 193 ? 1.106 14.398 -9.742 1 97.38 193 LEU B N 1
ATOM 4740 C CA . LEU B 1 193 ? -0.291 14.133 -10.062 1 97.38 193 LEU B CA 1
ATOM 4741 C C . LEU B 1 193 ? -0.608 14.531 -11.5 1 97.38 193 LEU B C 1
ATOM 4743 O O . LEU B 1 193 ? -1.168 13.742 -12.258 1 97.38 193 LEU B O 1
ATOM 4747 N N . MET B 1 194 ? -0.267 15.75 -11.859 1 97 194 MET B N 1
ATOM 4748 C CA . MET B 1 194 ? -0.521 16.25 -13.203 1 97 194 MET B CA 1
ATOM 4749 C C . MET B 1 194 ? 0.182 15.391 -14.25 1 97 194 MET B C 1
ATOM 4751 O O . MET B 1 194 ? -0.399 15.062 -15.281 1 97 194 MET B O 1
ATOM 4755 N N . TYR B 1 195 ? 1.329 15.023 -13.938 1 96.62 195 TYR B N 1
ATOM 4756 C CA . TYR B 1 195 ? 2.096 14.172 -14.836 1 96.62 195 TYR B CA 1
ATOM 4757 C C . TYR B 1 195 ? 1.433 12.805 -14.984 1 96.62 195 TYR B C 1
ATOM 4759 O O . TYR B 1 195 ? 1.214 12.328 -16.109 1 96.62 195 TYR B O 1
ATOM 4767 N N . ALA B 1 196 ? 1.128 12.164 -13.867 1 95.06 196 ALA B N 1
ATOM 4768 C CA . ALA B 1 196 ? 0.63 10.797 -13.844 1 95.06 196 ALA B CA 1
ATOM 4769 C C . ALA B 1 196 ? -0.707 10.68 -14.57 1 95.06 196 ALA B C 1
ATOM 4771 O O . ALA B 1 196 ? -1.002 9.656 -15.188 1 95.06 196 ALA B O 1
ATOM 4772 N N . TYR B 1 197 ? -1.468 11.727 -14.531 1 93.5 197 TYR B N 1
ATOM 4773 C CA . TYR B 1 197 ? -2.816 11.633 -15.078 1 93.5 197 TYR B CA 1
ATOM 4774 C C . TYR B 1 197 ? -2.957 12.5 -16.328 1 93.5 197 TYR B C 1
ATOM 4776 O O . TYR B 1 197 ? -4.043 12.602 -16.906 1 93.5 197 TYR B O 1
ATOM 4784 N N . GLY B 1 198 ? -1.883 13.109 -16.75 1 94 198 GLY B N 1
ATOM 4785 C CA . GLY B 1 198 ? -1.905 13.93 -17.953 1 94 198 GLY B CA 1
ATOM 4786 C C . GLY B 1 198 ? -2.879 15.086 -17.875 1 94 198 GLY B C 1
ATOM 4787 O O . GLY B 1 198 ? -3.613 15.352 -18.828 1 94 198 GLY B O 1
ATOM 4788 N N . THR B 1 199 ? -2.963 15.695 -16.719 1 95.5 199 THR B N 1
ATOM 4789 C CA . THR B 1 199 ? -3.91 16.781 -16.516 1 95.5 199 THR B CA 1
ATOM 4790 C C . THR B 1 199 ? -3.176 18.078 -16.188 1 95.5 199 THR B C 1
ATOM 4792 O O . THR B 1 199 ? -1.998 18.062 -15.82 1 95.5 199 THR B O 1
ATOM 4795 N N . ASP B 1 200 ? -3.865 19.172 -16.406 1 95.75 200 ASP B N 1
ATOM 4796 C CA . ASP B 1 200 ? -3.326 20.469 -16.016 1 95.75 200 ASP B CA 1
ATOM 4797 C C . ASP B 1 200 ? -4.035 21.016 -14.781 1 95.75 200 ASP B C 1
ATOM 4799 O O . ASP B 1 200 ? -3.824 22.172 -14.391 1 95.75 200 ASP B O 1
ATOM 4803 N N . LYS B 1 201 ? -4.82 20.156 -14.219 1 93.81 201 LYS B N 1
ATOM 4804 C CA . LYS B 1 201 ? -5.621 20.609 -13.086 1 93.81 201 LYS B CA 1
ATOM 4805 C C . LYS B 1 201 ? -4.879 20.391 -11.766 1 93.81 201 LYS B C 1
ATOM 4807 O O . LYS B 1 201 ? -4.168 19.406 -11.602 1 93.81 201 LYS B O 1
ATOM 4812 N N . HIS B 1 202 ? -5.215 21.312 -10.883 1 91.31 202 HIS B N 1
ATOM 4813 C CA . HIS B 1 202 ? -4.754 21.125 -9.516 1 91.31 202 HIS B CA 1
ATOM 4814 C C . HIS B 1 202 ? -5.539 20.016 -8.812 1 91.31 202 HIS B C 1
ATOM 4816 O O . HIS B 1 202 ? -6.602 19.609 -9.289 1 91.31 202 HIS B O 1
ATOM 4822 N N . ILE B 1 203 ? -5.012 19.562 -7.703 1 92.12 203 ILE B N 1
ATOM 4823 C CA . ILE B 1 203 ? -5.52 18.359 -7.047 1 92.12 203 ILE B CA 1
ATOM 4824 C C . ILE B 1 203 ? -7.012 18.516 -6.762 1 92.12 203 ILE B C 1
ATOM 4826 O O . ILE B 1 203 ? -7.801 17.609 -7.043 1 92.12 203 ILE B O 1
ATOM 4830 N N . PHE B 1 204 ? -7.488 19.594 -6.215 1 87.56 204 PHE B N 1
ATOM 4831 C CA . PHE B 1 204 ? -8.883 19.75 -5.805 1 87.56 204 PHE B CA 1
ATOM 4832 C C . PHE B 1 204 ? -9.805 19.734 -7.012 1 87.56 204 PHE B C 1
ATOM 4834 O O . PHE B 1 204 ? -10.836 19.062 -7 1 87.56 204 PHE B O 1
ATOM 4841 N N . SER B 1 205 ? -9.445 20.484 -8.047 1 90.88 205 SER B N 1
ATOM 4842 C CA . SER B 1 205 ? -10.234 20.469 -9.281 1 90.88 205 SER B CA 1
ATOM 4843 C C . SER B 1 205 ? -10.227 19.078 -9.922 1 90.88 205 SER B C 1
ATOM 4845 O O . SER B 1 205 ? -11.25 18.609 -10.414 1 90.88 205 SER B O 1
ATOM 4847 N N . TRP B 1 206 ? -9.102 18.469 -9.883 1 94.62 206 TRP B N 1
ATOM 4848 C CA . TRP B 1 206 ? -8.977 17.141 -10.469 1 94.62 206 TRP B CA 1
ATOM 4849 C C . TRP B 1 206 ? -9.883 16.141 -9.75 1 94.62 206 TRP B C 1
ATOM 4851 O O . TRP B 1 206 ? -10.648 15.422 -10.398 1 94.62 206 TRP B O 1
ATOM 4861 N N . VAL B 1 207 ? -9.82 16.094 -8.477 1 94.12 207 VAL B N 1
ATOM 4862 C CA . VAL B 1 207 ? -10.594 15.133 -7.691 1 94.12 207 VAL B CA 1
ATOM 4863 C C . VAL B 1 207 ? -12.086 15.414 -7.855 1 94.12 207 VAL B C 1
ATOM 4865 O O . VAL B 1 207 ? -12.891 14.484 -7.969 1 94.12 207 VAL B O 1
ATOM 4868 N N . HIS B 1 208 ? -12.43 16.656 -7.895 1 90.44 208 HIS B N 1
ATOM 4869 C CA . HIS B 1 208 ? -13.82 17.047 -8.102 1 90.44 208 HIS B CA 1
ATOM 4870 C C . HIS B 1 208 ? -14.312 16.594 -9.469 1 90.44 208 HIS B C 1
ATOM 4872 O O . HIS B 1 208 ? -15.367 15.961 -9.578 1 90.44 208 HIS B O 1
ATOM 4878 N N . ASP B 1 209 ? -13.555 16.891 -10.461 1 93.12 209 ASP B N 1
ATOM 4879 C CA . ASP B 1 209 ? -13.938 16.547 -11.82 1 93.12 209 ASP B CA 1
ATOM 4880 C C . ASP B 1 209 ? -13.969 15.031 -12.016 1 93.12 209 ASP B C 1
ATOM 4882 O O . ASP B 1 209 ? -14.68 14.531 -12.891 1 93.12 209 ASP B O 1
ATOM 4886 N N . SER B 1 210 ? -13.234 14.367 -11.219 1 93.5 210 SER B N 1
ATOM 4887 C CA . SER B 1 210 ? -13.188 12.914 -11.305 1 93.5 210 SER B CA 1
ATOM 4888 C C . SER B 1 210 ? -14.359 12.273 -10.57 1 93.5 210 SER B C 1
ATOM 4890 O O . SER B 1 210 ? -14.484 11.047 -10.547 1 93.5 210 SER B O 1
ATOM 4892 N N . GLY B 1 211 ? -15.164 13.094 -9.906 1 93.56 211 GLY B N 1
ATOM 4893 C CA . GLY B 1 211 ? -16.375 12.594 -9.266 1 93.56 211 GLY B CA 1
ATOM 4894 C C . GLY B 1 211 ? -16.172 12.258 -7.801 1 93.56 211 GLY B C 1
ATOM 4895 O O . GLY B 1 211 ? -17.047 11.664 -7.172 1 93.56 211 GLY B O 1
ATOM 4896 N N . TYR B 1 212 ? -15.008 12.734 -7.211 1 94.81 212 TYR B N 1
ATOM 4897 C CA . TYR B 1 212 ? -14.703 12.312 -5.848 1 94.81 212 TYR B CA 1
ATOM 4898 C C . TYR B 1 212 ? -14.586 13.523 -4.922 1 94.81 212 TYR B C 1
ATOM 4900 O O . TYR B 1 212 ? -13.984 13.43 -3.846 1 94.81 212 TYR B O 1
ATOM 4908 N N . GLY B 1 213 ? -15.062 14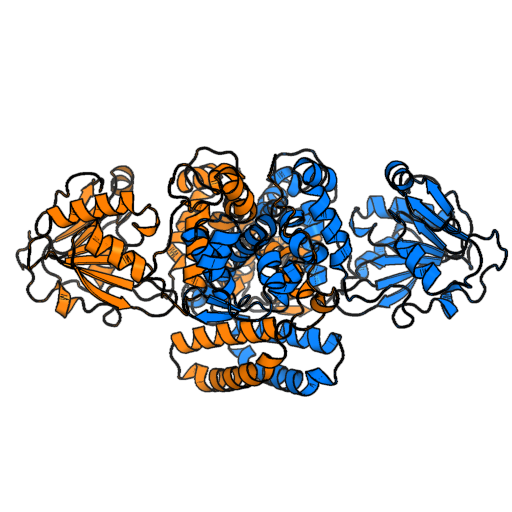.641 -5.336 1 90.12 213 GLY B N 1
ATOM 4909 C CA . GLY B 1 213 ? -14.984 15.852 -4.527 1 90.12 213 GLY B CA 1
ATOM 4910 C C . GLY B 1 213 ? -15.547 15.672 -3.129 1 90.12 213 GLY B C 1
ATOM 4911 O O . GLY B 1 213 ? -14.906 16.047 -2.145 1 90.12 213 GLY B O 1
ATOM 4912 N N . THR B 1 214 ? -16.766 15.055 -3.045 1 88.94 214 THR B N 1
ATOM 4913 C CA . THR B 1 214 ? -17.406 14.828 -1.757 1 88.94 214 THR B CA 1
ATOM 4914 C C . THR B 1 214 ? -16.594 13.859 -0.908 1 88.94 214 THR B C 1
ATOM 4916 O O . THR B 1 214 ? -16.484 14.031 0.308 1 88.94 214 THR B O 1
ATOM 4919 N N . HIS B 1 215 ? -16.016 12.898 -1.544 1 93.25 215 HIS B N 1
ATOM 4920 C CA . HIS B 1 215 ? -15.203 11.922 -0.837 1 93.25 215 HIS B CA 1
ATOM 4921 C C . HIS B 1 215 ? -13.977 12.586 -0.206 1 93.25 215 HIS B C 1
ATOM 4923 O O . HIS B 1 215 ? -13.672 12.344 0.963 1 93.25 215 HIS B O 1
ATOM 4929 N N . LEU B 1 216 ? -13.328 13.398 -1.007 1 91.12 216 LEU B N 1
ATOM 4930 C CA . LEU B 1 216 ? -12.164 14.102 -0.484 1 91.12 216 LEU B CA 1
ATOM 4931 C C . LEU B 1 216 ? -12.555 15.016 0.673 1 91.12 216 LEU B C 1
ATOM 4933 O O . LEU B 1 216 ? -11.875 15.047 1.699 1 91.12 216 LEU B O 1
ATOM 4937 N N . ASN B 1 217 ? -13.625 15.68 0.519 1 84.12 217 ASN B N 1
ATOM 4938 C CA . ASN B 1 217 ? -14.086 16.594 1.561 1 84.12 217 ASN B CA 1
ATOM 4939 C C . ASN B 1 217 ? -14.391 15.844 2.859 1 84.12 217 ASN B C 1
ATOM 4941 O O . ASN B 1 217 ? -14.055 16.328 3.943 1 84.12 217 ASN B O 1
ATOM 4945 N N . ASP B 1 218 ? -15.109 14.734 2.752 1 87.94 218 ASP B N 1
ATOM 4946 C CA . ASP B 1 218 ? -15.414 13.922 3.926 1 87.94 218 ASP B CA 1
ATOM 4947 C C . ASP B 1 218 ? -14.133 13.461 4.621 1 87.94 218 ASP B C 1
ATOM 4949 O O . ASP B 1 218 ? -14.023 13.539 5.848 1 87.94 218 ASP B O 1
ATOM 4953 N N . TYR B 1 219 ? -13.219 13.078 3.836 1 90.62 219 TYR B N 1
ATOM 4954 C CA . TYR B 1 219 ? -11.938 12.625 4.359 1 90.62 219 TYR B CA 1
ATOM 4955 C C . TYR B 1 219 ? -11.219 13.75 5.094 1 90.62 219 TYR B C 1
ATOM 4957 O O . TYR B 1 219 ? -10.695 13.555 6.195 1 90.62 219 TYR B O 1
ATOM 4965 N N . LEU B 1 220 ? -11.109 14.867 4.492 1 81.94 220 LEU B N 1
ATOM 4966 C CA . LEU B 1 220 ? -10.422 16.016 5.09 1 81.94 220 LEU B CA 1
ATOM 4967 C C . LEU B 1 220 ? -11.086 16.422 6.406 1 81.94 220 LEU B C 1
ATOM 4969 O O . LEU B 1 220 ? -10.43 16.953 7.297 1 81.94 220 LEU B O 1
ATOM 4973 N N . GLY B 1 221 ? -12.352 16.094 6.52 1 74.88 221 GLY B N 1
ATOM 4974 C CA . GLY B 1 221 ? -13.078 16.391 7.75 1 74.88 221 GLY B CA 1
ATOM 4975 C C . GLY B 1 221 ? -12.773 15.406 8.859 1 74.88 221 GLY B C 1
ATOM 4976 O O . GLY B 1 221 ? -13.086 15.664 10.031 1 74.88 221 GLY B O 1
ATOM 4977 N N . GLY B 1 222 ? -12.125 14.234 8.492 1 76.69 222 GLY B N 1
ATOM 4978 C CA . GLY B 1 222 ? -11.992 13.172 9.477 1 76.69 222 GLY B CA 1
ATOM 4979 C C . GLY B 1 222 ? -10.562 12.703 9.672 1 76.69 222 GLY B C 1
ATOM 4980 O O . GLY B 1 222 ? -10.273 11.953 10.602 1 76.69 222 GLY B O 1
ATOM 4981 N N . TYR B 1 223 ? -9.633 13.164 8.844 1 75.94 223 TYR B N 1
ATOM 4982 C CA . TYR B 1 223 ? -8.297 12.578 8.859 1 75.94 223 TYR B CA 1
ATOM 4983 C C . TYR B 1 223 ? -7.586 12.875 10.18 1 75.94 223 TYR B C 1
ATOM 4985 O O . TYR B 1 223 ? -6.641 12.18 10.555 1 75.94 223 TYR B O 1
ATOM 4993 N N . ASN B 1 224 ? -8.086 13.898 10.945 1 77.5 224 ASN B N 1
ATOM 4994 C CA . ASN B 1 224 ? -7.445 14.281 12.195 1 77.5 224 ASN B CA 1
ATOM 4995 C C . ASN B 1 224 ? -8.289 13.891 13.406 1 77.5 224 ASN B C 1
ATOM 4997 O O . ASN B 1 224 ? -8.086 14.406 14.508 1 77.5 224 ASN B O 1
ATOM 5001 N N . LEU B 1 225 ? -9.203 12.961 13.164 1 82.69 225 LEU B N 1
ATOM 5002 C CA . LEU B 1 225 ? -10.023 12.477 14.266 1 82.69 225 LEU B CA 1
ATOM 5003 C C . LEU B 1 225 ? -9.156 11.93 15.398 1 82.69 225 LEU B C 1
ATOM 5005 O O . LEU B 1 225 ? -8.18 11.219 15.148 1 82.69 225 LEU B O 1
ATOM 5009 N N . GLY B 1 226 ? -9.508 12.352 16.578 1 79 226 GLY B N 1
ATOM 5010 C CA . GLY B 1 226 ? -8.82 11.836 17.75 1 79 226 GLY B CA 1
ATOM 5011 C C . GLY B 1 226 ? -7.551 12.594 18.078 1 79 226 GLY B C 1
ATOM 5012 O O . GLY B 1 226 ? -6.902 12.328 19.094 1 79 226 GLY B O 1
ATOM 5013 N N . ARG B 1 227 ? -7.227 13.555 17.297 1 84.62 227 ARG B N 1
ATOM 5014 C CA . ARG B 1 227 ? -6.027 14.344 17.547 1 84.62 227 ARG B CA 1
ATOM 5015 C C . ARG B 1 227 ? -6.344 15.539 18.438 1 84.62 227 ARG B C 1
ATOM 5017 O O . ARG B 1 227 ? -7.461 16.062 18.422 1 84.62 227 ARG B O 1
ATOM 5024 N N . PRO B 1 228 ? -5.348 15.906 19.203 1 88.38 228 PRO B N 1
ATOM 5025 C CA . PRO B 1 228 ? -5.555 17.109 20 1 88.38 228 PRO B CA 1
ATOM 5026 C C . PRO B 1 228 ? -5.754 18.359 19.156 1 88.38 228 PRO B C 1
ATOM 5028 O O . PRO B 1 228 ? -5.203 18.469 18.062 1 88.38 228 PRO B O 1
ATOM 5031 N N . LEU B 1 229 ? -6.598 19.219 19.734 1 90.12 229 LEU B N 1
ATOM 5032 C CA . LEU B 1 229 ? -6.781 20.516 19.094 1 90.12 229 LEU B CA 1
ATOM 5033 C C . LEU B 1 229 ? -5.711 21.5 19.547 1 90.12 229 LEU B C 1
ATOM 5035 O O . LEU B 1 229 ? -5.207 21.406 20.656 1 90.12 229 LEU B O 1
ATOM 5039 N N . TRP B 1 230 ? -5.449 22.453 18.672 1 94.25 230 TRP B N 1
ATOM 5040 C CA . TRP B 1 230 ? -4.391 23.406 18.984 1 94.25 230 TRP B CA 1
ATOM 5041 C C . TRP B 1 230 ? -4.703 24.172 20.266 1 94.25 230 TRP B C 1
ATOM 5043 O O . TRP B 1 230 ? -3.795 24.531 21.031 1 94.25 230 TRP B O 1
ATOM 5053 N N . MET B 1 231 ? -6.004 24.312 20.547 1 94.94 231 MET B N 1
ATOM 5054 C CA . MET B 1 231 ? -6.445 25.172 21.641 1 94.94 231 MET B CA 1
ATOM 5055 C C . MET B 1 231 ? -6.602 24.359 22.938 1 94.94 231 MET B C 1
ATOM 5057 O O . MET B 1 231 ? -6.969 24.922 23.969 1 94.94 231 MET B O 1
ATOM 5061 N N . ASP B 1 232 ? -6.352 23.062 22.812 1 92.44 232 ASP B N 1
ATOM 5062 C CA . ASP B 1 232 ? -6.348 22.266 24.047 1 92.44 232 ASP B CA 1
ATOM 5063 C C . ASP B 1 232 ? -5.266 22.75 25 1 92.44 232 ASP B C 1
ATOM 5065 O O . ASP B 1 232 ? -4.133 23.016 24.594 1 92.44 232 ASP B O 1
ATOM 5069 N N . PRO B 1 233 ? -5.668 22.891 26.328 1 89.62 233 PRO B N 1
ATOM 5070 C CA . PRO B 1 233 ? -4.695 23.375 27.312 1 89.62 233 PRO B CA 1
ATOM 5071 C C . PRO B 1 233 ? -3.418 22.547 27.344 1 89.62 233 PRO B C 1
ATOM 5073 O O . PRO B 1 233 ? -2.346 23.062 27.656 1 89.62 233 PRO B O 1
ATOM 5076 N N . GLY B 1 234 ? -3.516 21.359 27.016 1 88.5 234 GLY B N 1
ATOM 5077 C CA . GLY B 1 234 ? -2.35 20.5 27 1 88.5 234 GLY B CA 1
ATOM 5078 C C . GLY B 1 234 ? -1.477 20.688 25.781 1 88.5 234 GLY B C 1
ATOM 5079 O O . GLY B 1 234 ? -0.362 20.172 25.719 1 88.5 234 GLY B O 1
ATOM 5080 N N . VAL B 1 235 ? -1.919 21.484 24.875 1 94.19 235 VAL B N 1
ATOM 5081 C CA . VAL B 1 235 ? -1.171 21.734 23.641 1 94.19 235 VAL B CA 1
ATOM 5082 C C . VAL B 1 235 ? -0.654 23.172 23.641 1 94.19 235 VAL B C 1
ATOM 5084 O O . VAL B 1 235 ? 0.527 23.422 23.906 1 94.19 235 VAL B O 1
ATOM 5087 N N . TYR B 1 236 ? -1.503 24.078 23.672 1 97 236 TYR B N 1
ATOM 5088 C CA . TYR B 1 236 ? -1.166 25.5 23.656 1 97 236 TYR B CA 1
ATOM 5089 C C . TYR B 1 236 ? -1.915 26.25 24.766 1 97 236 TYR B C 1
ATOM 5091 O O . TYR B 1 236 ? -3.141 26.141 24.859 1 97 236 TYR B O 1
ATOM 5099 N N . PRO B 1 237 ? -1.248 26.969 25.609 1 97.06 237 PRO B N 1
ATOM 5100 C CA . PRO B 1 237 ? -1.892 27.672 26.719 1 97.06 237 PRO B CA 1
ATOM 5101 C C . PRO B 1 237 ? -2.561 28.969 26.281 1 97.06 237 PRO B C 1
ATOM 5103 O O . PRO B 1 237 ? -2.041 30.062 26.562 1 97.06 237 PRO B O 1
ATOM 5106 N N . VAL B 1 238 ? -3.729 28.875 25.797 1 97.75 238 VAL B N 1
ATOM 5107 C CA . VAL B 1 238 ? -4.48 29.969 25.203 1 97.75 238 VAL B CA 1
ATOM 5108 C C . VAL B 1 238 ? -4.703 31.062 26.25 1 97.75 238 VAL B C 1
ATOM 5110 O O . VAL B 1 238 ? -4.531 32.25 25.953 1 97.75 238 VAL B O 1
ATOM 5113 N N . ASN B 1 239 ? -5.109 30.719 27.453 1 96.69 239 ASN B N 1
ATOM 5114 C CA . ASN B 1 239 ? -5.383 31.719 28.5 1 96.69 239 ASN B CA 1
ATOM 5115 C C . ASN B 1 239 ? -4.156 32.562 28.797 1 96.69 239 ASN B C 1
ATOM 5117 O O . ASN B 1 239 ? -4.207 33.781 28.703 1 96.69 239 ASN B O 1
ATOM 5121 N N . GLU B 1 240 ? -3.102 31.891 28.969 1 96.31 240 GLU B N 1
ATOM 5122 C CA . GLU B 1 240 ? -1.874 32.562 29.391 1 96.31 240 GLU B CA 1
ATOM 5123 C C . GLU B 1 240 ? -1.247 33.312 28.219 1 96.31 240 GLU B C 1
ATOM 5125 O O . GLU B 1 240 ? -0.708 34.406 28.406 1 96.31 240 GLU B O 1
ATOM 5130 N N . ARG B 1 241 ? -1.376 32.781 27.047 1 96.75 241 ARG B N 1
ATOM 5131 C CA . ARG B 1 241 ? -0.594 33.312 25.922 1 96.75 241 ARG B CA 1
ATOM 5132 C C . ARG B 1 241 ? -1.413 34.312 25.109 1 96.75 241 ARG B C 1
ATOM 5134 O O . ARG B 1 241 ? -0.856 35.188 24.438 1 96.75 241 ARG B O 1
ATOM 5141 N N . LEU B 1 242 ? -2.736 34.188 25.141 1 97.69 242 LEU B N 1
ATOM 5142 C CA . LEU B 1 242 ? -3.549 35.031 24.266 1 97.69 242 LEU B CA 1
ATOM 5143 C C . LEU B 1 242 ? -4.539 35.875 25.062 1 97.69 242 LEU B C 1
ATOM 5145 O O . LEU B 1 242 ? -4.586 37.094 24.922 1 97.69 242 LEU B O 1
ATOM 5149 N N . ILE B 1 243 ? -5.254 35.25 25.891 1 97.19 243 ILE B N 1
ATOM 5150 C CA . ILE B 1 243 ? -6.355 35.938 26.562 1 97.19 243 ILE B CA 1
ATOM 5151 C C . ILE B 1 243 ? -5.801 36.938 27.578 1 97.19 243 ILE B C 1
ATOM 5153 O O . ILE B 1 243 ? -6.242 38.094 27.641 1 97.19 243 ILE B O 1
ATOM 5157 N N . ASP B 1 244 ? -4.855 36.438 28.312 1 96.25 244 ASP B N 1
ATOM 5158 C CA . ASP B 1 244 ? -4.238 37.344 29.281 1 96.25 244 ASP B CA 1
ATOM 5159 C C . ASP B 1 244 ? -3.545 38.531 28.578 1 96.25 244 ASP B C 1
ATOM 5161 O O . ASP B 1 244 ? -2.676 38.312 27.719 1 96.25 244 ASP B O 1
ATOM 5165 N N . GLY B 1 245 ? -3.936 39.781 28.859 1 95.06 245 GLY B N 1
ATOM 5166 C CA . GLY B 1 245 ? -3.295 40.938 28.312 1 95.06 245 GLY B CA 1
ATOM 5167 C C . GLY B 1 245 ? -3.906 41.406 27 1 95.06 245 GLY B C 1
ATOM 5168 O O . GLY B 1 245 ? -3.484 42.406 26.422 1 95.06 245 GLY B O 1
ATOM 5169 N N . ALA B 1 246 ? -4.891 40.719 26.594 1 97.31 246 ALA B N 1
ATOM 5170 C CA . ALA B 1 246 ? -5.535 41.094 25.328 1 97.31 246 ALA B CA 1
ATOM 5171 C C . ALA B 1 246 ? -6.371 42.375 25.5 1 97.31 246 ALA B C 1
ATOM 5173 O O . ALA B 1 246 ? -6.887 42.625 26.594 1 97.31 246 ALA B O 1
ATOM 5174 N N . ASP B 1 247 ? -6.441 43.062 24.406 1 96.56 247 ASP B N 1
ATOM 5175 C CA . ASP B 1 247 ? -7.383 44.188 24.359 1 96.56 247 ASP B CA 1
ATOM 5176 C C . ASP B 1 247 ? -8.82 43.719 24.531 1 96.56 247 ASP B C 1
ATOM 5178 O O . ASP B 1 247 ? -9.32 42.906 23.719 1 96.56 247 ASP B O 1
ATOM 5182 N N . SER B 1 248 ? -9.492 44.188 25.547 1 92.88 248 SER B N 1
ATOM 5183 C CA . SER B 1 248 ? -10.812 43.656 25.891 1 92.88 248 SER B CA 1
ATOM 5184 C C . SER B 1 248 ? -11.914 44.438 25.188 1 92.88 248 SER B C 1
ATOM 5186 O O . SER B 1 248 ? -13.102 44.156 25.406 1 92.88 248 SER B O 1
ATOM 5188 N N . SER B 1 249 ? -11.523 45.344 24.359 1 94.75 249 SER B N 1
ATOM 5189 C CA . SER B 1 249 ? -12.539 46.094 23.609 1 94.75 249 SER B CA 1
ATOM 5190 C C . SER B 1 249 ? -13.328 45.125 22.703 1 94.75 249 SER B C 1
ATOM 5192 O O . SER B 1 249 ? -12.75 44.25 22.062 1 94.75 249 SER B O 1
ATOM 5194 N N . PRO B 1 250 ? -14.609 45.344 22.656 1 91.81 250 PRO B N 1
ATOM 5195 C CA . PRO B 1 250 ? -15.445 44.438 21.875 1 91.81 250 PRO B CA 1
ATOM 5196 C C . PRO B 1 250 ? -15.117 44.438 20.391 1 91.81 250 PRO B C 1
ATOM 5198 O O . PRO B 1 250 ? -15.344 43.469 19.688 1 91.81 250 PRO B O 1
ATOM 5201 N N . ASP B 1 251 ? -14.547 45.5 19.953 1 93.69 251 ASP B N 1
ATOM 5202 C CA . ASP B 1 251 ? -14.273 45.625 18.531 1 93.69 251 ASP B CA 1
ATOM 5203 C C . ASP B 1 251 ? -12.836 45.25 18.203 1 93.69 251 ASP B C 1
ATOM 5205 O O . ASP B 1 251 ? -12.461 45.156 17.031 1 93.69 251 ASP B O 1
ATOM 5209 N N . ALA B 1 252 ? -12.047 44.969 19.266 1 97.06 252 ALA B N 1
ATOM 5210 C CA . ALA B 1 252 ? -10.648 44.594 19.031 1 97.06 252 ALA B CA 1
ATOM 5211 C C . ALA B 1 252 ? -10.539 43.25 18.359 1 97.06 252 ALA B C 1
ATOM 5213 O O . ALA B 1 252 ? -11.25 42.312 18.719 1 97.06 252 ALA B O 1
ATOM 5214 N N . PRO B 1 253 ? -9.766 43.188 17.297 1 98.19 253 PRO B N 1
ATOM 5215 C CA . PRO B 1 253 ? -9.555 41.875 16.688 1 98.19 253 PRO B CA 1
ATOM 5216 C C . PRO B 1 253 ? -8.766 40.938 17.594 1 98.19 253 PRO B C 1
ATOM 5218 O O . PRO B 1 253 ? -7.598 41.188 17.891 1 98.19 253 PRO B O 1
ATOM 5221 N N . PHE B 1 254 ? -9.375 39.844 17.984 1 98.31 254 PHE B N 1
ATOM 5222 C CA . PHE B 1 254 ? -8.727 38.938 18.906 1 98.31 254 PHE B CA 1
ATOM 5223 C C . PHE B 1 254 ? -8.031 37.812 18.125 1 98.31 254 PHE B C 1
ATOM 5225 O O . PHE B 1 254 ? -6.809 37.656 18.219 1 98.31 254 PHE B O 1
ATOM 5232 N N . LEU B 1 255 ? -8.703 37 17.375 1 98.56 255 LEU B N 1
ATOM 5233 C CA . LEU B 1 255 ? -8.18 35.875 16.625 1 98.56 255 LEU B CA 1
ATOM 5234 C C . LEU B 1 255 ? -8.602 35.969 15.156 1 98.56 255 LEU B C 1
ATOM 5236 O O . LEU B 1 255 ? -9.789 35.969 14.844 1 98.56 255 LEU B O 1
ATOM 5240 N N . VAL B 1 256 ? -7.664 36.125 14.305 1 98.69 256 VAL B N 1
ATOM 5241 C CA . VAL B 1 256 ? -7.891 36.156 12.867 1 98.69 256 VAL B CA 1
ATOM 5242 C C . VAL B 1 256 ? -7.453 34.812 12.25 1 98.69 256 VAL B C 1
ATOM 5244 O O . VAL B 1 256 ? -6.254 34.531 12.164 1 98.69 256 VAL B O 1
ATOM 5247 N N . ASP B 1 257 ? -8.359 34.031 11.828 1 98.44 257 ASP B N 1
ATOM 5248 C CA . ASP B 1 257 ? -8.102 32.75 11.188 1 98.44 257 ASP B CA 1
ATOM 5249 C C . ASP B 1 257 ? -7.918 32.906 9.68 1 98.44 257 ASP B C 1
ATOM 5251 O O . ASP B 1 257 ? -8.898 33.031 8.938 1 98.44 257 ASP B O 1
ATOM 5255 N N . ILE B 1 258 ? -6.688 32.906 9.266 1 98 258 ILE B N 1
ATOM 5256 C CA . ILE B 1 258 ? -6.344 33.125 7.863 1 98 258 ILE B CA 1
ATOM 5257 C C . ILE B 1 258 ? -6.406 31.812 7.094 1 98 258 ILE B C 1
ATOM 5259 O O . ILE B 1 258 ? -5.727 30.859 7.449 1 98 258 ILE B O 1
ATOM 5263 N N . GLY B 1 259 ? -7.133 31.812 5.988 1 94.38 259 GLY B N 1
ATOM 5264 C CA . GLY B 1 259 ? -7.344 30.562 5.27 1 94.38 259 GLY B CA 1
ATOM 5265 C C . GLY B 1 259 ? -8.141 29.547 6.059 1 94.38 259 GLY B C 1
ATOM 5266 O O . GLY B 1 259 ? -7.809 28.359 6.07 1 94.38 259 GLY B O 1
ATOM 5267 N N . GLY B 1 260 ? -9.172 29.969 6.742 1 92.62 260 GLY B N 1
ATOM 5268 C CA . GLY B 1 260 ? -9.859 29.156 7.73 1 92.62 260 GLY B CA 1
ATOM 5269 C C . GLY B 1 260 ? -10.977 28.312 7.141 1 92.62 260 GLY B C 1
ATOM 5270 O O . GLY B 1 260 ? -11.688 27.609 7.867 1 92.62 260 GLY B O 1
ATOM 5271 N N . ASN B 1 261 ? -11.133 28.406 5.797 1 88.69 261 ASN B N 1
ATOM 5272 C CA . ASN B 1 261 ? -12.164 27.641 5.109 1 88.69 261 ASN B CA 1
ATOM 5273 C C . ASN B 1 261 ? -13.555 27.969 5.641 1 88.69 261 ASN B C 1
ATOM 5275 O O . ASN B 1 261 ? -13.938 29.125 5.699 1 88.69 261 ASN B O 1
ATOM 5279 N N . VAL B 1 262 ? -14.32 26.953 6.238 1 86.25 262 VAL B N 1
ATOM 5280 C CA . VAL B 1 262 ? -15.695 27.219 6.648 1 86.25 262 VAL B CA 1
ATOM 5281 C C . VAL B 1 262 ? -15.734 27.562 8.141 1 86.25 262 VAL B C 1
ATOM 5283 O O . VAL B 1 262 ? -16.812 27.688 8.727 1 86.25 262 VAL B O 1
ATOM 5286 N N . GLY B 1 263 ? -14.617 27.641 8.789 1 91 263 GLY B N 1
ATOM 5287 C CA . GLY B 1 263 ? -14.531 28.266 10.094 1 91 263 GLY B CA 1
ATOM 5288 C C . GLY B 1 263 ? -14.609 27.281 11.242 1 91 263 GLY B C 1
ATOM 5289 O O . GLY B 1 263 ? -14.906 27.656 12.375 1 91 263 GLY B O 1
ATOM 5290 N N . HIS B 1 264 ? -14.242 26 11.055 1 86.94 264 HIS B N 1
ATOM 5291 C CA . HIS B 1 264 ? -14.352 24.984 12.086 1 86.94 264 HIS B CA 1
ATOM 5292 C C . HIS B 1 264 ? -13.484 25.312 13.297 1 86.94 264 HIS B C 1
ATOM 5294 O O . HIS B 1 264 ? -13.898 25.141 14.438 1 86.94 264 HIS B O 1
ATOM 5300 N N . ASP B 1 265 ? -12.297 25.812 13.062 1 92.88 265 ASP B N 1
ATOM 5301 C CA . ASP B 1 265 ? -11.391 26.125 14.164 1 92.88 265 ASP B CA 1
ATOM 5302 C C . ASP B 1 265 ? -11.961 27.234 15.047 1 92.88 265 ASP B C 1
ATOM 5304 O O . ASP B 1 265 ? -11.883 27.156 16.281 1 92.88 265 ASP B O 1
ATOM 5308 N N . LEU B 1 266 ? -12.539 28.219 14.43 1 96.06 266 LEU B N 1
ATOM 5309 C CA . LEU B 1 266 ? -13.078 29.344 15.195 1 96.06 266 LEU B CA 1
ATOM 5310 C C . LEU B 1 266 ? -14.32 28.922 15.969 1 96.06 266 LEU B C 1
ATOM 5312 O O . LEU B 1 266 ? -14.547 29.375 17.094 1 96.06 266 LEU B O 1
ATOM 5316 N N . VAL B 1 267 ? -15.117 28.062 15.344 1 94 267 VAL B N 1
ATOM 5317 C CA . VAL B 1 267 ? -16.297 27.562 16.031 1 94 267 VAL B CA 1
ATOM 5318 C C . VAL B 1 267 ? -15.883 26.797 17.281 1 94 267 VAL B C 1
ATOM 5320 O O . VAL B 1 267 ? -16.469 26.969 18.359 1 94 267 VAL B O 1
ATOM 5323 N N . ARG B 1 268 ? -14.945 25.922 17.125 1 92.69 268 ARG B N 1
ATOM 5324 C CA . ARG B 1 268 ? -14.445 25.156 18.266 1 92.69 268 ARG B CA 1
ATOM 5325 C C . ARG B 1 268 ? -13.844 26.078 19.328 1 92.69 268 ARG B C 1
ATOM 5327 O O . ARG B 1 268 ? -14.023 25.859 20.516 1 92.69 268 ARG B O 1
ATOM 5334 N N . PHE B 1 269 ? -13.117 27.078 18.875 1 96.31 269 PHE B N 1
ATOM 5335 C CA . PHE B 1 269 ? -12.516 28.031 19.797 1 96.31 269 PHE B CA 1
ATOM 5336 C C . PHE B 1 269 ? -13.578 28.781 20.594 1 96.31 269 PHE B C 1
ATOM 5338 O O . PHE B 1 269 ? -13.477 28.922 21.812 1 96.31 269 PHE B O 1
ATOM 5345 N N . GLN B 1 270 ? -14.539 29.25 19.844 1 95.88 270 GLN B N 1
ATOM 5346 C CA . GLN B 1 270 ? -15.641 29.984 20.469 1 95.88 270 GLN B CA 1
ATOM 5347 C C . GLN B 1 270 ? -16.328 29.125 21.516 1 95.88 270 GLN B C 1
ATOM 5349 O O . GLN B 1 270 ? -16.703 29.609 22.594 1 95.88 270 GLN B O 1
ATOM 5354 N N . SER B 1 271 ? -16.5 27.906 21.172 1 94.44 271 SER B N 1
ATOM 5355 C CA . SER B 1 271 ? -17.141 26.969 22.094 1 94.44 271 SER B CA 1
ATOM 5356 C C . SER B 1 271 ? -16.281 26.75 23.328 1 94.44 271 SER B C 1
ATOM 5358 O O . SER B 1 271 ? -16.797 26.656 24.438 1 94.44 271 SER B O 1
ATOM 5360 N N . ARG B 1 272 ? -15.016 26.656 23.188 1 94.5 272 ARG B N 1
ATOM 5361 C CA . ARG B 1 272 ? -14.094 26.344 24.266 1 94.5 272 ARG B CA 1
ATOM 5362 C C . ARG B 1 272 ? -13.805 27.578 25.109 1 94.5 272 ARG B C 1
ATOM 5364 O O . ARG B 1 272 ? -13.602 27.484 26.328 1 94.5 272 ARG B O 1
ATOM 5371 N N . TYR B 1 273 ? -13.766 28.703 24.469 1 95.38 273 TYR B N 1
ATOM 5372 C CA . TYR B 1 273 ? -13.469 29.969 25.125 1 95.38 273 TYR B CA 1
ATOM 5373 C C . TYR B 1 273 ? -14.555 31 24.844 1 95.38 273 TYR B C 1
ATOM 5375 O O . TYR B 1 273 ? -14.281 32.031 24.25 1 95.38 273 TYR B O 1
ATOM 5383 N N . PRO B 1 274 ? -15.719 30.75 25.359 1 93.44 274 PRO B N 1
ATOM 5384 C CA . PRO B 1 274 ? -16.859 31.609 25.031 1 93.44 274 PRO B CA 1
ATOM 5385 C C . PRO B 1 274 ? -16.688 33.031 25.531 1 93.44 274 PRO B C 1
ATOM 5387 O O . PRO B 1 274 ? -17.328 33.969 25.016 1 93.44 274 PRO B O 1
ATOM 5390 N N . ASN B 1 275 ? -15.797 33.219 26.484 1 91.62 275 ASN B N 1
ATOM 5391 C CA . ASN B 1 275 ? -15.625 34.531 27.078 1 91.62 275 ASN B CA 1
ATOM 5392 C C . ASN B 1 275 ? -14.367 35.25 26.562 1 91.62 275 ASN B C 1
ATOM 5394 O O . ASN B 1 275 ? -13.922 36.219 27.125 1 91.62 275 ASN B O 1
ATOM 5398 N N . ALA B 1 276 ? -13.727 34.688 25.5 1 93.62 276 ALA B N 1
ATOM 5399 C CA . ALA B 1 276 ? -12.57 35.344 24.922 1 93.62 276 ALA B CA 1
ATOM 5400 C C . ALA B 1 276 ? -12.922 36.75 24.453 1 93.62 276 ALA B C 1
ATOM 5402 O O . ALA B 1 276 ? -14.023 37 23.953 1 93.62 276 ALA B O 1
ATOM 5403 N N . PRO B 1 277 ? -11.992 37.625 24.703 1 93.81 277 PRO B N 1
ATOM 5404 C CA . PRO B 1 277 ? -12.289 39.031 24.312 1 93.81 277 PRO B CA 1
ATOM 5405 C C . PRO B 1 277 ? -12.234 39.25 22.812 1 93.81 277 PRO B C 1
ATOM 5407 O O . PRO B 1 277 ? -11.664 38.438 22.078 1 93.81 277 PRO B O 1
ATOM 5410 N N . GLY B 1 278 ? -12.883 40.344 22.406 1 93.75 278 GLY B N 1
ATOM 5411 C CA . GLY B 1 278 ? -12.711 40.844 21.047 1 93.75 278 GLY B CA 1
ATOM 5412 C C . GLY B 1 278 ? -13.422 40.031 20 1 93.75 278 GLY B C 1
ATOM 5413 O O . GLY B 1 278 ? -14.383 39.312 20.312 1 93.75 278 GLY B O 1
ATOM 5414 N N . LYS B 1 279 ? -12.977 40.188 18.75 1 97 279 LYS B N 1
ATOM 5415 C CA . LYS B 1 279 ? -13.664 39.625 17.594 1 97 279 LYS B CA 1
ATOM 5416 C C . LYS B 1 279 ? -12.906 38.406 17.047 1 97 279 LYS B C 1
ATOM 5418 O O . LYS B 1 279 ? -11.672 38.406 17.016 1 97 279 LYS B O 1
ATOM 5423 N N . LEU B 1 280 ? -13.656 37.406 16.719 1 98.06 280 LEU B N 1
ATOM 5424 C CA . LEU B 1 280 ? -13.156 36.281 15.922 1 98.06 280 LEU B CA 1
ATOM 5425 C C . LEU B 1 280 ? -13.414 36.531 14.438 1 98.06 280 LEU B C 1
ATOM 5427 O O . LEU B 1 280 ? -14.547 36.812 14.039 1 98.06 280 LEU B O 1
ATOM 5431 N N . ILE B 1 281 ? -12.406 36.469 13.664 1 98.5 281 ILE B N 1
ATOM 5432 C CA . ILE B 1 281 ? -12.523 36.844 12.258 1 98.5 281 ILE B CA 1
ATOM 5433 C C . ILE B 1 281 ? -12.07 35.656 11.391 1 98.5 281 ILE B C 1
ATOM 5435 O O . ILE B 1 281 ? -10.969 35.156 11.57 1 98.5 281 ILE B O 1
ATOM 5439 N N . LEU B 1 282 ? -12.906 35.219 10.492 1 98.31 282 LEU B N 1
ATOM 5440 C CA . LEU B 1 282 ? -12.609 34.156 9.531 1 98.31 282 LEU B CA 1
ATOM 5441 C C . LEU B 1 282 ? -12.242 34.75 8.172 1 98.31 282 LEU B C 1
ATOM 5443 O O . LEU B 1 282 ? -13.047 35.469 7.566 1 98.31 282 LEU B O 1
ATOM 5447 N N . GLN B 1 283 ? -11.07 34.469 7.727 1 98.06 283 GLN B N 1
ATOM 5448 C CA . GLN B 1 283 ? -10.633 34.969 6.418 1 98.06 283 GLN B CA 1
ATOM 5449 C C . GLN B 1 283 ? -10.414 33.781 5.457 1 98.06 283 GLN B C 1
ATOM 5451 O O . GLN B 1 283 ? -9.812 32.781 5.828 1 98.06 283 GLN B O 1
ATOM 5456 N N . ASP B 1 284 ? -10.891 33.844 4.309 1 95.5 284 ASP B N 1
ATOM 5457 C CA . ASP B 1 284 ? -10.617 32.938 3.188 1 95.5 284 ASP B CA 1
ATOM 5458 C C . ASP B 1 284 ? -11 33.594 1.859 1 95.5 284 ASP B C 1
ATOM 5460 O O . ASP B 1 284 ? -11.477 34.75 1.833 1 95.5 284 ASP B O 1
ATOM 5464 N N . LEU B 1 285 ? -10.711 32.938 0.747 1 92.5 285 LEU B N 1
ATOM 5465 C CA . LEU B 1 285 ? -11.078 33.438 -0.57 1 92.5 285 LEU B CA 1
ATOM 5466 C C . LEU B 1 285 ? -12.586 33.625 -0.682 1 92.5 285 LEU B C 1
ATOM 5468 O O . LEU B 1 285 ? -13.352 32.938 0.006 1 92.5 285 LEU B O 1
ATOM 5472 N N . PRO B 1 286 ? -13.031 34.469 -1.578 1 92.75 286 PRO B N 1
ATOM 5473 C CA . PRO B 1 286 ? -14.461 34.781 -1.723 1 92.75 286 PRO B CA 1
ATOM 5474 C C . PRO B 1 286 ? -15.297 33.5 -1.959 1 92.75 286 PRO B C 1
ATOM 5476 O O . PRO B 1 286 ? -16.344 33.344 -1.332 1 92.75 286 PRO B O 1
ATOM 5479 N N . MET B 1 287 ? -14.836 32.656 -2.748 1 85.12 287 MET B N 1
ATOM 5480 C CA . MET B 1 287 ? -15.602 31.469 -3.082 1 85.12 287 MET B CA 1
ATOM 5481 C C . MET B 1 287 ? -15.859 30.625 -1.839 1 85.12 287 MET B C 1
ATOM 5483 O O . MET B 1 287 ? -16.891 29.969 -1.728 1 85.12 287 MET B O 1
ATOM 5487 N N . MET B 1 288 ? -14.922 30.594 -0.957 1 85.25 288 MET B N 1
ATOM 5488 C CA . MET B 1 288 ? -15.078 29.828 0.279 1 85.25 288 MET B CA 1
ATOM 5489 C C . MET B 1 288 ? -16.016 30.531 1.247 1 85.25 288 MET B C 1
ATOM 5491 O O . MET B 1 288 ? -16.891 29.906 1.841 1 85.25 288 MET B O 1
ATOM 5495 N N . ILE B 1 289 ? -15.844 31.812 1.391 1 91.94 289 ILE B N 1
ATOM 5496 C CA . ILE B 1 289 ? -16.625 32.594 2.33 1 91.94 289 ILE B CA 1
ATOM 5497 C C . ILE B 1 289 ? -18.109 32.562 1.918 1 91.94 289 ILE B C 1
ATOM 5499 O O . ILE B 1 289 ? -18.984 32.438 2.766 1 91.94 289 ILE B O 1
ATOM 5503 N N . HIS B 1 290 ? -18.359 32.562 0.62 1 90.5 290 HIS B N 1
ATOM 5504 C CA . HIS B 1 290 ? -19.719 32.656 0.114 1 90.5 290 HIS B CA 1
ATOM 5505 C C . HIS B 1 290 ? -20.453 31.344 0.279 1 90.5 290 HIS B C 1
ATOM 5507 O O . HIS B 1 290 ? -21.688 31.312 0.326 1 90.5 290 HIS B O 1
ATOM 5513 N N . GLN B 1 291 ? -19.734 30.344 0.394 1 83.75 291 GLN B N 1
ATOM 5514 C CA . GLN B 1 291 ? -20.375 29.031 0.474 1 83.75 291 GLN B CA 1
ATOM 5515 C C . GLN B 1 291 ? -20.781 28.703 1.909 1 83.75 291 GLN B C 1
ATOM 5517 O O . GLN B 1 291 ? -21.531 27.766 2.148 1 83.75 291 GLN B O 1
ATOM 5522 N N . ILE B 1 292 ? -20.344 29.531 2.861 1 89 292 ILE B N 1
ATOM 5523 C CA . ILE B 1 292 ? -20.625 29.281 4.27 1 89 292 ILE B CA 1
ATOM 5524 C C . ILE B 1 292 ? -22.109 29.547 4.551 1 89 292 ILE B C 1
ATOM 5526 O O . ILE B 1 292 ? -22.578 30.688 4.375 1 89 292 ILE B O 1
ATOM 5530 N N . LYS B 1 293 ? -22.844 28.531 4.887 1 85.75 293 LYS B N 1
ATOM 5531 C CA . LYS B 1 293 ? -24.266 28.688 5.16 1 85.75 293 LYS B CA 1
ATOM 5532 C C . LYS B 1 293 ? -24.516 28.859 6.656 1 85.75 293 LYS B C 1
ATOM 5534 O O . LYS B 1 293 ? -25.312 29.719 7.062 1 85.75 293 LYS B O 1
ATOM 5539 N N . ASP B 1 294 ? -23.828 28.031 7.41 1 87.75 294 ASP B N 1
ATOM 5540 C CA . ASP B 1 294 ? -24.062 28.016 8.852 1 87.75 294 ASP B CA 1
ATOM 5541 C C . ASP B 1 294 ? -22.797 28.359 9.617 1 87.75 294 ASP B C 1
ATOM 5543 O O . ASP B 1 294 ? -21.828 27.609 9.602 1 87.75 294 ASP B O 1
ATOM 5547 N N . LEU B 1 295 ? -22.672 29.609 10.125 1 92 295 LEU B N 1
ATOM 5548 C CA . LEU B 1 295 ? -21.594 30.078 10.992 1 92 295 LEU B CA 1
ATOM 5549 C C . LEU B 1 295 ? -22.125 31.094 12.016 1 92 295 LEU B C 1
ATOM 5551 O O . LEU B 1 295 ? -22.969 31.938 11.68 1 92 295 LEU B O 1
ATOM 5555 N N . ASP B 1 296 ? -21.781 30.859 13.227 1 93 296 ASP B N 1
ATOM 5556 C CA . ASP B 1 296 ? -22.203 31.781 14.281 1 93 296 ASP B CA 1
ATOM 5557 C C . ASP B 1 296 ? -22 33.25 13.844 1 93 296 ASP B C 1
ATOM 5559 O O . ASP B 1 296 ? -20.906 33.625 13.414 1 93 296 ASP B O 1
ATOM 5563 N N . PRO B 1 297 ? -22.984 34 13.914 1 91.25 297 PRO B N 1
ATOM 5564 C CA . PRO B 1 297 ? -22.906 35.375 13.461 1 91.25 297 PRO B CA 1
ATOM 5565 C C . PRO B 1 297 ? -21.844 36.188 14.219 1 91.25 297 PRO B C 1
ATOM 5567 O O . PRO B 1 297 ? -21.391 37.219 13.742 1 91.25 297 PRO B O 1
ATOM 5570 N N . ALA B 1 298 ? -21.516 35.719 15.367 1 91.81 298 ALA B N 1
ATOM 5571 C CA . ALA B 1 298 ? -20.484 36.406 16.156 1 91.81 298 ALA B CA 1
ATOM 5572 C C . ALA B 1 298 ? -19.125 36.312 15.484 1 91.81 298 ALA B C 1
ATOM 5574 O O . ALA B 1 298 ? -18.219 37.094 15.773 1 91.81 298 ALA B O 1
ATOM 5575 N N . ILE B 1 299 ? -18.938 35.344 14.641 1 96.94 299 ILE B N 1
ATOM 5576 C CA . ILE B 1 299 ? -17.703 35.188 13.883 1 96.94 299 ILE B CA 1
ATOM 5577 C C . ILE B 1 299 ? -17.766 36 12.602 1 96.94 299 ILE B C 1
ATOM 5579 O O . ILE B 1 299 ? -18.625 35.781 11.75 1 96.94 299 ILE B O 1
ATOM 5583 N N . VAL B 1 300 ? -16.906 36.938 12.484 1 97.31 300 VAL B N 1
ATOM 5584 C CA . VAL B 1 300 ? -16.922 37.875 11.359 1 97.31 300 VAL B CA 1
ATOM 5585 C C . VAL B 1 300 ? -16.328 37.188 10.125 1 97.31 300 VAL B C 1
ATOM 5587 O O . VAL B 1 300 ? -15.203 36.688 10.156 1 97.31 300 VAL B O 1
ATOM 5590 N N . ARG B 1 301 ? -17.062 37.094 9.062 1 97.06 301 ARG B N 1
ATOM 5591 C CA . ARG B 1 301 ? -16.594 36.562 7.773 1 97.06 301 ARG B CA 1
ATOM 5592 C C . ARG B 1 301 ? -15.898 37.656 6.965 1 97.06 301 ARG B C 1
ATOM 5594 O O . ARG B 1 301 ? -16.422 38.781 6.836 1 97.06 301 ARG B O 1
ATOM 5601 N N . MET B 1 302 ? -14.82 37.344 6.453 1 97.88 302 MET B N 1
ATOM 5602 C CA . MET B 1 302 ? -14.086 38.344 5.68 1 97.88 302 MET B CA 1
ATOM 5603 C C . MET B 1 302 ? -13.414 37.719 4.469 1 97.88 302 MET B C 1
ATOM 5605 O O . MET B 1 302 ? -12.641 36.75 4.609 1 97.88 302 MET B O 1
ATOM 5609 N N . GLU B 1 303 ? -13.734 38.188 3.258 1 97.38 303 GLU B N 1
ATOM 5610 C CA . GLU B 1 303 ? -13.016 37.781 2.057 1 97.38 303 GLU B CA 1
ATOM 5611 C C . GLU B 1 303 ? -11.578 38.281 2.072 1 97.38 303 GLU B C 1
ATOM 5613 O O . GLU B 1 303 ? -11.328 39.438 2.34 1 97.38 303 GLU B O 1
ATOM 5618 N N . TYR B 1 304 ? -10.633 37.344 1.812 1 97.19 304 TYR B N 1
ATOM 5619 C CA . TYR B 1 304 ? -9.234 37.75 1.889 1 97.19 304 TYR B CA 1
ATOM 5620 C C . TYR B 1 304 ? -8.352 36.781 1.113 1 97.19 304 TYR B C 1
ATOM 5622 O O . TYR B 1 304 ? -8.539 35.562 1.192 1 97.19 304 TYR B O 1
ATOM 5630 N N . ASP B 1 305 ? -7.547 37.344 0.289 1 95.38 305 ASP B N 1
ATOM 5631 C CA . ASP B 1 305 ? -6.434 36.656 -0.358 1 95.38 305 ASP B CA 1
ATOM 5632 C C . ASP B 1 305 ? -5.113 36.969 0.344 1 95.38 305 ASP B C 1
ATOM 5634 O O . ASP B 1 305 ? -4.668 38.125 0.365 1 95.38 305 ASP B O 1
ATOM 5638 N N . PHE B 1 306 ? -4.445 35.969 0.844 1 94.75 306 PHE B N 1
ATOM 5639 C CA . PHE B 1 306 ? -3.297 36.188 1.716 1 94.75 306 PHE B CA 1
ATOM 5640 C C . PHE B 1 306 ? -2.119 36.75 0.927 1 94.75 306 PHE B C 1
ATOM 5642 O O . PHE B 1 306 ? -1.094 37.094 1.508 1 94.75 306 PHE B O 1
ATOM 5649 N N . ASN B 1 307 ? -2.219 36.875 -0.364 1 92.69 307 ASN B N 1
ATOM 5650 C CA . ASN B 1 307 ? -1.213 37.594 -1.166 1 92.69 307 ASN B CA 1
ATOM 5651 C C . ASN B 1 307 ? -1.342 39.094 -1.042 1 92.69 307 ASN B C 1
ATOM 5653 O O . ASN B 1 307 ? -0.423 39.844 -1.405 1 92.69 307 ASN B O 1
ATOM 5657 N N . ASN B 1 308 ? -2.428 39.5 -0.594 1 96.06 308 ASN B N 1
ATOM 5658 C CA . ASN B 1 308 ? -2.688 40.906 -0.426 1 96.06 308 ASN B CA 1
ATOM 5659 C C . ASN B 1 308 ? -2.344 41.375 0.985 1 96.06 308 ASN B C 1
ATOM 5661 O O . ASN B 1 308 ? -2.07 40.562 1.866 1 96.06 308 ASN B O 1
ATOM 5665 N N . GLU B 1 309 ? -2.41 42.688 1.055 1 97.38 309 GLU B N 1
ATOM 5666 C CA . GLU B 1 309 ? -2.193 43.25 2.379 1 97.38 309 GLU B CA 1
ATOM 5667 C C . GLU B 1 309 ? -3.244 42.75 3.371 1 97.38 309 GLU B C 1
ATOM 5669 O O . GLU B 1 309 ? -4.43 42.688 3.041 1 97.38 309 GLU B O 1
ATOM 5674 N N . GLN B 1 310 ? -2.766 42.375 4.57 1 98.38 310 GLN B N 1
ATOM 5675 C CA . GLN B 1 310 ? -3.674 41.938 5.633 1 98.38 310 GLN B CA 1
ATOM 5676 C C . GLN B 1 310 ? -4.508 43.125 6.137 1 98.38 310 GLN B C 1
ATOM 5678 O O . GLN B 1 310 ? -3.965 44.062 6.699 1 98.38 310 GLN B O 1
ATOM 5683 N N . PRO B 1 311 ? -5.773 43.031 5.961 1 98.06 311 PRO B N 1
ATOM 5684 C CA . PRO B 1 311 ? -6.617 44.188 6.285 1 98.06 311 PRO B CA 1
ATOM 5685 C C . PRO B 1 311 ? -6.824 44.344 7.789 1 98.06 311 PRO B C 1
ATOM 5687 O O . PRO B 1 311 ? -7.117 45.469 8.25 1 98.06 311 PRO B O 1
ATOM 5690 N N . VAL B 1 312 ? -6.801 43.344 8.547 1 98.56 312 VAL B N 1
ATOM 5691 C CA . VAL B 1 312 ? -6.977 43.406 9.992 1 98.56 312 VAL B CA 1
ATOM 5692 C C . VAL B 1 312 ? -5.633 43.688 10.664 1 98.56 312 VAL B C 1
ATOM 5694 O O . VAL B 1 312 ? -4.734 42.844 10.633 1 98.56 312 VAL B O 1
ATOM 5697 N N . LYS B 1 313 ? -5.539 44.844 11.273 1 98.12 313 LYS B N 1
ATOM 5698 C CA . LYS B 1 313 ? -4.273 45.25 11.875 1 98.12 313 LYS B CA 1
ATOM 5699 C C . LYS B 1 313 ? -4.301 45.062 13.391 1 98.12 313 LYS B C 1
ATOM 5701 O O . LYS B 1 313 ? -5.348 45.219 14.023 1 98.12 313 LYS B O 1
ATOM 5706 N N . GLY B 1 314 ? -3.139 44.625 13.938 1 98 314 GLY B N 1
ATOM 5707 C CA . GLY B 1 314 ? -2.918 44.625 15.375 1 98 314 GLY B CA 1
ATOM 5708 C C . GLY B 1 314 ? -3.77 43.594 16.109 1 98 314 GLY B C 1
ATOM 5709 O O . GLY B 1 314 ? -4.168 43.812 17.25 1 98 314 GLY B O 1
ATOM 5710 N N . ALA B 1 315 ? -4.109 42.531 15.461 1 98.44 315 ALA B N 1
ATOM 5711 C CA . ALA B 1 315 ? -4.863 41.5 16.141 1 98.44 315 ALA B CA 1
ATOM 5712 C C . ALA B 1 315 ? -4.043 40.875 17.266 1 98.44 315 ALA B C 1
ATOM 5714 O O . ALA B 1 315 ? -2.811 40.906 17.234 1 98.44 315 ALA B O 1
ATOM 5715 N N . ARG B 1 316 ? -4.781 40.344 18.328 1 98.44 316 ARG B N 1
ATOM 5716 C CA . ARG B 1 316 ? -4.078 39.625 19.375 1 98.44 316 ARG B CA 1
ATOM 5717 C C . ARG B 1 316 ? -3.318 38.438 18.812 1 98.44 316 ARG B C 1
ATOM 5719 O O . ARG B 1 316 ? -2.178 38.156 19.203 1 98.44 316 ARG B O 1
ATOM 5726 N N . ALA B 1 317 ? -4.031 37.688 17.875 1 98.62 317 ALA B N 1
ATOM 5727 C CA . ALA B 1 317 ? -3.391 36.531 17.234 1 98.62 317 ALA B CA 1
ATOM 5728 C C . ALA B 1 317 ? -3.848 36.406 15.789 1 98.62 317 ALA B C 1
ATOM 5730 O O . ALA B 1 317 ? -5.027 36.594 15.477 1 98.62 317 ALA B O 1
ATOM 5731 N N . TYR B 1 318 ? -2.93 36.219 14.938 1 98.75 318 TYR B N 1
ATOM 5732 C CA . TYR B 1 318 ? -3.16 35.656 13.602 1 98.75 318 TYR B CA 1
ATOM 5733 C C . TYR B 1 318 ? -2.906 34.156 13.57 1 98.75 318 TYR B C 1
ATOM 5735 O O . TYR B 1 318 ? -1.941 33.688 14.164 1 98.75 318 TYR B O 1
ATOM 5743 N N . TYR B 1 319 ? -3.811 33.406 12.953 1 98.56 319 TYR B N 1
ATOM 5744 C CA . TYR B 1 319 ? -3.799 31.969 13.023 1 98.56 319 TYR B CA 1
ATOM 5745 C C . TYR B 1 319 ? -3.846 31.359 11.625 1 98.56 319 TYR B C 1
ATOM 5747 O O . TYR B 1 319 ? -4.688 31.719 10.805 1 98.56 319 TYR B O 1
ATOM 5755 N N . ILE B 1 320 ? -2.883 30.516 11.352 1 97.81 320 ILE B N 1
ATOM 5756 C CA . ILE B 1 320 ? -2.834 29.766 10.094 1 97.81 320 ILE B CA 1
ATOM 5757 C C . ILE B 1 320 ? -2.756 28.266 10.391 1 97.81 320 ILE B C 1
ATOM 5759 O O . ILE B 1 320 ? -1.837 27.812 11.078 1 97.81 320 ILE B O 1
ATOM 5763 N N . HIS B 1 321 ? -3.775 27.562 9.883 1 95.19 321 HIS B N 1
ATOM 5764 C CA . HIS B 1 321 ? -3.867 26.141 10.172 1 95.19 321 HIS B CA 1
ATOM 5765 C C . HIS B 1 321 ? -3.836 25.312 8.898 1 95.19 321 HIS B C 1
ATOM 5767 O O . HIS B 1 321 ? -4.723 25.438 8.047 1 95.19 321 HIS B O 1
ATOM 5773 N N . SER B 1 322 ? -2.805 24.391 8.758 1 91.38 322 SER B N 1
ATOM 5774 C CA . SER B 1 322 ? -2.717 23.438 7.66 1 91.38 322 SER B CA 1
ATOM 5775 C C . SER B 1 322 ? -2.885 24.125 6.312 1 91.38 322 SER B C 1
ATOM 5777 O O . SER B 1 322 ? -3.701 23.703 5.488 1 91.38 322 SER B O 1
ATOM 5779 N N . THR B 1 323 ? -2.248 25.188 6.102 1 93.12 323 THR B N 1
ATOM 5780 C CA . THR B 1 323 ? -2.301 25.984 4.879 1 93.12 323 THR B CA 1
ATOM 5781 C C . THR B 1 323 ? -0.914 26.109 4.254 1 93.12 323 THR B C 1
ATOM 5783 O O . THR B 1 323 ? -0.754 25.922 3.043 1 93.12 323 THR B O 1
ATOM 5786 N N . LEU B 1 324 ? 0.073 26.328 5.07 1 95.88 324 LEU B N 1
ATOM 5787 C CA . LEU B 1 324 ? 1.41 26.641 4.57 1 95.88 324 LEU B CA 1
ATOM 5788 C C . LEU B 1 324 ? 2.057 25.406 3.951 1 95.88 324 LEU B C 1
ATOM 5790 O O . LEU B 1 324 ? 2.885 25.516 3.047 1 95.88 324 LEU B O 1
ATOM 5794 N N . HIS B 1 325 ? 1.686 24.219 4.402 1 94.62 325 HIS B N 1
ATOM 5795 C CA . HIS B 1 325 ? 2.26 22.984 3.854 1 94.62 325 HIS B CA 1
ATOM 5796 C C . HIS B 1 325 ? 1.833 22.781 2.404 1 94.62 325 HIS B C 1
ATOM 5798 O O . HIS B 1 325 ? 2.418 21.969 1.689 1 94.62 325 HIS B O 1
ATOM 5804 N N . ASN B 1 326 ? 0.896 23.516 1.91 1 92.25 326 ASN B N 1
ATOM 5805 C CA . ASN B 1 326 ? 0.44 23.422 0.528 1 92.25 326 ASN B CA 1
ATOM 5806 C C . ASN B 1 326 ? 1.325 24.219 -0.417 1 92.25 326 ASN B C 1
ATOM 5808 O O . ASN B 1 326 ? 1.185 24.125 -1.638 1 92.25 326 ASN B O 1
ATOM 5812 N N . TRP B 1 327 ? 2.246 24.984 0.138 1 93.94 327 TRP B N 1
ATOM 5813 C CA . TRP B 1 327 ? 2.947 25.984 -0.672 1 93.94 327 TRP B CA 1
ATOM 5814 C C . TRP B 1 327 ? 4.457 25.859 -0.495 1 93.94 327 TRP B C 1
ATOM 5816 O O . TRP B 1 327 ? 4.93 25.391 0.542 1 93.94 327 TRP B O 1
ATOM 5826 N N . SER B 1 328 ? 5.16 26.344 -1.513 1 93.38 328 SER B N 1
ATOM 5827 C CA . SER B 1 328 ? 6.617 26.438 -1.433 1 93.38 328 SER B CA 1
ATOM 5828 C C . SER B 1 328 ? 7.051 27.5 -0.426 1 93.38 328 SER B C 1
ATOM 5830 O O . SER B 1 328 ? 6.246 28.344 -0.027 1 93.38 328 SER B O 1
ATOM 5832 N N . ASP B 1 329 ? 8.297 27.484 -0.057 1 95 329 ASP B N 1
ATOM 5833 C CA . ASP B 1 329 ? 8.836 28.469 0.879 1 95 329 ASP B CA 1
ATOM 5834 C C . ASP B 1 329 ? 8.695 29.891 0.328 1 95 329 ASP B C 1
ATOM 5836 O O . ASP B 1 329 ? 8.492 30.844 1.087 1 95 329 ASP B O 1
ATOM 5840 N N . ASP B 1 330 ? 8.805 30.016 -0.961 1 94.12 330 ASP B N 1
ATOM 5841 C CA . ASP B 1 330 ? 8.688 31.328 -1.577 1 94.12 330 ASP B CA 1
ATOM 5842 C C . ASP B 1 330 ? 7.293 31.906 -1.366 1 94.12 330 ASP B C 1
ATOM 5844 O O . ASP B 1 330 ? 7.148 33.094 -1.014 1 94.12 330 ASP B O 1
ATOM 5848 N N . VAL B 1 331 ? 6.328 31.125 -1.546 1 93.62 331 VAL B N 1
ATOM 5849 C CA . VAL B 1 331 ? 4.949 31.562 -1.357 1 93.62 331 VAL B CA 1
ATOM 5850 C C . VAL B 1 331 ? 4.672 31.766 0.13 1 93.62 331 VAL B C 1
ATOM 5852 O O . VAL B 1 331 ? 4.027 32.75 0.517 1 93.62 331 VAL B O 1
ATOM 5855 N N . CYS B 1 332 ? 5.137 30.922 0.961 1 97.06 332 CYS B N 1
ATOM 5856 C CA . CYS B 1 332 ? 4.945 31.031 2.402 1 97.06 332 CYS B CA 1
ATOM 5857 C C . CYS B 1 332 ? 5.566 32.312 2.936 1 97.06 332 CYS B C 1
ATOM 5859 O O . CYS B 1 332 ? 5.02 32.938 3.842 1 97.06 332 CYS B O 1
ATOM 5861 N N . GLU B 1 333 ? 6.715 32.656 2.389 1 97.06 333 GLU B N 1
ATOM 5862 C CA . GLU B 1 333 ? 7.355 33.906 2.779 1 97.06 333 GLU B CA 1
ATOM 5863 C C . GLU B 1 333 ? 6.441 35.125 2.516 1 97.06 333 GLU B C 1
ATOM 5865 O O . GLU B 1 333 ? 6.312 36 3.361 1 97.06 333 GLU B O 1
ATOM 5870 N N . ILE B 1 334 ? 5.816 35.125 1.367 1 96.38 334 ILE B N 1
ATOM 5871 C CA . ILE B 1 334 ? 4.895 36.219 1.022 1 96.38 334 ILE B CA 1
ATOM 5872 C C . ILE B 1 334 ? 3.768 36.281 2.051 1 96.38 334 ILE B C 1
ATOM 5874 O O . ILE B 1 334 ? 3.455 37.344 2.572 1 96.38 334 ILE B O 1
ATOM 5878 N N . ILE B 1 335 ? 3.205 35.125 2.387 1 97 335 ILE B N 1
ATOM 5879 C CA . ILE B 1 335 ? 2.092 35.062 3.324 1 97 335 ILE B CA 1
ATOM 5880 C C . ILE B 1 335 ? 2.529 35.562 4.691 1 97 335 ILE B C 1
ATOM 5882 O O . ILE B 1 335 ? 1.846 36.406 5.297 1 97 335 ILE B O 1
ATOM 5886 N N . LEU B 1 336 ? 3.643 35.094 5.16 1 98.19 336 LEU B N 1
ATOM 5887 C CA . LEU B 1 336 ? 4.117 35.438 6.5 1 98.19 336 LEU B CA 1
ATOM 5888 C C . LEU B 1 336 ? 4.508 36.906 6.598 1 98.19 336 LEU B C 1
ATOM 5890 O O . LEU B 1 336 ? 4.293 37.531 7.633 1 98.19 336 LEU B O 1
ATOM 5894 N N . VAL B 1 337 ? 5.059 37.438 5.551 1 97.5 337 VAL B N 1
ATOM 5895 C CA . VAL B 1 337 ? 5.438 38.844 5.531 1 97.5 337 VAL B CA 1
ATOM 5896 C C . VAL B 1 337 ? 4.188 39.719 5.598 1 97.5 337 VAL B C 1
ATOM 5898 O O . VAL B 1 337 ? 4.172 40.75 6.281 1 97.5 337 VAL B O 1
ATOM 5901 N N . ARG B 1 338 ? 3.152 39.312 4.855 1 97.62 338 ARG B N 1
ATOM 5902 C CA . ARG B 1 338 ? 1.896 40.062 4.902 1 97.62 338 ARG B CA 1
ATOM 5903 C C . ARG B 1 338 ? 1.32 40.062 6.312 1 97.62 338 ARG B C 1
ATOM 5905 O O . ARG B 1 338 ? 0.782 41.094 6.762 1 97.62 338 ARG B O 1
ATOM 5912 N N . VAL B 1 339 ? 1.409 38.969 7.027 1 98.31 339 VAL B N 1
ATOM 5913 C CA . VAL B 1 339 ? 0.934 38.906 8.406 1 98.31 339 VAL B CA 1
ATOM 5914 C C . VAL B 1 339 ? 1.81 39.781 9.305 1 98.31 339 VAL B C 1
ATOM 5916 O O . VAL B 1 339 ? 1.3 40.531 10.141 1 98.31 339 VAL B O 1
ATOM 5919 N N . LYS B 1 340 ? 3.09 39.625 9.117 1 98.19 340 LYS B N 1
ATOM 5920 C CA . LYS B 1 340 ? 4.051 40.406 9.898 1 98.19 340 LYS B CA 1
ATOM 5921 C C . LYS B 1 340 ? 3.742 41.906 9.836 1 98.19 340 LYS B C 1
ATOM 5923 O O . LYS B 1 340 ? 3.783 42.594 10.852 1 98.19 340 LYS B O 1
ATOM 5928 N N . GLU B 1 341 ? 3.443 42.344 8.664 1 98 341 GLU B N 1
ATOM 5929 C CA . GLU B 1 341 ? 3.154 43.781 8.438 1 98 341 GLU B CA 1
ATOM 5930 C C . GLU B 1 341 ? 1.939 44.219 9.242 1 98 341 GLU B C 1
ATOM 5932 O O . GLU B 1 341 ? 1.812 45.406 9.578 1 98 341 GLU B O 1
ATOM 5937 N N . ALA B 1 342 ? 1.083 43.312 9.547 1 98.44 342 ALA B N 1
ATOM 5938 C CA . ALA B 1 342 ? -0.162 43.656 10.227 1 98.44 342 ALA B CA 1
ATOM 5939 C C . ALA B 1 342 ? -0.013 43.5 11.742 1 98.44 342 ALA B C 1
ATOM 5941 O O . ALA B 1 342 ? -0.852 44 12.508 1 98.44 342 ALA B O 1
ATOM 5942 N N . MET B 1 343 ? 1.002 42.906 12.219 1 98.5 343 MET B N 1
ATOM 5943 C CA . MET B 1 343 ? 1.204 42.594 13.633 1 98.5 343 MET B CA 1
ATOM 5944 C C . MET B 1 343 ? 1.611 43.844 14.398 1 98.5 343 MET B C 1
ATOM 5946 O O . MET B 1 343 ? 2.266 44.75 13.852 1 98.5 343 MET B O 1
ATOM 5950 N N . LYS B 1 344 ? 1.174 43.875 15.625 1 97.88 344 LYS B N 1
ATOM 5951 C CA . LYS B 1 344 ? 1.604 44.906 16.578 1 97.88 344 LYS B CA 1
ATOM 5952 C C . LYS B 1 344 ? 2.746 44.375 17.453 1 97.88 344 LYS B C 1
ATOM 5954 O O . LYS B 1 344 ? 2.582 43.438 18.203 1 97.88 344 LYS B O 1
ATOM 5959 N N . PRO B 1 345 ? 3.92 45.094 17.312 1 96.5 345 PRO B N 1
ATOM 5960 C CA . PRO B 1 345 ? 5.055 44.625 18.125 1 96.5 345 PRO B CA 1
ATOM 5961 C C . PRO B 1 345 ? 4.719 44.531 19.609 1 96.5 345 PRO B C 1
ATOM 5963 O O . PRO B 1 345 ? 4.066 45.406 20.156 1 96.5 345 PRO B O 1
ATOM 5966 N N . GLY B 1 346 ? 5.113 43.438 20.234 1 95.62 346 GLY B N 1
ATOM 5967 C CA . GLY B 1 346 ? 4.934 43.25 21.656 1 95.62 346 GLY B CA 1
ATOM 5968 C C . GLY B 1 346 ? 3.531 42.812 22.031 1 95.62 346 GLY B C 1
ATOM 5969 O O . GLY B 1 346 ? 3.252 42.531 23.203 1 95.62 346 GLY B O 1
ATOM 5970 N N . TYR B 1 347 ? 2.717 42.688 21.078 1 97.5 347 TYR B N 1
ATOM 5971 C CA . TYR B 1 347 ? 1.325 42.344 21.375 1 97.5 347 TYR B CA 1
ATOM 5972 C C . TYR B 1 347 ? 0.84 41.188 20.5 1 97.5 347 TYR B C 1
ATOM 5974 O O . TYR B 1 347 ? 0.44 40.156 21.031 1 97.5 347 TYR B O 1
ATOM 5982 N N . SER B 1 348 ? 0.927 41.375 19.234 1 98.44 348 SER B N 1
ATOM 5983 C CA . SER B 1 348 ? 0.389 40.375 18.297 1 98.44 348 SER B CA 1
ATOM 5984 C C . SER B 1 348 ? 1.218 39.094 18.312 1 98.44 348 SER B C 1
ATOM 5986 O O . SER B 1 348 ? 2.441 39.156 18.453 1 98.44 348 SER B O 1
ATOM 5988 N N . ARG B 1 349 ? 0.521 37.969 18.156 1 98.25 349 ARG B N 1
ATOM 5989 C CA . ARG B 1 349 ? 1.141 36.688 17.938 1 98.25 349 ARG B CA 1
ATOM 5990 C C . ARG B 1 349 ? 0.698 36.094 16.594 1 98.25 349 ARG B C 1
ATOM 5992 O O . ARG B 1 349 ? -0.425 36.312 16.156 1 98.25 349 ARG B O 1
ATOM 5999 N N . LEU B 1 350 ? 1.609 35.438 15.992 1 98.75 350 LEU B N 1
ATOM 6000 C CA . LEU B 1 350 ? 1.262 34.562 14.883 1 98.75 350 LEU B CA 1
ATOM 6001 C C . LEU B 1 350 ? 1.346 33.094 15.32 1 98.75 350 LEU B C 1
ATOM 6003 O O . LEU B 1 350 ? 2.379 32.656 15.82 1 98.75 350 LEU B O 1
ATOM 6007 N N . LEU B 1 351 ? 0.242 32.406 15.219 1 98.69 351 LEU B N 1
ATOM 6008 C CA . LEU B 1 351 ? 0.176 30.984 15.508 1 98.69 351 LEU B CA 1
ATOM 6009 C C . LEU B 1 351 ? 0.088 30.172 14.219 1 98.69 351 LEU B C 1
ATOM 6011 O O . LEU B 1 351 ? -0.886 30.281 13.477 1 98.69 351 LEU B O 1
ATOM 6015 N N . ILE B 1 352 ? 1.108 29.406 14.008 1 98.31 352 ILE B N 1
ATOM 6016 C CA . ILE B 1 352 ? 1.139 28.469 12.883 1 98.31 352 ILE B CA 1
ATOM 6017 C C . ILE B 1 352 ? 0.886 27.047 13.375 1 98.31 352 ILE B C 1
ATOM 6019 O O . ILE B 1 352 ? 1.723 26.469 14.07 1 98.31 352 ILE B O 1
ATOM 6023 N N . ASN B 1 353 ? -0.33 26.531 13.07 1 96.56 353 ASN B N 1
ATOM 6024 C CA . ASN B 1 353 ? -0.696 25.172 13.445 1 96.56 353 ASN B CA 1
ATOM 6025 C C . ASN B 1 353 ? -0.432 24.188 12.305 1 96.56 353 ASN B C 1
ATOM 6027 O O . ASN B 1 353 ? -1.298 23.984 11.453 1 96.56 353 ASN B O 1
ATOM 6031 N N . GLU B 1 354 ? 0.726 23.625 12.289 1 95.69 354 GLU B N 1
ATOM 6032 C CA . GLU B 1 354 ? 1.241 22.75 11.242 1 95.69 354 GLU B CA 1
ATOM 6033 C C . GLU B 1 354 ? 2.031 21.578 11.828 1 95.69 354 GLU B C 1
ATOM 6035 O O . GLU B 1 354 ? 2.412 21.625 13 1 95.69 354 GLU B O 1
ATOM 6040 N N . ASN B 1 355 ? 2.254 20.594 10.93 1 94.88 355 ASN B N 1
ATOM 6041 C CA . ASN B 1 355 ? 3.195 19.547 11.312 1 94.88 355 ASN B CA 1
ATOM 6042 C C . ASN B 1 355 ? 4.629 20.062 11.367 1 94.88 355 ASN B C 1
ATOM 6044 O O . ASN B 1 355 ? 5.031 20.859 10.523 1 94.88 355 ASN B O 1
ATOM 6048 N N . VAL B 1 356 ? 5.309 19.719 12.406 1 96.56 356 VAL B N 1
ATOM 6049 C CA . VAL B 1 356 ? 6.742 19.969 12.516 1 96.56 356 VAL B CA 1
ATOM 6050 C C . VAL B 1 356 ? 7.496 18.641 12.523 1 96.56 356 VAL B C 1
ATOM 6052 O O . VAL B 1 356 ? 7.465 17.891 13.508 1 96.56 356 VAL B O 1
ATOM 6055 N N . VAL B 1 357 ? 8.164 18.359 11.453 1 96.5 357 VAL B N 1
ATOM 6056 C CA . VAL B 1 357 ? 8.906 17.109 11.344 1 96.5 357 VAL B CA 1
ATOM 6057 C C . VAL B 1 357 ? 10.203 17.203 12.148 1 96.5 357 VAL B C 1
ATOM 6059 O O . VAL B 1 357 ? 11.039 18.062 11.891 1 96.5 357 VAL B O 1
ATOM 6062 N N . PRO B 1 358 ? 10.383 16.328 13.117 1 95.44 358 PRO B N 1
ATOM 6063 C CA . PRO B 1 358 ? 11.664 16.344 13.812 1 95.44 358 PRO B CA 1
ATOM 6064 C C . PRO B 1 358 ? 12.828 15.938 12.914 1 95.44 358 PRO B C 1
ATOM 6066 O O . PRO B 1 358 ? 12.633 15.203 11.945 1 95.44 358 PRO B O 1
ATOM 6069 N N . ASN B 1 359 ? 13.984 16.375 13.297 1 94.19 359 ASN B N 1
ATOM 6070 C CA . ASN B 1 359 ? 15.156 16.094 12.477 1 94.19 359 ASN B CA 1
ATOM 6071 C C . ASN B 1 359 ? 15.555 14.617 12.562 1 94.19 359 ASN B C 1
ATOM 6073 O O . ASN B 1 359 ? 16.25 14.109 11.68 1 94.19 359 ASN B O 1
ATOM 6077 N N . THR B 1 360 ? 15.25 13.953 13.625 1 95.94 360 THR B N 1
ATOM 6078 C CA . THR B 1 360 ? 15.422 12.516 13.789 1 95.94 360 THR B CA 1
ATOM 6079 C C . THR B 1 360 ? 14.172 11.891 14.406 1 95.94 360 THR B C 1
ATOM 6081 O O . THR B 1 360 ? 13.398 12.578 15.078 1 95.94 360 THR B O 1
ATOM 6084 N N . GLY B 1 361 ? 13.992 10.664 14.062 1 95.31 361 GLY B N 1
ATOM 6085 C CA . GLY B 1 361 ? 12.898 9.938 14.703 1 95.31 361 GLY B CA 1
ATOM 6086 C C . GLY B 1 361 ? 11.531 10.406 14.25 1 95.31 361 GLY B C 1
ATOM 6087 O O . GLY B 1 361 ? 10.586 10.422 15.039 1 95.31 361 GLY B O 1
ATOM 6088 N N . ALA B 1 362 ? 11.406 10.914 13.023 1 96.38 362 ALA B N 1
ATOM 6089 C CA . ALA B 1 362 ? 10.125 11.383 12.5 1 96.38 362 ALA B CA 1
ATOM 6090 C C . ALA B 1 362 ? 9.094 10.258 12.477 1 96.38 362 ALA B C 1
ATOM 6092 O O . ALA B 1 362 ? 9.422 9.117 12.141 1 96.38 362 ALA B O 1
ATOM 6093 N N . HIS B 1 363 ? 7.852 10.562 12.859 1 96.25 363 HIS B N 1
ATOM 6094 C CA . HIS B 1 363 ? 6.758 9.602 12.883 1 96.25 363 HIS B CA 1
ATOM 6095 C C . HIS B 1 363 ? 6.262 9.297 11.469 1 96.25 363 HIS B C 1
ATOM 6097 O O . HIS B 1 363 ? 6.207 10.195 10.625 1 96.25 363 HIS B O 1
ATOM 6103 N N . TRP B 1 364 ? 5.824 8.102 11.219 1 97.31 364 TRP B N 1
ATOM 6104 C CA . TRP B 1 364 ? 5.465 7.641 9.875 1 97.31 364 TRP B CA 1
ATOM 6105 C C . TRP B 1 364 ? 4.258 8.398 9.344 1 97.31 364 TRP B C 1
ATOM 6107 O O . TRP B 1 364 ? 4.129 8.609 8.141 1 97.31 364 TRP B O 1
ATOM 6117 N N . GLU B 1 365 ? 3.348 8.781 10.18 1 95.44 365 GLU B N 1
ATOM 6118 C CA . GLU B 1 365 ? 2.174 9.531 9.734 1 95.44 365 GLU B CA 1
ATOM 6119 C C . GLU B 1 365 ? 2.568 10.867 9.125 1 95.44 365 GLU B C 1
ATOM 6121 O O . GLU B 1 365 ? 2.051 11.258 8.078 1 95.44 365 GLU B O 1
ATOM 6126 N N . THR B 1 366 ? 3.465 11.555 9.789 1 95.94 366 THR B N 1
ATOM 6127 C CA . THR B 1 366 ? 3.908 12.859 9.32 1 95.94 366 THR B CA 1
ATOM 6128 C C . THR B 1 366 ? 4.719 12.727 8.031 1 95.94 366 THR B C 1
ATOM 6130 O O . THR B 1 366 ? 4.555 13.523 7.102 1 95.94 366 THR B O 1
ATOM 6133 N N . THR B 1 367 ? 5.598 11.758 8 1 98 367 THR B N 1
ATOM 6134 C CA . THR B 1 367 ? 6.398 11.578 6.797 1 98 367 THR B CA 1
ATOM 6135 C C . THR B 1 367 ? 5.539 11.055 5.648 1 98 367 THR B C 1
ATOM 6137 O O . THR B 1 367 ? 5.793 11.367 4.484 1 98 367 THR B O 1
ATOM 6140 N N . GLY B 1 368 ? 4.523 10.242 5.953 1 97.62 368 GLY B N 1
ATOM 6141 C CA . GLY B 1 368 ? 3.561 9.844 4.938 1 97.62 368 GLY B CA 1
ATOM 6142 C C . GLY B 1 368 ? 2.795 11.016 4.348 1 97.62 368 GLY B C 1
ATOM 6143 O O . GLY B 1 368 ? 2.584 11.078 3.137 1 97.62 368 GLY B O 1
ATOM 6144 N N . LEU B 1 369 ? 2.375 11.875 5.211 1 96.38 369 LEU B N 1
ATOM 6145 C CA . LEU B 1 369 ? 1.727 13.102 4.75 1 96.38 369 LEU B CA 1
ATOM 6146 C C . LEU B 1 369 ? 2.66 13.906 3.852 1 96.38 369 LEU B C 1
ATOM 6148 O O . LEU B 1 369 ? 2.217 14.516 2.875 1 96.38 369 LEU B O 1
ATOM 6152 N N . ASP B 1 370 ? 3.918 13.914 4.191 1 97.88 370 ASP B N 1
ATOM 6153 C CA . ASP B 1 370 ? 4.891 14.617 3.361 1 97.88 370 ASP B CA 1
ATOM 6154 C C . ASP B 1 370 ? 4.957 14.016 1.959 1 97.88 370 ASP B C 1
ATOM 6156 O O . ASP B 1 370 ? 5.152 14.734 0.978 1 97.88 370 ASP B O 1
ATOM 6160 N N . MET B 1 371 ? 4.828 12.703 1.846 1 98.25 371 MET B N 1
ATOM 6161 C CA . MET B 1 371 ? 4.812 12.07 0.529 1 98.25 371 MET B CA 1
ATOM 6162 C C . MET B 1 371 ? 3.615 12.547 -0.287 1 98.25 371 MET B C 1
ATOM 6164 O O . MET B 1 371 ? 3.725 12.75 -1.498 1 98.25 371 MET B O 1
ATOM 6168 N N . LEU B 1 372 ? 2.531 12.727 0.37 1 96.56 372 LEU B N 1
ATOM 6169 C CA . LEU B 1 372 ? 1.351 13.25 -0.309 1 96.56 372 LEU B CA 1
ATOM 6170 C C . LEU B 1 372 ? 1.587 14.68 -0.787 1 96.56 372 LEU B C 1
ATOM 6172 O O . LEU B 1 372 ? 1.266 15.016 -1.928 1 96.56 372 LEU B O 1
ATOM 6176 N N . MET B 1 373 ? 2.148 15.461 0.098 1 96.94 373 MET B N 1
ATOM 6177 C CA . MET B 1 373 ? 2.426 16.844 -0.271 1 96.94 373 MET B CA 1
ATOM 6178 C C . MET B 1 373 ? 3.389 16.906 -1.451 1 96.94 373 MET B C 1
ATOM 6180 O O . MET B 1 373 ? 3.232 17.75 -2.34 1 96.94 373 MET B O 1
ATOM 6184 N N . LEU B 1 374 ? 4.352 16.078 -1.411 1 97.94 374 LEU B N 1
ATOM 6185 C CA . LEU B 1 374 ? 5.348 16 -2.473 1 97.94 374 LEU B CA 1
ATOM 6186 C C . LEU B 1 374 ? 4.695 15.672 -3.811 1 97.94 374 LEU B C 1
ATOM 6188 O O . LEU B 1 374 ? 4.922 16.359 -4.805 1 97.94 374 LEU B O 1
ATOM 6192 N N . ALA B 1 375 ? 3.854 14.672 -3.855 1 97.62 375 ALA B N 1
ATOM 6193 C CA . ALA B 1 375 ? 3.311 14.133 -5.102 1 97.62 375 ALA B CA 1
ATOM 6194 C C . ALA B 1 375 ? 2.141 14.977 -5.598 1 97.62 375 ALA B C 1
ATOM 6196 O O . ALA B 1 375 ? 1.991 15.195 -6.801 1 97.62 375 ALA B O 1
ATOM 6197 N N . LEU B 1 376 ? 1.341 15.508 -4.688 1 96.62 376 LEU B N 1
ATOM 6198 C CA . LEU B 1 376 ? 0.068 16.109 -5.078 1 96.62 376 LEU B CA 1
ATOM 6199 C C . LEU B 1 376 ? 0.185 17.625 -5.168 1 96.6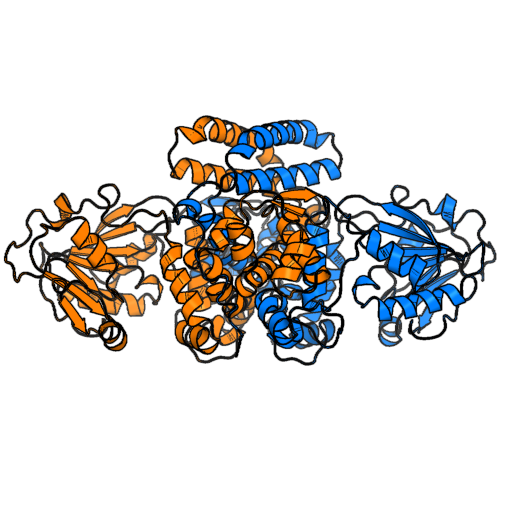2 376 LEU B C 1
ATOM 6201 O O . LEU B 1 376 ? -0.562 18.266 -5.91 1 96.62 376 LEU B O 1
ATOM 6205 N N . PHE B 1 377 ? 1.186 18.188 -4.406 1 95.94 377 PHE B N 1
ATOM 6206 C CA . PHE B 1 377 ? 1.201 19.641 -4.281 1 95.94 377 PHE B CA 1
ATOM 6207 C C . PHE B 1 377 ? 2.562 20.203 -4.676 1 95.94 377 PHE B C 1
ATOM 6209 O O . PHE B 1 377 ? 2.727 21.422 -4.797 1 95.94 377 PHE B O 1
ATOM 6216 N N . SER B 1 378 ? 3.557 19.297 -4.941 1 96.94 378 SER B N 1
ATOM 6217 C CA . SER B 1 378 ? 4.93 19.781 -5.082 1 96.94 378 SER B CA 1
ATOM 6218 C C . SER B 1 378 ? 5.305 20.719 -3.943 1 96.94 378 SER B C 1
ATOM 6220 O O . SER B 1 378 ? 5.852 21.797 -4.176 1 96.94 378 SER B O 1
ATOM 6222 N N . SER B 1 379 ? 4.949 20.281 -2.789 1 96.81 379 SER B N 1
ATOM 6223 C CA . SER B 1 379 ? 5.227 20.984 -1.54 1 96.81 379 SER B CA 1
ATOM 6224 C C . SER B 1 379 ? 5.75 20.031 -0.474 1 96.81 379 SER B C 1
ATOM 6226 O O . SER B 1 379 ? 6.305 18.969 -0.795 1 96.81 379 SER B O 1
ATOM 6228 N N . GLU B 1 380 ? 5.691 20.5 0.873 1 96.88 380 GLU B N 1
ATOM 6229 C CA . GLU B 1 380 ? 6.395 19.656 1.84 1 96.88 380 GLU B CA 1
ATOM 6230 C C . GLU B 1 380 ? 5.855 19.875 3.252 1 96.88 380 GLU B C 1
ATOM 6232 O O . GLU B 1 380 ? 5.25 20.906 3.539 1 96.88 380 GLU B O 1
ATOM 6237 N N . GLN B 1 381 ? 5.973 18.812 4.062 1 96.94 381 GLN B N 1
ATOM 6238 C CA . GLN B 1 381 ? 6 19.016 5.508 1 96.94 381 GLN B CA 1
ATOM 6239 C C . GLN B 1 381 ? 7.383 19.453 5.977 1 96.94 381 GLN B C 1
ATOM 6241 O O . GLN B 1 381 ? 8.383 18.812 5.66 1 96.94 381 GLN B O 1
ATOM 6246 N N . ARG B 1 382 ? 7.426 20.438 6.746 1 97.38 382 ARG B N 1
ATOM 6247 C CA . ARG B 1 382 ? 8.711 21.062 7.047 1 97.38 382 ARG B CA 1
ATOM 6248 C C . ARG B 1 382 ? 9.289 20.531 8.352 1 97.38 382 ARG B C 1
ATOM 6250 O O . ARG B 1 382 ? 8.555 20.281 9.305 1 97.38 382 ARG B O 1
ATOM 6257 N N . THR B 1 383 ? 10.594 20.344 8.328 1 96.44 383 THR B N 1
ATOM 6258 C CA . THR B 1 383 ? 11.312 20.016 9.555 1 96.44 383 THR B CA 1
ATOM 6259 C C . THR B 1 383 ? 11.383 21.219 10.484 1 96.44 383 THR B C 1
ATOM 6261 O O . THR B 1 383 ? 11.078 22.344 10.086 1 96.44 383 THR B O 1
ATOM 6264 N N . SER B 1 384 ? 11.773 20.938 11.727 1 95.19 384 SER B N 1
ATOM 6265 C CA . SER B 1 384 ? 12 22.016 12.68 1 95.19 384 SER B CA 1
ATOM 6266 C C . SER B 1 384 ? 12.984 23.031 12.133 1 95.19 384 SER B C 1
ATOM 6268 O O . SER B 1 384 ? 12.734 24.25 12.188 1 95.19 384 SER B O 1
ATOM 6270 N N . THR B 1 385 ? 14.047 22.578 11.539 1 95.81 385 THR B N 1
ATOM 6271 C CA . THR B 1 385 ? 15.07 23.438 10.969 1 95.81 385 THR B CA 1
ATOM 6272 C C . THR B 1 385 ? 14.492 24.281 9.836 1 95.81 385 THR B C 1
ATOM 6274 O O . THR B 1 385 ? 14.766 25.484 9.75 1 95.81 385 THR B O 1
ATOM 6277 N N . ALA B 1 386 ? 13.703 23.672 9.031 1 96.12 386 ALA B N 1
ATOM 6278 C CA . ALA B 1 386 ? 13.109 24.375 7.898 1 96.12 386 ALA B CA 1
ATOM 6279 C C . ALA B 1 386 ? 12.133 25.453 8.367 1 96.12 386 ALA B C 1
ATOM 6281 O O . ALA B 1 386 ? 12.031 26.516 7.762 1 96.12 386 ALA B O 1
ATOM 6282 N N . TRP B 1 387 ? 11.406 25.172 9.422 1 97.38 387 TRP B N 1
ATOM 6283 C CA . TRP B 1 387 ? 10.484 26.172 9.977 1 97.38 387 TRP B CA 1
ATOM 6284 C C . TRP B 1 387 ? 11.234 27.375 10.508 1 97.38 387 TRP B C 1
ATOM 6286 O O . TRP B 1 387 ? 10.836 28.516 10.266 1 97.38 387 TRP B O 1
ATOM 6296 N N . TYR B 1 388 ? 12.273 27.156 11.227 1 97.38 388 TYR B N 1
ATOM 6297 C CA . TYR B 1 388 ? 13.07 28.266 11.734 1 97.38 388 TYR B CA 1
ATOM 6298 C C . TYR B 1 388 ? 13.633 29.109 10.594 1 97.38 388 TYR B C 1
ATOM 6300 O O . TYR B 1 388 ? 13.617 30.328 10.664 1 97.38 388 TYR B O 1
ATOM 6308 N N . ASP B 1 389 ? 14.094 28.406 9.594 1 97.19 389 ASP B N 1
ATOM 6309 C CA . ASP B 1 389 ? 14.609 29.125 8.43 1 97.19 389 ASP B CA 1
ATOM 6310 C C . ASP B 1 389 ? 13.523 29.984 7.785 1 97.19 389 ASP B C 1
ATOM 6312 O O . ASP B 1 389 ? 13.734 31.156 7.5 1 97.19 389 ASP B O 1
ATOM 6316 N N . LEU B 1 390 ? 12.352 29.391 7.562 1 97.88 390 LEU B N 1
ATOM 6317 C CA . LEU B 1 390 ? 11.25 30.062 6.895 1 97.88 390 LEU B CA 1
ATOM 6318 C C . LEU B 1 390 ? 10.742 31.234 7.727 1 97.88 390 LEU B C 1
ATOM 6320 O O . LEU B 1 390 ? 10.586 32.344 7.215 1 97.88 390 LEU B O 1
ATOM 6324 N N . VAL B 1 391 ? 10.555 31.047 9.023 1 98.38 391 VAL B N 1
ATOM 6325 C CA . VAL B 1 391 ? 9.883 32 9.875 1 98.38 391 VAL B CA 1
ATOM 6326 C C . VAL B 1 391 ? 10.859 33.125 10.273 1 98.38 391 VAL B C 1
ATOM 6328 O O . VAL B 1 391 ? 10.539 34.312 10.195 1 98.38 391 VAL B O 1
ATOM 6331 N N . GLU B 1 392 ? 12.047 32.719 10.703 1 98 392 GLU B N 1
ATOM 6332 C CA . GLU B 1 392 ? 12.969 33.719 11.258 1 98 392 GLU B CA 1
ATOM 6333 C C . GLU B 1 392 ? 13.82 34.344 10.164 1 98 392 GLU B C 1
ATOM 6335 O O . GLU B 1 392 ? 13.867 35.562 10.031 1 98 392 GLU B O 1
ATOM 6340 N N . ARG B 1 393 ? 14.406 33.531 9.383 1 96.69 393 ARG B N 1
ATOM 6341 C CA . ARG B 1 393 ? 15.344 34.062 8.398 1 96.69 393 ARG B CA 1
ATOM 6342 C C . ARG B 1 393 ? 14.602 34.719 7.227 1 96.69 393 ARG B C 1
ATOM 6344 O O . ARG B 1 393 ? 14.922 35.844 6.82 1 96.69 393 ARG B O 1
ATOM 6351 N N . ARG B 1 394 ? 13.664 34.062 6.711 1 96.69 394 ARG B N 1
ATOM 6352 C CA . ARG B 1 394 ? 13.008 34.562 5.5 1 96.69 394 ARG B CA 1
ATOM 6353 C C . ARG B 1 394 ? 11.945 35.594 5.832 1 96.69 394 ARG B C 1
ATOM 6355 O O . ARG B 1 394 ? 11.93 36.688 5.258 1 96.69 394 ARG B O 1
ATOM 6362 N N . ALA B 1 395 ? 11.094 35.281 6.777 1 97.31 395 ALA B N 1
ATOM 6363 C CA . ALA B 1 395 ? 9.945 36.125 7.051 1 97.31 395 ALA B CA 1
ATOM 6364 C C . ALA B 1 395 ? 10.305 37.219 8.055 1 97.31 395 ALA B C 1
ATOM 6366 O O . ALA B 1 395 ? 9.586 38.219 8.18 1 97.31 395 ALA B O 1
ATOM 6367 N N . GLY B 1 396 ? 11.336 37 8.82 1 97.31 396 GLY B N 1
ATOM 6368 C CA . GLY B 1 396 ? 11.789 38 9.766 1 97.31 396 GLY B CA 1
ATOM 6369 C C . GLY B 1 396 ? 10.961 38.062 11.039 1 97.31 396 GLY B C 1
ATOM 6370 O O . GLY B 1 396 ? 10.781 39.125 11.633 1 97.31 396 GLY B O 1
ATOM 6371 N N . LEU B 1 397 ? 10.344 37.031 11.422 1 98.38 397 LEU B N 1
ATOM 6372 C CA . LEU B 1 397 ? 9.656 36.875 12.695 1 98.38 397 LEU B CA 1
ATOM 6373 C C . LEU B 1 397 ? 10.5 36.062 13.672 1 98.38 397 LEU B C 1
ATOM 6375 O O . LEU B 1 397 ? 11.523 35.5 13.289 1 98.38 397 LEU B O 1
ATOM 6379 N N . LYS B 1 398 ? 10.125 36.094 14.875 1 98.12 398 LYS B N 1
ATOM 6380 C CA . LYS B 1 398 ? 10.805 35.281 15.883 1 98.12 398 LYS B CA 1
ATOM 6381 C C . LYS B 1 398 ? 9.906 34.125 16.375 1 98.12 398 LYS B C 1
ATOM 6383 O O . LYS B 1 398 ? 8.75 34.375 16.734 1 98.12 398 LYS B O 1
ATOM 6388 N N . ILE B 1 399 ? 10.422 32.938 16.375 1 98.5 399 ILE B N 1
ATOM 6389 C CA . ILE B 1 399 ? 9.711 31.844 16.984 1 98.5 399 ILE B CA 1
ATOM 6390 C C . ILE B 1 399 ? 9.898 31.875 18.5 1 98.5 399 ILE B C 1
ATOM 6392 O O . ILE B 1 399 ? 11.016 31.734 19 1 98.5 399 ILE B O 1
ATOM 6396 N N . VAL B 1 400 ? 8.812 32.062 19.156 1 98.06 400 VAL B N 1
ATOM 6397 C CA . VAL B 1 400 ? 8.836 32.094 20.609 1 98.06 400 VAL B CA 1
ATOM 6398 C C . VAL B 1 400 ? 8.977 30.672 21.156 1 98.06 400 VAL B C 1
ATOM 6400 O O . VAL B 1 400 ? 9.789 30.422 22.047 1 98.06 400 VAL B O 1
ATOM 6403 N N . LYS B 1 401 ? 8.188 29.812 20.672 1 97.44 401 LYS B N 1
ATOM 6404 C CA . LYS B 1 401 ? 8.172 28.406 21.094 1 97.44 401 LYS B CA 1
ATOM 6405 C C . LYS B 1 401 ? 7.355 27.547 20.141 1 97.44 401 LYS B C 1
ATOM 6407 O O . LYS B 1 401 ? 6.402 28.031 19.531 1 97.44 401 LYS B O 1
ATOM 6412 N N . VAL B 1 402 ? 7.754 26.359 19.938 1 97.25 402 VAL B N 1
ATOM 6413 C CA . VAL B 1 402 ? 6.965 25.359 19.234 1 97.25 402 VAL B CA 1
ATOM 6414 C C . VAL B 1 402 ? 6.297 24.438 20.25 1 97.25 402 VAL B C 1
ATOM 6416 O O . VAL B 1 402 ? 6.969 23.656 20.938 1 97.25 402 VAL B O 1
ATOM 6419 N N . TRP B 1 403 ? 4.996 24.562 20.359 1 96.31 403 TRP B N 1
ATOM 6420 C CA . TRP B 1 403 ? 4.23 23.703 21.25 1 96.31 403 TRP B CA 1
ATOM 6421 C C . TRP B 1 403 ? 3.83 22.406 20.547 1 96.31 403 TRP B C 1
ATOM 6423 O O . TRP B 1 403 ? 3.008 22.422 19.625 1 96.31 403 TRP B O 1
ATOM 6433 N N . SER B 1 404 ? 4.375 21.359 21.016 1 90.5 404 SER B N 1
ATOM 6434 C CA . SER B 1 404 ? 4.125 20.078 20.375 1 90.5 404 SER B CA 1
ATOM 6435 C C . SER B 1 404 ? 2.951 19.344 21.031 1 90.5 404 SER B C 1
ATOM 6437 O O . SER B 1 404 ? 2.801 19.375 22.25 1 90.5 404 SER B O 1
ATOM 6439 N N . ALA B 1 405 ? 2.1 18.734 20.188 1 85.31 405 ALA B N 1
ATOM 6440 C CA . ALA B 1 405 ? 1.001 17.922 20.688 1 85.31 405 ALA B CA 1
ATOM 6441 C C . ALA B 1 405 ? 1.371 16.438 20.672 1 85.31 405 ALA B C 1
ATOM 6443 O O . ALA B 1 405 ? 0.527 15.578 20.938 1 85.31 405 ALA B O 1
ATOM 6444 N N . GLY B 1 406 ? 2.594 16.125 20.344 1 84.5 406 GLY B N 1
ATOM 6445 C CA . GLY B 1 406 ? 3.025 14.734 20.328 1 84.5 406 GLY B CA 1
ATOM 6446 C C . GLY B 1 406 ? 3.4 14.242 18.938 1 84.5 406 GLY B C 1
ATOM 6447 O O . GLY B 1 406 ? 3.504 15.039 18 1 84.5 406 GLY B O 1
ATOM 6448 N N . LYS B 1 407 ? 3.564 12.914 18.797 1 81.44 407 LYS B N 1
ATOM 6449 C CA . LYS B 1 407 ? 4.047 12.32 17.562 1 81.44 407 LYS B CA 1
ATOM 6450 C C . LYS B 1 407 ? 2.93 12.219 16.516 1 81.44 407 LYS B C 1
ATOM 6452 O O . LYS B 1 407 ? 1.812 11.812 16.844 1 81.44 407 LYS B O 1
ATOM 6457 N N . GLY B 1 408 ? 3.32 12.688 15.312 1 82.94 408 GLY B N 1
ATOM 6458 C CA . GLY B 1 408 ? 2.422 12.477 14.188 1 82.94 408 GLY B CA 1
ATOM 6459 C C . GLY B 1 408 ? 1.283 13.477 14.141 1 82.94 408 GLY B C 1
ATOM 6460 O O . GLY B 1 408 ? 0.342 13.312 13.359 1 82.94 408 GLY B O 1
ATOM 6461 N N . VAL B 1 409 ? 1.36 14.43 15.023 1 86.88 409 VAL B N 1
ATOM 6462 C CA . VAL B 1 409 ? 0.282 15.414 15.047 1 86.88 409 VAL B CA 1
ATOM 6463 C C . VAL B 1 409 ? 0.858 16.812 14.875 1 86.88 409 VAL B C 1
ATOM 6465 O O . VAL B 1 409 ? 2.072 17.016 14.961 1 86.88 409 VAL B O 1
ATOM 6468 N N . GLU B 1 410 ? 0.003 17.719 14.594 1 92.06 410 GLU B N 1
ATOM 6469 C CA . GLU B 1 410 ? 0.406 19.109 14.367 1 92.06 410 GLU B CA 1
ATOM 6470 C C . GLU B 1 410 ? 0.912 19.75 15.656 1 92.06 410 GLU B C 1
ATOM 6472 O O . GLU B 1 410 ? 0.575 19.312 16.75 1 92.06 410 GLU B O 1
ATOM 6477 N N . SER B 1 411 ? 1.716 20.719 15.469 1 95.44 411 SER B N 1
ATOM 6478 C CA . SER B 1 411 ? 2.227 21.594 16.531 1 95.44 411 SER B CA 1
ATOM 6479 C C . SER B 1 411 ? 1.778 23.031 16.328 1 95.44 411 SER B C 1
ATOM 6481 O O . SER B 1 411 ? 1.282 23.391 15.258 1 95.44 411 SER B O 1
ATOM 6483 N N . VAL B 1 412 ? 1.848 23.766 17.406 1 97.69 412 VAL B N 1
ATOM 6484 C CA . VAL B 1 412 ? 1.604 25.203 17.312 1 97.69 412 VAL B CA 1
ATOM 6485 C C . VAL B 1 412 ? 2.93 25.953 17.391 1 97.69 412 VAL B C 1
ATOM 6487 O O . VAL B 1 412 ? 3.607 25.922 18.422 1 97.69 412 VAL B O 1
ATOM 6490 N N . ILE B 1 413 ? 3.297 26.578 16.328 1 98.31 413 ILE B N 1
ATOM 6491 C CA . ILE B 1 413 ? 4.461 27.453 16.297 1 98.31 413 ILE B CA 1
ATOM 6492 C C . ILE B 1 413 ? 4.035 28.891 16.625 1 98.31 413 ILE B C 1
ATOM 6494 O O . ILE B 1 413 ? 3.332 29.531 15.852 1 98.31 413 ILE B O 1
ATOM 6498 N N . GLU B 1 414 ? 4.398 29.359 17.797 1 98.62 414 GLU B N 1
ATOM 6499 C CA . GLU B 1 414 ? 4.102 30.734 18.172 1 98.62 414 GLU B CA 1
ATOM 6500 C C . GLU B 1 414 ? 5.223 31.672 17.734 1 98.62 414 GLU B C 1
ATOM 6502 O O . GLU B 1 414 ? 6.387 31.469 18.078 1 98.62 414 GLU B O 1
ATOM 6507 N N . CYS B 1 415 ? 4.805 32.656 17 1 98.62 415 CYS B N 1
ATOM 6508 C CA . CYS B 1 415 ? 5.754 33.656 16.5 1 98.62 415 CYS B CA 1
ATOM 6509 C C . CYS B 1 415 ? 5.398 35.062 16.969 1 98.62 415 CYS B C 1
ATOM 6511 O O . CYS B 1 415 ? 4.242 35.344 17.297 1 98.62 415 CYS B O 1
ATOM 6513 N N . GLU B 1 416 ? 6.375 35.875 17.016 1 98.12 416 GLU B N 1
ATOM 6514 C CA . GLU B 1 416 ? 6.152 37.281 17.375 1 98.12 416 GLU B CA 1
ATOM 6515 C 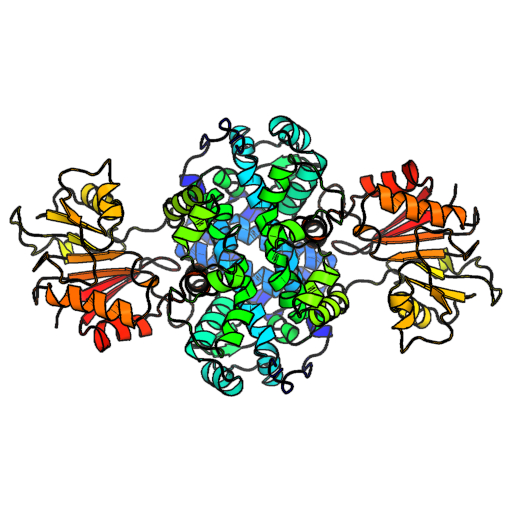C . GLU B 1 416 ? 7.023 38.219 16.516 1 98.12 416 GLU B C 1
ATOM 6517 O O . GLU B 1 416 ? 7.949 37.75 15.844 1 98.12 416 GLU B O 1
ATOM 6522 N N . LEU B 1 417 ? 6.582 39.438 16.484 1 95.5 417 LEU B N 1
ATOM 6523 C CA . LEU B 1 417 ? 7.352 40.469 15.789 1 95.5 417 LEU B CA 1
ATOM 6524 C C . LEU B 1 417 ? 8.531 40.938 16.641 1 95.5 417 LEU B C 1
ATOM 6526 O O . LEU B 1 417 ? 8.375 41.156 17.844 1 95.5 417 LEU B O 1
ATOM 6530 N N . VAL B 1 418 ? 9.844 40.906 16.094 1 82.88 418 VAL B N 1
ATOM 6531 C CA . VAL B 1 418 ? 11.039 41.406 16.781 1 82.88 418 VAL B CA 1
ATOM 6532 C C . VAL B 1 418 ? 11.141 42.906 16.594 1 82.88 418 VAL B C 1
ATOM 6534 O O . VAL B 1 418 ? 10.711 43.438 15.57 1 82.88 418 VAL B O 1
#

InterPro domains:
  IPR001077 O-methyltransferase, C-terminal domain [PF00891] (253-393)
  IPR016461 O-methyltransferase-like [PS51683] (72-417)
  IPR029063 S-adenosyl-L-methionine-dependent methyltransferase superfamily [G3DSA:3.40.50.150] (166-416)
  IPR029063 S-adenosyl-L-methionine-dependent methyltransferase superfamily [SSF53335] (227-415)
  IPR036388 Winged helix-like DNA-binding domain superfamily [G3DSA:1.10.10.10] (57-150)
  IPR036390 Winged helix DNA-binding domain superfamily [SSF46785] (62-150)

Solvent-accessible surface area (backbone atoms only — not comparable to full-atom values): 42090 Å² total; per-residue (Å²): 125,80,76,67,73,65,85,49,67,63,59,76,61,64,77,65,44,32,66,32,49,27,34,64,84,52,44,65,62,41,50,54,52,46,53,56,41,61,76,40,53,88,78,47,54,72,66,52,51,53,51,42,34,52,45,30,47,43,42,22,49,18,60,32,23,25,50,54,53,49,44,37,56,64,24,33,50,46,30,40,51,12,41,49,28,29,28,50,75,66,31,48,30,26,48,47,40,66,70,42,70,56,78,42,46,40,61,60,54,17,61,76,59,61,34,32,47,68,39,51,41,54,43,52,51,30,36,27,39,71,61,55,33,42,74,78,48,69,59,23,35,22,63,32,38,36,40,36,30,35,29,33,53,33,50,28,22,33,40,49,32,51,30,38,78,44,43,47,8,33,36,35,30,40,61,50,30,56,77,62,60,33,50,62,58,54,42,56,90,58,26,22,35,24,61,62,66,73,45,92,53,46,58,68,60,42,37,36,75,71,72,26,39,68,28,35,51,34,12,70,73,30,74,60,66,84,54,85,52,70,72,36,70,84,35,30,54,48,58,73,72,50,56,54,88,44,66,67,46,70,82,33,47,28,40,38,31,47,63,37,59,76,34,63,68,56,53,52,44,43,69,76,42,72,79,58,52,28,30,42,33,37,23,16,44,57,76,46,52,69,65,53,81,80,67,64,80,78,47,41,77,40,72,41,57,62,89,40,81,50,83,72,63,51,25,44,24,39,34,38,54,76,53,61,45,62,37,29,69,71,56,41,32,50,39,46,36,28,50,55,72,20,47,30,74,89,60,18,32,39,37,39,38,34,60,60,35,50,72,57,87,45,40,37,61,46,38,10,47,24,38,48,26,36,19,53,25,6,20,39,65,38,33,52,69,52,47,50,43,46,42,33,68,66,36,59,32,37,77,76,49,73,31,59,63,56,86,59,43,49,22,38,36,35,29,33,58,119,126,80,77,66,71,65,84,49,67,63,60,78,60,65,77,66,43,32,66,32,47,27,35,64,84,51,44,65,63,41,51,53,52,46,54,56,41,62,75,39,53,88,79,46,52,74,64,52,52,54,51,41,33,53,46,29,48,43,41,23,50,19,60,32,24,26,51,54,53,50,44,38,56,64,25,32,50,46,29,40,53,12,41,51,28,27,28,50,74,66,31,47,30,24,48,46,40,67,71,42,68,56,78,43,46,41,63,60,53,17,62,75,61,62,35,32,48,68,40,52,43,55,44,51,50,30,36,27,39,70,62,54,34,42,73,81,47,69,60,23,34,22,65,32,38,36,40,35,30,36,29,34,54,34,51,28,23,34,39,48,30,50,32,38,76,42,44,47,8,33,35,35,29,40,60,50,30,56,77,63,60,32,51,61,58,54,42,57,89,58,26,23,35,24,62,61,67,73,45,91,54,46,58,71,60,42,36,36,76,70,72,25,40,69,28,35,52,34,14,72,74,29,73,62,66,84,53,84,52,71,73,35,71,84,35,29,53,48,58,73,73,50,55,56,87,43,66,67,46,71,81,33,47,26,40,37,30,46,60,38,59,76,34,63,69,58,52,53,44,43,69,76,42,70,80,57,53,29,30,42,34,37,23,16,45,56,74,45,51,69,65,54,81,80,66,64,79,78,46,40,78,40,71,43,57,63,88,39,80,50,83,71,62,50,26,44,24,40,35,38,53,77,52,62,45,60,37,29,70,70,55,41,30,51,39,47,35,27,50,55,73,22,46,32,74,89,59,19,31,38,36,39,38,35,61,61,36,52,74,58,88,44,40,38,62,46,38,12,50,23,39,48,24,36,18,53,26,7,20,40,64,39,33,54,67,52,45,49,44,46,43,33,69,66,34,58,32,38,76,76,47,74,33,61,64,56,86,61,42,50,22,38,37,35,28,33,58,119

Foldseek 3Di:
DLPPVVVPPDDPDDPCQQAAFPAQPCQVVLVVLLVVLVVCVVPDDPQSVLVSVVSVVVNVNRRDGNNRVVCCVVPQPVLLLVLLLVCLVQVLLVVLLVVPFDKDALVVSCVVSVHDSVVSLVSVVSNVVSPQWADPDRRITGHDPLSNCCSQLLRVLCSVQPCVQQVQLLVCVVVLCSVVPNDQFAAQQRFSSCVRVVHRDASQVRSVVVVSNVSNVSNVVRVQPPADDCPPCLFDNCCVQQQVPDDQDQAAAREEEAQCQLPVNVVVVCVVCVNRGYAAEYEDAPVRLVVRDDDDPSYHYDYDDLLDADPRAAYQEYEYAPPPQLHGLVVLLSSLLSVLVRHDAPGYKYKYWADAAEPPDADPLQVVVQSSSCRRRSGGRYHPVRVCCSNCVRNNWAFPDWGDRHHNGIIITIIGHD/DLPPVVVPPDDPDDPCQQVAFPAQPCQVVLVVLLVVLVVCVVPDDPQSVLVSVVSVVVNVNRRDGNNRVVCCVVPQPVLLLVLLLVCLVLVLLVVLLVVPFDKDALVVSCVVSVHDSVVSLVSVVSNVVSPQWADPDRRITGHDPLSNCCSQLLRVLCSVQPCVQQVQLLVCVVVLCSVVPNDQFFAQQRFSSCVRVVHRDASQVRSVVVVSNVSNVSNVVRVQPPADDCPPCLFDNCCVQFQVPFDQDQAAAREEEAQCQLPPNVVVVCVVCVPRGYAAEYEDAPVRLVVRDDDDPSYHYDYDDLLDADPRAAYQEYEYEPPPQLHGLVVLLSSLLSVLVRHDAPGYKYKYWADAAEPPDADPLQVVVQSSSCRRRSGGRYHPVRVCCSNCVRNNWAFPDWGDRHHNGTIITIIGHD

pLDDT: mean 93.45, std 9.67, range [22.53, 98.81]